Protein AF-0000000076146111 (afdb_homodimer)

Solvent-accessible surface area (backbone atoms only — not comparable to full-atom values): 56612 Å² total; per-residue (Å²): 137,96,80,66,67,63,48,53,55,41,50,52,48,52,53,53,52,48,50,55,54,55,61,50,47,56,51,28,67,42,71,70,45,60,37,36,22,42,64,53,37,33,32,47,50,23,48,33,45,61,25,55,66,45,42,52,55,40,50,53,41,46,48,63,27,45,54,63,32,34,35,62,34,67,69,63,96,57,82,45,43,37,63,56,46,53,45,47,41,50,74,71,61,54,76,58,91,28,38,29,29,39,27,59,76,60,97,71,36,64,31,57,55,54,28,47,76,60,70,44,42,25,37,32,38,45,40,76,78,32,72,88,83,41,59,56,90,77,60,36,65,66,50,53,46,50,52,52,50,52,50,54,53,46,41,38,73,65,49,29,76,80,44,47,33,32,43,25,35,56,41,39,80,74,18,48,86,79,44,38,54,55,58,53,49,43,52,53,54,56,56,66,44,56,78,89,65,51,57,52,26,41,33,37,32,41,78,65,22,77,73,51,39,67,59,51,14,50,54,32,32,51,53,38,50,52,32,49,75,56,73,41,87,50,48,33,28,43,30,34,19,22,44,70,47,40,19,49,46,26,49,51,35,20,44,66,27,54,26,44,29,38,41,28,15,47,30,46,49,15,44,71,49,8,31,35,18,44,37,49,52,51,51,53,36,41,74,66,56,17,59,55,52,63,76,64,30,36,64,61,40,31,45,58,34,21,34,50,44,33,26,66,54,71,72,39,73,53,56,47,58,36,50,71,49,9,71,44,52,40,45,31,57,92,54,88,73,81,59,95,76,45,63,23,68,66,54,72,47,82,55,52,55,46,35,27,81,72,40,47,33,66,48,50,33,50,35,47,33,73,75,67,43,87,54,90,78,67,34,61,69,47,22,44,37,31,49,51,48,54,39,48,32,20,61,70,61,46,73,55,51,45,61,49,74,49,34,34,45,51,43,40,19,55,38,66,50,70,62,40,63,68,53,38,51,58,46,60,68,53,80,76,80,52,52,58,60,47,51,33,51,51,54,50,47,52,55,48,51,59,41,19,66,70,38,93,66,58,88,72,58,41,28,46,57,68,44,44,34,70,69,69,38,46,91,81,40,93,43,82,90,36,71,67,40,50,24,41,53,54,56,48,20,51,82,70,76,72,37,38,39,52,54,46,54,42,48,36,49,51,37,32,46,67,72,42,69,79,56,76,47,48,68,58,39,51,48,43,16,39,68,70,36,47,56,58,42,19,68,77,54,73,81,79,131,136,91,75,59,66,60,50,52,54,40,50,50,48,52,51,53,52,49,51,54,53,55,59,50,45,58,51,26,69,42,71,68,44,60,36,36,22,43,64,52,37,34,32,47,50,23,48,34,46,61,26,55,66,44,42,52,55,38,51,54,41,45,47,63,29,46,55,62,31,34,35,61,35,67,68,63,97,56,83,45,42,37,63,55,46,52,45,48,40,50,75,73,61,54,74,57,89,28,38,28,30,40,25,59,76,59,96,73,36,62,31,57,56,53,28,45,76,59,70,47,41,24,35,33,37,46,41,76,79,34,71,87,83,40,60,56,89,77,61,37,67,64,50,52,46,49,51,54,49,52,50,53,53,46,41,38,73,65,48,30,74,80,43,48,35,32,43,27,34,57,40,40,80,73,18,47,85,79,44,38,54,57,56,53,48,44,52,53,56,56,54,67,43,56,80,90,64,51,57,52,25,41,34,37,32,42,77,66,21,77,70,51,39,68,58,51,12,50,54,32,31,51,53,40,51,53,32,50,75,55,72,42,87,50,48,34,28,40,30,33,18,21,42,70,49,42,20,49,45,28,49,52,34,20,44,67,27,54,28,43,28,38,40,27,15,47,30,46,48,16,45,73,47,7,32,34,18,41,40,51,52,51,51,54,36,42,75,66,56,18,58,56,53,62,73,64,30,36,63,62,40,30,47,58,33,21,32,50,44,33,25,66,53,71,72,40,73,52,56,48,59,35,52,72,48,10,71,44,53,40,44,32,56,91,53,89,72,82,61,93,75,46,63,25,66,66,53,71,47,84,54,49,54,44,37,25,80,71,39,48,32,68,49,49,34,51,36,48,34,74,74,69,44,87,55,90,78,66,34,61,70,48,21,44,37,30,49,52,47,55,37,49,30,21,62,69,62,46,73,54,50,44,60,50,73,49,34,34,46,51,43,41,20,54,36,67,50,69,61,40,62,68,54,38,51,58,45,60,66,52,80,77,82,52,51,58,60,46,50,32,51,51,53,52,47,51,56,49,50,60,42,19,68,70,39,92,65,57,88,70,60,40,28,48,56,69,43,44,34,70,71,70,38,46,93,80,40,92,44,83,88,36,69,66,40,49,26,42,53,54,56,48,20,53,81,69,75,73,37,39,39,52,54,43,54,42,47,36,48,52,37,31,46,68,73,42,70,80,56,76,46,47,69,58,40,50,50,42,15,39,69,70,35,47,56,59,41,20,69,78,55,73,80,79,133

Nearest PDB structures (foldseek):
  4ov4-assembly1_A-2  TM=7.532E-01  e=5.315E-13  Leptospira biflexa serovar Patoc strain 'Patoc 1 (Paris)'
  4ov9-assembly1_A-2  TM=7.463E-01  e=5.583E-13  Leptospira biflexa serovar Patoc strain 'Patoc 1 (Paris)'
  3mi3-assembly1_A  TM=7.166E-01  e=2.008E-12  Schizosaccharomyces pombe
  3ivu-assembly1_B  TM=7.438E-01  e=1.071E-11  Schizosaccharomyces pombe
  3ivu-assembly1_A  TM=7.278E-01  e=2.032E-11  Schizosaccharomyces pombe

Radius of gyration: 32.53 Å; Cα contacts (8 Å, |Δi|>4): 2016; chains: 2; bounding box: 96×87×66 Å

Organism: Mytilus galloprovincialis (NCBI:txid29158)

Sequence (1090 aa):
MGNRPANRFVNSYEKDAEEVRDRYQVLRDLEVFILDNSIRESTVGQLKGHTLESKWEIYNEVKKCGFKNIIVASFSHMTRVDDIFITELVEKGEDRNGLFAFSEVTDIPVGLRKLKDVGLWNVILEVDLGDTTYNFLEFSVEKMAQLIKKWLVWIHENLHKQAKVFVNFRDLPEVMPFNSERIFYIIDYLARLPSHLKLFGLLFEEPKGTSLPDEFGLMTKYIRKKMNANNWNGHLLIHVHEKFGFSDYTALEALLNGANGVWASVCLEGAAMGNASSCVTLLNLIRLGNKNLLKRYTCTYLRKAAINITKITTGEDPHSKQPVYGERALDLVLGLNKEEFDLSEFFGEKAPVRISSVASPEMIRTRLVQIFGEDEKFTLELAYKMKEVMLDDLKKSRKEEYMSTVGLAMLFDRAGGAITVTMRDAISKEEVVRPHAQNMIAEIRRRWDDWDLKDEVQGDDMLEYDSFYNGFMAPYFSCYRCSETKKALQAIDMDTDGQVDWDEFLVYIKWAIHEYPDVQNADELLDIAFRKGLIPAMQDELLKNMGNRPANRFVNSYEKDAEEVRDRYQVLRDLEVFILDNSIRESTVGQLKGHTLESKWEIYNEVKKCGFKNIIVASFSHMTRVDDIFITELVEKGEDRNGLFAFSEVTDIPVGLRKLKDVGLWNVILEVDLGDTTYNFLEFSVEKMAQLIKKWLVWIHENLHKQAKVFVNFRDLPEVMPFNSERIFYIIDYLARLPSHLKLFGLLFEEPKGTSLPDEFGLMTKYIRKKMNANNWNGHLLIHVHEKFGFSDYTALEALLNGANGVWASVCLEGAAMGNASSCVTLLNLIRLGNKNLLKRYTCTYLRKAAINITKITTGEDPHSKQPVYGERALDLVLGLNKEEFDLSEFFGEKAPVRISSVASPEMIRTRLVQIFGEDEKFTLELAYKMKEVMLDDLKKSRKEEYMSTVGLAMLFDRAGGAITVTMRDAISKEEVVRPHAQNMIAEIRRRWDDWDLKDEVQGDDMLEYDSFYNGFMAPYFSCYRCSETKKALQAIDMDTDGQVDWDEFLVYIKWAIHEYPDVQNADELLDIAFRKGLIPAMQDELLKN

Structure (mmCIF, N/CA/C/O backbone):
data_AF-0000000076146111-model_v1
#
loop_
_entity.id
_entity.type
_entity.pdbx_description
1 polymer 'EF-hand domain-containing protein'
#
loop_
_atom_site.group_PDB
_atom_site.id
_atom_site.type_symbol
_atom_site.label_atom_id
_atom_site.label_alt_id
_atom_site.label_comp_id
_atom_site.label_asym_id
_atom_site.label_entity_id
_atom_site.label_seq_id
_atom_site.pdbx_PDB_ins_code
_atom_site.Cartn_x
_atom_site.Cartn_y
_atom_site.Cartn_z
_atom_site.occupancy
_atom_site.B_iso_or_equiv
_atom_site.auth_seq_id
_atom_site.auth_comp_id
_atom_site.auth_asym_id
_atom_site.auth_atom_id
_atom_site.pdbx_PDB_model_num
ATOM 1 N N . MET A 1 1 ? 45.688 -32.188 -11.836 1 23.39 1 MET A N 1
ATOM 2 C CA . MET A 1 1 ? 45.125 -31.609 -10.617 1 23.39 1 MET A CA 1
ATOM 3 C C . MET A 1 1 ? 44.844 -30.109 -10.789 1 23.39 1 MET A C 1
ATOM 5 O O . MET A 1 1 ? 45.625 -29.281 -10.32 1 23.39 1 MET A O 1
ATOM 9 N N . GLY A 1 2 ? 44.625 -29.438 -11.789 1 29.12 2 GLY A N 1
ATOM 10 C CA . GLY A 1 2 ? 44.438 -28.203 -12.523 1 29.12 2 GLY A CA 1
ATOM 11 C C . GLY A 1 2 ? 43.344 -27.328 -11.969 1 29.12 2 GLY A C 1
ATOM 12 O O . GLY A 1 2 ? 42.188 -27.375 -12.453 1 29.12 2 GLY A O 1
ATOM 13 N N . ASN A 1 3 ? 43.156 -26.953 -10.633 1 31.59 3 ASN A N 1
ATOM 14 C CA . ASN A 1 3 ? 42.406 -26.75 -9.406 1 31.59 3 ASN A CA 1
ATOM 15 C C . ASN A 1 3 ? 41.75 -25.375 -9.375 1 31.59 3 ASN A C 1
ATOM 17 O O . ASN A 1 3 ? 40.531 -25.25 -9.133 1 31.59 3 ASN A O 1
ATOM 21 N N . ARG A 1 4 ? 42.344 -23.969 -8.773 1 39.28 4 ARG A N 1
ATOM 22 C CA . ARG A 1 4 ? 42.188 -22.953 -7.738 1 39.28 4 ARG A CA 1
ATOM 23 C C . ARG A 1 4 ? 41.531 -21.688 -8.297 1 39.28 4 ARG A C 1
ATOM 25 O O . ARG A 1 4 ? 41.719 -20.594 -7.75 1 39.28 4 ARG A O 1
ATOM 32 N N . PRO A 1 5 ? 41.406 -21.5 -9.406 1 46.47 5 PRO A N 1
ATOM 33 C CA . PRO A 1 5 ? 40.875 -20.234 -9.93 1 46.47 5 PRO A CA 1
ATOM 34 C C . PRO A 1 5 ? 39.562 -19.828 -9.25 1 46.47 5 PRO A C 1
ATOM 36 O O . PRO A 1 5 ? 39.25 -18.641 -9.172 1 46.47 5 PRO A O 1
ATOM 39 N N . ALA A 1 6 ? 38.688 -20.891 -9.117 1 55.16 6 ALA A N 1
ATOM 40 C CA . ALA A 1 6 ? 37.5 -20.703 -8.328 1 55.16 6 ALA A CA 1
ATOM 41 C C . ALA A 1 6 ? 37.812 -20.078 -6.973 1 55.16 6 ALA A C 1
ATOM 43 O O . ALA A 1 6 ? 37.031 -19.266 -6.453 1 55.16 6 ALA A O 1
ATOM 44 N N . ASN A 1 7 ? 39.094 -20.172 -6.656 1 75.38 7 ASN A N 1
ATOM 45 C CA . ASN A 1 7 ? 39.469 -19.75 -5.309 1 75.38 7 ASN A CA 1
ATOM 46 C C . ASN A 1 7 ? 39.625 -18.234 -5.219 1 75.38 7 ASN A C 1
ATOM 48 O O . ASN A 1 7 ? 39.25 -17.625 -4.223 1 75.38 7 ASN A O 1
ATOM 52 N N . ARG A 1 8 ? 40 -17.688 -6.488 1 86.56 8 ARG A N 1
ATOM 53 C CA . ARG A 1 8 ? 40.219 -16.234 -6.438 1 86.56 8 ARG A CA 1
ATOM 54 C C . ARG A 1 8 ? 38.875 -15.484 -6.363 1 86.56 8 ARG A C 1
ATOM 56 O O . ARG A 1 8 ? 38.75 -14.516 -5.613 1 86.56 8 ARG A O 1
ATOM 63 N N . PHE A 1 9 ? 37.938 -15.984 -7.16 1 92.69 9 PHE A N 1
ATOM 64 C CA . PHE A 1 9 ? 36.625 -15.344 -7.141 1 92.69 9 PHE A CA 1
ATOM 65 C C . PHE A 1 9 ? 35.969 -15.492 -5.773 1 92.69 9 PHE A C 1
ATOM 67 O O . PHE A 1 9 ? 35.375 -14.547 -5.258 1 92.69 9 PHE A O 1
ATOM 74 N N . VAL A 1 10 ? 36.125 -16.656 -5.293 1 95.81 10 VAL A N 1
ATOM 75 C CA . VAL A 1 10 ? 35.531 -16.938 -3.986 1 95.81 10 VAL A CA 1
ATOM 76 C C . VAL A 1 10 ? 36.156 -16.016 -2.934 1 95.81 10 VAL A C 1
ATOM 78 O O . VAL A 1 10 ? 35.438 -15.391 -2.152 1 95.81 10 VAL A O 1
ATOM 81 N N . ASN A 1 11 ? 37.438 -15.922 -2.963 1 95.81 11 ASN A N 1
ATOM 82 C CA . ASN A 1 11 ? 38.156 -15.078 -1.995 1 95.81 11 ASN A CA 1
ATOM 83 C C . ASN A 1 11 ? 37.781 -13.609 -2.17 1 95.81 11 ASN A C 1
ATOM 85 O O . ASN A 1 11 ? 37.625 -12.891 -1.187 1 95.81 11 ASN A O 1
ATOM 89 N N . SER A 1 12 ? 37.781 -13.211 -3.414 1 96.62 12 SER A N 1
ATOM 90 C CA . SER A 1 12 ? 37.438 -11.82 -3.689 1 96.62 12 SER A CA 1
ATOM 91 C C . SER A 1 12 ? 36 -11.508 -3.244 1 96.62 12 SER A C 1
ATOM 93 O O . SER A 1 12 ? 35.75 -10.445 -2.678 1 96.62 12 SER A O 1
ATOM 95 N N . TYR A 1 13 ? 35.094 -12.414 -3.523 1 97.12 13 TYR A N 1
ATOM 96 C CA . TYR A 1 13 ? 33.688 -12.227 -3.104 1 97.12 13 TYR A CA 1
ATOM 97 C C . TYR A 1 13 ? 33.594 -12.133 -1.586 1 97.12 13 TYR A C 1
ATOM 99 O O . TYR A 1 13 ? 32.906 -11.25 -1.059 1 97.12 13 TYR A O 1
ATOM 107 N N . GLU A 1 14 ? 34.25 -13.023 -0.917 1 96.75 14 GLU A N 1
ATOM 108 C CA . GLU A 1 14 ? 34.188 -13.055 0.542 1 96.75 14 GLU A CA 1
ATOM 109 C C . GLU A 1 14 ? 34.75 -11.758 1.139 1 96.75 14 GLU A C 1
ATOM 111 O O . GLU A 1 14 ? 34.188 -11.234 2.107 1 96.75 14 GLU A O 1
ATOM 116 N N . LYS A 1 15 ? 35.781 -11.289 0.551 1 97.12 15 LYS A N 1
ATOM 117 C CA . LYS A 1 15 ? 36.375 -10.039 1.02 1 97.12 15 LYS A CA 1
ATOM 118 C C . LYS A 1 15 ? 35.406 -8.867 0.847 1 97.12 15 L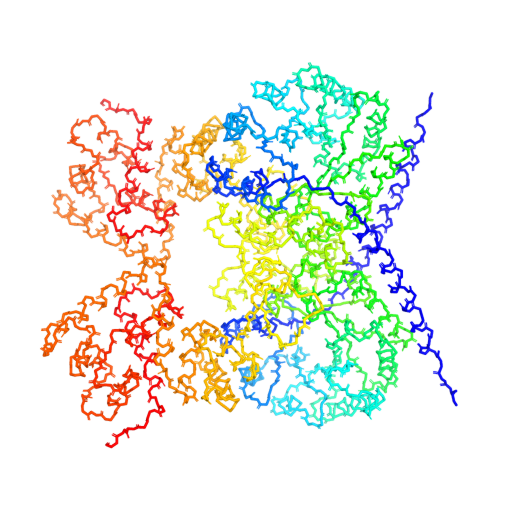YS A C 1
ATOM 120 O O . LYS A 1 15 ? 35.219 -8.086 1.774 1 97.12 15 LYS A O 1
ATOM 125 N N . ASP A 1 16 ? 34.812 -8.742 -0.322 1 97.25 16 ASP A N 1
ATOM 126 C CA . ASP A 1 16 ? 33.875 -7.648 -0.592 1 97.25 16 ASP A CA 1
ATOM 127 C C . ASP A 1 16 ? 32.625 -7.785 0.25 1 97.25 16 ASP A C 1
ATOM 129 O O . ASP A 1 16 ? 32.031 -6.785 0.668 1 97.25 16 ASP A O 1
ATOM 133 N N . ALA A 1 17 ? 32.156 -9.039 0.432 1 96.62 17 ALA A N 1
ATOM 134 C CA . ALA A 1 17 ? 31 -9.281 1.287 1 96.62 17 ALA A CA 1
ATOM 135 C C . ALA A 1 17 ? 31.266 -8.828 2.719 1 96.62 17 ALA A C 1
ATOM 137 O O . ALA A 1 17 ? 30.375 -8.297 3.387 1 96.62 17 ALA A O 1
ATOM 138 N N . GLU A 1 18 ? 32.5 -9.078 3.193 1 96.25 18 GLU A N 1
ATOM 139 C CA . GLU A 1 18 ? 32.875 -8.617 4.52 1 96.25 18 GLU A CA 1
ATOM 140 C C . GLU A 1 18 ? 32.875 -7.094 4.598 1 96.25 18 GLU A C 1
ATOM 142 O O . GLU A 1 18 ? 32.469 -6.523 5.613 1 96.25 18 GLU A O 1
ATOM 147 N N . GLU A 1 19 ? 33.312 -6.496 3.568 1 96.19 19 GLU A N 1
ATOM 148 C CA . GLU A 1 19 ? 33.312 -5.035 3.529 1 96.19 19 GLU A CA 1
ATOM 149 C C . GLU A 1 19 ? 31.891 -4.488 3.611 1 96.19 19 GLU A C 1
ATOM 151 O O . GLU A 1 19 ? 31.641 -3.479 4.273 1 96.19 19 GLU A O 1
ATOM 156 N N . VAL A 1 20 ? 30.984 -5.129 2.898 1 94.75 20 VAL A N 1
ATOM 157 C CA . VAL A 1 20 ? 29.578 -4.738 2.957 1 94.75 20 VAL A CA 1
ATOM 158 C C . VAL A 1 20 ? 29.047 -4.906 4.379 1 94.75 20 VAL A C 1
ATOM 160 O O . VAL A 1 20 ? 28.375 -4.023 4.906 1 94.75 20 VAL A O 1
ATOM 163 N N . ARG A 1 21 ? 29.391 -6.027 4.977 1 93.56 21 ARG A N 1
ATOM 164 C CA . ARG A 1 21 ? 28.953 -6.273 6.352 1 93.56 21 ARG A CA 1
ATOM 165 C C . ARG A 1 21 ? 29.516 -5.219 7.297 1 93.56 21 ARG A C 1
ATOM 167 O O . ARG A 1 21 ? 28.828 -4.762 8.211 1 93.56 21 ARG A O 1
ATOM 174 N N . ASP A 1 22 ? 30.766 -4.859 7.055 1 95.31 22 ASP A N 1
ATOM 175 C CA . ASP A 1 22 ? 31.422 -3.857 7.887 1 95.31 22 ASP A CA 1
ATOM 176 C C . ASP A 1 22 ? 30.734 -2.5 7.754 1 95.31 22 ASP A C 1
ATOM 178 O O . ASP A 1 22 ? 30.625 -1.75 8.727 1 95.31 22 ASP A O 1
ATOM 182 N N . ARG A 1 23 ? 30.312 -2.219 6.586 1 94.56 23 ARG A N 1
ATOM 183 C CA . ARG A 1 23 ? 29.609 -0.966 6.348 1 94.56 23 ARG A CA 1
ATOM 184 C C . ARG A 1 23 ? 28.359 -0.865 7.23 1 94.56 23 ARG A C 1
ATOM 186 O O . ARG A 1 23 ? 28.078 0.197 7.781 1 94.56 23 ARG A O 1
ATOM 193 N N . TYR A 1 24 ? 27.672 -1.96 7.492 1 95.88 24 TYR A N 1
ATOM 194 C CA . TYR A 1 24 ? 26.406 -1.943 8.211 1 95.88 24 TYR A CA 1
ATOM 195 C C . TYR A 1 24 ? 26.641 -2.039 9.711 1 95.88 24 TYR A C 1
ATOM 197 O O . TYR A 1 24 ? 25.688 -1.915 10.5 1 95.88 24 TYR A O 1
ATOM 205 N N . GLN A 1 25 ? 27.891 -2.227 10.117 1 96 25 GLN A N 1
ATOM 206 C CA . GLN A 1 25 ? 28.219 -2.219 11.539 1 96 25 GLN A CA 1
ATOM 207 C C . GLN A 1 25 ? 27.828 -0.892 12.188 1 96 25 GLN A C 1
ATOM 209 O O . GLN A 1 25 ? 27.438 -0.856 13.352 1 96 25 GLN A O 1
ATOM 214 N N . VAL A 1 26 ? 27.922 0.12 11.383 1 95.81 26 VAL A N 1
ATOM 215 C CA . VAL A 1 26 ? 27.562 1.449 11.867 1 95.81 26 VAL A CA 1
ATOM 216 C C . VAL A 1 26 ? 26.125 1.446 12.359 1 95.81 26 VAL A C 1
ATOM 218 O O . VAL A 1 26 ? 25.812 2.031 13.398 1 95.81 26 VAL A O 1
ATOM 221 N N . LEU A 1 27 ? 25.234 0.791 11.68 1 97.25 27 LEU A N 1
ATOM 222 C CA . LEU A 1 27 ? 23.828 0.756 12.031 1 97.25 27 LEU A CA 1
ATOM 223 C C . LEU A 1 27 ? 23.578 -0.124 13.25 1 97.25 27 LEU A C 1
ATOM 225 O O . LEU A 1 27 ? 22.672 0.136 14.047 1 97.25 27 LEU A O 1
ATOM 229 N N . ARG A 1 28 ? 24.391 -1.14 13.453 1 95.75 28 ARG A N 1
ATOM 230 C CA . ARG A 1 28 ? 24.266 -2.049 14.594 1 95.75 28 ARG A CA 1
ATOM 231 C C . ARG A 1 28 ? 24.594 -1.339 15.898 1 95.75 28 ARG A C 1
ATOM 233 O O . ARG A 1 28 ? 23.969 -1.6 16.922 1 95.75 28 ARG A O 1
ATOM 240 N N . ASP A 1 29 ? 25.516 -0.414 15.812 1 95.75 29 ASP A N 1
ATOM 241 C CA . ASP A 1 29 ? 26.016 0.23 17.031 1 95.75 29 ASP A CA 1
ATOM 242 C C . ASP A 1 29 ? 25.328 1.578 17.25 1 95.75 29 ASP A C 1
ATOM 244 O O . ASP A 1 29 ? 25.516 2.209 18.297 1 95.75 29 ASP A O 1
ATOM 248 N N . LEU A 1 30 ? 24.578 1.985 16.328 1 97.12 30 LEU A N 1
ATOM 249 C CA . LEU A 1 30 ? 24 3.326 16.344 1 97.12 30 LEU A CA 1
ATOM 250 C C . LEU A 1 30 ? 23.031 3.498 17.5 1 97.12 30 LEU A C 1
ATOM 252 O O . LEU A 1 30 ? 22.172 2.639 17.734 1 97.12 30 LEU A O 1
ATOM 256 N N . GLU A 1 31 ? 23.203 4.531 18.281 1 97.19 31 GLU A N 1
ATOM 257 C CA . GLU A 1 31 ? 22.203 4.98 19.234 1 97.19 31 GLU A CA 1
ATOM 258 C C . GLU A 1 31 ? 21.203 5.93 18.578 1 97.19 31 GLU A C 1
ATOM 260 O O . GLU A 1 31 ? 21.438 7.141 18.516 1 97.19 31 GLU A O 1
ATOM 265 N N . VAL A 1 32 ? 20.156 5.391 18.203 1 97.69 32 VAL A N 1
ATOM 266 C CA . VAL A 1 32 ? 19.219 6.109 17.359 1 97.69 32 VAL A CA 1
ATOM 267 C C . VAL A 1 32 ? 18.344 7.035 18.203 1 97.69 32 VAL A C 1
ATOM 269 O O . VAL A 1 32 ? 17.734 6.602 19.172 1 97.69 32 VAL A O 1
ATOM 272 N N . PHE A 1 33 ? 18.312 8.297 17.875 1 98.44 33 PHE A N 1
ATOM 273 C CA . PHE A 1 33 ? 17.406 9.273 18.469 1 98.44 33 PHE A CA 1
ATOM 274 C C . PHE A 1 33 ? 16.109 9.359 17.672 1 98.44 33 PHE A C 1
ATOM 276 O O . PHE A 1 33 ? 16.125 9.633 16.469 1 98.44 33 PHE A O 1
ATOM 283 N N . ILE A 1 34 ? 14.992 9.156 18.359 1 98.62 34 ILE A N 1
ATOM 284 C CA . ILE A 1 34 ? 13.703 9.219 17.672 1 98.62 34 ILE A CA 1
ATOM 285 C C . ILE A 1 34 ? 12.961 10.484 18.109 1 98.62 34 ILE A C 1
ATOM 287 O O . ILE A 1 34 ? 12.648 10.656 19.281 1 98.62 34 ILE A O 1
ATOM 291 N N . LEU A 1 35 ? 12.773 11.359 17.203 1 98.81 35 LEU A N 1
ATOM 292 C CA . LEU A 1 35 ? 11.836 12.469 17.328 1 98.81 35 LEU A CA 1
ATOM 293 C C . LEU A 1 35 ? 10.523 12.156 16.609 1 98.81 35 LEU A C 1
ATOM 295 O O . LEU A 1 35 ? 10.43 12.297 15.391 1 98.81 35 LEU A O 1
ATOM 299 N N . ASP A 1 36 ? 9.531 11.711 17.391 1 98.88 36 ASP A N 1
ATOM 300 C CA . ASP A 1 36 ? 8.312 11.203 16.766 1 98.88 36 ASP A CA 1
ATOM 301 C C . ASP A 1 36 ? 7.504 12.344 16.156 1 98.88 36 ASP A C 1
ATOM 303 O O . ASP A 1 36 ? 7.328 13.398 16.766 1 98.88 36 ASP A O 1
ATOM 307 N N . ASN A 1 37 ? 7.094 12.102 14.961 1 98.62 37 ASN A N 1
ATOM 308 C CA . ASN A 1 37 ? 6.332 13.094 14.203 1 98.62 37 ASN A CA 1
ATOM 309 C C . ASN A 1 37 ? 4.961 12.562 13.805 1 98.62 37 ASN A C 1
ATOM 311 O O . ASN A 1 37 ? 4.398 12.984 12.789 1 98.62 37 ASN A O 1
ATOM 315 N N . SER A 1 38 ? 4.336 11.594 14.547 1 98.62 38 SER A N 1
ATOM 316 C CA . SER A 1 38 ? 3.088 10.922 14.203 1 98.62 38 SER A CA 1
ATOM 317 C C . SER A 1 38 ? 1.906 11.891 14.281 1 98.62 38 SER A C 1
ATOM 319 O O . SER A 1 38 ? 1 11.836 13.445 1 98.62 38 SER A O 1
ATOM 321 N N . ILE A 1 39 ? 1.916 12.758 15.227 1 97.5 39 ILE A N 1
ATOM 322 C CA . ILE A 1 39 ? 0.789 13.648 15.484 1 97.5 39 ILE A CA 1
ATOM 323 C C . ILE A 1 39 ? 0.657 14.664 14.352 1 97.5 39 ILE A C 1
ATOM 325 O O . ILE A 1 39 ? -0.454 15.055 13.992 1 97.5 39 ILE A O 1
ATOM 329 N N . ARG A 1 40 ? 1.73 15.031 13.789 1 95.25 40 ARG A N 1
ATOM 330 C CA . ARG A 1 40 ? 1.753 16.078 12.766 1 95.25 40 ARG A CA 1
ATOM 331 C C . ARG A 1 40 ? 1.865 15.477 11.367 1 95.25 40 ARG A C 1
ATOM 333 O O . ARG A 1 40 ? 1.087 15.82 10.477 1 95.25 40 ARG A O 1
ATOM 340 N N . GLU A 1 41 ? 2.738 14.578 11.156 1 95.56 41 GLU A N 1
ATOM 341 C CA . GLU A 1 41 ? 3.078 14.062 9.828 1 95.56 41 GLU A CA 1
ATOM 342 C C . GLU A 1 41 ? 1.944 13.219 9.258 1 95.56 41 GLU A C 1
ATOM 344 O O . GLU A 1 41 ? 1.627 13.312 8.07 1 95.56 41 GLU A O 1
ATOM 349 N N . SER A 1 42 ? 1.284 12.398 10.023 1 96.94 42 SER A N 1
ATOM 350 C CA . SER A 1 42 ? 0.353 11.398 9.516 1 96.94 42 SER A CA 1
ATOM 351 C C . SER A 1 42 ? -0.903 12.047 8.945 1 96.94 42 SER A C 1
ATOM 353 O O . SER A 1 42 ? -1.637 11.43 8.18 1 96.94 42 SER A O 1
ATOM 355 N N . THR A 1 43 ? -1.168 13.344 9.273 1 95.81 43 THR A N 1
ATOM 356 C CA . THR A 1 43 ? -2.404 13.977 8.836 1 95.81 43 THR A CA 1
ATOM 357 C C . THR A 1 43 ? -2.16 14.836 7.598 1 95.81 43 THR A C 1
ATOM 359 O O . THR A 1 43 ? -3.107 15.234 6.918 1 95.81 43 THR A O 1
ATOM 362 N N . VAL A 1 44 ? -0.88 15.102 7.23 1 94.25 44 VAL A N 1
ATOM 363 C CA . VAL A 1 44 ? -0.54 16.141 6.266 1 94.25 44 VAL A CA 1
ATOM 364 C C . VAL A 1 44 ? -1.18 15.82 4.918 1 94.25 44 VAL A C 1
ATOM 366 O O . VAL A 1 44 ? -1.748 16.703 4.27 1 94.25 44 VAL A O 1
ATOM 369 N N . GLY A 1 45 ? -1.159 14.602 4.535 1 93 45 GLY A N 1
ATOM 370 C CA . GLY A 1 45 ? -1.671 14.234 3.223 1 93 45 GLY A CA 1
ATOM 371 C C . GLY A 1 45 ? -3.059 13.625 3.271 1 93 45 GLY A C 1
ATOM 372 O O . GLY A 1 45 ? -3.57 13.148 2.256 1 93 45 GLY A O 1
ATOM 373 N N . GLN A 1 46 ? -3.703 13.672 4.395 1 95.25 46 GLN A N 1
ATOM 374 C CA . GLN A 1 46 ? -4.977 12.977 4.555 1 95.25 46 GLN A CA 1
ATOM 375 C C . GLN A 1 46 ? -6.141 13.844 4.086 1 95.25 46 GLN A C 1
ATOM 377 O O . GLN A 1 46 ? -6.137 15.062 4.285 1 95.25 46 GLN A O 1
ATOM 382 N N . LEU A 1 47 ? -7.102 13.18 3.51 1 95 47 LEU A N 1
ATOM 383 C CA . LEU A 1 47 ? -8.32 13.883 3.121 1 95 47 LEU A CA 1
ATOM 384 C C . LEU A 1 47 ? -9.141 14.266 4.348 1 95 47 LEU A C 1
ATOM 386 O O . LEU A 1 47 ? -9.695 15.367 4.41 1 95 47 LEU A O 1
ATOM 390 N N . LYS A 1 48 ? -9.227 13.352 5.266 1 96.19 48 LYS A N 1
ATOM 391 C CA . LYS A 1 48 ? -9.836 13.633 6.566 1 96.19 48 LYS A CA 1
ATOM 392 C C . LYS A 1 48 ? -8.766 13.922 7.617 1 96.19 48 LYS A C 1
ATOM 394 O O . LYS A 1 48 ? -7.977 13.039 7.965 1 96.19 48 LYS A O 1
ATOM 399 N N . GLY A 1 49 ? -8.766 15.102 8.148 1 96.12 49 GLY A N 1
ATOM 400 C CA . GLY A 1 49 ? -7.719 15.516 9.07 1 96.12 49 GLY A CA 1
ATOM 401 C C . GLY A 1 49 ? -7.887 14.945 10.469 1 96.12 49 GLY A C 1
ATOM 402 O O . GLY A 1 49 ? -8.852 14.211 10.734 1 96.12 49 GLY A O 1
ATOM 403 N N . HIS A 1 50 ? -6.938 15.219 11.312 1 97.31 50 HIS A N 1
ATOM 404 C CA . HIS A 1 50 ? -6.988 14.797 12.711 1 97.31 50 HIS A CA 1
ATOM 405 C C . HIS A 1 50 ? -7.898 15.711 13.523 1 97.31 50 HIS A C 1
ATOM 407 O O . HIS A 1 50 ? -7.844 16.938 13.383 1 97.31 50 HIS A O 1
ATOM 413 N N . THR A 1 51 ? -8.734 15.125 14.32 1 97.56 51 THR A N 1
ATOM 414 C CA . THR A 1 51 ? -9.453 15.844 15.359 1 97.56 51 THR A CA 1
ATOM 415 C C . THR A 1 51 ? -8.648 15.867 16.656 1 97.56 51 THR A C 1
ATOM 417 O O . THR A 1 51 ? -7.555 15.297 16.719 1 97.56 51 THR A O 1
ATOM 420 N N . LEU A 1 52 ? -9.211 16.625 17.625 1 97.62 52 LEU A N 1
ATOM 421 C CA . LEU A 1 52 ? -8.562 16.641 18.938 1 97.62 52 LEU A CA 1
ATOM 422 C C . LEU A 1 52 ? -8.477 15.234 19.516 1 97.62 52 LEU A C 1
ATOM 424 O O . LEU A 1 52 ? -7.445 14.852 20.078 1 97.62 52 LEU A O 1
ATOM 428 N N . GLU A 1 53 ? -9.539 14.484 19.344 1 97.75 53 GLU A N 1
ATOM 429 C CA . GLU A 1 53 ? -9.562 13.102 19.797 1 97.75 53 GLU A CA 1
ATOM 430 C C . GLU A 1 53 ? -8.492 12.266 19.094 1 97.75 53 GLU A C 1
ATOM 432 O O . GLU A 1 53 ? -7.773 11.5 19.75 1 97.75 53 GLU A O 1
ATOM 437 N N . SER A 1 54 ? -8.375 12.375 17.781 1 97.81 54 SER A N 1
ATOM 438 C CA . SER A 1 54 ? -7.34 11.68 17.031 1 97.81 54 SER A CA 1
ATOM 439 C C . SER A 1 54 ? -5.953 11.977 17.578 1 97.81 54 SER A C 1
ATOM 441 O O . SER A 1 54 ? -5.125 11.07 17.719 1 97.81 54 SER A O 1
ATOM 443 N N . LYS A 1 55 ? -5.688 13.234 17.875 1 98.19 55 LYS A N 1
ATOM 444 C CA . LYS A 1 55 ? -4.367 13.648 18.328 1 98.19 55 LYS A CA 1
ATOM 445 C C . LYS A 1 55 ? -4.027 13.008 19.672 1 98.19 55 LYS A C 1
ATOM 447 O O . LYS A 1 55 ? -2.91 12.531 19.875 1 98.19 55 LYS A O 1
ATOM 452 N N . TRP A 1 56 ? -5.012 12.984 20.578 1 98.56 56 TRP A N 1
ATOM 453 C CA . TRP A 1 56 ? -4.785 12.352 21.875 1 98.56 56 TRP A CA 1
ATOM 454 C C . TRP A 1 56 ? -4.562 10.852 21.719 1 98.56 56 TRP A C 1
ATOM 456 O O . TRP A 1 56 ? -3.693 10.273 22.375 1 98.56 56 TRP A O 1
ATOM 466 N N . GLU A 1 57 ? -5.387 10.18 20.859 1 98.69 57 GLU A N 1
ATOM 467 C CA . GLU A 1 57 ? -5.227 8.75 20.641 1 98.69 57 GLU A CA 1
ATOM 468 C C . GLU A 1 57 ? -3.842 8.438 20.078 1 98.69 57 GLU A C 1
ATOM 470 O O . GLU A 1 57 ? -3.189 7.484 20.516 1 98.69 57 GLU A O 1
ATOM 475 N N . ILE A 1 58 ? -3.391 9.211 19.141 1 98.81 58 ILE A N 1
ATOM 476 C CA . ILE A 1 58 ? -2.08 9.016 18.531 1 98.81 58 ILE A CA 1
ATOM 477 C C . ILE A 1 58 ? -0.987 9.266 19.578 1 98.81 58 ILE A C 1
ATOM 479 O O . ILE A 1 58 ? -0.033 8.484 19.672 1 98.81 58 ILE A O 1
ATOM 483 N N . TYR A 1 59 ? -1.125 10.359 20.406 1 98.75 59 TYR A N 1
ATOM 484 C CA . TYR A 1 59 ? -0.174 10.688 21.453 1 98.75 59 TYR A CA 1
ATOM 485 C C . TYR A 1 59 ? 0.008 9.508 22.406 1 98.75 59 TYR A C 1
ATOM 487 O O . TYR A 1 59 ? 1.136 9.164 22.766 1 98.75 59 TYR A O 1
ATOM 495 N N . ASN A 1 60 ? -1.086 8.938 22.719 1 98.75 60 ASN A N 1
ATOM 496 C CA . ASN A 1 60 ? -1.051 7.809 23.641 1 98.75 60 ASN A CA 1
ATOM 497 C C . ASN A 1 60 ? -0.379 6.59 23.031 1 98.75 60 ASN A C 1
ATOM 499 O O . ASN A 1 60 ? 0.364 5.871 23.703 1 98.75 60 ASN A O 1
ATOM 503 N N . GLU A 1 61 ? -0.641 6.297 21.766 1 98.81 61 GLU A N 1
ATOM 504 C CA . GLU A 1 61 ? 0.02 5.199 21.078 1 98.81 61 GLU A CA 1
ATOM 505 C C . GLU A 1 61 ? 1.529 5.414 21 1 98.81 61 GLU A C 1
ATOM 507 O O . GLU A 1 61 ? 2.305 4.477 21.203 1 98.81 61 GLU A O 1
ATOM 512 N N . VAL A 1 62 ? 1.935 6.637 20.703 1 98.75 62 VAL A N 1
ATOM 513 C CA . VAL A 1 62 ? 3.344 6.988 20.578 1 98.75 62 VAL A CA 1
ATOM 514 C C . VAL A 1 62 ? 4.047 6.785 21.922 1 98.75 62 VAL A C 1
ATOM 516 O O . VAL A 1 62 ? 5.148 6.234 21.969 1 98.75 62 VAL A O 1
ATOM 519 N N . LYS A 1 63 ? 3.445 7.18 23 1 98.38 63 LYS A N 1
ATOM 520 C CA . LYS A 1 63 ? 4.012 7.016 24.328 1 98.38 63 LYS A CA 1
ATOM 521 C C . LYS A 1 63 ? 4.219 5.539 24.656 1 98.38 63 LYS A C 1
ATOM 523 O O . LYS A 1 63 ? 5.207 5.176 25.312 1 98.38 63 LYS A O 1
ATOM 528 N N . LYS A 1 64 ? 3.305 4.711 24.172 1 98.56 64 LYS A N 1
ATOM 529 C CA . LYS A 1 64 ? 3.408 3.279 24.438 1 98.56 64 LYS A CA 1
ATOM 530 C C . LYS A 1 64 ? 4.613 2.672 23.719 1 98.56 64 LYS A C 1
ATOM 532 O O . LYS A 1 64 ? 5.094 1.603 24.109 1 98.56 64 LYS A O 1
ATOM 537 N N . CYS A 1 65 ? 5.129 3.312 22.719 1 98.56 65 CYS A N 1
ATOM 538 C CA . CYS A 1 65 ? 6.332 2.869 22.016 1 98.56 65 CYS A CA 1
ATOM 539 C C . CYS A 1 65 ? 7.586 3.234 22.797 1 98.56 65 CYS A C 1
ATOM 541 O O . CYS A 1 65 ? 8.688 2.805 22.453 1 98.56 65 CYS A O 1
ATOM 543 N N . GLY A 1 66 ? 7.426 4.023 23.797 1 98.25 66 GLY A N 1
ATOM 544 C CA . GLY A 1 66 ? 8.562 4.48 24.578 1 98.25 66 GLY A CA 1
ATOM 545 C C . GLY A 1 66 ? 9.211 5.73 24.016 1 98.25 66 GLY A C 1
ATOM 546 O O . GLY A 1 66 ? 10.328 6.09 24.406 1 98.25 66 GLY A O 1
ATOM 547 N N . PHE A 1 67 ? 8.602 6.379 23.078 1 98.25 67 PHE A N 1
ATOM 548 C CA . PHE A 1 67 ? 9.148 7.609 22.516 1 98.25 67 PHE A CA 1
ATOM 549 C C . PHE A 1 67 ? 8.945 8.773 23.484 1 98.25 67 PHE A C 1
ATOM 551 O O . PHE A 1 67 ? 7.832 9 23.969 1 98.25 67 PHE A O 1
ATOM 558 N N . LYS A 1 68 ? 10.016 9.508 23.734 1 97.44 68 LYS A N 1
ATOM 559 C CA . LYS A 1 68 ? 9.969 10.578 24.719 1 97.44 68 LYS A CA 1
ATOM 560 C C . LYS A 1 68 ? 9.992 11.945 24.047 1 97.44 68 LYS A C 1
ATOM 562 O O . LYS A 1 68 ? 9.617 12.953 24.656 1 97.44 68 LYS A O 1
ATOM 567 N N . ASN A 1 69 ? 10.555 12.031 22.953 1 98.62 69 ASN A N 1
ATOM 568 C CA . ASN A 1 69 ? 10.609 13.266 22.172 1 98.62 69 ASN A CA 1
ATOM 569 C C . ASN A 1 69 ? 9.578 13.266 21.047 1 98.62 69 ASN A C 1
ATOM 571 O O . ASN A 1 69 ? 9.656 12.445 20.125 1 98.62 69 ASN A O 1
ATOM 575 N N . ILE A 1 70 ? 8.594 14.18 21.125 1 98.81 70 ILE A N 1
ATOM 576 C CA . ILE A 1 70 ? 7.43 14.117 20.25 1 98.81 70 ILE A CA 1
ATOM 577 C C . ILE A 1 70 ? 7.133 15.5 19.672 1 98.81 70 ILE A C 1
ATOM 579 O O . ILE A 1 70 ? 7.09 16.484 20.422 1 98.81 70 ILE A O 1
ATOM 583 N N . ILE A 1 71 ? 7.008 15.578 18.406 1 98.75 71 ILE A N 1
ATOM 584 C CA . ILE A 1 71 ? 6.504 16.797 17.781 1 98.75 71 ILE A CA 1
ATOM 585 C C . ILE A 1 71 ? 4.992 16.875 17.953 1 98.75 71 ILE A C 1
ATOM 587 O O . ILE A 1 71 ? 4.258 16 17.484 1 98.75 71 ILE A O 1
ATOM 591 N N . VAL A 1 72 ? 4.504 17.938 18.547 1 98.19 72 VAL A N 1
ATOM 592 C CA . VAL A 1 72 ? 3.105 17.953 18.969 1 98.19 72 VAL A CA 1
ATOM 593 C C . VAL A 1 72 ? 2.35 19.047 18.234 1 98.19 72 VAL A C 1
ATOM 595 O O . VAL A 1 72 ? 1.117 19.109 18.281 1 98.19 72 VAL A O 1
ATOM 598 N N . ALA A 1 73 ? 3.154 19.906 17.484 1 95.94 73 ALA A N 1
ATOM 599 C CA . ALA A 1 73 ? 2.396 20.984 16.844 1 95.94 73 ALA A CA 1
ATOM 600 C C . ALA A 1 73 ? 3.182 21.594 15.68 1 95.94 73 ALA A C 1
ATOM 602 O O . ALA A 1 73 ? 4.414 21.562 15.672 1 95.94 73 ALA A O 1
ATOM 603 N N . SER A 1 74 ? 2.477 21.984 14.719 1 92.88 74 SER A N 1
ATOM 604 C CA . SER A 1 74 ? 2.855 22.953 13.688 1 92.88 74 SER A CA 1
ATOM 605 C C . SER A 1 74 ? 1.82 24.062 13.57 1 92.88 74 SER A C 1
ATOM 607 O O . SER A 1 74 ? 0.625 23.828 13.758 1 92.88 74 SER A O 1
ATOM 609 N N . PHE A 1 75 ? 2.289 25.25 13.312 1 89.88 75 PHE A N 1
ATOM 610 C CA . PHE A 1 75 ? 1.392 26.391 13.5 1 89.88 75 PHE A CA 1
ATOM 611 C C . PHE A 1 75 ? 1.146 27.109 12.18 1 89.88 75 PHE A C 1
ATOM 613 O O . PHE A 1 75 ? 1.865 26.891 11.203 1 89.88 75 PHE A O 1
ATOM 620 N N . SER A 1 76 ? 0.031 27.766 12.141 1 84.5 76 SER A N 1
ATOM 621 C CA . SER A 1 76 ? -0.353 28.719 11.109 1 84.5 76 SER A CA 1
ATOM 622 C C . SER A 1 76 ? -0.975 29.969 11.711 1 84.5 76 SER A C 1
ATOM 624 O O . SER A 1 76 ? -1.153 30.062 12.922 1 84.5 76 SER A O 1
ATOM 626 N N . HIS A 1 77 ? -1.154 30.938 10.859 1 86.12 77 HIS A N 1
ATOM 627 C CA . HIS A 1 77 ? -1.858 32.125 11.32 1 86.12 77 HIS A CA 1
ATOM 628 C C . HIS A 1 77 ? -3.297 31.797 11.703 1 86.12 77 HIS A C 1
ATOM 630 O O . HIS A 1 77 ? -3.9 32.5 12.523 1 86.12 77 HIS A O 1
ATOM 636 N N . MET A 1 78 ? -3.764 30.766 11.133 1 88.44 78 MET A N 1
ATOM 637 C CA . MET A 1 78 ? -5.105 30.297 11.484 1 88.44 78 MET A CA 1
ATOM 638 C C . MET A 1 78 ? -5.055 29.328 12.656 1 88.44 78 MET A C 1
ATOM 640 O O . MET A 1 78 ? -4.078 28.594 12.82 1 88.44 78 MET A O 1
ATOM 644 N N . THR A 1 79 ? -6.098 29.422 13.484 1 90.94 79 THR A N 1
ATOM 645 C CA . THR A 1 79 ? -6.176 28.5 14.602 1 90.94 79 THR A CA 1
ATOM 646 C C . THR A 1 79 ? -6.402 27.062 14.094 1 90.94 79 THR A C 1
ATOM 648 O O . THR A 1 79 ? -7.32 26.812 13.312 1 90.94 79 THR A O 1
ATOM 651 N N . ARG A 1 80 ? -5.543 26.172 14.523 1 93.25 80 ARG A N 1
ATOM 652 C CA . ARG A 1 80 ? -5.629 24.75 14.18 1 93.25 80 ARG A CA 1
ATOM 653 C C . ARG A 1 80 ? -5.902 23.906 15.422 1 93.25 80 ARG A C 1
ATOM 655 O O . ARG A 1 80 ? -5.867 24.406 16.547 1 93.25 80 ARG A O 1
ATOM 662 N N . VAL A 1 81 ? -6.23 22.641 15.188 1 95.75 81 VAL A N 1
ATOM 663 C CA . VAL A 1 81 ? -6.441 21.688 16.281 1 95.75 81 VAL A CA 1
ATOM 664 C C . VAL A 1 81 ? -5.188 21.609 17.141 1 95.75 81 VAL A C 1
ATOM 666 O O . VAL A 1 81 ? -5.273 21.422 18.359 1 95.75 81 VAL A O 1
ATOM 669 N N . ASP A 1 82 ? -4.035 21.844 16.562 1 95.62 82 ASP A N 1
ATOM 670 C CA . ASP A 1 82 ? -2.762 21.797 17.266 1 95.62 82 ASP A CA 1
ATOM 671 C C . ASP A 1 82 ? -2.729 22.828 18.406 1 95.62 82 ASP A C 1
ATOM 673 O O . ASP A 1 82 ? -2.15 22.562 19.453 1 95.62 82 ASP A O 1
ATOM 677 N N . ASP A 1 83 ? -3.312 24.016 18.188 1 96.06 83 ASP A N 1
ATOM 678 C CA . ASP A 1 83 ? -3.357 25.062 19.188 1 96.06 83 ASP A CA 1
ATOM 679 C C . ASP A 1 83 ? -4.098 24.594 20.438 1 96.06 83 ASP A C 1
ATOM 681 O O . ASP A 1 83 ? -3.654 24.859 21.562 1 96.06 83 ASP A O 1
ATOM 685 N N . ILE A 1 84 ? -5.16 23.891 20.203 1 96.75 84 ILE A N 1
ATOM 686 C CA . ILE A 1 84 ? -5.973 23.391 21.312 1 96.75 84 ILE A CA 1
ATOM 687 C C . ILE A 1 84 ? -5.266 22.203 21.984 1 96.75 84 ILE A C 1
ATOM 689 O O . ILE A 1 84 ? -5.219 22.125 23.203 1 96.75 84 ILE A O 1
ATOM 693 N N . PHE A 1 85 ? -4.73 21.375 21.25 1 97.88 85 PHE A N 1
ATOM 694 C CA . PHE A 1 85 ? -4.09 20.141 21.734 1 97.88 85 PHE A CA 1
ATOM 695 C C . PHE A 1 85 ? -2.936 20.469 22.672 1 97.88 85 PHE A C 1
ATOM 697 O O . PHE A 1 85 ? -2.822 19.875 23.75 1 97.88 85 PHE A O 1
ATOM 704 N N . ILE A 1 86 ? -2.035 21.422 22.25 1 97.81 86 ILE A N 1
ATOM 705 C CA . ILE A 1 86 ? -0.867 21.719 23.078 1 97.81 86 ILE A CA 1
ATOM 706 C C . ILE A 1 86 ? -1.309 22.391 24.375 1 97.81 86 ILE A C 1
ATOM 708 O O . ILE A 1 86 ? -0.677 22.203 25.422 1 97.81 86 ILE A O 1
ATOM 712 N N . THR A 1 87 ? -2.395 23.188 24.359 1 97.75 87 THR A N 1
ATOM 713 C CA . THR A 1 87 ? -2.955 23.75 25.578 1 97.75 87 THR A CA 1
ATOM 714 C C . THR A 1 87 ? -3.406 22.641 26.516 1 97.75 87 THR A C 1
ATOM 716 O O . THR A 1 87 ? -3.1 22.672 27.719 1 97.75 87 THR A O 1
ATOM 719 N N . GLU A 1 88 ? -4.062 21.656 25.922 1 97.94 88 GLU A N 1
ATOM 720 C CA . GLU A 1 88 ? -4.543 20.531 26.734 1 97.94 88 GLU A CA 1
ATOM 721 C C . GLU A 1 88 ? -3.385 19.719 27.281 1 97.94 88 GLU A C 1
ATOM 723 O O . GLU A 1 88 ? -3.449 19.203 28.406 1 97.94 88 GLU A O 1
ATOM 728 N N . LEU A 1 89 ? -2.371 19.516 26.484 1 98.19 89 LEU A N 1
ATOM 729 C CA . LEU A 1 89 ? -1.2 18.766 26.938 1 98.19 89 LEU A CA 1
ATOM 730 C C . LEU A 1 89 ? -0.622 19.391 28.203 1 98.19 89 LEU A C 1
ATOM 732 O O . LEU A 1 89 ? -0.314 18.672 29.172 1 98.19 89 LEU A O 1
ATOM 736 N N . VAL A 1 90 ? -0.481 20.719 28.234 1 97.88 90 VAL A N 1
ATOM 737 C CA . VAL A 1 90 ? 0.099 21.438 29.359 1 97.88 90 VAL A CA 1
ATOM 738 C C . VAL A 1 90 ? -0.845 21.375 30.547 1 97.88 90 VAL A C 1
ATOM 740 O O . VAL A 1 90 ? -0.41 21.141 31.688 1 97.88 90 VAL A O 1
ATOM 743 N N . GLU A 1 91 ? -2.09 21.562 30.312 1 97.81 91 GLU A N 1
ATOM 744 C CA . GLU A 1 91 ? -3.09 21.531 31.375 1 97.81 91 GLU A CA 1
ATOM 745 C C . GLU A 1 91 ? -3.141 20.156 32.031 1 97.81 91 GLU A C 1
ATOM 747 O O . GLU A 1 91 ? -3.365 20.062 33.25 1 97.81 91 GLU A O 1
ATOM 752 N N . LYS A 1 92 ? -2.891 19.141 31.281 1 97.38 92 LYS A N 1
ATOM 753 C CA . LYS A 1 92 ? -2.953 17.766 31.797 1 97.38 92 LYS A CA 1
ATOM 754 C C . LYS A 1 92 ? -1.643 17.391 32.469 1 97.38 92 LYS A C 1
ATOM 756 O O . LYS A 1 92 ? -1.536 16.297 33.062 1 97.38 92 LYS A O 1
ATOM 761 N N . GLY A 1 93 ? -0.643 18.234 32.344 1 97.12 93 GLY A N 1
ATOM 762 C CA . GLY A 1 93 ? 0.602 18.031 33.062 1 97.12 93 GLY A CA 1
ATOM 763 C C . GLY A 1 93 ? 1.565 17.094 32.344 1 97.12 93 GLY A C 1
ATOM 764 O O . GLY A 1 93 ? 2.381 16.422 33 1 97.12 93 GLY A O 1
ATOM 765 N N . GLU A 1 94 ? 1.428 16.969 31.047 1 97.25 94 GLU A N 1
ATOM 766 C CA . GLU A 1 94 ? 2.375 16.156 30.297 1 97.25 94 GLU A CA 1
ATOM 767 C C . GLU A 1 94 ? 3.795 16.703 30.422 1 97.25 94 GLU A C 1
ATOM 769 O O . GLU A 1 94 ? 3.984 17.891 30.625 1 97.25 94 GLU A O 1
ATOM 774 N N . ASP A 1 95 ? 4.824 15.82 30.391 1 96.81 95 ASP A N 1
ATOM 775 C CA . ASP A 1 95 ? 6.223 16.234 30.5 1 96.81 95 ASP A CA 1
ATOM 776 C C . ASP A 1 95 ? 6.621 17.125 29.328 1 96.81 95 ASP A C 1
ATOM 778 O O . ASP A 1 95 ? 6.805 16.641 28.203 1 96.81 95 ASP A O 1
ATOM 782 N N . ARG A 1 96 ? 6.828 18.312 29.562 1 96.75 96 ARG A N 1
ATOM 783 C CA . ARG A 1 96 ? 7.059 19.344 28.547 1 96.75 96 ARG A CA 1
ATOM 784 C C . ARG A 1 96 ? 8.477 19.25 27.984 1 96.75 96 ARG A C 1
ATOM 786 O O . ARG A 1 96 ? 8.766 19.797 26.922 1 96.75 96 ARG A O 1
ATOM 793 N N . ASN A 1 97 ? 9.359 18.5 28.656 1 97 97 ASN A N 1
ATOM 794 C CA . ASN A 1 97 ? 10.766 18.422 28.266 1 97 97 ASN A CA 1
ATOM 795 C C . ASN A 1 97 ? 10.945 17.672 26.953 1 97 97 ASN A C 1
ATOM 797 O O . ASN A 1 97 ? 11.984 17.781 26.312 1 97 97 ASN A O 1
ATOM 801 N N . GLY A 1 98 ? 9.977 16.906 26.531 1 97.5 98 GLY A N 1
ATOM 802 C CA . GLY A 1 98 ? 10.102 16.109 25.328 1 97.5 98 GLY A CA 1
ATOM 803 C C . GLY A 1 98 ? 9.18 16.562 24.219 1 97.5 98 GLY A C 1
ATOM 804 O O . GLY A 1 98 ? 9.094 15.914 23.172 1 97.5 98 GLY A O 1
ATOM 805 N N . LEU A 1 99 ? 8.445 17.672 24.422 1 98.5 99 LEU A N 1
ATOM 806 C CA . LEU A 1 99 ? 7.453 18.125 23.453 1 98.5 99 LEU A CA 1
ATOM 807 C C . LEU A 1 99 ? 8.023 19.219 22.578 1 98.5 99 LEU A C 1
ATOM 809 O O . LEU A 1 99 ? 8.562 20.219 23.078 1 98.5 99 LEU A O 1
ATOM 813 N N . PHE A 1 100 ? 7.98 19 21.281 1 98.62 100 PHE A N 1
ATOM 814 C CA . PHE A 1 100 ? 8.547 19.922 20.297 1 98.62 100 PHE A CA 1
ATOM 815 C C . PHE A 1 100 ? 7.461 20.5 19.406 1 98.62 100 PHE A C 1
ATOM 817 O O . PHE A 1 100 ? 6.41 19.891 19.203 1 98.62 100 PHE A O 1
ATOM 824 N N . ALA A 1 101 ? 7.668 21.672 18.859 1 98 101 ALA A N 1
ATOM 825 C CA . ALA A 1 101 ? 6.777 22.266 17.875 1 98 101 ALA A CA 1
ATOM 826 C C . ALA A 1 101 ? 7.574 23.016 16.797 1 98 101 ALA A C 1
ATOM 828 O O . ALA A 1 101 ? 8.688 23.484 17.062 1 98 101 ALA A O 1
ATOM 829 N N . PHE A 1 102 ? 7.016 23.109 15.648 1 96.75 102 PHE A N 1
ATOM 830 C CA . PHE A 1 102 ? 7.645 23.812 14.547 1 96.75 102 PHE A CA 1
ATOM 831 C C . PHE A 1 102 ? 7.387 25.312 14.648 1 96.75 102 PHE A C 1
ATOM 833 O O . PHE A 1 102 ? 6.344 25.734 15.156 1 96.75 102 PHE A O 1
ATOM 840 N N . SER A 1 103 ? 8.281 26.062 14.188 1 94.69 103 SER A N 1
ATOM 841 C CA . SER A 1 103 ? 8.094 27.5 13.984 1 94.69 103 SER A CA 1
ATOM 842 C C . SER A 1 103 ? 8.867 28 12.766 1 94.69 103 SER A C 1
ATOM 844 O O . SER A 1 103 ? 9.953 27.5 12.469 1 94.69 103 SER A O 1
ATOM 846 N N . GLU A 1 104 ? 8.336 28.938 12.086 1 88.56 104 GLU A N 1
ATOM 847 C CA . GLU A 1 104 ? 9.016 29.562 10.945 1 88.56 104 GLU A CA 1
ATOM 848 C C . GLU A 1 104 ? 10.086 30.547 11.414 1 88.56 104 GLU A C 1
ATOM 850 O O . GLU A 1 104 ? 10.117 30.922 12.586 1 88.56 104 GLU A O 1
ATOM 855 N N . VAL A 1 105 ? 10.938 30.797 10.492 1 87.38 105 VAL A N 1
ATOM 856 C CA . VAL A 1 105 ? 11.93 31.844 10.719 1 87.38 105 VAL A CA 1
ATOM 857 C C . VAL A 1 105 ? 11.578 33.062 9.883 1 87.38 105 VAL A C 1
ATOM 859 O O . VAL A 1 105 ? 11.961 33.156 8.711 1 87.38 105 VAL A O 1
ATOM 862 N N . THR A 1 106 ? 10.719 33.844 10.438 1 83.12 106 THR A N 1
ATOM 863 C CA . THR A 1 106 ? 10.289 35.094 9.82 1 83.12 106 THR A CA 1
ATOM 864 C C . THR A 1 106 ? 10.43 36.25 10.805 1 83.12 106 THR A C 1
ATOM 866 O O . THR A 1 106 ? 11.008 36.094 11.875 1 83.12 106 THR A O 1
ATOM 869 N N . ASP A 1 107 ? 9.969 37.406 10.422 1 79.81 107 ASP A N 1
ATOM 870 C CA . ASP A 1 107 ? 10.102 38.594 11.273 1 79.81 107 ASP A CA 1
ATOM 871 C C . ASP A 1 107 ? 9.25 38.438 12.539 1 79.81 107 ASP A C 1
ATOM 873 O O . ASP A 1 107 ? 9.648 38.906 13.609 1 79.81 107 ASP A O 1
ATOM 877 N N . ILE A 1 108 ? 8.18 37.812 12.445 1 78.19 108 ILE A N 1
ATOM 878 C CA . ILE A 1 108 ? 7.312 37.594 13.602 1 78.19 108 ILE A CA 1
ATOM 879 C C . ILE A 1 108 ? 6.844 36.125 13.617 1 78.19 108 ILE A C 1
ATOM 881 O O . ILE A 1 108 ? 5.773 35.812 13.094 1 78.19 108 ILE A O 1
ATOM 885 N N . PRO A 1 109 ? 7.621 35.344 14.172 1 88.81 109 PRO A N 1
ATOM 886 C CA . PRO A 1 109 ? 7.211 33.938 14.125 1 88.81 109 PRO A CA 1
ATOM 887 C C . PRO A 1 109 ? 6.012 33.625 15.016 1 88.81 109 PRO A C 1
ATOM 889 O O . PRO A 1 109 ? 6.129 33.656 16.25 1 88.81 109 PRO A O 1
ATOM 892 N N . VAL A 1 110 ? 4.883 33.375 14.445 1 90.25 110 VAL A N 1
ATOM 893 C CA . VAL A 1 110 ? 3.631 33.094 15.148 1 90.25 110 VAL A CA 1
ATOM 894 C C . VAL A 1 110 ? 3.789 31.891 16.047 1 90.25 110 VAL A C 1
ATOM 896 O O . VAL A 1 110 ? 3.236 31.844 17.156 1 90.25 110 VAL A O 1
ATOM 899 N N . GLY A 1 111 ? 4.539 30.938 15.625 1 93.56 111 GLY A N 1
ATOM 900 C CA . GLY A 1 111 ? 4.758 29.734 16.406 1 93.56 111 GLY A CA 1
ATOM 901 C C . GLY A 1 111 ? 5.41 30 17.75 1 93.56 111 GLY A C 1
ATOM 902 O O . GLY A 1 111 ? 4.988 29.438 18.766 1 93.56 111 GLY A O 1
ATOM 903 N N . LEU A 1 112 ? 6.367 30.891 17.781 1 96.06 112 LEU A N 1
ATOM 904 C CA . LEU A 1 112 ? 7.078 31.219 19 1 96.06 112 LEU A CA 1
ATOM 905 C C . LEU A 1 112 ? 6.156 31.906 20 1 96.06 112 LEU A C 1
ATOM 907 O O . LEU A 1 112 ? 6.227 31.641 21.203 1 96.06 112 LEU A O 1
ATOM 911 N N . ARG A 1 113 ? 5.312 32.75 19.516 1 94.5 113 ARG A N 1
ATOM 912 C CA . ARG A 1 113 ? 4.367 33.438 20.391 1 94.5 113 ARG A CA 1
ATOM 913 C C . ARG A 1 113 ? 3.375 32.469 21.016 1 94.5 113 ARG A C 1
ATOM 915 O O . ARG A 1 113 ? 3.084 32.531 22.203 1 94.5 113 ARG A O 1
ATOM 922 N N . LYS A 1 114 ? 2.908 31.562 20.188 1 95.5 114 LYS A N 1
ATOM 923 C CA . LYS A 1 114 ? 1.951 30.562 20.656 1 95.5 114 LYS A CA 1
ATOM 924 C C . LYS A 1 114 ? 2.582 29.656 21.703 1 95.5 114 LYS A C 1
ATOM 926 O O . LYS A 1 114 ? 1.938 29.281 22.688 1 95.5 114 LYS A O 1
ATOM 931 N N . LEU A 1 115 ? 3.812 29.281 21.453 1 97 115 LEU A N 1
ATOM 932 C CA . LEU A 1 115 ? 4.527 28.453 22.406 1 97 115 LEU A CA 1
ATOM 933 C C . LEU A 1 115 ? 4.691 29.172 23.75 1 97 115 LEU A C 1
ATOM 935 O O . LEU A 1 115 ? 4.543 28.562 24.812 1 97 115 LEU A O 1
ATOM 939 N N . LYS A 1 116 ? 5.008 30.5 23.688 1 96.88 116 LYS A N 1
ATOM 940 C CA . LYS A 1 116 ? 5.156 31.297 24.891 1 96.88 116 LYS A CA 1
ATOM 941 C C . LYS A 1 116 ? 3.852 31.344 25.688 1 96.88 116 LYS A C 1
ATOM 943 O O . LYS A 1 116 ? 3.854 31.172 26.906 1 96.88 116 LYS A O 1
ATOM 948 N N . ASP A 1 117 ? 2.785 31.5 25.031 1 96.12 117 ASP A N 1
ATOM 949 C CA . ASP A 1 117 ? 1.474 31.609 25.672 1 96.12 117 ASP A CA 1
ATOM 950 C C . ASP A 1 117 ? 1.104 30.328 26.406 1 96.12 117 ASP A C 1
ATOM 952 O O . ASP A 1 117 ? 0.469 30.375 27.469 1 96.12 117 ASP A O 1
ATOM 956 N N . VAL A 1 118 ? 1.468 29.203 25.859 1 96.62 118 VAL A N 1
ATOM 957 C CA . VAL A 1 118 ? 1.022 27.922 26.406 1 96.62 118 VAL A CA 1
ATOM 958 C C . VAL A 1 118 ? 2.08 27.375 27.359 1 96.62 118 VAL A C 1
ATOM 960 O O . VAL A 1 118 ? 1.785 26.516 28.203 1 96.62 118 VAL A O 1
ATOM 963 N N . GLY A 1 119 ? 3.34 27.844 27.281 1 97.06 119 GLY A N 1
ATOM 964 C CA . GLY A 1 119 ? 4.41 27.391 28.156 1 97.06 119 GLY A CA 1
ATOM 965 C C . GLY A 1 119 ? 5.148 26.172 27.625 1 97.06 119 GLY A C 1
ATOM 966 O O . GLY A 1 119 ? 5.539 25.297 28.391 1 97.06 119 GLY A O 1
ATOM 967 N N . LEU A 1 120 ? 5.273 25.984 26.344 1 97.62 120 LEU A N 1
ATOM 968 C CA . LEU A 1 120 ? 6.152 25 25.703 1 97.62 120 LEU A CA 1
ATOM 969 C C . LEU A 1 120 ? 7.418 25.672 25.172 1 97.62 120 LEU A C 1
ATOM 971 O O . LEU A 1 120 ? 7.41 26.859 24.859 1 97.62 120 LEU A O 1
ATOM 975 N N . TRP A 1 121 ? 8.531 24.828 25.125 1 97.75 121 TRP A N 1
ATOM 976 C CA . TRP A 1 121 ? 9.734 25.625 24.922 1 97.75 121 TRP A CA 1
ATOM 977 C C . TRP A 1 121 ? 10.672 24.953 23.922 1 97.75 121 TRP A C 1
ATOM 979 O O . TRP A 1 121 ? 11.641 25.562 23.453 1 97.75 121 TRP A O 1
ATOM 989 N N . ASN A 1 122 ? 10.539 23.641 23.578 1 98.5 122 ASN A N 1
ATOM 990 C CA . ASN A 1 122 ? 11.383 23.031 22.562 1 98.5 122 ASN A CA 1
ATOM 991 C C . ASN A 1 122 ? 10.898 23.375 21.156 1 98.5 122 ASN A C 1
ATOM 993 O O . ASN A 1 122 ? 9.703 23.266 20.859 1 98.5 122 ASN A O 1
ATOM 997 N N . VAL A 1 123 ? 11.836 23.812 20.266 1 98.25 123 VAL A N 1
ATOM 998 C CA . VAL A 1 123 ? 11.422 24.406 19 1 98.25 123 VAL A CA 1
ATOM 999 C C . VAL A 1 123 ? 12.219 23.781 17.844 1 98.25 123 VAL A C 1
ATOM 1001 O O . VAL A 1 123 ? 13.414 23.5 18 1 98.25 123 VAL A O 1
ATOM 1004 N N . ILE A 1 124 ? 11.555 23.531 16.766 1 98.31 124 ILE A N 1
ATOM 1005 C CA . ILE A 1 124 ? 12.18 23.234 15.484 1 98.31 124 ILE A CA 1
ATOM 1006 C C . ILE A 1 124 ? 12.031 24.438 14.555 1 98.31 124 ILE A C 1
ATOM 1008 O O . ILE A 1 124 ? 10.938 24.719 14.062 1 98.31 124 ILE A O 1
ATOM 1012 N N . LEU A 1 125 ? 13.102 25.141 14.328 1 97.31 125 LEU A N 1
ATOM 1013 C CA . LEU A 1 125 ? 13.094 26.281 13.422 1 97.31 125 LEU A CA 1
ATOM 1014 C C . LEU A 1 125 ? 13.211 25.828 11.969 1 97.31 125 LEU A C 1
ATOM 1016 O O . LEU A 1 125 ? 14.188 25.172 11.594 1 97.31 125 LEU A O 1
ATOM 1020 N N . GLU A 1 126 ? 12.227 26.156 11.18 1 95.5 126 GLU A N 1
ATOM 1021 C CA . GLU A 1 126 ? 12.18 25.766 9.766 1 95.5 126 GLU A CA 1
ATOM 1022 C C . GLU A 1 126 ? 12.898 26.812 8.898 1 95.5 126 GLU A C 1
ATOM 1024 O O . GLU A 1 126 ? 12.492 27.969 8.859 1 95.5 126 GLU A O 1
ATOM 1029 N N . VAL A 1 127 ? 13.867 26.328 8.188 1 94.62 127 VAL A N 1
ATOM 1030 C CA . VAL A 1 127 ? 14.703 27.234 7.41 1 94.62 127 VAL A CA 1
ATOM 1031 C C . VAL A 1 127 ? 14.711 26.797 5.949 1 94.62 127 VAL A C 1
ATOM 1033 O O . VAL A 1 127 ? 14.898 25.625 5.645 1 94.62 127 VAL A O 1
ATOM 1036 N N . ASP A 1 128 ? 14.438 27.734 5.043 1 93 128 ASP A N 1
ATOM 1037 C CA . ASP A 1 128 ? 14.539 27.531 3.602 1 93 128 ASP A CA 1
ATOM 1038 C C . ASP A 1 128 ? 15.766 28.25 3.033 1 93 128 ASP A C 1
ATOM 1040 O O . ASP A 1 128 ? 15.992 29.422 3.338 1 93 128 ASP A O 1
ATOM 1044 N N . LEU A 1 129 ? 16.5 27.547 2.256 1 93.56 129 LEU A N 1
ATOM 1045 C CA . LEU A 1 129 ? 17.719 28.141 1.724 1 93.56 129 LEU A CA 1
ATOM 1046 C C . LEU A 1 129 ? 17.719 28.125 0.198 1 93.56 129 LEU A C 1
ATOM 1048 O O . LEU A 1 129 ? 18.734 28.406 -0.434 1 93.56 129 LEU A O 1
ATOM 1052 N N . GLY A 1 130 ? 16.578 27.688 -0.347 1 89.38 130 GLY A N 1
ATOM 1053 C CA . GLY A 1 130 ? 16.406 27.703 -1.792 1 89.38 130 GLY A CA 1
ATOM 1054 C C . GLY A 1 130 ? 16 29.047 -2.34 1 89.38 130 GLY A C 1
ATOM 1055 O O . GLY A 1 130 ? 15.508 29.906 -1.599 1 89.38 130 GLY A O 1
ATOM 1056 N N . ASP A 1 131 ? 16.062 29.234 -3.648 1 83.5 131 ASP A N 1
ATOM 1057 C CA . ASP A 1 131 ? 15.805 30.516 -4.305 1 83.5 131 ASP A CA 1
ATOM 1058 C C . ASP A 1 131 ? 14.312 30.719 -4.531 1 83.5 131 ASP A C 1
ATOM 1060 O O . ASP A 1 131 ? 13.883 31.844 -4.836 1 83.5 131 ASP A O 1
ATOM 1064 N N . THR A 1 132 ? 13.547 29.703 -4.301 1 77.25 132 THR A N 1
ATOM 1065 C CA . THR A 1 132 ? 12.109 29.812 -4.512 1 77.25 132 THR A CA 1
ATOM 1066 C C . THR A 1 132 ? 11.453 30.562 -3.354 1 77.25 132 THR A C 1
ATOM 1068 O O . THR A 1 132 ? 10.414 31.203 -3.529 1 77.25 132 THR A O 1
ATOM 1071 N N . THR A 1 133 ? 12.016 30.516 -2.213 1 77.12 133 THR A N 1
ATOM 1072 C CA . THR A 1 133 ? 11.43 31.125 -1.023 1 77.12 133 THR A CA 1
ATOM 1073 C C . THR A 1 133 ? 12.055 32.5 -0.751 1 77.12 133 THR A C 1
ATOM 1075 O O . THR A 1 133 ? 11.359 33.438 -0.388 1 77.12 133 THR A O 1
ATOM 1078 N N . TYR A 1 134 ? 13.391 32.531 -0.868 1 79.94 134 TYR A N 1
ATOM 1079 C CA . TYR A 1 134 ? 14.125 33.781 -0.613 1 79.94 134 TYR A CA 1
ATOM 1080 C C . TYR A 1 134 ? 14.992 34.156 -1.808 1 79.94 134 TYR A C 1
ATOM 1082 O O . TYR A 1 134 ? 15.578 33.281 -2.453 1 79.94 134 TYR A O 1
ATOM 1090 N N . ASN A 1 135 ? 14.992 35.406 -2.059 1 84.88 135 ASN A N 1
ATOM 1091 C CA . ASN A 1 135 ? 15.984 35.906 -2.998 1 84.88 135 ASN A CA 1
ATOM 1092 C C . ASN A 1 135 ? 17.328 36.156 -2.318 1 84.88 135 ASN A C 1
ATOM 1094 O O . ASN A 1 135 ? 17.562 37.219 -1.77 1 84.88 135 ASN A O 1
ATOM 1098 N N . PHE A 1 136 ? 18.172 35.219 -2.385 1 83.69 136 PHE A N 1
ATOM 1099 C CA . PHE A 1 136 ? 19.422 35.25 -1.624 1 83.69 136 PHE A CA 1
ATOM 1100 C C . PHE A 1 136 ? 20.422 36.188 -2.256 1 83.69 136 PHE A C 1
ATOM 1102 O O . PHE A 1 136 ? 21.5 36.438 -1.703 1 83.69 136 PHE A O 1
ATOM 1109 N N . LEU A 1 137 ? 20.047 36.812 -3.414 1 79.38 137 LEU A N 1
ATOM 1110 C CA . LEU A 1 137 ? 20.844 37.906 -3.945 1 79.38 137 LEU A CA 1
ATOM 1111 C C . LEU A 1 137 ? 20.609 39.188 -3.143 1 79.38 137 LEU A C 1
ATOM 1113 O O . LEU A 1 137 ? 21.5 40.031 -3.037 1 79.38 137 LEU A O 1
ATOM 1117 N N . GLU A 1 138 ? 19.469 39.344 -2.582 1 81.38 138 GLU A N 1
ATOM 1118 C CA . GLU A 1 138 ? 19.109 40.5 -1.772 1 81.38 138 GLU A CA 1
ATOM 1119 C C . GLU A 1 138 ? 19.188 40.188 -0.282 1 81.38 138 GLU A C 1
ATOM 1121 O O . GLU A 1 138 ? 19.656 41 0.509 1 81.38 138 GLU A O 1
ATOM 1126 N N . PHE A 1 139 ? 18.75 39.219 0.295 1 79.44 139 PHE A N 1
ATOM 1127 C CA . PHE A 1 139 ? 18.672 38.781 1.685 1 79.44 139 PHE A CA 1
ATOM 1128 C C . PHE A 1 139 ? 19.984 38.156 2.146 1 79.44 139 PHE A C 1
ATOM 1130 O O . PHE A 1 139 ? 20.5 38.531 3.207 1 79.44 139 PHE A O 1
ATOM 1137 N N . SER A 1 140 ? 20.922 37.5 1.544 1 88.56 140 SER A N 1
ATOM 1138 C CA . SER A 1 140 ? 22.203 36.812 1.709 1 88.56 140 SER A CA 1
ATOM 1139 C C . SER A 1 140 ? 22.094 35.719 2.758 1 88.56 140 SER A C 1
ATOM 1141 O O . SER A 1 140 ? 21.234 35.781 3.639 1 88.56 140 SER A O 1
ATOM 1143 N N . VAL A 1 141 ? 22.906 34.781 2.789 1 93.38 141 VAL A N 1
ATOM 1144 C CA . VAL A 1 141 ? 22.969 33.656 3.707 1 93.38 141 VAL A CA 1
ATOM 1145 C C . VAL A 1 141 ? 23.375 34.156 5.098 1 93.38 141 VAL A C 1
ATOM 1147 O O . VAL A 1 141 ? 22.922 33.594 6.105 1 93.38 141 VAL A O 1
ATOM 1150 N N . GLU A 1 142 ? 24.141 35.188 5.195 1 93.81 142 GLU A N 1
ATOM 1151 C CA . GLU A 1 142 ? 24.547 35.781 6.465 1 93.81 142 GLU A CA 1
ATOM 1152 C C . GLU A 1 142 ? 23.344 36.344 7.227 1 93.81 142 GLU A C 1
ATOM 1154 O O . GLU A 1 142 ? 23.25 36.188 8.445 1 93.81 142 GLU A O 1
ATOM 1159 N N . LYS A 1 143 ? 22.516 37 6.488 1 93.31 143 LYS A N 1
ATOM 1160 C CA . LYS A 1 143 ? 21.312 37.531 7.109 1 93.31 143 LYS A CA 1
ATOM 1161 C C . LYS A 1 143 ? 20.422 36.406 7.66 1 93.31 143 LYS A C 1
ATOM 1163 O O . LYS A 1 143 ? 19.812 36.562 8.719 1 93.31 143 LYS A O 1
ATOM 1168 N N . MET A 1 144 ? 20.312 35.344 6.891 1 94.56 144 MET A N 1
ATOM 1169 C CA . MET A 1 144 ? 19.562 34.188 7.379 1 94.56 144 MET A CA 1
ATOM 1170 C C . MET A 1 144 ? 20.188 33.656 8.664 1 94.56 144 MET A C 1
ATOM 1172 O O . MET A 1 144 ? 19.469 33.344 9.617 1 94.56 144 MET A O 1
ATOM 1176 N N . ALA A 1 145 ? 21.5 33.531 8.727 1 95.38 145 ALA A N 1
ATOM 1177 C CA . ALA A 1 145 ? 22.188 33.031 9.922 1 95.38 145 ALA A CA 1
ATOM 1178 C C . ALA A 1 145 ? 21.922 33.938 11.117 1 95.38 145 ALA A C 1
ATOM 1180 O O . ALA A 1 145 ? 21.703 33.469 12.234 1 95.38 145 ALA A O 1
ATOM 1181 N N . GLN A 1 146 ? 21.922 35.219 10.867 1 94.75 146 GLN A N 1
ATOM 1182 C CA . GLN A 1 146 ? 21.656 36.188 11.922 1 94.75 146 GLN A CA 1
ATOM 1183 C C . GLN A 1 146 ? 20.219 36.094 12.43 1 94.75 146 GLN A C 1
ATOM 1185 O O . GLN A 1 146 ? 19.969 36.25 13.625 1 94.75 146 GLN A O 1
ATOM 1190 N N . LEU A 1 147 ? 19.375 35.875 11.492 1 94.56 147 LEU A N 1
ATOM 1191 C CA . LEU A 1 147 ? 17.969 35.75 11.859 1 94.56 147 LEU A CA 1
ATOM 1192 C C . LEU A 1 147 ? 17.766 34.5 12.734 1 94.56 147 LEU A C 1
ATOM 1194 O O . LEU A 1 147 ? 17.016 34.531 13.711 1 94.56 147 LEU A O 1
ATOM 1198 N N . ILE A 1 148 ? 18.391 33.344 12.383 1 96.44 148 ILE A N 1
ATOM 1199 C CA . ILE A 1 148 ? 18.328 32.156 13.195 1 96.44 148 ILE A CA 1
ATOM 1200 C C . ILE A 1 148 ? 18.844 32.438 14.594 1 96.44 148 ILE A C 1
ATOM 1202 O O . ILE A 1 148 ? 18.219 32.062 15.594 1 96.44 148 ILE A O 1
ATOM 1206 N N . LYS A 1 149 ? 19.969 33.125 14.688 1 96.62 149 LYS A N 1
ATOM 1207 C CA . LYS A 1 149 ? 20.562 33.469 15.977 1 96.62 149 LYS A CA 1
ATOM 1208 C C . LYS A 1 149 ? 19.609 34.344 16.797 1 96.62 149 LYS A C 1
ATOM 1210 O O . LYS A 1 149 ? 19.438 34.125 18 1 96.62 149 LYS A O 1
ATOM 1215 N N . LYS A 1 150 ? 19.047 35.312 16.125 1 96.44 150 LYS A N 1
ATOM 1216 C CA . LYS A 1 150 ? 18.078 36.219 16.797 1 96.44 150 LYS A CA 1
ATOM 1217 C C . LYS A 1 150 ? 16.984 35.406 17.484 1 96.44 150 LYS A C 1
ATOM 1219 O O . LYS A 1 150 ? 16.672 35.656 18.656 1 96.44 150 LYS A O 1
ATOM 1224 N N . TRP A 1 151 ? 16.453 34.469 16.828 1 96.62 151 TRP A N 1
ATOM 1225 C CA . TRP A 1 151 ? 15.344 33.688 17.375 1 96.62 151 TRP A CA 1
ATOM 1226 C C . TRP A 1 151 ? 15.828 32.688 18.406 1 96.62 151 TRP A C 1
ATOM 1228 O O . TRP A 1 151 ? 15.125 32.375 19.375 1 96.62 151 TRP A O 1
ATOM 1238 N N . LEU A 1 152 ? 17.047 32.156 18.266 1 96.75 152 LEU A N 1
ATOM 1239 C CA . LEU A 1 152 ? 17.641 31.312 19.297 1 96.75 152 LEU A CA 1
ATOM 1240 C C . LEU A 1 152 ? 17.75 32.062 20.625 1 96.75 152 LEU A C 1
ATOM 1242 O O . LEU A 1 152 ? 17.406 31.547 21.688 1 96.75 152 LEU A O 1
ATOM 1246 N N . VAL A 1 153 ? 18.203 33.281 20.516 1 96.94 153 VAL A N 1
ATOM 1247 C CA . VAL A 1 153 ? 18.328 34.125 21.703 1 96.94 153 VAL A CA 1
ATOM 1248 C C . VAL A 1 153 ? 16.938 34.375 22.297 1 96.94 153 VAL A C 1
ATOM 1250 O O . VAL A 1 153 ? 16.75 34.25 23.5 1 96.94 153 VAL A O 1
ATOM 1253 N N . TRP A 1 154 ? 16.016 34.719 21.453 1 97.19 154 TRP A N 1
ATOM 1254 C CA . TRP A 1 154 ? 14.664 35 21.906 1 97.19 154 TRP A CA 1
ATOM 1255 C C . TRP A 1 154 ? 14.07 33.781 22.625 1 97.19 154 TRP A C 1
ATOM 1257 O O . TRP A 1 154 ? 13.414 33.906 23.656 1 97.19 154 TRP A O 1
ATOM 1267 N N . ILE A 1 155 ? 14.25 32.594 22.094 1 97.75 155 ILE A N 1
ATOM 1268 C CA . ILE A 1 155 ? 13.711 31.344 22.625 1 97.75 155 ILE A CA 1
ATOM 1269 C C . ILE A 1 155 ? 14.266 31.109 24.031 1 97.75 155 ILE A C 1
ATOM 1271 O O . ILE A 1 155 ? 13.508 30.844 24.969 1 97.75 155 ILE A O 1
ATOM 1275 N N . HIS A 1 156 ? 15.539 31.281 24.234 1 97.06 156 HIS A N 1
ATOM 1276 C CA . HIS A 1 156 ? 16.172 31.031 25.531 1 97.06 156 HIS A CA 1
ATOM 1277 C C . HIS A 1 156 ? 15.758 32.094 26.547 1 97.06 156 HIS A C 1
ATOM 1279 O O . HIS A 1 156 ? 15.641 31.797 27.734 1 97.06 156 HIS A O 1
ATOM 1285 N N . GLU A 1 157 ? 15.469 33.312 26.062 1 96.62 157 GLU A N 1
ATOM 1286 C CA . GLU A 1 157 ? 15.109 34.406 26.953 1 96.62 157 GLU A CA 1
ATOM 1287 C C . GLU A 1 157 ? 13.625 34.375 27.297 1 96.62 157 GLU A C 1
ATOM 1289 O O . GLU A 1 157 ? 13.242 34.75 28.422 1 96.62 157 GLU A O 1
ATOM 1294 N N . ASN A 1 158 ? 12.836 33.938 26.344 1 96.75 158 ASN A N 1
ATOM 1295 C CA . ASN A 1 158 ? 11.406 34.156 26.5 1 96.75 158 ASN A CA 1
ATOM 1296 C C . ASN A 1 158 ? 10.656 32.844 26.719 1 96.75 158 ASN A C 1
ATOM 1298 O O . ASN A 1 158 ? 9.539 32.844 27.234 1 96.75 158 ASN A O 1
ATOM 1302 N N . LEU A 1 159 ? 11.195 31.75 26.219 1 97.19 159 LEU A N 1
ATOM 1303 C CA . LEU A 1 159 ? 10.531 30.469 26.422 1 97.19 159 LEU A CA 1
ATOM 1304 C C . LEU A 1 159 ? 11.141 29.719 27.609 1 97.19 159 LEU A C 1
ATOM 1306 O O . LEU A 1 159 ? 10.477 29.5 28.609 1 97.19 159 LEU A O 1
ATOM 1310 N N . HIS A 1 160 ? 12.438 29.328 27.5 1 96.69 160 HIS A N 1
ATOM 1311 C CA . HIS A 1 160 ? 13.086 28.594 28.578 1 96.69 160 HIS A CA 1
ATOM 1312 C C . HIS A 1 160 ? 14.594 28.5 28.359 1 96.69 160 HIS A C 1
ATOM 1314 O O . HIS A 1 160 ? 15.047 28.281 27.234 1 96.69 160 HIS A O 1
ATOM 1320 N N . LYS A 1 161 ? 15.383 28.531 29.375 1 95 161 LYS A N 1
ATOM 1321 C CA . LYS A 1 161 ? 16.844 28.516 29.281 1 95 161 LYS A CA 1
ATOM 1322 C C . LYS A 1 161 ? 17.344 27.141 28.828 1 95 161 LYS A C 1
ATOM 1324 O O . LYS A 1 161 ? 18.406 27.047 28.203 1 95 161 LYS A O 1
ATOM 1329 N N . GLN A 1 162 ? 16.609 26.156 29.094 1 93.88 162 GLN A N 1
ATOM 1330 C CA . GLN A 1 162 ? 17.016 24.797 28.75 1 93.88 162 GLN A CA 1
ATOM 1331 C C . GLN A 1 162 ? 16.281 24.312 27.5 1 93.88 162 GLN A C 1
ATOM 1333 O O . GLN A 1 162 ? 16.25 23.109 27.219 1 93.88 162 GLN A O 1
ATOM 1338 N N . ALA A 1 163 ? 15.719 25.188 26.734 1 97.69 163 ALA A N 1
ATOM 1339 C CA . ALA A 1 163 ? 14.984 24.828 25.531 1 97.69 163 ALA A CA 1
ATOM 1340 C C . ALA A 1 163 ? 15.883 24.047 24.562 1 97.69 163 ALA A C 1
ATOM 1342 O O . ALA A 1 163 ? 17.047 24.422 24.359 1 97.69 163 ALA A O 1
ATOM 1343 N N . LYS A 1 164 ? 15.422 22.922 24.094 1 98 164 LYS A N 1
ATOM 1344 C CA . LYS A 1 164 ? 16.062 22.188 23 1 98 164 LYS A CA 1
ATOM 1345 C C . LYS A 1 164 ? 15.625 22.734 21.641 1 98 164 LYS A C 1
ATOM 1347 O O . LYS A 1 164 ? 14.438 22.703 21.312 1 98 164 LYS A O 1
ATOM 1352 N N . VAL A 1 165 ? 16.578 23.219 20.859 1 98.06 165 VAL A N 1
ATOM 1353 C CA . VAL A 1 165 ? 16.234 23.844 19.578 1 98.06 165 VAL A CA 1
ATOM 1354 C C . VAL A 1 165 ? 16.891 23.078 18.438 1 98.06 165 VAL A C 1
ATOM 1356 O O . VAL A 1 165 ? 18.078 22.797 18.484 1 98.06 165 VAL A O 1
ATOM 1359 N N . PHE A 1 166 ? 16.062 22.672 17.438 1 98.44 166 PHE A N 1
ATOM 1360 C CA . PHE A 1 166 ? 16.531 22.141 16.172 1 98.44 166 PHE A CA 1
ATOM 1361 C C . PHE A 1 166 ? 16.391 23.172 15.055 1 98.44 166 PHE A C 1
ATOM 1363 O O . PHE A 1 166 ? 15.508 24.031 15.102 1 98.44 166 PHE A O 1
ATOM 1370 N N . VAL A 1 167 ? 17.297 23.156 14.125 1 98.12 167 VAL A N 1
ATOM 1371 C CA . VAL A 1 167 ? 17.125 23.844 12.844 1 98.12 167 VAL A CA 1
ATOM 1372 C C . VAL A 1 167 ? 16.891 22.812 11.734 1 98.12 167 VAL A C 1
ATOM 1374 O O . VAL A 1 167 ? 17.641 21.859 11.594 1 98.12 167 VAL A O 1
ATOM 1377 N N . ASN A 1 168 ? 15.797 22.984 11.031 1 97.94 168 ASN A N 1
ATOM 1378 C CA . ASN A 1 168 ? 15.43 22.078 9.953 1 97.94 168 ASN A CA 1
ATOM 1379 C C . ASN A 1 168 ? 15.664 22.719 8.586 1 97.94 168 ASN A C 1
ATOM 1381 O O . ASN A 1 168 ? 15.062 23.734 8.258 1 97.94 168 ASN A O 1
ATOM 1385 N N . PHE A 1 169 ? 16.562 22.109 7.777 1 97.12 169 PHE A N 1
ATOM 1386 C CA . PHE A 1 169 ? 16.688 22.5 6.379 1 97.12 169 PHE A CA 1
ATOM 1387 C C . PHE A 1 169 ? 15.594 21.859 5.531 1 97.12 169 PHE A C 1
ATOM 1389 O O . PHE A 1 169 ? 15.766 20.766 5.016 1 97.12 169 PHE A O 1
ATOM 1396 N N . ARG A 1 170 ? 14.531 22.578 5.215 1 93.81 170 ARG A N 1
ATOM 1397 C CA . ARG A 1 170 ? 13.312 22.031 4.609 1 93.81 170 ARG A CA 1
ATOM 1398 C C . ARG A 1 170 ? 13.547 21.672 3.145 1 93.81 170 ARG A C 1
ATOM 1400 O O . ARG A 1 170 ? 12.93 20.734 2.623 1 93.81 170 ARG A O 1
ATOM 1407 N N . ASP A 1 171 ? 14.438 22.422 2.443 1 93.19 171 ASP A N 1
ATOM 1408 C CA . ASP A 1 171 ? 14.594 22.266 1.001 1 93.19 171 ASP A CA 1
ATOM 1409 C C . ASP A 1 171 ? 16.016 21.812 0.648 1 93.19 171 ASP A C 1
ATOM 1411 O O . ASP A 1 171 ? 16.547 22.188 -0.391 1 93.19 171 ASP A O 1
ATOM 1415 N N . LEU A 1 172 ? 16.594 21.031 1.512 1 95.75 172 LEU A N 1
ATOM 1416 C CA . LEU A 1 172 ? 18 20.656 1.395 1 95.75 172 LEU A CA 1
ATOM 1417 C C . LEU A 1 172 ? 18.281 20.016 0.035 1 95.75 172 LEU A C 1
ATOM 1419 O O . LEU A 1 172 ? 19.234 20.391 -0.646 1 95.75 172 LEU A O 1
ATOM 1423 N N . PRO A 1 173 ? 17.469 19.016 -0.447 1 93.88 173 PRO A N 1
ATOM 1424 C CA . PRO A 1 173 ? 17.797 18.375 -1.72 1 93.88 173 PRO A CA 1
ATOM 1425 C C . PRO A 1 173 ? 17.734 19.328 -2.904 1 93.88 173 PRO A C 1
ATOM 1427 O O . PRO A 1 173 ? 18.344 19.078 -3.943 1 93.88 173 PRO A O 1
ATOM 1430 N N . GLU A 1 174 ? 17.062 20.422 -2.736 1 91.06 174 GLU A N 1
ATOM 1431 C CA . GLU A 1 174 ? 16.969 21.406 -3.801 1 91.06 174 GLU A CA 1
ATOM 1432 C C . GLU A 1 174 ? 18.125 22.406 -3.736 1 91.06 174 GLU A C 1
ATOM 1434 O O . GLU A 1 174 ? 18.422 23.078 -4.727 1 91.06 174 GLU A O 1
ATOM 1439 N N . VAL A 1 175 ? 18.75 22.531 -2.623 1 94.56 175 VAL A N 1
ATOM 1440 C CA . VAL A 1 175 ? 19.75 23.578 -2.395 1 94.56 175 VAL A CA 1
ATOM 1441 C C . VAL A 1 175 ? 21.156 22.984 -2.484 1 94.56 175 VAL A C 1
ATOM 1443 O O . VAL A 1 175 ? 22.031 23.531 -3.16 1 94.56 175 VAL A O 1
ATOM 1446 N N . MET A 1 176 ? 21.359 21.844 -1.902 1 94.94 176 MET A N 1
ATOM 1447 C CA . MET A 1 176 ? 22.688 21.297 -1.682 1 94.94 176 MET A CA 1
ATOM 1448 C C . MET A 1 176 ? 23.391 21.031 -3.008 1 94.94 176 MET A C 1
ATOM 1450 O O . MET A 1 176 ? 24.594 21.297 -3.148 1 94.94 176 MET A O 1
ATOM 1454 N N . PRO A 1 177 ? 22.688 20.547 -4.043 1 92.62 177 PRO A N 1
ATOM 1455 C CA . PRO A 1 177 ? 23.375 20.266 -5.305 1 92.62 177 PRO A CA 1
ATOM 1456 C C . PRO A 1 177 ? 23.859 21.516 -6.02 1 92.62 177 PRO A C 1
ATOM 1458 O O . PRO A 1 177 ? 24.828 21.469 -6.785 1 92.62 177 PRO A O 1
ATOM 1461 N N . PHE A 1 178 ? 23.297 22.672 -5.727 1 91.56 178 PHE A N 1
ATOM 1462 C CA . PHE A 1 178 ? 23.578 23.859 -6.52 1 91.56 178 PHE A CA 1
ATOM 1463 C C . PHE A 1 178 ? 24.234 24.938 -5.66 1 91.56 178 PHE A C 1
ATOM 1465 O O . PHE A 1 178 ? 24.984 25.766 -6.16 1 91.56 178 PHE A O 1
ATOM 1472 N N . ASN A 1 179 ? 23.844 24.922 -4.371 1 93.62 179 ASN A N 1
ATOM 1473 C CA . ASN A 1 179 ? 24.297 25.984 -3.463 1 93.62 179 ASN A CA 1
ATOM 1474 C C . ASN A 1 179 ? 24.719 25.406 -2.113 1 93.62 179 ASN A C 1
ATOM 1476 O O . ASN A 1 179 ? 24.266 25.875 -1.066 1 93.62 179 ASN A O 1
ATOM 1480 N N . SER A 1 180 ? 25.625 24.375 -2.201 1 96.31 180 SER A N 1
ATOM 1481 C CA . SER A 1 180 ? 26.047 23.719 -0.97 1 96.31 180 SER A CA 1
ATOM 1482 C C . SER A 1 180 ? 26.766 24.703 -0.043 1 96.31 180 SER A C 1
ATOM 1484 O O . SER A 1 180 ? 26.766 24.516 1.176 1 96.31 180 SER A O 1
ATOM 1486 N N . GLU A 1 181 ? 27.359 25.75 -0.57 1 95.19 181 GLU A N 1
ATOM 1487 C CA . GLU A 1 181 ? 28.062 26.75 0.222 1 95.19 181 GLU A CA 1
ATOM 1488 C C . GLU A 1 181 ? 27.141 27.391 1.246 1 95.19 181 GLU A C 1
ATOM 1490 O O . GLU A 1 181 ? 27.578 27.75 2.342 1 95.19 181 GLU A O 1
ATOM 1495 N N . ARG A 1 182 ? 25.891 27.609 0.904 1 95.31 182 ARG A N 1
ATOM 1496 C CA . ARG A 1 182 ? 24.922 28.188 1.826 1 95.31 182 ARG A CA 1
ATOM 1497 C C . ARG A 1 182 ? 24.719 27.297 3.053 1 95.31 182 ARG A C 1
ATOM 1499 O O . ARG A 1 182 ? 24.688 27.797 4.184 1 95.31 182 ARG A O 1
ATOM 1506 N N . ILE A 1 183 ? 24.594 26.016 2.781 1 96.88 183 ILE A N 1
ATOM 1507 C CA . ILE A 1 183 ? 24.375 25.031 3.846 1 96.88 183 ILE A CA 1
ATOM 1508 C C . ILE A 1 183 ? 25.594 25.016 4.777 1 96.88 183 ILE A C 1
ATOM 1510 O O . ILE A 1 183 ? 25.453 25.094 6 1 96.88 183 ILE A O 1
ATOM 1514 N N . PHE A 1 184 ? 26.781 24.938 4.203 1 97.44 184 PHE A N 1
ATOM 1515 C CA . PHE A 1 184 ? 28 24.844 4.992 1 97.44 184 PHE A CA 1
ATOM 1516 C C . PHE A 1 184 ? 28.234 26.125 5.789 1 97.44 184 PHE A C 1
ATOM 1518 O O . PHE A 1 184 ? 28.703 26.078 6.93 1 97.44 184 PHE A O 1
ATOM 1525 N N . TYR A 1 185 ? 27.891 27.234 5.188 1 96.19 185 TYR A N 1
ATOM 1526 C CA . TYR A 1 185 ? 28.031 28.5 5.887 1 96.19 185 TYR A CA 1
ATOM 1527 C C . TYR A 1 185 ? 27.172 28.547 7.137 1 96.19 185 TYR A C 1
ATOM 1529 O O . TYR A 1 185 ? 27.625 28.953 8.211 1 96.19 185 TYR A O 1
ATOM 1537 N N . ILE A 1 186 ? 25.906 28.172 6.973 1 96.88 186 ILE A N 1
ATOM 1538 C CA . ILE A 1 186 ? 24.984 28.203 8.102 1 96.88 186 ILE A CA 1
ATOM 1539 C C . ILE A 1 186 ? 25.484 27.25 9.195 1 96.88 186 ILE A C 1
ATOM 1541 O O . ILE A 1 186 ? 25.438 27.594 10.383 1 96.88 186 ILE A O 1
ATOM 1545 N N . ILE A 1 187 ? 25.953 26.078 8.836 1 97.38 187 ILE A N 1
ATOM 1546 C CA . ILE A 1 187 ? 26.438 25.109 9.812 1 97.38 187 ILE A CA 1
ATOM 1547 C C . ILE A 1 187 ? 27.641 25.688 10.555 1 97.38 187 ILE A C 1
ATOM 1549 O O . ILE A 1 187 ? 27.734 25.594 11.773 1 97.38 187 ILE A O 1
ATOM 1553 N N . ASP A 1 188 ? 28.562 26.359 9.828 1 97.06 188 ASP A N 1
ATOM 1554 C CA . ASP A 1 188 ? 29.719 27 10.438 1 97.06 188 ASP A CA 1
ATOM 1555 C C . ASP A 1 188 ? 29.281 28.078 11.43 1 97.06 188 ASP A C 1
ATOM 1557 O O . ASP A 1 188 ? 29.812 28.172 12.531 1 97.06 188 ASP A O 1
ATOM 1561 N N . TYR A 1 189 ? 28.391 28.859 10.992 1 96.94 189 TYR A N 1
ATOM 1562 C CA . TYR A 1 189 ? 27.906 29.953 11.82 1 96.94 189 TYR A CA 1
ATOM 1563 C C . TYR A 1 189 ? 27.281 29.422 13.109 1 96.94 189 TYR A C 1
ATOM 1565 O O . TYR A 1 189 ? 27.609 29.906 14.203 1 96.94 189 TYR A O 1
ATOM 1573 N N . LEU A 1 190 ? 26.391 28.438 12.992 1 96.56 190 LEU A N 1
ATOM 1574 C CA . LEU A 1 190 ? 25.656 27.891 14.133 1 96.56 190 LEU A CA 1
ATOM 1575 C C . LEU A 1 190 ? 26.609 27.172 15.094 1 96.56 190 LEU A C 1
ATOM 1577 O O . LEU A 1 190 ? 26.406 27.203 16.312 1 96.56 190 LEU A O 1
ATOM 1581 N N . ALA A 1 191 ? 27.594 26.531 14.547 1 95.38 191 ALA A N 1
ATOM 1582 C CA . ALA A 1 191 ? 28.562 25.797 15.359 1 95.38 191 ALA A CA 1
ATOM 1583 C C . ALA A 1 191 ? 29.375 26.75 16.234 1 95.38 191 ALA A C 1
ATOM 1585 O O . ALA A 1 191 ? 29.859 26.375 17.297 1 95.38 191 ALA A O 1
ATOM 1586 N N . ARG A 1 192 ? 29.531 27.969 15.812 1 94.44 192 ARG A N 1
ATOM 1587 C CA . ARG A 1 192 ? 30.375 28.938 16.5 1 94.44 192 ARG A CA 1
ATOM 1588 C C . ARG A 1 192 ? 29.594 29.719 17.547 1 94.44 192 ARG A C 1
ATOM 1590 O O . ARG A 1 192 ? 30.156 30.5 18.312 1 94.44 192 ARG A O 1
ATOM 1597 N N . LEU A 1 193 ? 28.359 29.484 17.609 1 95.31 193 LEU A N 1
ATOM 1598 C CA . LEU A 1 193 ? 27.562 30.172 18.625 1 95.31 193 LEU A CA 1
ATOM 1599 C C . LEU A 1 193 ? 28.016 29.797 20.031 1 95.31 193 LEU A C 1
ATOM 1601 O O . LEU A 1 193 ? 28.578 28.734 20.234 1 95.31 193 LEU A O 1
ATOM 1605 N N . PRO A 1 194 ? 27.812 30.703 21 1 93.69 194 PRO A N 1
ATOM 1606 C CA . PRO A 1 194 ? 28.203 30.406 22.391 1 93.69 194 PRO A CA 1
ATOM 1607 C C . PRO A 1 194 ? 27.484 29.172 22.938 1 93.69 194 PRO A C 1
ATOM 1609 O O . PRO A 1 194 ? 26.422 28.797 22.438 1 93.69 194 PRO A O 1
ATOM 1612 N N . SER A 1 195 ? 28.031 28.609 23.984 1 91.06 195 SER A N 1
ATOM 1613 C CA . SER A 1 195 ? 27.578 27.344 24.547 1 91.06 195 SER A CA 1
ATOM 1614 C C . SER A 1 195 ? 26.125 27.406 24.969 1 91.06 195 SER A C 1
ATOM 1616 O O . SER A 1 195 ? 25.391 26.438 24.828 1 91.06 195 SER A O 1
ATOM 1618 N N . HIS A 1 196 ? 25.734 28.562 25.484 1 91 196 HIS A N 1
ATOM 1619 C CA . HIS A 1 196 ? 24.375 28.688 26 1 91 196 HIS A CA 1
ATOM 1620 C C . HIS A 1 196 ? 23.359 28.797 24.859 1 91 196 HIS A C 1
ATOM 1622 O O . HIS A 1 196 ? 22.156 28.656 25.078 1 91 196 HIS A O 1
ATOM 1628 N N . LEU A 1 197 ? 23.828 28.938 23.578 1 93.5 197 LEU A N 1
ATOM 1629 C CA . LEU A 1 197 ? 22.969 29.016 22.406 1 93.5 197 LEU A CA 1
ATOM 1630 C C . LEU A 1 197 ? 23.172 27.812 21.5 1 93.5 197 LEU A C 1
ATOM 1632 O O . LEU A 1 197 ? 22.719 27.812 20.344 1 93.5 197 LEU A O 1
ATOM 1636 N N . LYS A 1 198 ? 23.812 26.828 21.984 1 91.69 198 LYS A N 1
ATOM 1637 C CA . LYS A 1 198 ? 24.078 25.672 21.141 1 91.69 198 LYS A CA 1
ATOM 1638 C C . LYS A 1 198 ? 22.797 24.906 20.812 1 91.69 198 LYS A C 1
ATOM 1640 O O . LYS A 1 198 ? 21.938 24.734 21.672 1 91.69 198 LYS A O 1
ATOM 1645 N N . LEU A 1 199 ? 22.703 24.516 19.625 1 96.5 199 LEU A N 1
ATOM 1646 C CA . LEU A 1 199 ? 21.547 23.781 19.141 1 96.5 199 LEU A CA 1
ATOM 1647 C C . LEU A 1 199 ? 21.578 22.344 19.625 1 96.5 199 LEU A C 1
ATOM 1649 O O . LEU A 1 199 ? 22.641 21.766 19.828 1 96.5 199 LEU A O 1
ATOM 1653 N N . PHE A 1 200 ? 20.375 21.828 19.828 1 96.94 200 PHE A N 1
ATOM 1654 C CA . PHE A 1 200 ? 20.203 20.422 20.141 1 96.94 200 PHE A CA 1
ATOM 1655 C C . PHE A 1 200 ? 20.625 19.547 18.953 1 96.94 200 PHE A C 1
ATOM 1657 O O . PHE A 1 200 ? 21.109 18.438 19.125 1 96.94 200 PHE A O 1
ATOM 1664 N N . GLY A 1 201 ? 20.438 20.062 17.734 1 97.75 201 GLY A N 1
ATOM 1665 C CA . GLY A 1 201 ? 20.859 19.375 16.531 1 97.75 201 GLY A CA 1
ATOM 1666 C C . GLY A 1 201 ? 20.312 20 15.266 1 97.75 201 GLY A C 1
ATOM 1667 O O . GLY A 1 201 ? 19.812 21.125 15.289 1 97.75 201 GLY A O 1
ATOM 1668 N N . LEU A 1 202 ? 20.531 19.312 14.141 1 98.62 202 LEU A N 1
ATOM 1669 C CA . LEU A 1 202 ? 20.047 19.688 12.82 1 98.62 202 LEU A CA 1
ATOM 1670 C C . LEU A 1 202 ? 19.062 18.641 12.289 1 98.62 202 LEU A C 1
ATOM 1672 O O . LEU A 1 202 ? 19.219 17.438 12.578 1 98.62 202 LEU A O 1
ATOM 1676 N N . LEU A 1 203 ? 18.047 19.125 11.633 1 98.62 203 LEU A N 1
ATOM 1677 C CA . LEU A 1 203 ? 17.109 18.297 10.875 1 98.62 203 LEU A CA 1
ATOM 1678 C C . LEU A 1 203 ? 17.156 18.641 9.391 1 98.62 203 LEU A C 1
ATOM 1680 O O . LEU A 1 203 ? 17.484 19.781 9.031 1 98.62 203 LEU A O 1
ATOM 1684 N N . PHE A 1 204 ? 16.953 17.703 8.578 1 98 204 PHE A N 1
ATOM 1685 C CA . PHE A 1 204 ? 16.609 18 7.195 1 98 204 PHE A CA 1
ATOM 1686 C C . PHE A 1 204 ? 15.695 16.906 6.629 1 98 204 PHE A C 1
ATOM 1688 O O . PHE A 1 204 ? 15.492 15.867 7.254 1 98 204 PHE A O 1
ATOM 1695 N N . GLU A 1 205 ? 15.039 17.219 5.539 1 95.69 205 GLU A N 1
ATOM 1696 C CA . GLU A 1 205 ? 14.055 16.281 5.008 1 95.69 205 GLU A CA 1
ATOM 1697 C C . GLU A 1 205 ? 14.195 16.125 3.498 1 95.69 205 GLU A C 1
ATOM 1699 O O . GLU A 1 205 ? 14.789 16.984 2.834 1 95.69 205 GLU A O 1
ATOM 1704 N N . GLU A 1 206 ? 13.867 14.992 3.072 1 94.81 206 GLU A N 1
ATOM 1705 C CA . GLU A 1 206 ? 13.531 14.766 1.671 1 94.81 206 GLU A CA 1
ATOM 1706 C C . GLU A 1 206 ? 12.047 15.008 1.413 1 94.81 206 GLU A C 1
ATOM 1708 O O . GLU A 1 206 ? 11.219 14.117 1.642 1 94.81 206 GLU A O 1
ATOM 1713 N N . PRO A 1 207 ? 11.664 16.156 0.951 1 90.75 207 PRO A N 1
ATOM 1714 C CA . PRO A 1 207 ? 10.266 16.578 1.02 1 90.75 207 PRO A CA 1
ATOM 1715 C C . PRO A 1 207 ? 9.398 15.938 -0.071 1 90.75 207 PRO A C 1
ATOM 1717 O O . PRO A 1 207 ? 8.18 15.852 0.074 1 90.75 207 PRO A O 1
ATOM 1720 N N . LYS A 1 208 ? 10.008 15.422 -1.146 1 89.38 208 LYS A N 1
ATOM 1721 C CA . LYS A 1 208 ? 9.203 15.008 -2.291 1 89.38 208 LYS A CA 1
ATOM 1722 C C . LYS A 1 208 ? 9.359 13.516 -2.564 1 89.38 208 LYS A C 1
ATOM 1724 O O . LYS A 1 208 ? 8.578 12.938 -3.318 1 89.38 208 LYS A O 1
ATOM 1729 N N . GLY A 1 209 ? 10.32 12.859 -1.984 1 91.12 209 GLY A N 1
ATOM 1730 C CA . GLY A 1 209 ? 10.578 11.445 -2.225 1 91.12 209 GLY A CA 1
ATOM 1731 C C . GLY A 1 209 ? 11.234 11.18 -3.566 1 91.12 209 GLY A C 1
ATOM 1732 O O . GLY A 1 209 ? 11.148 10.07 -4.094 1 91.12 209 GLY A O 1
ATOM 1733 N N . THR A 1 210 ? 11.914 12.188 -4.16 1 91.94 210 THR A N 1
ATOM 1734 C CA . THR A 1 210 ? 12.422 12.062 -5.52 1 91.94 210 THR A CA 1
ATOM 1735 C C . THR A 1 210 ? 13.914 11.742 -5.508 1 91.94 210 THR A C 1
ATOM 1737 O O . THR A 1 210 ? 14.469 11.289 -6.516 1 91.94 210 THR A O 1
ATOM 1740 N N . SER A 1 211 ? 14.617 11.953 -4.332 1 93.38 211 SER A N 1
ATOM 1741 C CA . SER A 1 211 ? 16.062 11.758 -4.262 1 93.38 211 SER A CA 1
ATOM 1742 C C . SER A 1 211 ? 16.422 10.273 -4.336 1 93.38 211 SER A C 1
ATOM 1744 O O . SER A 1 211 ? 15.719 9.43 -3.779 1 93.38 211 SER A O 1
ATOM 1746 N N . LEU A 1 212 ? 17.484 10.047 -5.055 1 95.25 212 LEU A N 1
ATOM 1747 C CA . LEU A 1 212 ? 18.078 8.711 -4.957 1 95.25 212 LEU A CA 1
ATOM 1748 C C . LEU A 1 212 ? 18.719 8.5 -3.596 1 95.25 212 LEU A C 1
ATOM 1750 O O . LEU A 1 212 ? 19.281 9.438 -3.02 1 95.25 212 LEU A O 1
ATOM 1754 N N . PRO A 1 213 ? 18.703 7.27 -3.102 1 97 213 PRO A N 1
ATOM 1755 C CA . PRO A 1 213 ? 19.281 7.004 -1.784 1 97 213 PRO A CA 1
ATOM 1756 C C . PRO A 1 213 ? 20.734 7.445 -1.681 1 97 213 PRO A C 1
ATOM 1758 O O . PRO A 1 213 ? 21.125 8.047 -0.681 1 97 213 PRO A O 1
ATOM 1761 N N . ASP A 1 214 ? 21.531 7.27 -2.742 1 96.88 214 ASP A N 1
ATOM 1762 C CA . ASP A 1 214 ? 22.953 7.641 -2.725 1 96.88 214 ASP A CA 1
ATOM 1763 C C . ASP A 1 214 ? 23.109 9.156 -2.65 1 96.88 214 ASP A C 1
ATOM 1765 O O . ASP A 1 214 ? 24.016 9.656 -1.981 1 96.88 214 ASP A O 1
ATOM 1769 N N . GLU A 1 215 ? 22.25 9.859 -3.338 1 96.38 215 GLU A N 1
ATOM 1770 C CA . GLU A 1 215 ? 22.312 11.312 -3.334 1 96.38 215 GLU A CA 1
ATOM 1771 C C . GLU A 1 215 ? 21.984 11.875 -1.953 1 96.38 215 GLU A C 1
ATOM 1773 O O . GLU A 1 215 ? 22.719 12.727 -1.436 1 96.38 215 GLU A O 1
ATOM 1778 N N . PHE A 1 216 ? 20.953 11.422 -1.41 1 97.94 216 PHE A N 1
ATOM 1779 C CA . PHE A 1 216 ? 20.531 11.883 -0.094 1 97.94 216 PHE A CA 1
ATOM 1780 C C . PHE A 1 216 ? 21.531 11.469 0.976 1 97.94 216 PHE A C 1
ATOM 1782 O O . PHE A 1 216 ? 21.812 12.227 1.902 1 97.94 216 PHE A O 1
ATOM 1789 N N . GLY A 1 217 ? 22.062 10.203 0.861 1 98.19 217 GLY A N 1
ATOM 1790 C CA . GLY A 1 217 ? 23.125 9.758 1.743 1 98.19 217 GLY A CA 1
ATOM 1791 C C . GLY A 1 217 ? 24.359 10.633 1.683 1 98.19 217 GLY A C 1
ATOM 1792 O O . GLY A 1 217 ? 24.953 10.945 2.715 1 98.19 217 GLY A O 1
ATOM 1793 N N . LEU A 1 218 ? 24.719 11.031 0.499 1 98.31 218 LEU A N 1
ATOM 1794 C CA . LEU A 1 218 ? 25.891 11.883 0.319 1 98.31 218 LEU A CA 1
ATOM 1795 C C . LEU A 1 218 ? 25.672 13.242 0.984 1 98.31 218 LEU A C 1
ATOM 1797 O O . LEU A 1 218 ? 26.594 13.773 1.614 1 98.31 218 LEU A O 1
ATOM 1801 N N . MET A 1 219 ? 24.453 13.789 0.82 1 98.38 219 MET A N 1
ATOM 1802 C CA . MET A 1 219 ? 24.141 15.039 1.507 1 98.38 219 MET A CA 1
ATOM 1803 C C . MET A 1 219 ? 24.312 14.891 3.014 1 98.38 219 MET A C 1
ATOM 1805 O O . MET A 1 219 ? 24.922 15.75 3.658 1 98.38 219 MET A O 1
ATOM 1809 N N . THR A 1 220 ? 23.844 13.805 3.543 1 98.69 220 THR A N 1
ATOM 1810 C CA . THR A 1 220 ? 23.922 13.531 4.973 1 98.69 220 THR A CA 1
ATOM 1811 C C . THR A 1 220 ? 25.391 13.438 5.414 1 98.69 220 THR A C 1
ATOM 1813 O O . THR A 1 220 ? 25.766 14.008 6.438 1 98.69 220 THR A O 1
ATOM 1816 N N . LYS A 1 221 ? 26.156 12.742 4.617 1 98.5 221 LYS A N 1
ATOM 1817 C CA . LYS A 1 221 ? 27.578 12.547 4.91 1 98.5 221 LYS A CA 1
ATOM 1818 C C . LYS A 1 221 ? 28.297 13.875 5.047 1 98.5 221 LYS A C 1
ATOM 1820 O O . LYS A 1 221 ? 29.078 14.07 5.984 1 98.5 221 LYS A O 1
ATOM 1825 N N . TYR A 1 222 ? 28.047 14.773 4.227 1 98.38 222 TYR A N 1
ATOM 1826 C CA . TYR A 1 222 ? 28.797 16.031 4.195 1 98.38 222 TYR A CA 1
ATOM 1827 C C . TYR A 1 222 ? 28.312 16.984 5.273 1 98.38 222 TYR A C 1
ATOM 1829 O O . TYR A 1 222 ? 29.094 17.766 5.812 1 98.38 222 TYR A O 1
ATOM 1837 N N . ILE A 1 223 ? 27 16.953 5.594 1 98.38 223 ILE A N 1
ATOM 1838 C CA . ILE A 1 223 ? 26.516 17.734 6.723 1 98.38 223 ILE A CA 1
ATOM 1839 C C . ILE A 1 223 ? 27.172 17.25 8.008 1 98.38 223 ILE A C 1
ATOM 1841 O O . ILE A 1 223 ? 27.672 18.047 8.805 1 98.38 223 ILE A O 1
ATOM 1845 N N . ARG A 1 224 ? 27.234 15.953 8.195 1 98.25 224 ARG A N 1
ATOM 1846 C CA . ARG A 1 224 ? 27.891 15.391 9.375 1 98.25 224 ARG A CA 1
ATOM 1847 C C . ARG A 1 224 ? 29.375 15.75 9.398 1 98.25 224 ARG A C 1
ATOM 1849 O O . ARG A 1 224 ? 29.906 16.125 10.445 1 98.25 224 ARG A O 1
ATOM 1856 N N . LYS A 1 225 ? 30.047 15.594 8.211 1 97.75 225 LYS A N 1
ATOM 1857 C CA . LYS A 1 225 ? 31.453 15.969 8.117 1 97.75 225 LYS A CA 1
ATOM 1858 C C . LYS A 1 225 ? 31.672 17.422 8.531 1 97.75 225 LYS A C 1
ATOM 1860 O O . LYS A 1 225 ? 32.625 17.734 9.227 1 97.75 225 LYS A O 1
ATOM 1865 N N . LYS A 1 226 ? 30.797 18.297 8.086 1 97.44 226 LYS A N 1
ATOM 1866 C CA . LYS A 1 226 ? 30.906 19.719 8.414 1 97.44 226 LYS A CA 1
ATOM 1867 C C . LYS A 1 226 ? 30.672 19.953 9.906 1 97.44 226 LYS A C 1
ATOM 1869 O O . LYS A 1 226 ? 31.375 20.766 10.523 1 97.44 226 LYS A O 1
ATOM 1874 N N . MET A 1 227 ? 29.688 19.281 10.5 1 97.56 227 MET A N 1
ATOM 1875 C CA . MET A 1 227 ? 29.453 19.359 11.945 1 97.56 227 MET A CA 1
ATOM 1876 C C . MET A 1 227 ? 30.688 18.922 12.719 1 97.56 227 MET A C 1
ATOM 1878 O O . MET A 1 227 ? 31.141 19.609 13.625 1 97.56 227 MET A O 1
ATOM 1882 N N . ASN A 1 228 ? 31.219 17.797 12.273 1 97.06 228 ASN A N 1
ATOM 1883 C CA . ASN A 1 228 ? 32.375 17.25 12.945 1 97.06 228 ASN A CA 1
ATOM 1884 C C . ASN A 1 228 ? 33.594 18.188 12.82 1 97.06 228 ASN A C 1
ATOM 1886 O O . ASN A 1 228 ? 34.375 18.328 13.773 1 97.06 228 ASN A O 1
ATOM 1890 N N . ALA A 1 229 ? 33.781 18.734 11.641 1 96.56 229 ALA A N 1
ATOM 1891 C CA . ALA A 1 229 ? 34.875 19.672 11.422 1 96.56 229 ALA A CA 1
ATOM 1892 C C . ALA A 1 229 ? 34.781 20.844 12.383 1 96.56 229 ALA A C 1
ATOM 1894 O O . ALA A 1 229 ? 35.812 21.484 12.68 1 96.56 229 ALA A O 1
ATOM 1895 N N . ASN A 1 230 ? 33.625 21.125 12.875 1 96.19 230 ASN A N 1
ATOM 1896 C CA . ASN A 1 230 ? 33.406 22.219 13.82 1 96.19 230 ASN A CA 1
ATOM 1897 C C . ASN A 1 230 ? 33.281 21.703 15.25 1 96.19 230 ASN A C 1
ATOM 1899 O O . ASN A 1 230 ? 32.812 22.406 16.141 1 96.19 230 ASN A O 1
ATOM 1903 N N . ASN A 1 231 ? 33.562 20.422 15.516 1 95.44 231 ASN A N 1
ATOM 1904 C CA . ASN A 1 231 ? 33.5 19.766 16.812 1 95.44 231 ASN A CA 1
ATOM 1905 C C . ASN A 1 231 ? 32.062 19.844 17.391 1 95.44 231 ASN A C 1
ATOM 1907 O O . ASN A 1 231 ? 31.906 20.062 18.594 1 95.44 231 ASN A O 1
ATOM 1911 N N . TRP A 1 232 ? 31.172 19.828 16.5 1 95.12 232 TRP A N 1
ATOM 1912 C CA . TRP A 1 232 ? 29.766 19.844 16.875 1 95.12 232 TRP A CA 1
ATOM 1913 C C . TRP A 1 232 ? 29.203 18.422 16.906 1 95.12 232 TRP A C 1
ATOM 1915 O O . TRP A 1 232 ? 28.906 17.844 15.867 1 95.12 232 TRP A O 1
ATOM 1925 N N . ASN A 1 233 ? 28.969 17.859 18.094 1 91.12 233 ASN A N 1
ATOM 1926 C CA . ASN A 1 233 ? 28.453 16.5 18.25 1 91.12 233 ASN A CA 1
ATOM 1927 C C . ASN A 1 233 ? 26.938 16.5 18.406 1 91.12 233 ASN A C 1
ATOM 1929 O O . ASN A 1 233 ? 26.359 15.578 19 1 91.12 233 ASN A O 1
ATOM 1933 N N . GLY A 1 234 ? 26.266 17.438 17.891 1 94 234 GLY A N 1
ATOM 1934 C CA . GLY A 1 234 ? 24.812 17.531 17.984 1 94 234 GLY A CA 1
ATOM 1935 C C . GLY A 1 234 ? 24.094 16.469 17.156 1 94 234 GLY A C 1
ATOM 1936 O O . GLY A 1 234 ? 24.719 15.773 16.359 1 94 234 GLY A O 1
ATOM 1937 N N . HIS A 1 235 ? 22.812 16.297 17.344 1 98.12 235 HIS A N 1
ATOM 1938 C CA . HIS A 1 235 ? 22 15.336 16.609 1 98.12 235 HIS A CA 1
ATOM 1939 C C . HIS A 1 235 ? 21.844 15.75 15.141 1 98.12 235 HIS A C 1
ATOM 1941 O O . HIS A 1 235 ? 21.781 16.953 14.836 1 98.12 235 HIS A O 1
ATOM 1947 N N . LEU A 1 236 ? 21.875 14.844 14.266 1 98.81 236 LEU A N 1
ATOM 1948 C CA . LEU A 1 236 ? 21.484 14.977 12.867 1 98.81 236 LEU A CA 1
ATOM 1949 C C . LEU A 1 236 ? 20.359 14 12.516 1 98.81 236 LEU A C 1
ATOM 1951 O O . LEU A 1 236 ? 20.609 12.789 12.414 1 98.81 236 LEU A O 1
ATOM 1955 N N . LEU A 1 237 ? 19.125 14.562 12.375 1 98.81 237 LEU A N 1
ATOM 1956 C CA . LEU A 1 237 ? 17.938 13.727 12.156 1 98.81 237 LEU A CA 1
ATOM 1957 C C . LEU A 1 237 ? 17.375 13.93 10.75 1 98.81 237 LEU A C 1
ATOM 1959 O O . LEU A 1 237 ? 17.469 15.031 10.203 1 98.81 237 LEU A O 1
ATOM 1963 N N . ILE A 1 238 ? 16.828 12.859 10.195 1 98.75 238 ILE A N 1
ATOM 1964 C CA . ILE A 1 238 ? 16.359 12.93 8.82 1 98.75 238 ILE A CA 1
ATOM 1965 C C . ILE A 1 238 ? 14.875 12.562 8.773 1 98.75 238 ILE A C 1
ATOM 1967 O O . ILE A 1 238 ? 14.383 11.805 9.617 1 98.75 238 ILE A O 1
ATOM 1971 N N . HIS A 1 239 ? 14.117 13.094 7.855 1 98.38 239 HIS A N 1
ATOM 1972 C CA . HIS A 1 239 ? 12.742 12.797 7.461 1 98.38 239 HIS A CA 1
ATOM 1973 C C . HIS A 1 239 ? 12.633 12.57 5.957 1 98.38 239 HIS A C 1
ATOM 1975 O O . HIS A 1 239 ? 13.008 13.438 5.164 1 98.38 239 HIS A O 1
ATOM 1981 N N . VAL A 1 240 ? 12.141 11.359 5.602 1 97.94 240 VAL A N 1
ATOM 1982 C CA . VAL A 1 240 ? 12.172 10.992 4.188 1 97.94 240 VAL A CA 1
ATOM 1983 C C . VAL A 1 240 ? 10.758 10.664 3.709 1 97.94 240 VAL A C 1
ATOM 1985 O O . VAL A 1 240 ? 10.07 9.828 4.301 1 97.94 240 VAL A O 1
ATOM 1988 N N . HIS A 1 241 ? 10.328 11.297 2.623 1 96.62 241 HIS A N 1
ATOM 1989 C CA . HIS A 1 241 ? 9.016 11 2.045 1 96.62 241 HIS A CA 1
ATOM 1990 C C . HIS A 1 241 ? 9.125 9.953 0.943 1 96.62 241 HIS A C 1
ATOM 1992 O O . HIS A 1 241 ? 10.227 9.57 0.548 1 96.62 241 HIS A O 1
ATOM 1998 N N . GLU A 1 242 ? 7.926 9.445 0.525 1 95.75 242 GLU A N 1
ATOM 1999 C CA . GLU A 1 242 ? 7.832 8.391 -0.482 1 95.75 242 GLU A CA 1
ATOM 2000 C C . GLU A 1 242 ? 7.254 8.93 -1.789 1 95.75 242 GLU A C 1
ATOM 2002 O O . GLU A 1 242 ? 6.324 9.742 -1.777 1 95.75 242 GLU A O 1
ATOM 2007 N N . LYS A 1 243 ? 7.848 8.492 -2.887 1 94.19 243 LYS A N 1
ATOM 2008 C CA . LYS A 1 243 ? 7.246 8.797 -4.18 1 94.19 243 LYS A CA 1
ATOM 2009 C C . LYS A 1 243 ? 7.543 7.695 -5.195 1 94.19 243 LYS A C 1
ATOM 2011 O O . LYS A 1 243 ? 6.652 7.258 -5.926 1 94.19 243 LYS A O 1
ATOM 2016 N N . PHE A 1 244 ? 8.828 7.203 -5.191 1 95.75 244 PHE A N 1
ATOM 2017 C CA . PHE A 1 244 ? 9.258 6.332 -6.277 1 95.75 244 PHE A CA 1
ATOM 2018 C C . PHE A 1 244 ? 9.742 4.988 -5.738 1 95.75 244 PHE A C 1
ATOM 2020 O O . PHE A 1 244 ? 10.461 4.262 -6.422 1 95.75 244 PHE A O 1
ATOM 2027 N N . GLY A 1 245 ? 9.469 4.688 -4.465 1 95.62 245 GLY A N 1
ATOM 2028 C CA . GLY A 1 245 ? 9.695 3.355 -3.93 1 95.62 245 GLY A CA 1
ATOM 2029 C C . GLY A 1 245 ? 11.008 3.238 -3.166 1 95.62 245 GLY A C 1
ATOM 2030 O O . GLY A 1 245 ? 11.461 2.131 -2.879 1 95.62 245 GLY A O 1
ATOM 2031 N N . PHE A 1 246 ? 11.633 4.41 -2.742 1 96.25 246 PHE A N 1
ATOM 2032 C CA . PHE A 1 246 ? 12.977 4.332 -2.182 1 96.25 246 PHE A CA 1
ATOM 2033 C C . PHE A 1 246 ? 12.992 4.84 -0.744 1 96.25 246 PHE A C 1
ATOM 2035 O O . PHE A 1 246 ? 14.031 4.797 -0.079 1 96.25 246 PHE A O 1
ATOM 2042 N N . SER A 1 247 ? 11.875 5.266 -0.168 1 97.25 247 SER A N 1
ATOM 2043 C CA . SER A 1 247 ? 11.883 6.051 1.061 1 97.25 247 SER A CA 1
ATOM 2044 C C . SER A 1 247 ? 12.539 5.285 2.205 1 97.25 247 SER A C 1
ATOM 2046 O O . SER A 1 247 ? 13.383 5.828 2.922 1 97.25 247 SER A O 1
ATOM 2048 N N . ASP A 1 248 ? 12.211 3.984 2.338 1 97.69 248 ASP A N 1
ATOM 2049 C CA . ASP A 1 248 ? 12.719 3.209 3.465 1 97.69 248 ASP A CA 1
ATOM 2050 C C . ASP A 1 248 ? 14.234 3.031 3.369 1 97.69 248 ASP A C 1
ATOM 2052 O O . ASP A 1 248 ? 14.945 3.174 4.367 1 97.69 248 ASP A O 1
ATOM 2056 N N . TYR A 1 249 ? 14.727 2.762 2.191 1 97.75 249 TYR A N 1
ATOM 2057 C CA . TYR A 1 249 ? 16.172 2.578 2.049 1 97.75 249 TYR A CA 1
ATOM 2058 C C . TYR A 1 249 ? 16.891 3.916 2.104 1 97.75 249 TYR A C 1
ATOM 2060 O O . TYR A 1 249 ? 18.031 3.998 2.598 1 97.75 249 TYR A O 1
ATOM 2068 N N . THR A 1 250 ? 16.25 4.973 1.607 1 98.31 250 THR A N 1
ATOM 2069 C CA . THR A 1 250 ? 16.844 6.305 1.703 1 98.31 250 THR A CA 1
ATOM 2070 C C . THR A 1 250 ? 17.078 6.688 3.162 1 98.31 250 THR A C 1
ATOM 2072 O O . THR A 1 250 ? 18.125 7.262 3.494 1 98.31 250 THR A O 1
ATOM 2075 N N . ALA A 1 251 ? 16.125 6.363 3.994 1 98.38 251 ALA A N 1
ATOM 2076 C CA . ALA A 1 251 ? 16.312 6.613 5.422 1 98.38 251 ALA A CA 1
ATOM 2077 C C . ALA A 1 251 ? 17.5 5.824 5.973 1 98.38 251 ALA A C 1
ATOM 2079 O O . ALA A 1 251 ? 18.328 6.367 6.711 1 98.38 251 ALA A O 1
ATOM 2080 N N . LEU A 1 252 ? 17.609 4.57 5.59 1 98 252 LEU A N 1
ATOM 2081 C CA . LEU A 1 252 ? 18.703 3.734 6.043 1 98 252 LEU A CA 1
ATOM 2082 C C . LEU A 1 252 ? 20.047 4.273 5.543 1 98 252 LEU A C 1
ATOM 2084 O O . LEU A 1 252 ? 21.031 4.289 6.281 1 98 252 LEU A O 1
ATOM 2088 N N . GLU A 1 253 ? 20.062 4.699 4.273 1 97.88 253 GLU A N 1
ATOM 2089 C CA . GLU A 1 253 ? 21.281 5.246 3.666 1 97.88 253 GLU A CA 1
ATOM 2090 C C . GLU A 1 253 ? 21.75 6.5 4.398 1 97.88 253 GLU A C 1
ATOM 2092 O O . GLU A 1 253 ? 22.938 6.715 4.578 1 97.88 253 GLU A O 1
ATOM 2097 N N . ALA A 1 254 ? 20.781 7.316 4.805 1 98.62 254 ALA A N 1
ATOM 2098 C CA . ALA A 1 254 ? 21.141 8.516 5.562 1 98.62 254 ALA A CA 1
ATOM 2099 C C . ALA A 1 254 ? 21.734 8.156 6.922 1 98.62 254 ALA A C 1
ATOM 2101 O O . ALA A 1 254 ? 22.719 8.758 7.355 1 98.62 254 ALA A O 1
ATOM 2102 N N . LEU A 1 255 ? 21.156 7.16 7.574 1 98.69 255 LEU A N 1
ATOM 2103 C CA . LEU A 1 255 ? 21.672 6.707 8.859 1 98.69 255 LEU A CA 1
ATOM 2104 C C . LEU A 1 255 ? 23.078 6.109 8.711 1 98.69 255 LEU A C 1
ATOM 2106 O O . LEU A 1 255 ? 23.922 6.273 9.586 1 98.69 255 LEU A O 1
ATOM 2110 N N . LEU A 1 256 ? 23.344 5.441 7.586 1 98 256 LEU A N 1
ATOM 2111 C CA . LEU A 1 256 ? 24.656 4.875 7.281 1 98 256 LEU A CA 1
ATOM 2112 C C . LEU A 1 256 ? 25.703 5.973 7.102 1 98 256 L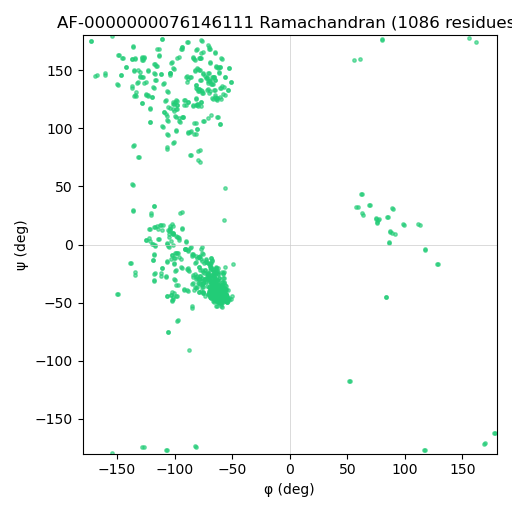EU A C 1
ATOM 2114 O O . LEU A 1 256 ? 26.891 5.742 7.309 1 98 256 LEU A O 1
ATOM 2118 N N . ASN A 1 257 ? 25.219 7.164 6.762 1 98.12 257 ASN A N 1
ATOM 2119 C CA . ASN A 1 257 ? 26.141 8.203 6.316 1 98.12 257 ASN A CA 1
ATOM 2120 C C . ASN A 1 257 ? 26.219 9.352 7.32 1 98.12 257 ASN A C 1
ATOM 2122 O O . ASN A 1 257 ? 26.609 10.461 6.965 1 98.12 257 ASN A O 1
ATOM 2126 N N . GLY A 1 258 ? 25.781 9.141 8.523 1 98.12 258 GLY A N 1
ATOM 2127 C CA . GLY A 1 258 ? 26.141 10.109 9.547 1 98.12 258 GLY A CA 1
ATOM 2128 C C . GLY A 1 258 ? 24.938 10.633 10.32 1 98.12 258 GLY A C 1
ATOM 2129 O O . GLY A 1 258 ? 25.109 11.227 11.391 1 98.12 258 GLY A O 1
ATOM 2130 N N . ALA A 1 259 ? 23.688 10.461 9.82 1 98.75 259 ALA A N 1
ATOM 2131 C CA . ALA A 1 259 ? 22.531 10.758 10.656 1 98.75 259 ALA A CA 1
ATOM 2132 C C . ALA A 1 259 ? 22.453 9.805 11.852 1 98.75 259 ALA A C 1
ATOM 2134 O O . ALA A 1 259 ? 22.797 8.625 11.734 1 98.75 259 ALA A O 1
ATOM 2135 N N . ASN A 1 260 ? 22.062 10.289 12.992 1 98.44 260 ASN A N 1
ATOM 2136 C CA . ASN A 1 260 ? 21.984 9.406 14.148 1 98.44 260 ASN A CA 1
ATOM 2137 C C . ASN A 1 260 ? 20.562 9.289 14.664 1 98.44 260 ASN A C 1
ATOM 2139 O O . ASN A 1 260 ? 20.344 8.922 15.82 1 98.44 260 ASN A O 1
ATOM 2143 N N . GLY A 1 261 ? 19.594 9.703 13.891 1 98.31 261 GLY A N 1
ATOM 2144 C CA . GLY A 1 261 ? 18.188 9.562 14.25 1 98.31 261 GLY A CA 1
ATOM 2145 C C . GLY A 1 261 ? 17.234 9.953 13.141 1 98.31 261 GLY A C 1
ATOM 2146 O O . GLY A 1 261 ? 17.672 10.297 12.039 1 98.31 261 GLY A O 1
ATOM 2147 N N . VAL A 1 262 ? 15.93 9.742 13.414 1 98.69 262 VAL A N 1
ATOM 2148 C CA . VAL A 1 262 ? 14.883 10.078 12.453 1 98.69 262 VAL A CA 1
ATOM 2149 C C . VAL A 1 262 ? 13.797 10.898 13.141 1 98.69 262 VAL A C 1
ATOM 2151 O O . VAL A 1 262 ? 13.578 10.766 14.352 1 98.69 262 VAL A O 1
ATOM 2154 N N . TRP A 1 263 ? 13.211 11.828 12.484 1 98.62 263 TRP A N 1
ATOM 2155 C CA . TRP A 1 263 ? 11.922 12.398 12.859 1 98.62 263 TRP A CA 1
ATOM 2156 C C . TRP A 1 263 ? 10.836 11.992 11.867 1 98.62 263 TRP A C 1
ATOM 2158 O O . TRP A 1 263 ? 10.805 12.484 10.742 1 98.62 263 TRP A O 1
ATOM 2168 N N . ALA A 1 264 ? 10.055 11.031 12.266 1 98.38 264 ALA A N 1
ATOM 2169 C CA . ALA A 1 264 ? 9.117 10.312 11.406 1 98.38 264 ALA A CA 1
ATOM 2170 C C . ALA A 1 264 ? 7.852 9.93 12.164 1 98.38 264 ALA A C 1
ATOM 2172 O O . ALA A 1 264 ? 7.816 10 13.391 1 98.38 264 ALA A O 1
ATOM 2173 N N . SER A 1 265 ? 6.801 9.656 11.375 1 98.44 265 SER A N 1
ATOM 2174 C CA . SER A 1 265 ? 5.621 9.008 11.945 1 98.44 265 SER A CA 1
ATOM 2175 C C . SER A 1 265 ? 5.848 7.512 12.125 1 98.44 265 SER A C 1
ATOM 2177 O O . SER A 1 265 ? 6.602 6.898 11.359 1 98.44 265 SER A O 1
ATOM 2179 N N . VAL A 1 266 ? 5.156 6.984 13.141 1 98.69 266 VAL A N 1
ATOM 2180 C CA . VAL A 1 266 ? 5.273 5.551 13.383 1 98.69 266 VAL A CA 1
ATOM 2181 C C . VAL A 1 266 ? 4.738 4.777 12.188 1 98.69 266 VAL A C 1
ATOM 2183 O O . VAL A 1 266 ? 5.246 3.701 11.859 1 98.69 266 VAL A O 1
ATOM 2186 N N . CYS A 1 267 ? 3.775 5.324 11.484 1 98.38 267 CYS A N 1
ATOM 2187 C CA . CYS A 1 267 ? 3.18 4.664 10.328 1 98.38 267 CYS A CA 1
ATOM 2188 C C . CYS A 1 267 ? 3.545 5.387 9.039 1 98.38 267 CYS A C 1
ATOM 2190 O O . CYS A 1 267 ? 4.234 6.406 9.07 1 98.38 267 CYS A O 1
ATOM 2192 N N . LE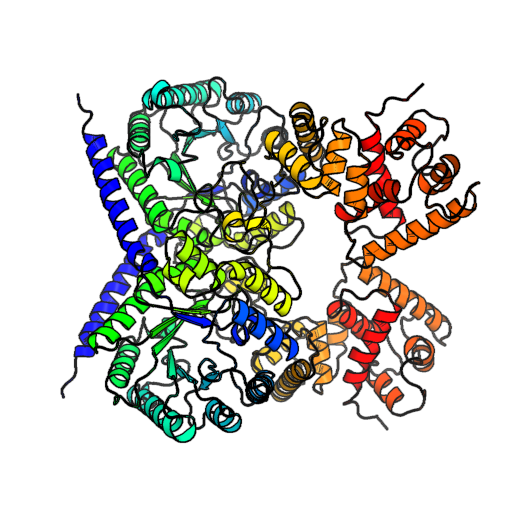U A 1 268 ? 3.131 4.863 7.934 1 97.5 268 LEU A N 1
ATOM 2193 C CA . LEU A 1 268 ? 3.48 5.328 6.594 1 97.5 268 LEU A CA 1
ATOM 2194 C C . LEU A 1 268 ? 2.795 6.656 6.281 1 97.5 268 LEU A C 1
ATOM 2196 O O . LEU A 1 268 ? 3.293 7.438 5.469 1 97.5 268 LEU A O 1
ATOM 2200 N N . GLU A 1 269 ? 1.669 6.965 6.914 1 97.19 269 GLU A N 1
ATOM 2201 C CA . GLU A 1 269 ? 0.827 8.094 6.527 1 97.19 269 GLU A CA 1
ATOM 2202 C C . GLU A 1 269 ? 1.588 9.406 6.625 1 97.19 269 GLU A C 1
ATOM 2204 O O . GLU A 1 269 ? 2.348 9.625 7.574 1 97.19 269 GLU A O 1
ATOM 2209 N N . GLY A 1 270 ? 1.468 10.211 5.652 1 94.44 270 GLY A N 1
ATOM 2210 C CA . GLY A 1 270 ? 2.168 11.484 5.605 1 94.44 270 GLY A CA 1
ATOM 2211 C C . GLY A 1 270 ? 1.916 12.258 4.324 1 94.44 270 GLY A C 1
ATOM 2212 O O . GLY A 1 270 ? 0.954 11.977 3.604 1 94.44 270 GLY A O 1
ATOM 2213 N N . ALA A 1 271 ? 2.791 13.203 4.098 1 87.12 271 ALA A N 1
ATOM 2214 C CA . ALA A 1 271 ? 2.703 14.016 2.887 1 87.12 271 ALA A CA 1
ATOM 2215 C C . ALA A 1 271 ? 3.066 13.195 1.65 1 87.12 271 ALA A C 1
ATOM 2217 O O . ALA A 1 271 ? 3.562 12.078 1.767 1 87.12 271 ALA A O 1
ATOM 2218 N N . ALA A 1 272 ? 2.855 13.688 0.427 1 79.12 272 ALA A N 1
ATOM 2219 C CA . ALA A 1 272 ? 3.111 12.969 -0.818 1 79.12 272 ALA A CA 1
ATOM 2220 C C . ALA A 1 272 ? 2.434 11.602 -0.811 1 79.12 272 ALA A C 1
ATOM 2222 O O . ALA A 1 272 ? 1.22 11.508 -0.622 1 79.12 272 ALA A O 1
ATOM 2223 N N . MET A 1 273 ? 3.229 10.492 -0.879 1 91.19 273 MET A N 1
ATOM 2224 C CA . MET A 1 273 ? 2.729 9.125 -0.819 1 91.19 273 MET A CA 1
ATOM 2225 C C . MET A 1 273 ? 3.006 8.508 0.546 1 91.19 273 MET A C 1
ATOM 2227 O O . MET A 1 273 ? 2.863 7.293 0.723 1 91.19 273 MET A O 1
ATOM 2231 N N . GLY A 1 274 ? 3.385 9.375 1.495 1 94.12 274 GLY A N 1
ATOM 2232 C CA . GLY A 1 274 ? 3.77 8.906 2.816 1 94.12 274 GLY A CA 1
ATOM 2233 C C . GLY A 1 274 ? 5.219 9.195 3.158 1 94.12 274 GLY A C 1
ATOM 2234 O O . GLY A 1 274 ? 5.871 9.992 2.479 1 94.12 274 GLY A O 1
ATOM 2235 N N . ASN A 1 275 ? 5.641 8.742 4.32 1 96.88 275 ASN A N 1
ATOM 2236 C CA . ASN A 1 275 ? 7.02 8.914 4.77 1 96.88 275 ASN A CA 1
ATOM 2237 C C . ASN A 1 275 ? 7.641 7.586 5.191 1 96.88 275 ASN A C 1
ATOM 2239 O O . ASN A 1 275 ? 6.934 6.586 5.344 1 96.88 275 ASN A O 1
ATOM 2243 N N . ALA A 1 276 ? 8.961 7.516 5.203 1 98 276 ALA A N 1
ATOM 2244 C CA . ALA A 1 276 ? 9.633 6.359 5.793 1 98 276 ALA A CA 1
ATOM 2245 C C . ALA A 1 276 ? 9.281 6.219 7.273 1 98 276 ALA A C 1
ATOM 2247 O O . ALA A 1 276 ? 9.828 6.934 8.117 1 98 276 ALA A O 1
ATOM 2248 N N . SER A 1 277 ? 8.414 5.273 7.59 1 97.94 277 SER A N 1
ATOM 2249 C CA . SER A 1 277 ? 7.891 5.117 8.945 1 97.94 277 SER A CA 1
ATOM 2250 C C . SER A 1 277 ? 8.992 4.715 9.922 1 97.94 277 SER A C 1
ATOM 2252 O O . SER A 1 277 ? 9.891 3.941 9.57 1 97.94 277 SER A O 1
ATOM 2254 N N . SER A 1 278 ? 8.891 5.246 11.156 1 98.69 278 SER A N 1
ATOM 2255 C CA . SER A 1 278 ? 9.867 4.832 12.164 1 98.69 278 SER A CA 1
ATOM 2256 C C . SER A 1 278 ? 9.711 3.352 12.508 1 98.69 278 SER A C 1
ATOM 2258 O O . SER A 1 278 ? 10.695 2.676 12.812 1 98.69 278 SER A O 1
ATOM 2260 N N . CYS A 1 279 ? 8.469 2.812 12.367 1 98.69 279 CYS A N 1
ATOM 2261 C CA . CYS A 1 279 ? 8.258 1.393 12.625 1 98.69 279 CYS A CA 1
ATOM 2262 C C . CYS A 1 279 ? 9.109 0.537 11.695 1 98.69 279 CYS A C 1
ATOM 2264 O O . CYS A 1 279 ? 9.836 -0.349 12.156 1 98.69 279 CYS A O 1
ATOM 2266 N N . VAL A 1 280 ? 9.086 0.791 10.43 1 98.5 280 VAL A N 1
ATOM 2267 C CA . VAL A 1 280 ? 9.82 0.008 9.445 1 98.5 280 VAL A CA 1
ATOM 2268 C C . VAL A 1 280 ? 11.32 0.246 9.602 1 98.5 280 VAL A C 1
ATOM 2270 O O . VAL A 1 280 ? 12.109 -0.699 9.578 1 98.5 280 VAL A O 1
ATOM 2273 N N . THR A 1 281 ? 11.711 1.501 9.797 1 98.69 281 THR A N 1
ATOM 2274 C CA . THR A 1 281 ? 13.125 1.844 9.953 1 98.69 281 THR A CA 1
ATOM 2275 C C . THR A 1 281 ? 13.719 1.133 11.164 1 98.69 281 THR A C 1
ATOM 2277 O O . THR A 1 281 ? 14.766 0.496 11.062 1 98.69 281 THR A O 1
ATOM 2280 N N . LEU A 1 282 ? 13.062 1.203 12.336 1 98.56 282 LEU A N 1
ATOM 2281 C CA . LEU A 1 282 ? 13.578 0.614 13.57 1 98.56 282 LEU A CA 1
ATOM 2282 C C . LEU A 1 282 ? 13.625 -0.906 13.469 1 98.56 282 LEU A C 1
ATOM 2284 O O . LEU A 1 282 ? 14.57 -1.536 13.938 1 98.56 282 LEU A O 1
ATOM 2288 N N . LEU A 1 283 ? 12.602 -1.507 12.836 1 98.06 283 LEU A N 1
ATOM 2289 C CA . LEU A 1 283 ? 12.609 -2.957 12.688 1 98.06 283 LEU A CA 1
ATOM 2290 C C . LEU A 1 283 ? 13.766 -3.408 11.805 1 98.06 283 LEU A C 1
ATOM 2292 O O . LEU A 1 283 ? 14.359 -4.465 12.039 1 98.06 283 LEU A O 1
ATOM 2296 N N . ASN A 1 284 ? 14.047 -2.645 10.75 1 97.88 284 ASN A N 1
ATOM 2297 C CA . ASN A 1 284 ? 15.195 -2.969 9.914 1 97.88 284 ASN A CA 1
ATOM 2298 C C . ASN A 1 284 ? 16.5 -2.867 10.703 1 97.88 284 ASN A C 1
ATOM 2300 O O . ASN A 1 284 ? 17.406 -3.691 10.523 1 97.88 284 ASN A O 1
ATOM 2304 N N . LEU A 1 285 ? 16.625 -1.875 11.586 1 98.31 285 LEU A N 1
ATOM 2305 C CA . LEU A 1 285 ? 17.812 -1.752 12.422 1 98.31 285 LEU A CA 1
ATOM 2306 C C . LEU A 1 285 ? 17.906 -2.916 13.398 1 98.31 285 LEU A C 1
ATOM 2308 O O . LEU A 1 285 ? 19 -3.451 13.625 1 98.31 285 LEU A O 1
ATOM 2312 N N . ILE A 1 286 ? 16.797 -3.291 13.953 1 97.75 286 ILE A N 1
ATOM 2313 C CA . ILE A 1 286 ? 16.75 -4.391 14.906 1 97.75 286 ILE A CA 1
ATOM 2314 C C . ILE A 1 286 ? 17.141 -5.691 14.219 1 97.75 286 ILE A C 1
ATOM 2316 O O . ILE A 1 286 ? 17.969 -6.449 14.742 1 97.75 286 ILE A O 1
ATOM 2320 N N . ARG A 1 287 ? 16.625 -5.984 13.016 1 94.88 287 ARG A N 1
ATOM 2321 C CA . ARG A 1 287 ? 16.953 -7.227 12.328 1 94.88 287 ARG A CA 1
ATOM 2322 C C . ARG A 1 287 ? 18.422 -7.254 11.914 1 94.88 287 ARG A C 1
ATOM 2324 O O . ARG A 1 287 ? 19 -8.328 11.742 1 94.88 287 ARG A O 1
ATOM 2331 N N . LEU A 1 288 ? 19.016 -6.016 11.805 1 94.94 288 LEU A N 1
ATOM 2332 C CA . LEU A 1 288 ? 20.438 -5.926 11.492 1 94.94 288 LEU A CA 1
ATOM 2333 C C . LEU A 1 288 ? 21.281 -6.141 12.742 1 94.94 288 LEU A C 1
ATOM 2335 O O . LEU A 1 288 ? 22.516 -6.227 12.656 1 94.94 288 LEU A O 1
ATOM 2339 N N . GLY A 1 289 ? 20.688 -6.148 13.953 1 95.31 289 GLY A N 1
ATOM 2340 C CA . GLY A 1 289 ? 21.406 -6.496 15.172 1 95.31 289 GLY A CA 1
ATOM 2341 C C . GLY A 1 289 ? 21.562 -5.324 16.109 1 95.31 289 GLY A C 1
ATOM 2342 O O . GLY A 1 289 ? 22.438 -5.352 17 1 95.31 289 GLY A O 1
ATOM 2343 N N . ASN A 1 290 ? 20.781 -4.23 15.938 1 97.69 290 ASN A N 1
ATOM 2344 C CA . ASN A 1 290 ? 20.891 -3.092 16.844 1 97.69 290 ASN A CA 1
ATOM 2345 C C . ASN A 1 290 ? 20.25 -3.387 18.188 1 97.69 290 ASN A C 1
ATOM 2347 O O . ASN A 1 290 ? 19.031 -3.229 18.359 1 97.69 290 ASN A O 1
ATOM 2351 N N . LYS A 1 291 ? 20.953 -3.602 19.203 1 96.12 291 LYS A N 1
ATOM 2352 C CA . LYS A 1 291 ? 20.453 -3.965 20.531 1 96.12 291 LYS A CA 1
ATOM 2353 C C . LYS A 1 291 ? 20.141 -2.723 21.359 1 96.12 291 LYS A C 1
ATOM 2355 O O . LYS A 1 291 ? 19.391 -2.799 22.328 1 96.12 291 LYS A O 1
ATOM 2360 N N . ASN A 1 292 ? 20.766 -1.621 20.984 1 97.12 292 ASN A N 1
ATOM 2361 C CA . ASN A 1 292 ? 20.531 -0.378 21.703 1 97.12 292 ASN A CA 1
ATOM 2362 C C . ASN A 1 292 ? 19.062 0.046 21.625 1 97.12 292 ASN A C 1
ATOM 2364 O O . ASN A 1 292 ? 18.516 0.594 22.594 1 97.12 292 ASN A O 1
ATOM 2368 N N . LEU A 1 293 ? 18.453 -0.207 20.516 1 96.81 293 LEU A N 1
ATOM 2369 C CA . LEU A 1 293 ? 17.047 0.145 20.312 1 96.81 293 LEU A CA 1
ATOM 2370 C C . LEU A 1 293 ? 16.156 -0.627 21.266 1 96.81 293 LEU A C 1
ATOM 2372 O O . LEU A 1 293 ? 15.18 -0.076 21.797 1 96.81 293 LEU A O 1
ATOM 2376 N N . LEU A 1 294 ? 16.484 -1.883 21.5 1 95 294 LEU A N 1
ATOM 2377 C CA . LEU A 1 294 ? 15.68 -2.764 22.344 1 95 294 LEU A CA 1
ATOM 2378 C C . LEU A 1 294 ? 15.742 -2.322 23.812 1 95 294 LEU A C 1
ATOM 2380 O O . LEU A 1 294 ? 14.789 -2.527 24.562 1 95 294 LEU A O 1
ATOM 2384 N N . LYS A 1 295 ? 16.797 -1.669 24.172 1 94.06 295 LYS A N 1
ATOM 2385 C CA . LYS A 1 295 ? 16.984 -1.177 25.531 1 94.06 295 LYS A CA 1
ATOM 2386 C C . LYS A 1 295 ? 16.281 0.164 25.719 1 94.06 295 LYS A C 1
ATOM 2388 O O . LYS A 1 295 ? 15.789 0.458 26.812 1 94.06 295 LYS A O 1
ATOM 2393 N N . ARG A 1 296 ? 16.188 0.814 24.688 1 95.31 296 ARG A N 1
ATOM 2394 C CA . ARG A 1 296 ? 15.789 2.213 24.812 1 95.31 296 ARG A CA 1
ATOM 2395 C C . ARG A 1 296 ? 14.297 2.385 24.562 1 95.31 296 ARG A C 1
ATOM 2397 O O . ARG A 1 296 ? 13.656 3.264 25.141 1 95.31 296 ARG A O 1
ATOM 2404 N N . TYR A 1 297 ? 13.703 1.616 23.672 1 97.44 297 TYR A N 1
ATOM 2405 C CA . TYR A 1 297 ? 12.32 1.778 23.266 1 97.44 297 TYR A CA 1
ATOM 2406 C C . TYR A 1 297 ? 11.547 0.471 23.406 1 97.44 297 TYR A C 1
ATOM 2408 O O . TYR A 1 297 ? 12.148 -0.593 23.578 1 97.44 297 TYR A O 1
ATOM 2416 N N . THR A 1 298 ? 10.211 0.601 23.438 1 98 298 THR A N 1
ATOM 2417 C CA . THR A 1 298 ? 9.344 -0.576 23.453 1 98 298 THR A CA 1
ATOM 2418 C C . THR A 1 298 ? 9.07 -1.047 22.016 1 98 298 THR A C 1
ATOM 2420 O O . THR A 1 298 ? 7.961 -0.887 21.516 1 98 298 THR A O 1
ATOM 2423 N N . CYS A 1 299 ? 10.062 -1.702 21.484 1 97.62 299 CYS A N 1
ATOM 2424 C CA . CYS A 1 299 ? 10.07 -2.006 20.047 1 97.62 299 CYS A CA 1
ATOM 2425 C C . CYS A 1 299 ? 9.023 -3.059 19.719 1 97.62 299 CYS A C 1
ATOM 2427 O O . CYS A 1 299 ? 8.539 -3.115 18.578 1 97.62 299 CYS A O 1
ATOM 2429 N N . THR A 1 300 ? 8.578 -3.93 20.641 1 97.69 300 THR A N 1
ATOM 2430 C CA . THR A 1 300 ? 7.582 -4.973 20.406 1 97.69 300 THR A CA 1
ATOM 2431 C C . THR A 1 300 ? 6.191 -4.367 20.25 1 97.69 300 THR A C 1
ATOM 2433 O O . THR A 1 300 ? 5.258 -5.047 19.812 1 97.69 300 THR A O 1
ATOM 2436 N N . TYR A 1 301 ? 6.039 -3.068 20.609 1 98.38 301 TYR A N 1
ATOM 2437 C CA . TYR A 1 301 ? 4.738 -2.418 20.484 1 98.38 301 TYR A CA 1
ATOM 2438 C C . TYR A 1 301 ? 4.645 -1.615 19.188 1 98.38 301 TYR A C 1
ATOM 2440 O O . TYR A 1 301 ? 3.568 -1.142 18.828 1 98.38 301 TYR A O 1
ATOM 2448 N N . LEU A 1 302 ? 5.719 -1.472 18.453 1 98.62 302 LEU A N 1
ATOM 2449 C CA . LEU A 1 302 ? 5.785 -0.619 17.266 1 98.62 302 LEU A CA 1
ATOM 2450 C C . LEU A 1 302 ? 4.746 -1.036 16.234 1 98.62 302 LEU A C 1
ATOM 2452 O O . LEU A 1 302 ? 4.055 -0.188 15.664 1 98.62 302 LEU A O 1
ATOM 2456 N N . ARG A 1 303 ? 4.645 -2.316 15.992 1 98.44 303 ARG A N 1
ATOM 2457 C CA . ARG A 1 303 ? 3.701 -2.812 14.992 1 98.44 303 ARG A CA 1
ATOM 2458 C C . ARG A 1 303 ? 2.268 -2.441 15.359 1 98.44 303 ARG A C 1
ATOM 2460 O O . ARG A 1 303 ? 1.53 -1.901 14.531 1 98.44 303 ARG A O 1
ATOM 2467 N N . LYS A 1 304 ? 1.869 -2.705 16.594 1 98.5 304 LYS A N 1
ATOM 2468 C CA . LYS A 1 304 ? 0.525 -2.377 17.062 1 98.5 304 LYS A CA 1
ATOM 2469 C C . LYS A 1 304 ? 0.267 -0.875 16.984 1 98.5 304 LYS A C 1
ATOM 2471 O O . LYS A 1 304 ? -0.81 -0.446 16.562 1 98.5 304 LYS A O 1
ATOM 2476 N N . ALA A 1 305 ? 1.255 -0.109 17.406 1 98.88 305 ALA A N 1
ATOM 2477 C CA . ALA A 1 305 ? 1.118 1.344 17.344 1 98.88 305 ALA A CA 1
ATOM 2478 C C . ALA A 1 305 ? 0.898 1.805 15.898 1 98.88 305 ALA A C 1
ATOM 2480 O O . ALA A 1 305 ? 0.035 2.645 15.641 1 98.88 305 ALA A O 1
ATOM 2481 N N . ALA A 1 306 ? 1.735 1.26 14.969 1 98.88 306 ALA A N 1
ATOM 2482 C CA . ALA A 1 306 ? 1.617 1.636 13.562 1 98.88 306 ALA A CA 1
ATOM 2483 C C . ALA A 1 306 ? 0.236 1.288 13.016 1 98.88 306 ALA A C 1
ATOM 2485 O O . ALA A 1 306 ? -0.366 2.078 12.281 1 98.88 306 ALA A O 1
ATOM 2486 N N . ILE A 1 307 ? -0.304 0.13 13.336 1 98.75 307 ILE A N 1
ATOM 2487 C CA . ILE A 1 307 ? -1.635 -0.298 12.914 1 98.75 307 ILE A CA 1
ATOM 2488 C C . ILE A 1 307 ? -2.686 0.653 13.484 1 98.75 307 ILE A C 1
ATOM 2490 O O . ILE A 1 307 ? -3.531 1.165 12.75 1 98.75 307 ILE A O 1
ATOM 2494 N N . ASN A 1 308 ? -2.604 0.92 14.789 1 98.81 308 ASN A N 1
ATOM 2495 C CA . ASN A 1 308 ? -3.584 1.773 15.453 1 98.81 308 ASN A CA 1
ATOM 2496 C C . ASN A 1 308 ? -3.562 3.193 14.891 1 98.81 308 ASN A C 1
ATOM 2498 O O . ASN A 1 308 ? -4.613 3.775 14.617 1 98.81 308 ASN A O 1
ATOM 2502 N N . ILE A 1 309 ? -2.412 3.76 14.703 1 98.81 309 ILE A N 1
ATOM 2503 C CA . ILE A 1 309 ? -2.297 5.129 14.219 1 98.81 309 ILE A CA 1
ATOM 2504 C C . ILE A 1 309 ? -2.814 5.215 12.781 1 98.81 309 ILE A C 1
ATOM 2506 O O . ILE A 1 309 ? -3.453 6.199 12.406 1 98.81 309 ILE A O 1
ATOM 2510 N N . THR A 1 310 ? -2.496 4.18 11.977 1 98.56 310 THR A N 1
ATOM 2511 C CA . THR A 1 310 ? -3.07 4.141 10.633 1 98.56 310 THR A CA 1
ATOM 2512 C C . THR A 1 310 ? -4.594 4.168 10.695 1 98.56 310 THR A C 1
ATOM 2514 O O . THR A 1 310 ? -5.238 4.938 9.984 1 98.56 310 THR A O 1
ATOM 2517 N N . LYS A 1 311 ? -5.199 3.367 11.578 1 98.19 311 LYS A N 1
ATOM 2518 C CA . LYS A 1 311 ? -6.652 3.287 11.719 1 98.19 311 LYS A CA 1
ATOM 2519 C C . LYS A 1 311 ? -7.234 4.621 12.18 1 98.19 311 LYS A C 1
ATOM 2521 O O . LYS A 1 311 ? -8.266 5.066 11.664 1 98.19 311 LYS A O 1
ATOM 2526 N N . ILE A 1 312 ? -6.59 5.203 13.141 1 98.12 312 ILE A N 1
ATOM 2527 C CA . ILE A 1 312 ? -7.039 6.492 13.664 1 98.12 312 ILE A CA 1
ATOM 2528 C C . ILE A 1 312 ? -7.023 7.531 12.539 1 98.12 312 ILE A C 1
ATOM 2530 O O . ILE A 1 312 ? -7.941 8.352 12.438 1 98.12 312 ILE A O 1
ATOM 2534 N N . THR A 1 313 ? -6.02 7.508 11.711 1 97.44 313 THR A N 1
ATOM 2535 C CA . THR A 1 313 ? -5.754 8.516 10.695 1 97.44 313 THR A CA 1
ATOM 2536 C C . THR A 1 313 ? -6.656 8.312 9.484 1 97.44 313 THR A C 1
ATOM 2538 O O . THR A 1 313 ? -7.227 9.266 8.953 1 97.44 313 THR A O 1
ATOM 2541 N N . THR A 1 314 ? -6.859 7.062 9.078 1 95.75 314 THR A N 1
ATOM 2542 C CA . THR A 1 314 ? -7.488 6.812 7.789 1 95.75 314 THR A CA 1
ATOM 2543 C C . THR A 1 314 ? -8.883 6.211 7.973 1 95.75 314 THR A C 1
ATOM 2545 O O . THR A 1 314 ? -9.688 6.203 7.039 1 95.75 314 THR A O 1
ATOM 2548 N N . GLY A 1 315 ? -9.109 5.664 9.109 1 95 315 GLY A N 1
ATOM 2549 C CA . GLY A 1 315 ? -10.344 4.93 9.344 1 95 315 GLY A CA 1
ATOM 2550 C C . GLY A 1 315 ? -10.273 3.48 8.906 1 95 315 GLY A C 1
ATOM 2551 O O . GLY A 1 315 ? -11.242 2.73 9.055 1 95 315 GLY A O 1
ATOM 2552 N N . GLU A 1 316 ? -9.109 3.082 8.422 1 94.81 316 GLU A N 1
ATOM 2553 C CA . GLU A 1 316 ? -8.945 1.728 7.898 1 94.81 316 GLU A CA 1
ATOM 2554 C C . GLU A 1 316 ? -7.652 1.097 8.414 1 94.81 316 GLU A C 1
ATOM 2556 O O . GLU A 1 316 ? -6.738 1.802 8.852 1 94.81 316 GLU A O 1
ATOM 2561 N N . ASP A 1 317 ? -7.582 -0.235 8.359 1 96.5 317 ASP A N 1
ATOM 2562 C CA . ASP A 1 317 ? -6.328 -0.937 8.633 1 96.5 317 ASP A CA 1
ATOM 2563 C C . ASP A 1 317 ? -5.262 -0.586 7.598 1 96.5 317 ASP A C 1
ATOM 2565 O O . ASP A 1 317 ? -5.586 -0.169 6.484 1 96.5 317 ASP A O 1
ATOM 2569 N N . PRO A 1 318 ? -3.971 -0.688 7.996 1 97.5 318 PRO A N 1
ATOM 2570 C CA . PRO A 1 318 ? -2.943 -0.547 6.961 1 97.5 318 PRO A CA 1
ATOM 2571 C C . PRO A 1 318 ? -3.164 -1.486 5.777 1 97.5 318 PRO A C 1
ATOM 2573 O O . PRO A 1 318 ? -3.826 -2.518 5.918 1 97.5 318 PRO A O 1
ATOM 2576 N N . HIS A 1 319 ? -2.688 -1.039 4.609 1 95.88 319 HIS A N 1
ATOM 2577 C CA . HIS A 1 319 ? -2.721 -1.958 3.477 1 95.88 319 HIS A CA 1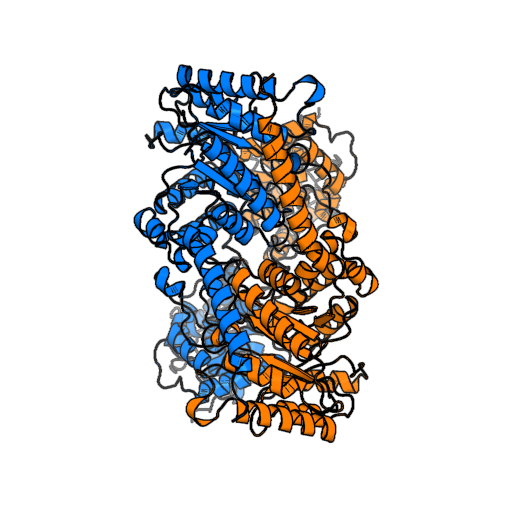
ATOM 2578 C C . HIS A 1 319 ? -2.094 -3.301 3.838 1 95.88 319 HIS A C 1
ATOM 2580 O O . HIS A 1 319 ? -1.085 -3.35 4.547 1 95.88 319 HIS A O 1
ATOM 2586 N N . SER A 1 320 ? -2.703 -4.328 3.361 1 95.38 320 SER A N 1
ATOM 2587 C CA . SER A 1 320 ? -2.289 -5.676 3.75 1 95.38 320 SER A CA 1
ATOM 2588 C C . SER A 1 320 ? -0.823 -5.922 3.41 1 95.38 320 SER A C 1
ATOM 2590 O O . SER A 1 320 ? -0.146 -6.699 4.086 1 95.38 320 SER A O 1
ATOM 2592 N N . LYS A 1 321 ? -0.271 -5.215 2.445 1 95.62 321 LYS A N 1
ATOM 2593 C CA . LYS A 1 321 ? 1.09 -5.469 1.982 1 95.62 321 LYS A CA 1
ATOM 2594 C C . LYS A 1 321 ? 2.059 -4.414 2.508 1 95.62 321 LYS A C 1
ATOM 2596 O O . LYS A 1 321 ? 3.16 -4.258 1.979 1 95.62 321 LYS A O 1
ATOM 2601 N N . GLN A 1 322 ? 1.643 -3.641 3.486 1 96.94 322 GLN A N 1
ATOM 2602 C CA . GLN A 1 322 ? 2.545 -2.715 4.164 1 96.94 322 GLN A CA 1
ATOM 2603 C C . GLN A 1 322 ? 3.666 -3.463 4.879 1 96.94 322 GLN A C 1
ATOM 2605 O O . GLN A 1 322 ? 3.406 -4.367 5.676 1 96.94 322 GLN A O 1
ATOM 2610 N N . PRO A 1 323 ? 4.949 -3.15 4.598 1 97 323 PRO A N 1
ATOM 2611 C CA . PRO A 1 323 ? 6.055 -3.816 5.289 1 97 323 PRO A CA 1
ATOM 2612 C C . PRO A 1 323 ? 5.93 -3.742 6.809 1 97 323 PRO A C 1
ATOM 2614 O O . PRO A 1 323 ? 5.59 -2.688 7.355 1 97 323 PRO A O 1
ATOM 2617 N N . VAL A 1 324 ? 6.109 -4.848 7.496 1 97.62 324 VAL A N 1
ATOM 2618 C CA . VAL A 1 324 ? 6.27 -5.004 8.938 1 97.62 324 VAL A CA 1
ATOM 2619 C C . VAL A 1 324 ? 4.898 -5.051 9.609 1 97.62 324 VAL A C 1
ATOM 2621 O O . VAL A 1 324 ? 4.621 -5.945 10.406 1 97.62 324 VAL A O 1
ATOM 2624 N N . TYR A 1 325 ? 3.99 -4.129 9.211 1 97.94 325 TYR A N 1
ATOM 2625 C CA . TYR A 1 325 ? 2.805 -4.059 10.055 1 97.94 325 TYR A CA 1
ATOM 2626 C C . TYR A 1 325 ? 1.536 -4.254 9.227 1 97.94 325 TYR A C 1
ATOM 2628 O O . TYR A 1 325 ? 0.425 -4.113 9.742 1 97.94 325 TYR A O 1
ATOM 2636 N N . GLY A 1 326 ? 1.635 -4.535 7.895 1 96.62 326 GLY A N 1
ATOM 2637 C CA . GLY A 1 326 ? 0.498 -5.07 7.16 1 96.62 326 GLY A CA 1
ATOM 2638 C C . GLY A 1 326 ? 0.143 -6.492 7.562 1 96.62 326 GLY A C 1
ATOM 2639 O O . GLY A 1 326 ? 1.002 -7.242 8.031 1 96.62 326 GLY A O 1
ATOM 2640 N N . GLU A 1 327 ? -1.045 -6.793 7.312 1 94.44 327 GLU A N 1
ATOM 2641 C CA . GLU A 1 327 ? -1.507 -8.117 7.727 1 94.44 327 GLU A CA 1
ATOM 2642 C C . GLU A 1 327 ? -0.673 -9.219 7.078 1 94.44 327 GLU A C 1
ATOM 2644 O O . GLU A 1 327 ? -0.339 -10.211 7.727 1 94.44 327 GLU A O 1
ATOM 2649 N N . ARG A 1 328 ? -0.248 -9.078 5.875 1 93.75 328 ARG A N 1
ATOM 2650 C CA . ARG A 1 328 ? 0.455 -10.102 5.105 1 93.75 328 ARG A CA 1
ATOM 2651 C C . ARG A 1 328 ? 1.922 -10.18 5.516 1 93.75 328 ARG A C 1
ATOM 2653 O O . ARG A 1 328 ? 2.625 -11.125 5.145 1 93.75 328 ARG A O 1
ATOM 2660 N N . ALA A 1 329 ? 2.338 -9.234 6.273 1 94.62 329 ALA A N 1
ATOM 2661 C CA . ALA A 1 329 ? 3.754 -9.195 6.629 1 94.62 329 ALA A CA 1
ATOM 2662 C C . ALA A 1 329 ? 4.148 -10.406 7.465 1 94.62 329 ALA A C 1
ATOM 2664 O O . ALA A 1 329 ? 5.32 -10.789 7.508 1 94.62 329 ALA A O 1
ATOM 2665 N N . LEU A 1 330 ? 3.191 -11.07 8.094 1 92.94 330 LEU A N 1
ATOM 2666 C CA . LEU A 1 330 ? 3.473 -12.18 9 1 92.94 330 LEU A CA 1
ATOM 2667 C C . LEU A 1 330 ? 3.191 -13.516 8.328 1 92.94 330 LEU A C 1
ATOM 2669 O O . LEU A 1 330 ? 3.568 -14.57 8.844 1 92.94 330 LEU A O 1
ATOM 2673 N N . ASP A 1 331 ? 2.57 -13.492 7.113 1 92.19 331 ASP A N 1
ATOM 2674 C CA . ASP A 1 331 ? 2.062 -14.703 6.48 1 92.19 331 ASP A CA 1
ATOM 2675 C C . ASP A 1 331 ? 3.205 -15.625 6.062 1 92.19 331 ASP A C 1
ATOM 2677 O O . ASP A 1 331 ? 4.25 -15.156 5.605 1 92.19 331 ASP A O 1
ATOM 2681 N N . LEU A 1 332 ? 2.959 -16.906 6.184 1 90.38 332 LEU A N 1
ATOM 2682 C CA . LEU A 1 332 ? 3.799 -17.906 5.551 1 90.38 332 LEU A CA 1
ATOM 2683 C C . LEU A 1 332 ? 3.25 -18.297 4.18 1 90.38 332 LEU A C 1
ATOM 2685 O O . LEU A 1 332 ? 2.213 -18.953 4.082 1 90.38 332 LEU A O 1
ATOM 2689 N N . VAL A 1 333 ? 3.885 -17.938 3.096 1 84.94 333 VAL A N 1
ATOM 2690 C CA . VAL A 1 333 ? 3.309 -18.062 1.761 1 84.94 333 VAL A CA 1
ATOM 2691 C C . VAL A 1 333 ? 3.975 -19.219 1.017 1 84.94 333 VAL A C 1
ATOM 2693 O O . VAL A 1 333 ? 3.326 -19.922 0.235 1 84.94 333 VAL A O 1
ATOM 2696 N N . LEU A 1 334 ? 5.336 -19.484 0.988 1 78.38 334 LEU A N 1
ATOM 2697 C CA . LEU A 1 334 ? 6.031 -20.453 0.155 1 78.38 334 LEU A CA 1
ATOM 2698 C C . LEU A 1 334 ? 6.562 -21.609 0.998 1 78.38 334 LEU A C 1
ATOM 2700 O O . LEU A 1 334 ? 7.395 -22.391 0.532 1 78.38 334 LEU A O 1
ATOM 2704 N N . GLY A 1 335 ? 6.117 -21.797 2.16 1 76.56 335 GLY A N 1
ATOM 2705 C CA . GLY A 1 335 ? 6.602 -22.906 2.971 1 76.56 335 GLY A CA 1
ATOM 2706 C C . GLY A 1 335 ? 6.434 -22.672 4.461 1 76.56 335 GLY A C 1
ATOM 2707 O O . GLY A 1 335 ? 5.984 -21.594 4.879 1 76.56 335 GLY A O 1
ATOM 2708 N N . LEU A 1 336 ? 6.836 -23.719 5.09 1 73.44 336 LEU A N 1
ATOM 2709 C CA . LEU A 1 336 ? 6.602 -23.688 6.527 1 73.44 336 LEU A CA 1
ATOM 2710 C C . LEU A 1 336 ? 7.898 -23.422 7.289 1 73.44 336 LEU A C 1
ATOM 2712 O O . LEU A 1 336 ? 7.898 -23.344 8.516 1 73.44 336 LEU A O 1
ATOM 2716 N N . ASN A 1 337 ? 8.969 -23.125 6.449 1 75.62 337 ASN A N 1
ATOM 2717 C CA . ASN A 1 337 ? 10.258 -22.906 7.098 1 75.62 337 ASN A CA 1
ATOM 2718 C C . ASN A 1 337 ? 10.328 -21.531 7.746 1 75.62 337 ASN A C 1
ATOM 2720 O O . ASN A 1 337 ? 9.805 -20.547 7.203 1 75.62 337 ASN A O 1
ATOM 2724 N N . LYS A 1 338 ? 10.977 -21.625 8.906 1 72 338 LYS A N 1
ATOM 2725 C CA . LYS A 1 338 ? 11.148 -20.375 9.648 1 72 338 LYS A CA 1
ATOM 2726 C C . LYS A 1 338 ? 12.203 -19.484 8.992 1 72 338 LYS A C 1
ATOM 2728 O O . LYS A 1 338 ? 13.227 -19.984 8.516 1 72 338 LYS A O 1
ATOM 2733 N N . GLU A 1 339 ? 12 -18.188 9.039 1 77.88 339 GLU A N 1
ATOM 2734 C CA . GLU A 1 339 ? 12.961 -17.203 8.547 1 77.88 339 GLU A CA 1
ATOM 2735 C C . GLU A 1 339 ? 14.023 -16.891 9.602 1 77.88 339 GLU A C 1
ATOM 2737 O O . GLU A 1 339 ? 13.852 -17.203 10.773 1 77.88 339 GLU A O 1
ATOM 2742 N N . GLU A 1 340 ? 15.109 -16.328 9.133 1 78.25 340 GLU A N 1
ATOM 2743 C CA . GLU A 1 340 ? 16.172 -15.922 10.047 1 78.25 340 GLU A CA 1
ATOM 2744 C C . GLU A 1 340 ? 15.672 -14.914 11.07 1 78.25 340 GLU A C 1
ATOM 2746 O O . GLU A 1 340 ? 15.906 -15.07 12.273 1 78.25 340 GLU A O 1
ATOM 2751 N N . PHE A 1 341 ? 15.078 -13.875 10.648 1 88.69 341 PHE A N 1
ATOM 2752 C CA . PHE A 1 341 ? 14.367 -12.945 11.523 1 88.69 341 PHE A CA 1
ATOM 2753 C C . PHE A 1 341 ? 12.859 -13.094 11.352 1 88.69 341 PHE A C 1
ATOM 2755 O O . PHE A 1 341 ? 12.305 -12.688 10.32 1 88.69 341 PHE A O 1
ATOM 2762 N N . ASP A 1 342 ? 12.281 -13.586 12.336 1 90.31 342 ASP A N 1
ATOM 2763 C CA . ASP A 1 342 ? 10.859 -13.891 12.289 1 90.31 342 ASP A CA 1
ATOM 2764 C C . ASP A 1 342 ? 10.039 -12.781 12.953 1 90.31 342 ASP A C 1
ATOM 2766 O O . ASP A 1 342 ? 10.039 -12.656 14.18 1 90.31 342 ASP A O 1
ATOM 2770 N N . LEU A 1 343 ? 9.312 -12.039 12.156 1 92.94 343 LEU A N 1
ATOM 2771 C CA . LEU A 1 343 ? 8.508 -10.914 12.633 1 92.94 343 LEU A CA 1
ATOM 2772 C C . LEU A 1 343 ? 7.465 -11.391 13.641 1 92.94 343 LEU A C 1
ATOM 2774 O O . LEU A 1 343 ? 7.227 -10.719 14.656 1 92.94 343 LEU A O 1
ATOM 2778 N N . SER A 1 344 ? 6.801 -12.484 13.32 1 93.5 344 SER A N 1
ATOM 2779 C CA . SER A 1 344 ? 5.754 -12.984 14.203 1 93.5 344 SER A CA 1
ATOM 2780 C C . SER A 1 344 ? 6.309 -13.32 15.586 1 93.5 344 SER A C 1
ATOM 2782 O O . SER A 1 344 ? 5.68 -13.016 16.594 1 93.5 344 SER A O 1
ATOM 2784 N N . GLU A 1 345 ? 7.441 -13.961 15.633 1 94.25 345 GLU A N 1
ATOM 2785 C CA . GLU A 1 345 ? 8.086 -14.273 16.906 1 94.25 345 GLU A CA 1
ATOM 2786 C C . GLU A 1 345 ? 8.484 -13 17.641 1 94.25 345 GLU A C 1
ATOM 2788 O O . GLU A 1 345 ? 8.281 -12.891 18.859 1 94.25 345 GLU A O 1
ATOM 2793 N N . PHE A 1 346 ? 9.055 -12.07 16.969 1 96.31 346 PHE A N 1
ATOM 2794 C CA . PHE A 1 346 ? 9.5 -10.82 17.578 1 96.31 346 PHE A CA 1
ATOM 2795 C C . PHE A 1 346 ? 8.336 -10.086 18.234 1 96.31 346 PHE A C 1
ATOM 2797 O O . PHE A 1 346 ? 8.469 -9.562 19.344 1 96.31 346 PHE A O 1
ATOM 2804 N N . PHE A 1 347 ? 7.176 -10.055 17.547 1 96.94 347 PHE A N 1
ATOM 2805 C CA . PHE A 1 347 ? 6.035 -9.289 18.031 1 96.94 347 PHE A CA 1
ATOM 2806 C C . PHE A 1 347 ? 5.145 -10.156 18.906 1 96.94 347 PHE A C 1
ATOM 2808 O O . PHE A 1 347 ? 4.168 -9.664 19.484 1 96.94 347 PHE A O 1
ATOM 2815 N N . GLY A 1 348 ? 5.445 -11.398 19.047 1 95.69 348 GLY A N 1
ATOM 2816 C CA . GLY A 1 348 ? 4.625 -12.297 19.844 1 95.69 348 GLY A CA 1
ATOM 2817 C C . GLY A 1 348 ? 3.277 -12.594 19.219 1 95.69 348 GLY A C 1
ATOM 2818 O O . GLY A 1 348 ? 2.268 -12.695 19.922 1 95.69 348 GLY A O 1
ATOM 2819 N N . GLU A 1 349 ? 3.252 -12.641 17.891 1 93.75 349 GLU A N 1
ATOM 2820 C CA . GLU A 1 349 ? 2.039 -12.938 17.141 1 93.75 349 GLU A CA 1
ATOM 2821 C C . GLU A 1 349 ? 2.158 -14.266 16.406 1 93.75 349 GLU A C 1
ATOM 2823 O O . GLU A 1 349 ? 3.254 -14.812 16.281 1 93.75 349 GLU A O 1
ATOM 2828 N N . LYS A 1 350 ? 1.043 -14.797 15.992 1 90.38 350 LYS A N 1
ATOM 2829 C CA . LYS A 1 350 ? 1.06 -16.016 15.195 1 90.38 350 LYS A CA 1
ATOM 2830 C C . LYS A 1 350 ? 1.169 -15.703 13.711 1 90.38 350 LYS A C 1
ATOM 2832 O O . LYS A 1 350 ? 0.626 -14.695 13.242 1 90.38 350 LYS A O 1
ATOM 2837 N N . ALA A 1 351 ? 1.924 -16.547 13.039 1 91.12 351 ALA A N 1
ATOM 2838 C CA . ALA A 1 351 ? 2.064 -16.406 11.586 1 91.12 351 ALA A CA 1
ATOM 2839 C C . ALA A 1 351 ? 1.082 -17.328 10.859 1 91.12 351 ALA A C 1
ATOM 2841 O O . ALA A 1 351 ? 1.238 -18.547 10.859 1 91.12 351 ALA A O 1
ATOM 2842 N N . PRO A 1 352 ? 0.085 -16.766 10.25 1 92.69 352 PRO A N 1
ATOM 2843 C CA . PRO A 1 352 ? -0.845 -17.641 9.531 1 92.69 352 PRO A CA 1
ATOM 2844 C C . PRO A 1 352 ? -0.244 -18.219 8.25 1 92.69 352 PRO A C 1
ATOM 2846 O O . PRO A 1 352 ? 0.526 -17.531 7.566 1 92.69 352 PRO A O 1
ATOM 2849 N N . VAL A 1 353 ? -0.611 -19.453 7.977 1 94.94 353 VAL A N 1
ATOM 2850 C CA . VAL A 1 353 ? -0.237 -20.062 6.703 1 94.94 353 VAL A CA 1
ATOM 2851 C C . VAL A 1 353 ? -1.196 -19.594 5.609 1 94.94 353 VAL A C 1
ATOM 2853 O O . VAL A 1 353 ? -2.406 -19.812 5.703 1 94.94 353 VAL A O 1
ATOM 2856 N N . ARG A 1 354 ? -0.666 -18.984 4.613 1 94.62 354 ARG A N 1
ATOM 2857 C CA . ARG A 1 354 ? -1.493 -18.453 3.531 1 94.62 354 ARG A CA 1
ATOM 2858 C C . ARG A 1 354 ? -1.863 -19.562 2.545 1 94.62 354 ARG A C 1
ATOM 2860 O O . ARG A 1 354 ? -1 -20.328 2.107 1 94.62 354 ARG A O 1
ATOM 2867 N N . ILE A 1 355 ? -3.131 -19.562 2.191 1 96.56 355 ILE A N 1
ATOM 2868 C CA . ILE A 1 355 ? -3.607 -20.578 1.25 1 96.56 355 ILE A CA 1
ATOM 2869 C C . ILE A 1 355 ? -3.855 -19.938 -0.112 1 96.56 355 ILE A C 1
ATOM 2871 O O . ILE A 1 355 ? -4.922 -19.359 -0.348 1 96.56 355 ILE A O 1
ATOM 2875 N N . SER A 1 356 ? -2.883 -20.016 -0.963 1 94 356 SER A N 1
ATOM 2876 C CA . SER A 1 356 ? -2.975 -19.625 -2.365 1 94 356 SER A CA 1
ATOM 2877 C C . SER A 1 356 ? -2.988 -20.844 -3.281 1 94 356 SER A C 1
ATOM 2879 O O . SER A 1 356 ? -3.023 -21.984 -2.807 1 94 356 SER A O 1
ATOM 2881 N N . SER A 1 357 ? -3.004 -20.641 -4.578 1 90.44 357 SER A N 1
ATOM 2882 C CA . SER A 1 357 ? -3.059 -21.734 -5.543 1 90.44 357 SER A CA 1
ATOM 2883 C C . SER A 1 357 ? -1.764 -22.531 -5.539 1 90.44 357 SER A C 1
ATOM 2885 O O . SER A 1 357 ? -1.711 -23.641 -6.09 1 90.44 357 SER A O 1
ATOM 2887 N N . VAL A 1 358 ? -0.717 -22 -4.863 1 90.75 358 VAL A N 1
ATOM 2888 C CA . VAL A 1 358 ? 0.549 -22.719 -4.859 1 90.75 358 VAL A CA 1
ATOM 2889 C C . VAL A 1 358 ? 0.778 -23.359 -3.486 1 90.75 358 VAL A C 1
ATOM 2891 O O . VAL A 1 358 ? 1.82 -23.969 -3.244 1 90.75 358 VAL A O 1
ATOM 2894 N N . ALA A 1 359 ? -0.16 -23.172 -2.561 1 94 359 ALA A N 1
ATOM 2895 C CA . ALA A 1 359 ? -0.029 -23.797 -1.241 1 94 359 ALA A CA 1
ATOM 2896 C C . ALA A 1 359 ? 0.115 -25.312 -1.353 1 94 359 ALA A C 1
ATOM 2898 O O . ALA A 1 359 ? -0.58 -25.953 -2.146 1 94 359 ALA A O 1
ATOM 2899 N N . SER A 1 360 ? 1.025 -25.906 -0.612 1 94.31 360 SER A N 1
ATOM 2900 C CA . SER A 1 360 ? 1.184 -27.344 -0.572 1 94.31 360 SER A CA 1
ATOM 2901 C C . SER A 1 360 ? 0.115 -28 0.302 1 94.31 360 SER A C 1
ATOM 2903 O O . SER A 1 360 ? -0.53 -27.328 1.107 1 94.31 360 SER A O 1
ATOM 2905 N N . PRO A 1 361 ? -0.073 -29.328 0.066 1 96.5 361 PRO A N 1
ATOM 2906 C CA . PRO A 1 361 ? -1 -30.031 0.958 1 96.5 361 PRO A CA 1
ATOM 2907 C C . PRO A 1 361 ? -0.626 -29.875 2.432 1 96.5 361 PRO A C 1
ATOM 2909 O O . PRO A 1 361 ? -1.508 -29.75 3.287 1 96.5 361 PRO A O 1
ATOM 2912 N N . GLU A 1 362 ? 0.654 -29.844 2.738 1 96.69 362 GLU A N 1
ATOM 2913 C CA . GLU A 1 362 ? 1.102 -29.656 4.113 1 96.69 362 GLU A CA 1
ATOM 2914 C C . GLU A 1 362 ? 0.66 -28.297 4.656 1 96.69 362 GLU A C 1
ATOM 2916 O O . GLU A 1 362 ? 0.254 -28.188 5.816 1 96.69 362 GLU A O 1
ATOM 2921 N N . MET A 1 363 ? 0.76 -27.297 3.871 1 96.81 363 MET A N 1
ATOM 2922 C CA . MET A 1 363 ? 0.33 -25.953 4.258 1 96.81 363 MET A CA 1
ATOM 2923 C C . MET A 1 363 ? -1.174 -25.922 4.508 1 96.81 363 MET A C 1
ATOM 2925 O O . MET A 1 363 ? -1.632 -25.312 5.477 1 96.81 363 MET A O 1
ATOM 2929 N N . ILE A 1 364 ? -1.922 -26.547 3.609 1 98.06 364 ILE A N 1
ATOM 2930 C CA . ILE A 1 364 ? -3.373 -26.594 3.742 1 98.06 364 ILE A CA 1
ATOM 2931 C C . ILE A 1 364 ? -3.75 -27.281 5.055 1 98.06 364 ILE A C 1
ATOM 2933 O O . ILE A 1 364 ? -4.578 -26.766 5.812 1 98.06 364 ILE A O 1
ATOM 2937 N N . ARG A 1 365 ? -3.125 -28.406 5.32 1 98.12 365 ARG A N 1
ATOM 2938 C CA . ARG A 1 365 ? -3.391 -29.141 6.559 1 98.12 365 ARG A CA 1
ATOM 2939 C C . ARG A 1 365 ? -3.051 -28.281 7.777 1 98.12 365 ARG A C 1
ATOM 2941 O O . ARG A 1 365 ? -3.812 -28.234 8.742 1 98.12 365 ARG A O 1
ATOM 2948 N N . THR A 1 366 ? -1.884 -27.656 7.719 1 97.06 366 THR A N 1
ATOM 2949 C CA . THR A 1 366 ? -1.454 -26.812 8.828 1 97.06 366 THR A CA 1
ATOM 2950 C C . THR A 1 366 ? -2.469 -25.703 9.094 1 97.06 366 THR A C 1
ATOM 2952 O O . THR A 1 366 ? -2.768 -25.391 10.242 1 97.06 366 THR A O 1
ATOM 2955 N N . ARG A 1 367 ? -2.988 -25.094 8.062 1 97.31 367 ARG A N 1
ATOM 2956 C CA . ARG A 1 367 ? -3.979 -24.047 8.211 1 97.31 367 ARG A CA 1
ATOM 2957 C C . ARG A 1 367 ? -5.266 -24.578 8.828 1 97.31 367 ARG A C 1
ATOM 2959 O O . ARG A 1 367 ? -5.891 -23.906 9.656 1 97.31 367 ARG A O 1
ATOM 2966 N N . LEU A 1 368 ? -5.699 -25.75 8.414 1 98.06 368 LEU A N 1
ATOM 2967 C CA . LEU A 1 368 ? -6.855 -26.391 9.023 1 98.06 368 LEU A CA 1
ATOM 2968 C C . LEU A 1 368 ? -6.68 -26.5 10.539 1 98.06 368 LEU A C 1
ATOM 2970 O O . LEU A 1 368 ? -7.578 -26.141 11.297 1 98.06 368 LEU A O 1
ATOM 2974 N N . VAL A 1 369 ? -5.539 -26.938 10.898 1 97.44 369 VAL A N 1
ATOM 2975 C CA . VAL A 1 369 ? -5.246 -27.156 12.312 1 97.44 369 VAL A CA 1
ATOM 2976 C C . VAL A 1 369 ? -5.188 -25.812 13.039 1 97.44 369 VAL A C 1
ATOM 2978 O O . VAL A 1 369 ? -5.664 -25.703 14.172 1 97.44 369 VAL A O 1
ATOM 2981 N N . GLN A 1 370 ? -4.586 -24.797 12.383 1 95.81 370 GLN A N 1
ATOM 2982 C CA . GLN A 1 370 ? -4.469 -23.469 12.977 1 95.81 370 GLN A CA 1
ATOM 2983 C C . GLN A 1 370 ? -5.844 -22.891 13.312 1 95.81 370 GLN A C 1
ATOM 2985 O O . GLN A 1 370 ? -6.008 -22.219 14.328 1 95.81 370 GLN A O 1
ATOM 2990 N N . ILE A 1 371 ? -6.809 -23.156 12.445 1 96.62 371 ILE A N 1
ATOM 2991 C CA . ILE A 1 371 ? -8.109 -22.5 12.578 1 96.62 371 ILE A CA 1
ATOM 2992 C C . ILE A 1 371 ? -9.039 -23.375 13.422 1 96.62 371 ILE A C 1
ATOM 2994 O O . ILE A 1 371 ? -9.773 -22.859 14.266 1 96.62 371 ILE A O 1
ATOM 2998 N N . PHE A 1 372 ? -9 -24.703 13.273 1 97.12 372 PHE A N 1
ATOM 2999 C CA . PHE A 1 372 ? -10.055 -25.547 13.82 1 97.12 372 PHE A CA 1
ATOM 3000 C C . PHE A 1 372 ? -9.508 -26.484 14.875 1 97.12 372 PHE A C 1
ATOM 3002 O O . PHE A 1 372 ? -10.258 -27.25 15.484 1 97.12 372 PHE A O 1
ATOM 3009 N N . GLY A 1 373 ? -8.25 -26.469 15.156 1 96.12 373 GLY A N 1
ATOM 3010 C CA . GLY A 1 373 ? -7.625 -27.422 16.062 1 96.12 373 GLY A CA 1
ATOM 3011 C C . GLY A 1 373 ? -7.332 -28.766 15.406 1 96.12 373 GLY A C 1
ATOM 3012 O O . GLY A 1 373 ? -7.68 -28.984 14.25 1 96.12 373 GLY A O 1
ATOM 3013 N N . GLU A 1 374 ? -6.719 -29.656 16.109 1 95.94 374 GLU A N 1
ATOM 3014 C CA . GLU A 1 374 ? -6.367 -30.984 15.594 1 95.94 374 GLU A CA 1
ATOM 3015 C C . GLU A 1 374 ? -7.613 -31.828 15.336 1 95.94 374 GLU A C 1
ATOM 3017 O O . GLU A 1 374 ? -8.578 -31.766 16.109 1 95.94 374 GLU A O 1
ATOM 3022 N N . ASP A 1 375 ? -7.613 -32.5 14.289 1 95.5 375 ASP A N 1
ATOM 3023 C CA . ASP A 1 375 ? -8.688 -33.406 13.898 1 95.5 375 ASP A CA 1
ATOM 3024 C C . ASP A 1 375 ? -8.141 -34.594 13.062 1 95.5 375 ASP A C 1
ATOM 3026 O O . ASP A 1 375 ? -7.27 -34.375 12.219 1 95.5 375 ASP A O 1
ATOM 3030 N N . GLU A 1 376 ? -8.617 -35.781 13.328 1 95.69 376 GLU A N 1
ATOM 3031 C CA . GLU A 1 376 ? -8.148 -37 12.648 1 95.69 376 GLU A CA 1
ATOM 3032 C C . GLU A 1 376 ? -8.445 -36.938 11.148 1 95.69 376 GLU A C 1
ATOM 3034 O O . GLU A 1 376 ? -7.754 -37.562 10.344 1 95.69 376 GLU A O 1
ATOM 3039 N N . LYS A 1 377 ? -9.375 -36.188 10.805 1 95.19 377 LYS A N 1
ATOM 3040 C CA . LYS A 1 377 ? -9.781 -36.094 9.406 1 95.19 377 LYS A CA 1
ATOM 3041 C C . LYS A 1 377 ? -8.867 -35.156 8.617 1 95.19 377 LYS A C 1
ATOM 3043 O O . LYS A 1 377 ? -8.891 -35.156 7.383 1 95.19 377 LYS A O 1
ATOM 3048 N N . PHE A 1 378 ? -8.102 -34.375 9.305 1 97.69 378 PHE A N 1
ATOM 3049 C CA . PHE A 1 378 ? -7.184 -33.469 8.633 1 97.69 378 PHE A CA 1
ATOM 3050 C C . PHE A 1 378 ? -5.93 -34.188 8.18 1 97.69 378 PHE A C 1
ATOM 3052 O O . PHE A 1 378 ? -4.832 -33.938 8.68 1 97.69 378 PHE A O 1
ATOM 3059 N N . THR A 1 379 ? -6.086 -35 7.137 1 97.88 379 THR A N 1
ATOM 3060 C CA . THR A 1 379 ? -4.992 -35.844 6.625 1 97.88 379 THR A CA 1
ATOM 3061 C C . THR A 1 379 ? -4.336 -35.156 5.422 1 97.88 379 THR A C 1
ATOM 3063 O O . THR A 1 379 ? -4.922 -34.281 4.801 1 97.88 379 THR A O 1
ATOM 3066 N N . LEU A 1 380 ? -3.15 -35.562 5.125 1 97.75 380 LEU A N 1
ATOM 3067 C CA . LEU A 1 380 ? -2.459 -35.062 3.941 1 97.75 380 LEU A CA 1
ATOM 3068 C C . LEU A 1 380 ? -3.186 -35.5 2.67 1 97.75 380 LEU A C 1
ATOM 3070 O O . LEU A 1 380 ? -3.188 -34.75 1.679 1 97.75 380 LEU A O 1
ATOM 3074 N N . GLU A 1 381 ? -3.75 -36.656 2.711 1 97.75 381 GLU A N 1
ATOM 3075 C CA . GLU A 1 381 ? -4.516 -37.125 1.566 1 97.75 381 GLU A CA 1
ATOM 3076 C C . GLU A 1 381 ? -5.684 -36.219 1.249 1 97.75 381 GLU A C 1
ATOM 3078 O O . GLU A 1 381 ? -5.902 -35.844 0.089 1 97.75 381 GLU A O 1
ATOM 3083 N N . LEU A 1 382 ? -6.406 -35.844 2.27 1 97.69 382 LEU A N 1
ATOM 3084 C CA . LEU A 1 382 ? -7.527 -34.938 2.061 1 97.69 382 LEU A CA 1
ATOM 3085 C C . LEU A 1 382 ? -7.039 -33.562 1.645 1 97.69 382 LEU A C 1
ATOM 3087 O O . LEU A 1 382 ? -7.676 -32.906 0.831 1 97.69 382 LEU A O 1
ATOM 3091 N N . ALA A 1 383 ? -5.938 -33.125 2.258 1 98 383 ALA A N 1
ATOM 3092 C CA . ALA A 1 383 ? -5.352 -31.859 1.869 1 98 383 ALA A CA 1
ATOM 3093 C C . ALA A 1 383 ? -4.973 -31.859 0.39 1 98 383 ALA A C 1
ATOM 3095 O O . ALA A 1 383 ? -5.102 -30.828 -0.287 1 98 383 ALA A O 1
ATOM 3096 N N . TYR A 1 384 ? -4.488 -32.969 -0.072 1 97.62 384 TYR A N 1
ATOM 3097 C CA . TYR A 1 384 ? -4.18 -33.094 -1.49 1 97.62 384 TYR A CA 1
ATOM 3098 C C . TYR A 1 384 ? -5.438 -32.938 -2.34 1 97.62 384 TYR A C 1
ATOM 3100 O O . TYR A 1 384 ? -5.418 -32.281 -3.369 1 97.62 384 TYR A O 1
ATOM 3108 N N . LYS A 1 385 ? -6.508 -33.562 -1.909 1 97.5 385 LYS A N 1
ATOM 3109 C CA . LYS A 1 385 ? -7.781 -33.438 -2.615 1 97.5 385 LYS A CA 1
ATOM 3110 C C . LYS A 1 385 ? -8.281 -32 -2.594 1 97.5 385 LYS A C 1
ATOM 3112 O O . LYS A 1 385 ? -8.867 -31.516 -3.57 1 97.5 385 LYS A O 1
ATOM 3117 N N . MET A 1 386 ? -8.109 -31.375 -1.433 1 97.88 386 MET A N 1
ATOM 3118 C CA . MET A 1 386 ? -8.469 -29.969 -1.33 1 97.88 386 MET A CA 1
ATOM 3119 C C . MET A 1 386 ? -7.727 -29.141 -2.371 1 97.88 386 MET A C 1
ATOM 3121 O O . MET A 1 386 ? -8.32 -28.281 -3.021 1 97.88 386 MET A O 1
ATOM 3125 N N . LYS A 1 387 ? -6.465 -29.391 -2.568 1 97.38 387 LYS A N 1
ATOM 3126 C CA . LYS A 1 387 ? -5.668 -28.703 -3.582 1 97.38 387 LYS A CA 1
ATOM 3127 C C . LYS A 1 387 ? -6.223 -28.953 -4.98 1 97.38 387 LYS A C 1
ATOM 3129 O O . LYS A 1 387 ? -6.305 -28.047 -5.797 1 97.38 387 LYS A O 1
ATOM 3134 N N . GLU A 1 388 ? -6.594 -30.141 -5.254 1 96.81 388 GLU A N 1
ATOM 3135 C CA . GLU A 1 388 ? -7.168 -30.5 -6.551 1 96.81 388 GLU A CA 1
ATOM 3136 C C . GLU A 1 388 ? -8.445 -29.703 -6.82 1 96.81 388 GLU A C 1
ATOM 3138 O O . GLU A 1 388 ? -8.656 -29.219 -7.934 1 96.81 388 GLU A O 1
ATOM 3143 N N . VAL A 1 389 ? -9.242 -29.594 -5.777 1 96.88 389 VAL A N 1
ATOM 3144 C CA . VAL A 1 389 ? -10.5 -28.859 -5.922 1 96.88 389 VAL A CA 1
ATOM 3145 C C . VAL A 1 389 ? -10.219 -27.391 -6.203 1 96.88 389 VAL A C 1
ATOM 3147 O O . VAL A 1 389 ? -10.859 -26.781 -7.059 1 96.88 389 VAL A O 1
ATOM 3150 N N . MET A 1 390 ? -9.273 -26.828 -5.488 1 96.69 390 MET A N 1
ATOM 3151 C CA . MET A 1 390 ? -8.891 -25.438 -5.695 1 96.69 390 MET A CA 1
ATOM 3152 C C . MET A 1 390 ? -8.477 -25.188 -7.145 1 96.69 390 MET A C 1
ATOM 3154 O O . MET A 1 390 ? -8.891 -24.203 -7.754 1 96.69 390 MET A O 1
ATOM 3158 N N . LEU A 1 391 ? -7.656 -26.047 -7.68 1 96.38 391 LEU A N 1
ATOM 3159 C CA . LEU A 1 391 ? -7.156 -25.906 -9.039 1 96.38 391 LEU A CA 1
ATOM 3160 C C . LEU A 1 391 ? -8.281 -26.109 -10.055 1 96.38 391 LEU A C 1
ATOM 3162 O O . LEU A 1 391 ? -8.328 -25.422 -11.078 1 96.38 391 LEU A O 1
ATOM 3166 N N . ASP A 1 392 ? -9.148 -27.047 -9.75 1 96.44 392 ASP A N 1
ATOM 3167 C CA . ASP A 1 392 ? -10.289 -27.297 -10.625 1 96.44 392 ASP A CA 1
ATOM 3168 C C . ASP A 1 392 ? -11.219 -26.078 -10.68 1 96.44 392 ASP A C 1
ATOM 3170 O O . ASP A 1 392 ? -11.773 -25.766 -11.734 1 96.44 392 ASP A O 1
ATOM 3174 N N . ASP A 1 393 ? -11.422 -25.484 -9.516 1 96.75 393 ASP A N 1
ATOM 3175 C CA . ASP A 1 393 ? -12.234 -24.266 -9.461 1 96.75 393 ASP A CA 1
ATOM 3176 C C . ASP A 1 393 ? -11.703 -23.203 -10.422 1 96.75 393 ASP A C 1
ATOM 3178 O O . ASP A 1 393 ? -12.469 -22.609 -11.188 1 96.75 393 ASP A O 1
ATOM 3182 N N . LEU A 1 394 ? -10.43 -22.969 -10.414 1 96.31 394 LEU A N 1
ATOM 3183 C CA . LEU A 1 394 ? -9.82 -21.953 -11.266 1 96.31 394 LEU A CA 1
ATOM 3184 C C . LEU A 1 394 ? -9.977 -22.312 -12.742 1 96.31 394 LEU A C 1
ATOM 3186 O O . LEU A 1 394 ? -10.242 -21.438 -13.57 1 96.31 394 LEU A O 1
ATOM 3190 N N . LYS A 1 395 ? -9.836 -23.578 -13.055 1 95.38 395 LYS A N 1
ATOM 3191 C CA . LYS A 1 395 ? -10.008 -24.031 -14.43 1 95.38 395 LYS A CA 1
ATOM 3192 C C . LYS A 1 395 ? -11.438 -23.828 -14.906 1 95.38 395 LYS A C 1
ATOM 3194 O O . LYS A 1 395 ? -11.68 -23.578 -16.094 1 95.38 395 LYS A O 1
ATOM 3199 N N . LYS A 1 396 ? -12.367 -23.875 -13.961 1 95.56 396 LYS A N 1
ATOM 3200 C CA . LYS A 1 396 ? -13.781 -23.719 -14.281 1 95.56 396 LYS A CA 1
ATOM 3201 C C . LYS A 1 396 ? -14.242 -22.281 -14.062 1 95.56 396 LYS A C 1
ATOM 3203 O O . LYS A 1 396 ? -15.445 -22.016 -13.984 1 95.56 396 LYS A O 1
ATOM 3208 N N . SER A 1 397 ? -13.352 -21.391 -13.773 1 95.31 397 SER A N 1
ATOM 3209 C CA . SER A 1 397 ? -13.57 -19.953 -13.672 1 95.31 397 SER A CA 1
ATOM 3210 C C . SER A 1 397 ? -14.281 -19.594 -12.367 1 95.31 397 SER A C 1
ATOM 3212 O O . SER A 1 397 ? -15.016 -18.594 -12.305 1 95.31 397 SER A O 1
ATOM 3214 N N . ARG A 1 398 ? -14.227 -20.5 -11.414 1 95.25 398 ARG A N 1
ATOM 3215 C CA . ARG A 1 398 ? -14.648 -20.188 -10.055 1 95.25 398 ARG A CA 1
ATOM 3216 C C . ARG A 1 398 ? -13.531 -19.5 -9.281 1 95.25 398 ARG A C 1
ATOM 3218 O O . ARG A 1 398 ? -12.555 -20.141 -8.875 1 95.25 398 ARG A O 1
ATOM 3225 N N . LYS A 1 399 ? -13.664 -18.203 -9.102 1 94.5 399 LYS A N 1
ATOM 3226 C CA . LYS A 1 399 ? -12.633 -17.391 -8.469 1 94.5 399 LYS A CA 1
ATOM 3227 C C . LYS A 1 399 ? -12.977 -17.094 -7.012 1 94.5 399 LYS A C 1
ATOM 3229 O O . LYS A 1 399 ? -13.5 -16.016 -6.699 1 94.5 399 LYS A O 1
ATOM 3234 N N . GLU A 1 400 ? -12.602 -17.938 -6.055 1 96.62 400 GLU A N 1
ATOM 3235 C CA . GLU A 1 400 ? -12.906 -17.859 -4.629 1 96.62 400 GLU A CA 1
ATOM 3236 C C . GLU A 1 400 ? -11.641 -17.969 -3.789 1 96.62 400 GLU A C 1
ATOM 3238 O O . GLU A 1 400 ? -10.562 -18.25 -4.316 1 96.62 400 GLU A O 1
ATOM 3243 N N . GLU A 1 401 ? -11.703 -17.531 -2.545 1 97.25 401 GLU A N 1
ATOM 3244 C CA . GLU A 1 401 ? -10.562 -17.656 -1.642 1 97.25 401 GLU A CA 1
ATOM 3245 C C . GLU A 1 401 ? -10.766 -18.812 -0.659 1 97.25 401 GLU A C 1
ATOM 3247 O O . GLU A 1 401 ? -11.906 -19.172 -0.343 1 97.25 401 GLU A O 1
ATOM 3252 N N . TYR A 1 402 ? -9.68 -19.359 -0.093 1 97.69 402 TYR A N 1
ATOM 3253 C CA . TYR A 1 402 ? -9.719 -20.562 0.744 1 97.69 402 TYR A CA 1
ATOM 3254 C C . TYR A 1 402 ? -8.844 -20.391 1.978 1 97.69 402 TYR A C 1
ATOM 3256 O O . TYR A 1 402 ? -8.266 -21.359 2.471 1 97.69 402 TYR A O 1
ATOM 3264 N N . MET A 1 403 ? -8.703 -19.203 2.398 1 95.81 403 MET A N 1
ATOM 3265 C CA . MET A 1 403 ? -7.867 -18.828 3.533 1 95.81 403 MET A CA 1
ATOM 3266 C C . MET A 1 403 ? -8.711 -18.609 4.785 1 95.81 403 MET A C 1
ATOM 3268 O O . MET A 1 403 ? -8.305 -18.984 5.887 1 95.81 403 MET A O 1
ATOM 3272 N N . SER A 1 404 ? -9.828 -17.969 4.633 1 96.62 404 SER A N 1
ATOM 3273 C CA . SER A 1 404 ? -10.711 -17.625 5.742 1 96.62 404 SER A CA 1
ATOM 3274 C C . SER A 1 404 ? -11.289 -18.891 6.391 1 96.62 404 SER A C 1
ATOM 3276 O O . SER A 1 404 ? -11.211 -19.969 5.82 1 96.62 404 SER A O 1
ATOM 3278 N N . THR A 1 405 ? -11.836 -18.656 7.574 1 97.75 405 THR A N 1
ATOM 3279 C CA . THR A 1 405 ? -12.469 -19.75 8.297 1 97.75 405 THR A CA 1
ATOM 3280 C C . THR A 1 405 ? -13.547 -20.406 7.438 1 97.75 405 THR A C 1
ATOM 3282 O O . THR A 1 405 ? -13.555 -21.625 7.266 1 97.75 405 THR A O 1
ATOM 3285 N N . VAL A 1 406 ? -14.375 -19.625 6.883 1 97.56 406 VAL A N 1
ATOM 3286 C CA . VAL A 1 406 ? -15.516 -20.141 6.137 1 97.56 406 VAL A CA 1
ATOM 3287 C C . VAL A 1 406 ? -15.047 -20.688 4.785 1 97.56 406 VAL A C 1
ATOM 3289 O O . VAL A 1 406 ? -15.531 -21.719 4.32 1 97.56 406 VAL A O 1
ATOM 3292 N N . GLY A 1 407 ? -14.125 -20.016 4.117 1 97.75 407 GLY A N 1
ATOM 3293 C CA . GLY A 1 407 ? -13.594 -20.484 2.85 1 97.75 407 GLY A CA 1
ATOM 3294 C C . GLY A 1 407 ? -12.891 -21.828 2.961 1 97.75 407 GLY A C 1
ATOM 3295 O O . GLY A 1 407 ? -13.078 -22.703 2.119 1 97.75 407 GLY A O 1
ATOM 3296 N N . LEU A 1 408 ? -12.109 -21.984 3.994 1 98.25 408 LEU A N 1
ATOM 3297 C CA . LEU A 1 408 ? -11.367 -23.219 4.211 1 98.25 408 LEU A CA 1
ATOM 3298 C C . LEU A 1 408 ? -12.305 -24.359 4.57 1 98.25 408 LEU A C 1
ATOM 3300 O O . LEU A 1 408 ? -12.109 -25.484 4.117 1 98.25 408 LEU A O 1
ATOM 3304 N N . ALA A 1 409 ? -13.312 -24.094 5.402 1 98 409 ALA A N 1
ATOM 3305 C CA . ALA A 1 409 ? -14.289 -25.109 5.789 1 98 409 ALA A CA 1
ATOM 3306 C C . ALA A 1 409 ? -15.047 -25.625 4.574 1 98 409 ALA A C 1
ATOM 3308 O O . ALA A 1 409 ? -15.234 -26.844 4.426 1 98 409 ALA A O 1
ATOM 3309 N N . MET A 1 410 ? -15.453 -24.766 3.74 1 97.44 410 MET A N 1
ATOM 3310 C CA . MET A 1 410 ? -16.219 -25.156 2.553 1 97.44 410 MET A CA 1
ATOM 3311 C C . MET A 1 410 ? -15.344 -25.953 1.594 1 97.44 410 MET A C 1
ATOM 3313 O O . MET A 1 410 ? -15.82 -26.906 0.961 1 97.44 410 MET A O 1
ATOM 3317 N N . LEU A 1 411 ? -14.086 -25.5 1.423 1 97.69 411 LEU A N 1
ATOM 3318 C CA . LEU A 1 411 ? -13.156 -26.25 0.593 1 97.69 411 LEU A CA 1
ATOM 3319 C C . LEU A 1 411 ? -12.969 -27.672 1.134 1 97.69 411 LEU A C 1
ATOM 3321 O O . LEU A 1 411 ? -12.938 -28.625 0.366 1 97.69 411 LEU A O 1
ATOM 3325 N N . PHE A 1 412 ? -12.852 -27.781 2.463 1 97.81 412 PHE A N 1
ATOM 3326 C CA . PHE A 1 412 ? -12.703 -29.062 3.131 1 97.81 412 PHE A CA 1
ATOM 3327 C C . PHE A 1 412 ? -13.891 -29.969 2.832 1 97.81 412 PHE A C 1
ATOM 3329 O O . PHE A 1 412 ? -13.711 -31.156 2.498 1 97.81 412 PHE A O 1
ATOM 3336 N N . ASP A 1 413 ? -15 -29.422 2.939 1 96.81 413 ASP A N 1
ATOM 3337 C CA . ASP A 1 413 ? -16.234 -30.172 2.686 1 96.81 413 ASP A CA 1
ATOM 3338 C C . ASP A 1 413 ? -16.297 -30.641 1.235 1 96.81 413 ASP A C 1
ATOM 3340 O O . ASP A 1 413 ? -16.562 -31.812 0.973 1 96.81 413 ASP A O 1
ATOM 3344 N N . ARG A 1 414 ? -16.031 -29.812 0.302 1 96.25 414 ARG A N 1
ATOM 3345 C CA . ARG A 1 414 ? -16.156 -30.109 -1.123 1 96.25 414 ARG A CA 1
ATOM 3346 C C . ARG A 1 414 ? -15.094 -31.109 -1.562 1 96.25 414 ARG A C 1
ATOM 3348 O O . ARG A 1 414 ? -15.211 -31.719 -2.629 1 96.25 414 ARG A O 1
ATOM 3355 N N . ALA A 1 415 ? -14.047 -31.234 -0.788 1 96.75 415 ALA A N 1
ATOM 3356 C CA . ALA A 1 415 ? -12.945 -32.125 -1.147 1 96.75 415 ALA A CA 1
ATOM 3357 C C . ALA A 1 415 ? -13.164 -33.531 -0.582 1 96.75 415 ALA A C 1
ATOM 3359 O O . ALA A 1 415 ? -12.297 -34.406 -0.712 1 96.75 415 ALA A O 1
ATOM 3360 N N . GLY A 1 416 ? -14.25 -33.719 0.048 1 94.75 416 GLY A N 1
ATOM 3361 C CA . GLY A 1 416 ? -14.57 -35.062 0.56 1 94.75 416 GLY A CA 1
ATOM 3362 C C . GLY A 1 416 ? -14.672 -35.094 2.072 1 94.75 416 GLY A C 1
ATOM 3363 O O . GLY A 1 416 ? -15.023 -36.125 2.645 1 94.75 416 GLY A O 1
ATOM 3364 N N . GLY A 1 417 ? -14.383 -33.969 2.721 1 94.56 417 GLY A N 1
ATOM 3365 C CA . GLY A 1 417 ? -14.633 -33.844 4.148 1 94.56 417 GLY A CA 1
ATOM 3366 C C . GLY A 1 417 ? -16.078 -33.5 4.48 1 94.56 417 GLY A C 1
ATOM 3367 O O . GLY A 1 417 ? -16.953 -33.625 3.629 1 94.56 417 GLY A O 1
ATOM 3368 N N . ALA A 1 418 ? -16.328 -33.25 5.762 1 92.88 418 ALA A N 1
ATOM 3369 C CA . ALA A 1 418 ? -17.625 -32.812 6.238 1 92.88 418 ALA A CA 1
ATOM 3370 C C . ALA A 1 418 ? -17.484 -31.688 7.27 1 92.88 418 ALA A C 1
ATOM 3372 O O . ALA A 1 418 ? -16.594 -31.734 8.125 1 92.88 418 ALA A O 1
ATOM 3373 N N . ILE A 1 419 ? -18.328 -30.703 7.047 1 94.44 419 ILE A N 1
ATOM 3374 C CA . ILE A 1 419 ? -18.281 -29.609 8.023 1 94.44 419 ILE A CA 1
ATOM 3375 C C . ILE A 1 419 ? -18.672 -30.141 9.398 1 94.44 419 ILE A C 1
ATOM 3377 O O . ILE A 1 419 ? -19.75 -30.719 9.562 1 94.44 419 ILE A O 1
ATOM 3381 N N . THR A 1 420 ? -17.844 -29.922 10.383 1 92.44 420 THR A N 1
ATOM 3382 C CA . THR A 1 420 ? -18.078 -30.391 11.742 1 92.44 420 THR A CA 1
ATOM 3383 C C . THR A 1 420 ? -18.781 -29.312 12.578 1 92.44 420 THR A C 1
ATOM 3385 O O . THR A 1 420 ? -18.891 -28.172 12.156 1 92.44 420 THR A O 1
ATOM 3388 N N . VAL A 1 421 ? -19.203 -29.766 13.75 1 93.75 421 VAL A N 1
ATOM 3389 C CA . VAL A 1 421 ? -19.812 -28.844 14.695 1 93.75 421 VAL A CA 1
ATOM 3390 C C . VAL A 1 421 ? -18.781 -27.781 15.109 1 93.75 421 VAL A C 1
ATOM 3392 O O . VAL A 1 421 ? -19.141 -26.609 15.273 1 93.75 421 VAL A O 1
ATOM 3395 N N . THR A 1 422 ? -17.594 -28.188 15.211 1 94.5 422 THR A N 1
ATOM 3396 C CA . THR A 1 422 ? -16.516 -27.266 15.562 1 94.5 422 THR A CA 1
ATOM 3397 C C . THR A 1 422 ? -16.344 -26.203 14.484 1 94.5 422 THR A C 1
ATOM 3399 O O . THR A 1 422 ? -16.188 -25.016 14.797 1 94.5 422 THR A O 1
ATOM 3402 N N . MET A 1 423 ? -16.359 -26.609 13.242 1 96.56 423 MET A N 1
ATOM 3403 C CA . MET A 1 423 ? -16.234 -25.672 12.125 1 96.56 423 MET A CA 1
ATOM 3404 C C . MET A 1 423 ? -17.438 -24.734 12.086 1 96.56 423 MET A C 1
ATOM 3406 O O . MET A 1 423 ? -17.266 -23.516 11.922 1 96.56 423 MET A O 1
ATOM 3410 N N . ARG A 1 424 ? -18.578 -25.344 12.227 1 96.69 424 ARG A N 1
ATOM 3411 C CA . ARG A 1 424 ? -19.812 -24.562 12.266 1 96.69 424 ARG A CA 1
ATOM 3412 C C . ARG A 1 424 ? -19.734 -23.484 13.336 1 96.69 424 ARG A C 1
ATOM 3414 O O . ARG A 1 424 ? -20.031 -22.312 13.062 1 96.69 424 ARG A O 1
ATOM 3421 N N . ASP A 1 425 ? -19.344 -23.859 14.531 1 96.62 425 ASP A N 1
ATOM 3422 C CA . ASP A 1 425 ? -19.297 -22.938 15.656 1 96.62 425 ASP A CA 1
ATOM 3423 C C . ASP A 1 425 ? -18.281 -21.812 15.422 1 96.62 425 ASP A C 1
ATOM 3425 O O . ASP A 1 425 ? -18.531 -20.656 15.773 1 96.62 425 ASP A O 1
ATOM 3429 N N . ALA A 1 426 ? -17.156 -22.156 14.875 1 96.62 426 ALA A N 1
ATOM 3430 C CA . ALA A 1 426 ? -16.125 -21.156 14.547 1 96.62 426 ALA A CA 1
ATOM 3431 C C . ALA A 1 426 ? -16.656 -20.125 13.562 1 96.62 426 ALA A C 1
ATOM 3433 O O . ALA A 1 426 ? -16.391 -18.938 13.688 1 96.62 426 ALA A O 1
ATOM 3434 N N . ILE A 1 427 ? -17.359 -20.516 12.555 1 97.12 427 ILE A N 1
ATOM 3435 C CA . ILE A 1 427 ? -17.922 -19.641 11.516 1 97.12 427 ILE A CA 1
ATOM 3436 C C . ILE A 1 427 ? -19.016 -18.781 12.109 1 97.12 427 ILE A C 1
ATOM 3438 O O . ILE A 1 427 ? -19.078 -17.578 11.836 1 97.12 427 ILE A O 1
ATOM 3442 N N . SER A 1 428 ? -19.844 -19.438 12.914 1 95 428 SER A N 1
ATOM 3443 C CA . SER A 1 428 ? -20.969 -18.719 13.516 1 95 428 SER A CA 1
ATOM 3444 C C . SER A 1 428 ? -20.484 -17.594 14.422 1 95 428 SER A C 1
ATOM 3446 O O . SER A 1 428 ? -21.125 -16.547 14.516 1 95 428 SER A O 1
ATOM 3448 N N . LYS A 1 429 ? -19.438 -17.781 15.055 1 94.25 429 LYS A N 1
ATOM 3449 C CA . LYS A 1 429 ? -18.922 -16.828 16.031 1 94.25 429 LYS A CA 1
ATOM 3450 C C . LYS A 1 429 ? -18.297 -15.617 15.344 1 94.25 429 LYS A C 1
ATOM 3452 O O . LYS A 1 429 ? -18.172 -14.555 15.945 1 94.25 429 LYS A O 1
ATOM 3457 N N . GLU A 1 430 ? -17.875 -15.766 14.125 1 94.44 430 GLU A N 1
ATOM 3458 C CA . GLU A 1 430 ? -17.281 -14.641 13.398 1 94.44 430 GLU A CA 1
ATOM 3459 C C . GLU A 1 430 ? -18.312 -13.547 13.141 1 94.44 430 GLU A C 1
ATOM 3461 O O . GLU A 1 430 ? -19.422 -13.828 12.656 1 94.44 430 GLU A O 1
ATOM 3466 N N . GLU A 1 431 ? -17.906 -12.398 13.422 1 92.31 431 GLU A N 1
ATOM 3467 C CA . GLU A 1 431 ? -18.828 -11.273 13.305 1 92.31 431 GLU A CA 1
ATOM 3468 C C . GLU A 1 431 ? -18.938 -10.797 11.859 1 92.31 431 GLU A C 1
ATOM 3470 O O . GLU A 1 431 ? -17.938 -10.742 11.148 1 92.31 431 GLU A O 1
ATOM 3475 N N . VAL A 1 432 ? -20.156 -10.516 11.469 1 92.12 432 VAL A N 1
ATOM 3476 C CA . VAL A 1 432 ? -20.406 -9.836 10.203 1 92.12 432 VAL A CA 1
ATOM 3477 C C . VAL A 1 432 ? -20.469 -8.328 10.43 1 92.12 432 VAL A C 1
ATOM 3479 O O . VAL A 1 432 ? -21.344 -7.832 11.133 1 92.12 432 VAL A O 1
ATOM 3482 N N . VAL A 1 433 ? -19.578 -7.59 9.766 1 88.06 433 VAL A N 1
ATOM 3483 C CA . VAL A 1 433 ? -19.391 -6.199 10.156 1 88.06 433 VAL A CA 1
ATOM 3484 C C . VAL A 1 433 ? -20.141 -5.285 9.195 1 88.06 433 VAL A C 1
ATOM 3486 O O . VAL A 1 433 ? -20.672 -4.25 9.609 1 88.06 433 VAL A O 1
ATOM 3489 N N . ARG A 1 434 ? -20.375 -5.527 7.938 1 91.5 434 ARG A N 1
ATOM 3490 C CA . ARG A 1 434 ? -20.969 -4.641 6.945 1 91.5 434 ARG A CA 1
ATOM 3491 C C . ARG A 1 434 ? -22.484 -4.566 7.121 1 91.5 434 ARG A C 1
ATOM 3493 O O . ARG A 1 434 ? -23.172 -5.59 7.105 1 91.5 434 ARG A O 1
ATOM 3500 N N . PRO A 1 435 ? -23 -3.355 7.102 1 92.62 435 PRO A N 1
ATOM 3501 C CA . PRO A 1 435 ? -24.438 -3.195 7.324 1 92.62 435 PRO A CA 1
ATOM 3502 C C . PRO A 1 435 ? -25.281 -3.91 6.27 1 92.62 435 PRO A C 1
ATOM 3504 O O . PRO A 1 435 ? -26.312 -4.504 6.598 1 92.62 435 PRO A O 1
ATOM 3507 N N . HIS A 1 436 ? -24.828 -3.836 5.07 1 94.25 436 HIS A N 1
ATOM 3508 C CA . HIS A 1 436 ? -25.562 -4.492 4 1 94.25 436 HIS A CA 1
ATOM 3509 C C . HIS A 1 436 ? -25.719 -5.988 4.266 1 94.25 436 HIS A C 1
ATOM 3511 O O . HIS A 1 436 ? -26.797 -6.547 4.113 1 94.25 436 HIS A O 1
ATOM 3517 N N . ALA A 1 437 ? -24.641 -6.613 4.664 1 95.94 437 ALA A N 1
ATOM 3518 C CA . ALA A 1 437 ? -24.625 -8.039 4.98 1 95.94 437 ALA A CA 1
ATOM 3519 C C . ALA A 1 437 ? -25.516 -8.336 6.188 1 95.94 437 ALA A C 1
ATOM 3521 O O . ALA A 1 437 ? -26.266 -9.312 6.191 1 95.94 437 ALA A O 1
ATOM 3522 N N . GLN A 1 438 ? -25.422 -7.504 7.195 1 95.81 438 GLN A N 1
ATOM 3523 C CA . GLN A 1 438 ? -26.234 -7.664 8.391 1 95.81 438 GLN A CA 1
ATOM 3524 C C . GLN A 1 438 ? -27.719 -7.605 8.055 1 95.81 438 GLN A C 1
ATOM 3526 O O . GLN A 1 438 ? -28.5 -8.422 8.547 1 95.81 438 GLN A O 1
ATOM 3531 N N . ASN A 1 439 ? -28.031 -6.664 7.254 1 94.94 439 ASN A N 1
ATOM 3532 C CA . ASN A 1 439 ? -29.422 -6.477 6.875 1 94.94 439 ASN A CA 1
ATOM 3533 C C . ASN A 1 439 ? -29.969 -7.672 6.094 1 94.94 439 ASN A C 1
ATOM 3535 O O . ASN A 1 439 ? -31.109 -8.078 6.285 1 94.94 439 ASN A O 1
ATOM 3539 N N . MET A 1 440 ? -29.172 -8.203 5.172 1 96.94 440 MET A N 1
ATOM 3540 C CA . MET A 1 440 ? -29.609 -9.352 4.395 1 96.94 440 MET A CA 1
ATOM 3541 C C . MET A 1 440 ? -29.797 -10.578 5.289 1 96.94 440 MET A C 1
ATOM 3543 O O . MET A 1 440 ? -30.766 -11.328 5.137 1 96.94 440 MET A O 1
ATOM 3547 N N . ILE A 1 441 ? -28.891 -10.766 6.246 1 97.69 441 ILE A N 1
ATOM 3548 C CA . ILE A 1 441 ? -28.984 -11.883 7.176 1 97.69 441 ILE A CA 1
ATOM 3549 C C . ILE A 1 441 ? -30.25 -11.719 8.031 1 97.69 441 ILE A C 1
ATOM 3551 O O . ILE A 1 441 ? -30.969 -12.695 8.281 1 97.69 441 ILE A O 1
ATOM 3555 N N . ALA A 1 442 ? -30.484 -10.531 8.469 1 97.12 442 ALA A N 1
ATOM 3556 C CA . ALA A 1 442 ? -31.672 -10.266 9.281 1 97.12 442 ALA A CA 1
ATOM 3557 C C . ALA A 1 442 ? -32.938 -10.578 8.516 1 97.12 442 ALA A C 1
ATOM 3559 O O . ALA A 1 442 ? -33.906 -11.102 9.086 1 97.12 442 ALA A O 1
ATOM 3560 N N . GLU A 1 443 ? -32.969 -10.195 7.273 1 97.38 443 GLU A N 1
ATOM 3561 C CA . GLU A 1 443 ? -34.125 -10.508 6.441 1 97.38 443 GLU A CA 1
ATOM 3562 C C . GLU A 1 443 ? -34.344 -12.016 6.312 1 97.38 443 GLU A C 1
ATOM 3564 O O . GLU A 1 443 ? -35.469 -12.508 6.426 1 97.38 443 GLU A O 1
ATOM 3569 N N . ILE A 1 444 ? -33.281 -12.727 6.055 1 98.38 444 ILE A N 1
ATOM 3570 C CA . ILE A 1 444 ? -33.344 -14.18 5.934 1 98.38 444 ILE A CA 1
ATOM 3571 C C . ILE A 1 444 ? -33.781 -14.789 7.27 1 98.38 444 ILE A C 1
ATOM 3573 O O . ILE A 1 444 ? -34.562 -15.75 7.305 1 98.38 444 ILE A O 1
ATOM 3577 N N . ARG A 1 445 ? -33.281 -14.25 8.359 1 98.19 445 ARG A N 1
ATOM 3578 C CA . ARG A 1 445 ? -33.688 -14.719 9.688 1 98.19 445 ARG A CA 1
ATOM 3579 C C . ARG A 1 445 ? -35.156 -14.547 9.922 1 98.19 445 ARG A C 1
ATOM 3581 O O . ARG A 1 445 ? -35.812 -15.406 10.523 1 98.19 445 ARG A O 1
ATOM 3588 N N . ARG A 1 446 ? -35.719 -13.422 9.484 1 97.69 446 ARG A N 1
ATOM 3589 C CA . ARG A 1 446 ? -37.156 -13.211 9.625 1 97.69 446 ARG A CA 1
ATOM 3590 C C . ARG A 1 446 ? -37.938 -14.281 8.875 1 97.69 446 ARG A C 1
ATOM 3592 O O . ARG A 1 446 ? -38.938 -14.797 9.383 1 97.69 446 ARG A O 1
ATOM 3599 N N . ARG A 1 447 ? -37.5 -14.586 7.699 1 97.81 447 ARG A N 1
ATOM 3600 C CA . ARG A 1 447 ? -38.125 -15.664 6.945 1 97.81 447 ARG A CA 1
ATOM 3601 C C . ARG A 1 447 ? -38.031 -16.984 7.695 1 97.81 447 ARG A C 1
ATOM 3603 O O . ARG A 1 447 ? -39 -17.75 7.742 1 97.81 447 ARG A O 1
ATOM 3610 N N . TRP A 1 448 ? -36.844 -17.219 8.203 1 98.19 448 TRP A N 1
ATOM 3611 C CA . TRP A 1 448 ? -36.594 -18.422 9.016 1 98.19 448 TRP A CA 1
ATOM 3612 C C . TRP A 1 448 ? -37.562 -18.5 10.188 1 98.19 448 TRP A C 1
ATOM 3614 O O . TRP A 1 448 ? -38.156 -19.547 10.445 1 98.19 448 TRP A O 1
ATOM 3624 N N . ASP A 1 449 ? -37.719 -17.422 10.867 1 97.81 449 ASP A N 1
ATOM 3625 C CA . ASP A 1 449 ? -38.562 -17.375 12.047 1 97.81 449 ASP A CA 1
ATOM 3626 C C . ASP A 1 449 ? -40.031 -17.625 11.664 1 97.81 449 ASP A C 1
ATOM 3628 O O . ASP A 1 449 ? -40.781 -18.25 12.43 1 97.81 449 ASP A O 1
ATOM 3632 N N . ASP A 1 450 ? -40.438 -17.156 10.539 1 97.44 450 ASP A N 1
ATOM 3633 C CA . ASP A 1 450 ? -41.781 -17.406 10.055 1 97.44 450 ASP A CA 1
ATOM 3634 C C . ASP A 1 450 ? -42.031 -18.906 9.898 1 97.44 450 ASP A C 1
ATOM 3636 O O . ASP A 1 450 ? -43.125 -19.391 10.219 1 97.44 450 ASP A O 1
ATOM 3640 N N . TRP A 1 451 ? -41.094 -19.578 9.414 1 97.12 451 TRP A N 1
ATOM 3641 C CA . TRP A 1 451 ? -41.25 -21.016 9.203 1 97.12 451 TRP A CA 1
ATOM 3642 C C . TRP A 1 451 ? -41.094 -21.781 10.516 1 97.12 451 TRP A C 1
ATOM 3644 O O . TRP A 1 451 ? -41.688 -22.828 10.703 1 97.12 451 TRP A O 1
ATOM 3654 N N . ASP A 1 452 ? -40.219 -21.25 11.352 1 96.62 452 ASP A N 1
ATOM 3655 C CA . ASP A 1 452 ? -40.062 -21.844 12.68 1 96.62 452 ASP A CA 1
ATOM 3656 C C . ASP A 1 452 ? -41.406 -21.859 13.422 1 96.62 452 ASP A C 1
ATOM 3658 O O . ASP A 1 452 ? -41.688 -22.812 14.156 1 96.62 452 ASP A O 1
ATOM 3662 N N . LEU A 1 453 ? -42.219 -20.891 13.188 1 95.44 453 LEU A N 1
ATOM 3663 C CA . LEU A 1 453 ? -43.531 -20.781 13.828 1 95.44 453 LEU A CA 1
ATOM 3664 C C . LEU A 1 453 ? -44.469 -21.875 13.344 1 95.44 453 LEU A C 1
ATOM 3666 O O . LEU A 1 453 ? -45.5 -22.156 13.984 1 95.44 453 LEU A O 1
ATOM 3670 N N . LYS A 1 454 ? -44.156 -22.516 12.289 1 94.44 454 LYS A N 1
ATOM 3671 C CA . LYS A 1 454 ? -45 -23.562 11.703 1 94.44 454 LYS A CA 1
ATOM 3672 C C . LYS A 1 454 ? -44.531 -24.938 12.18 1 94.44 454 LYS A C 1
ATOM 3674 O O . LYS A 1 454 ? -45.25 -25.922 11.977 1 94.44 454 LYS A O 1
ATOM 3679 N N . ASP A 1 455 ? -43.438 -25 12.789 1 94.81 455 ASP A N 1
ATOM 3680 C CA . ASP A 1 455 ? -42.875 -26.266 13.273 1 94.81 455 ASP A CA 1
ATOM 3681 C C . ASP A 1 455 ? -43.594 -26.719 14.547 1 94.81 455 ASP A C 1
ATOM 3683 O O . ASP A 1 455 ? -44.312 -25.938 15.18 1 94.81 455 ASP A O 1
ATOM 3687 N N . GLU A 1 456 ? -43.375 -27.969 14.859 1 92.81 456 GLU A N 1
ATOM 3688 C CA . GLU A 1 456 ? -43.938 -28.531 16.078 1 92.81 456 GLU A CA 1
ATOM 3689 C C . GLU A 1 456 ? -43.375 -27.844 17.312 1 92.81 456 GLU A C 1
ATOM 3691 O O . GLU A 1 456 ? -44.125 -27.469 18.234 1 92.81 456 GLU A O 1
ATOM 3696 N N . VAL A 1 457 ? -42.062 -27.797 17.391 1 94.31 457 VAL A N 1
ATOM 3697 C CA . VAL A 1 457 ? -41.375 -27.031 18.422 1 94.31 457 VAL A CA 1
ATOM 3698 C C . VAL A 1 457 ? -40.938 -25.688 17.875 1 94.31 457 VAL A C 1
ATOM 3700 O O . VAL A 1 457 ? -40.125 -25.625 16.938 1 94.31 457 VAL A O 1
ATOM 3703 N N . GLN A 1 458 ? -41.438 -24.625 18.5 1 93.75 458 GLN A N 1
ATOM 3704 C CA . GLN A 1 458 ? -41.188 -23.281 18 1 93.75 458 GLN A CA 1
ATOM 3705 C C . GLN A 1 458 ? -40.156 -22.562 18.828 1 93.75 458 GLN A C 1
ATOM 3707 O O . GLN A 1 458 ? -40 -22.844 20.031 1 93.75 458 GLN A O 1
ATOM 3712 N N . GLY A 1 459 ? -39.344 -21.672 18.234 1 92.88 459 GLY A N 1
ATOM 3713 C CA . GLY A 1 459 ? -38.438 -20.766 18.906 1 92.88 459 GLY A CA 1
ATOM 3714 C C . GLY A 1 459 ? -37.156 -21.453 19.406 1 92.88 459 GLY A C 1
ATOM 3715 O O . GLY A 1 459 ? -36.531 -21 20.359 1 92.88 459 GLY A O 1
ATOM 3716 N N . ASP A 1 460 ? -36.812 -22.625 18.812 1 92.94 460 ASP A N 1
ATOM 3717 C CA . ASP A 1 460 ? -35.656 -23.359 19.297 1 92.94 460 ASP A CA 1
ATOM 3718 C C . ASP A 1 460 ? -34.469 -23.219 18.344 1 92.94 460 ASP A C 1
ATOM 3720 O O . ASP A 1 460 ? -33.531 -24.016 18.391 1 92.94 460 ASP A O 1
ATOM 3724 N N . ASP A 1 461 ? -34.531 -22.312 17.375 1 94.94 461 ASP A N 1
ATOM 3725 C CA . ASP A 1 461 ? -33.531 -22 16.391 1 94.94 461 ASP A CA 1
ATOM 3726 C C . ASP A 1 461 ? -33.25 -23.203 15.484 1 94.94 461 ASP A C 1
ATOM 3728 O O . ASP A 1 461 ? -32.156 -23.359 14.977 1 94.94 461 ASP A O 1
ATOM 3732 N N . MET A 1 462 ? -34.219 -24.031 15.336 1 97.06 462 MET A N 1
ATOM 3733 C CA . MET A 1 462 ? -34.125 -25.172 14.43 1 97.06 462 MET A CA 1
ATOM 3734 C C . MET A 1 462 ? -35.375 -25.25 13.547 1 97.06 462 MET A C 1
ATOM 3736 O O . MET A 1 462 ? -36.469 -24.812 13.945 1 97.06 462 MET A O 1
ATOM 3740 N N . LEU A 1 463 ? -35.156 -25.766 12.375 1 97.81 463 LEU A N 1
ATOM 3741 C CA . LEU A 1 463 ? -36.281 -26.078 11.484 1 97.81 463 LEU A CA 1
ATOM 3742 C C . LEU A 1 463 ? -36.312 -27.562 11.188 1 97.81 463 LEU A C 1
ATOM 3744 O O . LEU A 1 463 ? -35.281 -28.188 10.922 1 97.81 463 LEU A O 1
ATOM 3748 N N . GLU A 1 464 ? -37.562 -28.094 11.273 1 96.69 464 GLU A N 1
ATOM 3749 C CA . GLU A 1 464 ? -37.781 -29.438 10.742 1 96.69 464 GLU A CA 1
ATOM 3750 C C . GLU A 1 464 ? -37.469 -29.5 9.25 1 96.69 464 GLU A C 1
ATOM 3752 O O . GLU A 1 464 ? -37.562 -28.484 8.547 1 96.69 464 GLU A O 1
ATOM 3757 N N . TYR A 1 465 ? -37.094 -30.672 8.766 1 96.25 465 TYR A N 1
ATOM 3758 C CA . TYR A 1 465 ? -36.688 -30.828 7.371 1 96.25 465 TYR A CA 1
ATOM 3759 C C . TYR A 1 465 ? -37.781 -30.328 6.438 1 96.25 465 TYR A C 1
ATOM 3761 O O . TYR A 1 465 ? -37.5 -29.672 5.426 1 96.25 465 TYR A O 1
ATOM 3769 N N . ASP A 1 466 ? -39 -30.594 6.777 1 94.88 466 ASP A N 1
ATOM 3770 C CA . ASP A 1 466 ? -40.125 -30.172 5.949 1 94.88 466 ASP A CA 1
ATOM 3771 C C . ASP A 1 466 ? -40.219 -28.656 5.871 1 94.88 466 ASP A C 1
ATOM 3773 O O . ASP A 1 466 ? -40.406 -28.094 4.793 1 94.88 466 ASP A O 1
ATOM 3777 N N . SER A 1 467 ? -40.062 -28.031 6.965 1 96.56 467 SER A N 1
ATOM 3778 C CA . SER A 1 467 ? -40.125 -26.578 7.023 1 96.56 467 SER A CA 1
ATOM 3779 C C . SER A 1 467 ? -38.938 -25.938 6.293 1 96.56 467 SER A C 1
ATOM 3781 O O . SER A 1 467 ? -39.125 -24.938 5.586 1 96.56 467 SER A O 1
ATOM 3783 N N . PHE A 1 468 ? -37.781 -26.484 6.52 1 97.75 468 PHE A N 1
ATOM 3784 C CA . PHE A 1 468 ? -36.594 -25.938 5.855 1 97.75 468 PHE A CA 1
ATOM 3785 C C . PHE A 1 468 ? -36.719 -26.109 4.344 1 97.75 468 PHE A C 1
ATOM 3787 O O . PHE A 1 468 ? -36.344 -25.203 3.588 1 97.75 468 PHE A O 1
ATOM 3794 N N . TYR A 1 469 ? -37.188 -27.25 3.908 1 96.88 469 TYR A N 1
ATOM 3795 C CA . TYR A 1 469 ? -37.375 -27.5 2.482 1 96.88 469 TYR A CA 1
ATOM 3796 C C . TYR A 1 469 ? -38.344 -26.484 1.878 1 96.88 469 TYR A C 1
ATOM 3798 O O . TYR A 1 469 ? -38.031 -25.828 0.884 1 96.88 469 TYR A O 1
ATOM 3806 N N . ASN A 1 470 ? -39.5 -26.312 2.463 1 95.81 470 ASN A N 1
ATOM 3807 C CA . ASN A 1 470 ? -40.531 -25.422 1.932 1 95.81 470 ASN A CA 1
ATOM 3808 C C . ASN A 1 470 ? -40.125 -23.953 2.008 1 95.81 470 ASN A C 1
ATOM 3810 O O . ASN A 1 470 ? -40.469 -23.156 1.138 1 95.81 470 ASN A O 1
ATOM 3814 N N . GLY A 1 471 ? -39.438 -23.703 2.961 1 96.62 471 GLY A N 1
ATOM 3815 C CA . GLY A 1 471 ? -39.062 -22.328 3.184 1 96.62 471 GLY A CA 1
ATOM 3816 C C . GLY A 1 471 ? -37.875 -21.891 2.34 1 96.62 471 GLY A C 1
ATOM 3817 O O . GLY A 1 471 ? -37.781 -20.734 1.919 1 96.62 471 GLY A O 1
ATOM 3818 N N . PHE A 1 472 ? -36.875 -22.797 2.127 1 97.69 472 PHE A N 1
ATOM 3819 C CA . PHE A 1 472 ? -35.625 -22.297 1.584 1 97.69 472 PHE A CA 1
ATOM 3820 C C . PHE A 1 472 ? -35.125 -23.188 0.453 1 97.69 472 PHE A C 1
ATOM 3822 O O . PHE A 1 472 ? -34.406 -22.734 -0.441 1 97.69 472 PHE A O 1
ATOM 3829 N N . MET A 1 473 ? -35.469 -24.469 0.398 1 97.06 473 MET A N 1
ATOM 3830 C CA . MET A 1 473 ? -34.844 -25.391 -0.532 1 97.06 473 MET A CA 1
ATOM 3831 C C . MET A 1 473 ? -35.688 -25.609 -1.775 1 97.06 473 MET A C 1
ATOM 3833 O O . MET A 1 473 ? -35.188 -25.969 -2.836 1 97.06 473 MET A O 1
ATOM 3837 N N . ALA A 1 474 ? -36.969 -25.359 -1.689 1 95.56 474 ALA A N 1
ATOM 3838 C CA . ALA A 1 474 ? -37.969 -25.719 -2.721 1 95.56 474 ALA A CA 1
ATOM 3839 C C . ALA A 1 474 ? -37.594 -25.094 -4.062 1 95.56 474 ALA A C 1
ATOM 3841 O O . ALA A 1 474 ? -37.75 -25.719 -5.113 1 95.56 474 ALA A O 1
ATOM 3842 N N . PRO A 1 475 ? -37.062 -23.875 -4.125 1 95.31 475 PRO A N 1
ATOM 3843 C CA . PRO A 1 475 ? -36.719 -23.266 -5.41 1 95.31 475 PRO A CA 1
ATOM 3844 C C . PRO A 1 475 ? -35.562 -23.984 -6.098 1 95.31 475 PRO A C 1
ATOM 3846 O O . PRO A 1 475 ? -35.344 -23.828 -7.301 1 95.31 475 PRO A O 1
ATOM 3849 N N . TYR A 1 476 ? -34.812 -24.828 -5.426 1 95.81 476 TYR A N 1
ATOM 3850 C CA . TYR A 1 476 ? -33.562 -25.375 -5.945 1 95.81 476 TYR A CA 1
ATOM 3851 C C . TYR A 1 476 ? -33.656 -26.891 -6.102 1 95.81 476 TYR A C 1
ATOM 3853 O O . TYR A 1 476 ? -32.844 -27.484 -6.828 1 95.81 476 TYR A O 1
ATOM 3861 N N . PHE A 1 477 ? -34.531 -27.422 -5.324 1 93.75 477 PHE A N 1
ATOM 3862 C CA . PHE A 1 477 ? -34.781 -28.859 -5.367 1 93.75 477 PHE A CA 1
ATOM 3863 C C . PHE A 1 477 ? -36.219 -29.172 -5.695 1 93.75 477 PHE A C 1
ATOM 3865 O O . PHE A 1 477 ? -37.125 -28.906 -4.887 1 93.75 477 PHE A O 1
ATOM 3872 N N . SER A 1 478 ? -36.531 -29.781 -6.742 1 88.31 478 SER A N 1
ATOM 3873 C CA . SER A 1 478 ? -37.875 -29.906 -7.301 1 88.31 478 SER A CA 1
ATOM 3874 C C . SER A 1 478 ? -38.719 -30.922 -6.527 1 88.31 478 SER A C 1
ATOM 3876 O O . SER A 1 478 ? -39.938 -30.922 -6.605 1 88.31 478 SER A O 1
ATOM 3878 N N . CYS A 1 479 ? -38.031 -31.859 -5.801 1 87.62 479 CYS A N 1
ATOM 3879 C CA . CYS A 1 479 ? -38.781 -32.906 -5.117 1 87.62 479 CYS A CA 1
ATOM 3880 C C . CYS A 1 479 ? -38.281 -33.062 -3.684 1 87.62 479 CYS A C 1
ATOM 3882 O O . CYS A 1 479 ? -37.094 -33.281 -3.447 1 87.62 479 CYS A O 1
ATOM 3884 N N . TYR A 1 480 ? -39.156 -33.094 -2.75 1 87.12 480 TYR A N 1
ATOM 3885 C CA . TYR A 1 480 ? -38.844 -33.219 -1.327 1 87.12 480 TYR A CA 1
ATOM 3886 C C . TYR A 1 480 ? -38.312 -34.594 -0.989 1 87.12 480 TYR A C 1
ATOM 3888 O O . TYR A 1 480 ? -37.406 -34.719 -0.168 1 87.12 480 TYR A O 1
ATOM 3896 N N . ARG A 1 481 ? -38.781 -35.625 -1.592 1 85.06 481 ARG A N 1
ATOM 3897 C CA . ARG A 1 481 ? -38.469 -36.969 -1.181 1 85.06 481 ARG A CA 1
ATOM 3898 C C . ARG A 1 481 ? -37.406 -37.594 -2.08 1 85.06 481 ARG A C 1
ATOM 3900 O O . ARG A 1 481 ? -37.031 -38.75 -1.917 1 85.06 481 ARG A O 1
ATOM 3907 N N . CYS A 1 482 ? -36.875 -36.75 -2.885 1 88.88 482 CYS A N 1
ATOM 3908 C CA . CYS A 1 482 ? -35.875 -37.25 -3.826 1 88.88 482 CYS A CA 1
ATOM 3909 C C . CYS A 1 482 ? -34.5 -37.344 -3.182 1 88.88 482 CYS A C 1
ATOM 3911 O O . CYS A 1 482 ? -34.25 -36.719 -2.156 1 88.88 482 CYS A O 1
ATOM 3913 N N . SER A 1 483 ? -33.688 -38.156 -3.801 1 90.38 483 SER A N 1
ATOM 3914 C CA . SER A 1 483 ? -32.344 -38.438 -3.293 1 90.38 483 SER A CA 1
ATOM 3915 C C . SER A 1 483 ? -31.5 -37.188 -3.148 1 90.38 483 SER A C 1
ATOM 3917 O O . SER A 1 483 ? -30.766 -37.031 -2.178 1 90.38 483 SER A O 1
ATOM 3919 N N . GLU A 1 484 ? -31.562 -36.281 -4.031 1 92.44 484 GLU A N 1
ATOM 3920 C CA . GLU A 1 484 ? -30.781 -35.062 -4 1 92.44 484 GLU A CA 1
ATOM 3921 C C . GLU A 1 484 ? -31.156 -34.188 -2.791 1 92.44 484 GLU A C 1
ATOM 3923 O O . GLU A 1 484 ? -30.281 -33.625 -2.131 1 92.44 484 GLU A O 1
ATOM 3928 N N . THR A 1 485 ? -32.406 -34.094 -2.596 1 94.69 485 THR A N 1
ATOM 3929 C CA . THR A 1 485 ? -32.875 -33.312 -1.442 1 94.69 485 THR A CA 1
ATOM 3930 C C . THR A 1 485 ? -32.375 -33.938 -0.143 1 94.69 485 THR A C 1
ATOM 3932 O O . THR A 1 485 ? -31.938 -33.25 0.769 1 94.69 485 THR A O 1
ATOM 3935 N N . LYS A 1 486 ? -32.469 -35.25 -0.068 1 93.75 486 LYS A N 1
ATOM 3936 C CA . LYS A 1 486 ? -32 -35.969 1.125 1 93.75 486 LYS A CA 1
ATOM 3937 C C . LYS A 1 486 ? -30.5 -35.719 1.356 1 93.75 486 LYS A C 1
ATOM 3939 O O . LYS A 1 486 ? -30.078 -35.5 2.492 1 93.75 486 LYS A O 1
ATOM 3944 N N . LYS A 1 487 ? -29.766 -35.75 0.304 1 94.5 487 LYS A N 1
ATOM 3945 C CA . LYS A 1 487 ? -28.328 -35.5 0.391 1 94.5 487 LYS A CA 1
ATOM 3946 C C . LYS A 1 487 ? -28.062 -34.094 0.898 1 94.5 487 LYS A C 1
ATOM 3948 O O . LYS A 1 487 ? -27.172 -33.875 1.722 1 94.5 487 LYS A O 1
ATOM 3953 N N . ALA A 1 488 ? -28.812 -33.156 0.352 1 95.81 488 ALA A N 1
ATOM 3954 C CA . ALA A 1 488 ? -28.641 -31.75 0.745 1 95.81 488 ALA A CA 1
ATOM 3955 C C . ALA A 1 488 ? -28.969 -31.562 2.223 1 95.81 488 ALA A C 1
ATOM 3957 O O . ALA A 1 488 ? -28.25 -30.859 2.934 1 95.81 488 ALA A O 1
ATOM 3958 N N . LEU A 1 489 ? -30.047 -32.156 2.689 1 95.62 489 LEU A N 1
ATOM 3959 C CA . LEU A 1 489 ? -30.453 -32.062 4.09 1 95.62 489 LEU A CA 1
ATOM 3960 C C . LEU A 1 489 ? -29.422 -32.719 5 1 95.62 489 LEU A C 1
ATOM 3962 O O . LEU A 1 489 ? -29.141 -32.219 6.09 1 95.62 489 LEU A O 1
ATOM 3966 N N . GLN A 1 490 ? -28.922 -33.844 4.527 1 93.31 490 GLN A N 1
ATOM 3967 C CA . GLN A 1 490 ? -27.875 -34.531 5.285 1 93.31 490 GLN A CA 1
ATOM 3968 C C . GLN A 1 490 ? -26.625 -33.656 5.387 1 93.31 490 GLN A C 1
ATOM 3970 O O . GLN A 1 490 ? -25.969 -33.594 6.434 1 93.31 490 GLN A O 1
ATOM 3975 N N . ALA A 1 491 ? -26.266 -33 4.285 1 93.81 491 ALA A N 1
ATOM 3976 C CA . ALA A 1 491 ? -25.078 -32.156 4.23 1 93.81 491 ALA A CA 1
ATOM 3977 C C . ALA A 1 491 ? -25.203 -30.953 5.168 1 93.81 491 ALA A C 1
ATOM 3979 O O . ALA A 1 491 ? -24.234 -30.578 5.824 1 93.81 491 ALA A O 1
ATOM 3980 N N . ILE A 1 492 ? -26.375 -30.328 5.195 1 95.88 492 ILE A N 1
ATOM 3981 C CA . ILE A 1 492 ? -26.531 -29.109 5.969 1 95.88 492 ILE A CA 1
ATOM 3982 C C . ILE A 1 492 ? -26.75 -29.453 7.441 1 95.88 492 ILE A C 1
ATOM 3984 O O . ILE A 1 492 ? -26.406 -28.672 8.328 1 95.88 492 ILE A O 1
ATOM 3988 N N . ASP A 1 493 ? -27.312 -30.641 7.754 1 95.38 493 ASP A N 1
ATOM 3989 C CA . ASP A 1 493 ? -27.547 -31.125 9.109 1 95.38 493 ASP A CA 1
ATOM 3990 C C . ASP A 1 493 ? -26.266 -31.688 9.719 1 95.38 493 ASP A C 1
ATOM 3992 O O . ASP A 1 493 ? -26.125 -32.906 9.883 1 95.38 493 ASP A O 1
ATOM 3996 N N . MET A 1 494 ? -25.406 -30.844 10.203 1 93.56 494 MET A N 1
ATOM 3997 C CA . MET A 1 494 ? -24.031 -31.141 10.562 1 93.56 494 MET A CA 1
ATOM 3998 C C . MET A 1 494 ? -23.953 -31.953 11.844 1 93.56 494 MET A C 1
ATOM 4000 O O . MET A 1 494 ? -22.984 -32.688 12.07 1 93.56 494 MET A O 1
ATOM 4004 N N . ASP A 1 495 ? -25.016 -31.906 12.711 1 93.12 495 ASP A N 1
ATOM 4005 C CA . ASP A 1 495 ? -25 -32.688 13.945 1 93.12 495 ASP A CA 1
ATOM 4006 C C . ASP A 1 495 ? -25.906 -33.906 13.836 1 93.12 495 ASP A C 1
ATOM 4008 O O . ASP A 1 495 ? -26.031 -34.688 14.797 1 93.12 495 ASP A O 1
ATOM 4012 N N . THR A 1 496 ? -26.609 -34.125 12.75 1 92.75 496 THR A N 1
ATOM 4013 C CA . THR A 1 496 ? -27.391 -35.281 12.383 1 92.75 496 THR A CA 1
ATOM 4014 C C . THR A 1 496 ? -28.547 -35.5 13.352 1 92.75 496 THR A C 1
ATOM 4016 O O . THR A 1 496 ? -28.812 -36.625 13.797 1 92.75 496 THR A O 1
ATOM 4019 N N . ASP A 1 497 ? -29.188 -34.469 13.695 1 93.75 497 ASP A N 1
ATOM 4020 C CA . ASP A 1 497 ? -30.297 -34.594 14.641 1 93.75 497 ASP A CA 1
ATOM 4021 C C . ASP A 1 497 ? -31.641 -34.562 13.922 1 93.75 497 ASP A C 1
ATOM 4023 O O . ASP A 1 497 ? -32.688 -34.562 14.57 1 93.75 497 ASP A O 1
ATOM 4027 N N . GLY A 1 498 ? -31.625 -34.438 12.672 1 94.25 498 GLY A N 1
ATOM 4028 C CA . GLY A 1 498 ? -32.844 -34.531 11.867 1 94.25 498 GLY A CA 1
ATOM 4029 C C . GLY A 1 498 ? -33.5 -33.188 11.664 1 94.25 498 GLY A C 1
ATOM 4030 O O . GLY A 1 498 ? -34.656 -33.125 11.188 1 94.25 498 GLY A O 1
ATOM 4031 N N . GLN A 1 499 ? -32.844 -32.188 12.039 1 96.88 499 GLN A N 1
ATOM 4032 C CA . GLN A 1 499 ? -33.312 -30.797 11.867 1 96.88 499 GLN A CA 1
ATOM 4033 C C . GLN A 1 499 ? -32.156 -29.906 11.383 1 96.88 499 GLN A C 1
ATOM 4035 O O . GLN A 1 499 ? -30.984 -30.297 11.461 1 96.88 499 GLN A O 1
ATOM 4040 N N . VAL A 1 500 ? -32.531 -28.797 10.805 1 97.44 500 VAL A N 1
ATOM 4041 C CA . VAL A 1 500 ? -31.516 -27.828 10.414 1 97.44 500 VAL A CA 1
ATOM 4042 C C . VAL A 1 500 ? -31.453 -26.688 11.445 1 97.44 500 VAL A C 1
ATOM 4044 O O . VAL A 1 500 ? -32.438 -26.016 11.695 1 97.44 500 VAL A O 1
ATOM 4047 N N . ASP A 1 501 ? -30.281 -26.531 12.016 1 96.94 501 ASP A N 1
ATOM 4048 C CA . ASP A 1 501 ? -30.062 -25.406 12.93 1 96.94 501 ASP A CA 1
ATOM 4049 C C . ASP A 1 501 ? -29.781 -24.125 12.172 1 96.94 501 ASP A C 1
ATOM 4051 O O . ASP A 1 501 ? -29.203 -24.141 11.078 1 96.94 501 ASP A O 1
ATOM 4055 N N . TRP A 1 502 ? -30.172 -23.031 12.859 1 97.69 502 TRP A N 1
ATOM 4056 C CA . TRP A 1 502 ? -29.875 -21.734 12.25 1 97.69 502 TRP A CA 1
ATOM 4057 C C . TRP A 1 502 ? -28.375 -21.594 11.977 1 97.69 502 TRP A C 1
ATOM 4059 O O . TRP A 1 502 ? -27.984 -21.109 10.922 1 97.69 502 TRP A O 1
ATOM 4069 N N . ASP A 1 503 ? -27.547 -22.031 12.945 1 97.44 503 ASP A N 1
ATOM 4070 C CA . ASP A 1 503 ? -26.094 -21.906 12.82 1 97.44 503 ASP A CA 1
ATOM 4071 C C . ASP A 1 503 ? -25.578 -22.766 11.664 1 97.44 503 ASP A C 1
ATOM 4073 O O . ASP A 1 503 ? -24.578 -22.406 11.031 1 97.44 503 ASP A O 1
ATOM 4077 N N . GLU A 1 504 ? -26.25 -23.859 11.398 1 97.75 504 GLU A N 1
ATOM 4078 C CA . GLU A 1 504 ? -25.875 -24.703 10.266 1 97.75 504 GLU A CA 1
ATOM 4079 C C . GLU A 1 504 ? -26.172 -24 8.945 1 97.75 504 GLU A C 1
ATOM 4081 O O . GLU A 1 504 ? -25.328 -23.984 8.039 1 97.75 504 GLU A O 1
ATOM 4086 N N . PHE A 1 505 ? -27.359 -23.406 8.875 1 97.94 505 PHE A N 1
ATOM 4087 C CA . PHE A 1 505 ? -27.75 -22.656 7.688 1 97.94 505 PHE A CA 1
ATOM 4088 C C . PHE A 1 505 ? -26.844 -21.422 7.516 1 97.94 505 PHE A C 1
ATOM 4090 O O . PHE A 1 505 ? -26.469 -21.094 6.395 1 97.94 505 PHE A O 1
ATOM 4097 N N . LEU A 1 506 ? -26.5 -20.828 8.617 1 97.81 506 LEU A N 1
ATOM 4098 C CA . LEU A 1 506 ? -25.688 -19.609 8.648 1 97.81 506 LEU A CA 1
ATOM 4099 C C . LEU A 1 506 ? -24.312 -19.844 8.039 1 97.81 506 LEU A C 1
ATOM 4101 O O . LEU A 1 506 ? -23.719 -18.938 7.469 1 97.81 506 LEU A O 1
ATOM 4105 N N . VAL A 1 507 ? -23.781 -21.047 8.102 1 97.81 507 VAL A N 1
ATOM 4106 C CA . VAL A 1 507 ? -22.484 -21.391 7.5 1 97.81 507 VAL A CA 1
ATOM 4107 C C . VAL A 1 507 ? -22.5 -21.047 6.012 1 97.81 507 VAL A C 1
ATOM 4109 O O . VAL A 1 507 ? -21.594 -20.375 5.512 1 97.81 507 VAL A O 1
ATOM 4112 N N . TYR A 1 508 ? -23.547 -21.438 5.355 1 98.06 508 TYR A N 1
ATOM 4113 C CA . TYR A 1 508 ? -23.625 -21.234 3.914 1 98.06 508 TYR A CA 1
ATOM 4114 C C . TYR A 1 508 ? -23.938 -19.781 3.586 1 98.06 508 TYR A C 1
ATOM 4116 O O . TYR A 1 508 ? -23.438 -19.25 2.594 1 98.06 508 TYR A O 1
ATOM 4124 N N . ILE A 1 509 ? -24.734 -19.172 4.41 1 98.25 509 ILE A N 1
ATOM 4125 C CA . ILE A 1 509 ? -25.078 -17.766 4.207 1 98.25 509 ILE A CA 1
ATOM 4126 C C . ILE A 1 509 ? -23.844 -16.891 4.387 1 98.25 509 ILE A C 1
ATOM 4128 O O . ILE A 1 509 ? -23.547 -16.031 3.557 1 98.25 509 ILE A O 1
ATOM 4132 N N . LYS A 1 510 ? -23.094 -17.125 5.434 1 98.06 510 LYS A N 1
ATOM 4133 C CA . LYS A 1 510 ? -21.891 -16.344 5.711 1 98.06 510 LYS A CA 1
ATOM 4134 C C . LYS A 1 510 ? -20.812 -16.609 4.66 1 98.06 510 LYS A C 1
ATOM 4136 O O . LYS A 1 510 ? -20.047 -15.703 4.309 1 98.06 510 LYS A O 1
ATOM 4141 N N . TRP A 1 511 ? -20.734 -17.812 4.215 1 97.94 511 TRP A N 1
ATOM 4142 C CA . TRP A 1 511 ? -19.812 -18.109 3.123 1 97.94 511 TRP A CA 1
ATOM 4143 C C . TRP A 1 511 ? -20.141 -17.281 1.887 1 97.94 511 TRP A C 1
ATOM 4145 O O . TRP A 1 511 ? -19.266 -16.672 1.288 1 97.94 511 TRP A O 1
ATOM 4155 N N . ALA A 1 512 ? -21.422 -17.281 1.501 1 98.19 512 ALA A N 1
ATOM 4156 C CA . ALA A 1 512 ? -21.859 -16.547 0.318 1 98.19 512 ALA A CA 1
ATOM 4157 C C . ALA A 1 512 ? -21.562 -15.055 0.448 1 98.19 512 ALA A C 1
ATOM 4159 O O . ALA A 1 512 ? -21.125 -14.414 -0.508 1 98.19 512 ALA A O 1
ATOM 4160 N N . ILE A 1 513 ? -21.812 -14.562 1.646 1 96.88 513 ILE A N 1
ATOM 4161 C CA . ILE A 1 513 ? -21.547 -13.148 1.915 1 96.88 513 ILE A CA 1
ATOM 4162 C C . ILE A 1 513 ? -20.047 -12.867 1.779 1 96.88 513 ILE A C 1
ATOM 4164 O O . ILE A 1 513 ? -19.656 -11.836 1.236 1 96.88 513 ILE A O 1
ATOM 4168 N N . HIS A 1 514 ? -19.281 -13.742 2.277 1 96.75 514 HIS A N 1
ATOM 4169 C CA . HIS A 1 514 ? -17.828 -13.562 2.297 1 96.75 514 HIS A CA 1
ATOM 4170 C C . HIS A 1 514 ? -17.25 -13.633 0.891 1 96.75 514 HIS A C 1
ATOM 4172 O O . HIS A 1 514 ? -16.438 -12.789 0.503 1 96.75 514 HIS A O 1
ATOM 4178 N N . GLU A 1 515 ? -17.625 -14.586 0.093 1 96.81 515 GLU A N 1
ATOM 4179 C CA . GLU A 1 515 ? -17.062 -14.828 -1.234 1 96.81 515 GLU A CA 1
ATOM 4180 C C . GLU A 1 515 ? -17.625 -13.844 -2.256 1 96.81 515 GLU A C 1
ATOM 4182 O O . GLU A 1 515 ? -16.953 -13.5 -3.227 1 96.81 515 GLU A O 1
ATOM 4187 N N . TYR A 1 516 ? -18.859 -13.383 -2.041 1 95.38 516 TYR A N 1
ATOM 4188 C CA . TYR A 1 516 ? -19.562 -12.508 -2.98 1 95.38 516 TYR A CA 1
ATOM 4189 C C . TYR A 1 516 ? -20.156 -11.305 -2.266 1 95.38 516 TYR A C 1
ATOM 4191 O O . TYR A 1 516 ? -21.391 -11.172 -2.189 1 95.38 516 TYR A O 1
ATOM 4199 N N . PRO A 1 517 ? -19.344 -10.406 -1.93 1 91.62 517 PRO A N 1
ATOM 4200 C CA . PRO A 1 517 ? -19.797 -9.305 -1.071 1 91.62 517 PRO A CA 1
ATOM 4201 C C . PRO A 1 517 ? -20.703 -8.312 -1.805 1 91.62 517 PRO A C 1
ATOM 4203 O O . PRO A 1 517 ? -21.391 -7.516 -1.169 1 91.62 517 PRO A O 1
ATOM 4206 N N . ASP A 1 518 ? -20.781 -8.305 -3.156 1 90.62 518 ASP A N 1
ATOM 4207 C CA . ASP A 1 518 ? -21.547 -7.32 -3.918 1 90.62 518 ASP A CA 1
ATOM 4208 C C . ASP A 1 518 ? -22.938 -7.832 -4.223 1 90.62 518 ASP A C 1
ATOM 4210 O O . ASP A 1 518 ? -23.641 -7.277 -5.074 1 90.62 518 ASP A O 1
ATOM 4214 N N . VAL A 1 519 ? -23.312 -8.883 -3.537 1 95.5 519 VAL A N 1
ATOM 4215 C CA . VAL A 1 519 ? -24.656 -9.422 -3.705 1 95.5 519 VAL A CA 1
ATOM 4216 C C . VAL A 1 519 ? -25.688 -8.328 -3.42 1 95.5 519 VAL A C 1
ATOM 4218 O O . VAL A 1 519 ? -25.516 -7.527 -2.5 1 95.5 519 VAL A O 1
ATOM 4221 N N . GLN A 1 520 ? -26.781 -8.305 -4.117 1 94.19 520 GLN A N 1
ATOM 4222 C CA . GLN A 1 520 ? -27.688 -7.156 -4.137 1 94.19 520 GLN A CA 1
ATOM 4223 C C . GLN A 1 520 ? -28.719 -7.246 -3.021 1 94.19 520 GLN A C 1
ATOM 4225 O O . GLN A 1 520 ? -29.141 -6.227 -2.469 1 94.19 520 GLN A O 1
ATOM 4230 N N . ASN A 1 521 ? -29.203 -8.438 -2.814 1 95.75 521 ASN A N 1
ATOM 4231 C CA . ASN A 1 521 ? -30.297 -8.609 -1.854 1 95.75 521 ASN A CA 1
ATOM 4232 C C . ASN A 1 521 ? -30.312 -10.023 -1.276 1 95.75 521 ASN A C 1
ATOM 4234 O O . ASN A 1 521 ? -29.484 -10.867 -1.651 1 95.75 521 ASN A O 1
ATOM 4238 N N . ALA A 1 522 ? -31.25 -10.297 -0.412 1 97.44 522 ALA A N 1
ATOM 4239 C CA . ALA A 1 522 ? -31.328 -11.562 0.321 1 97.44 522 ALA A CA 1
ATOM 4240 C C . ALA A 1 522 ? -31.625 -12.727 -0.621 1 97.44 522 ALA A C 1
ATOM 4242 O O . ALA A 1 522 ? -31.109 -13.828 -0.432 1 97.44 522 ALA A O 1
ATOM 4243 N N . ASP A 1 523 ? -32.5 -12.523 -1.639 1 97.94 523 ASP A N 1
ATOM 4244 C CA . ASP A 1 523 ? -32.844 -13.586 -2.574 1 97.94 523 ASP A CA 1
ATOM 4245 C C . ASP A 1 523 ? -31.609 -14.039 -3.369 1 97.94 523 ASP A C 1
ATOM 4247 O O . ASP A 1 523 ? -31.375 -15.242 -3.545 1 97.94 523 ASP A O 1
ATOM 4251 N N . GLU A 1 524 ? -30.906 -13.07 -3.842 1 97.81 524 GLU A N 1
ATOM 4252 C CA . GLU A 1 524 ? -29.672 -13.398 -4.562 1 97.81 524 GLU A CA 1
ATOM 4253 C C . GLU A 1 524 ? -28.672 -14.102 -3.648 1 97.81 524 GLU A C 1
ATOM 4255 O O . GLU A 1 524 ? -27.969 -15.016 -4.078 1 97.81 524 GLU A O 1
ATOM 4260 N N . LEU A 1 525 ? -28.547 -13.633 -2.432 1 98.12 525 LEU A N 1
ATOM 4261 C CA . LEU A 1 525 ? -27.656 -14.242 -1.446 1 98.12 525 LEU A CA 1
ATOM 4262 C C . LEU A 1 525 ? -28.016 -15.711 -1.226 1 98.12 525 LEU A C 1
ATOM 4264 O O . LEU A 1 525 ? -27.141 -16.578 -1.186 1 98.12 525 LEU A O 1
ATOM 4268 N N . LEU A 1 526 ? -29.312 -16.016 -1.071 1 98.5 526 LEU A N 1
ATOM 4269 C CA . LEU A 1 526 ? -29.781 -17.391 -0.908 1 98.5 526 LEU A CA 1
ATOM 4270 C C . LEU A 1 526 ? -29.469 -18.234 -2.145 1 98.5 526 LEU A C 1
ATOM 4272 O O . LEU A 1 526 ? -29.047 -19.391 -2.029 1 98.5 526 LEU A O 1
ATOM 4276 N N . ASP A 1 527 ? -29.688 -17.609 -3.291 1 98.38 527 ASP A N 1
ATOM 4277 C CA . ASP A 1 527 ? -29.375 -18.312 -4.539 1 98.38 527 ASP A CA 1
ATOM 4278 C C . ASP A 1 527 ? -27.922 -18.75 -4.574 1 98.38 527 ASP A C 1
ATOM 4280 O O . ASP A 1 527 ? -27.609 -19.891 -4.938 1 98.38 527 ASP A O 1
ATOM 4284 N N . ILE A 1 528 ? -27 -17.875 -4.188 1 98.19 528 ILE A N 1
ATOM 4285 C CA . ILE A 1 528 ? -25.578 -18.172 -4.164 1 98.19 528 ILE A CA 1
ATOM 4286 C C . ILE A 1 528 ? -25.297 -19.25 -3.113 1 98.19 528 ILE A C 1
ATOM 4288 O O . ILE A 1 528 ? -24.547 -20.203 -3.375 1 98.19 528 ILE A O 1
ATOM 4292 N N . ALA A 1 529 ? -25.844 -19.125 -1.928 1 98.31 529 ALA A N 1
ATOM 4293 C CA . ALA A 1 529 ? -25.625 -20.062 -0.831 1 98.31 529 ALA A CA 1
ATOM 4294 C C . ALA A 1 529 ? -26 -21.484 -1.242 1 98.31 529 ALA A C 1
ATOM 4296 O O . ALA A 1 529 ? -25.312 -22.453 -0.876 1 98.31 529 ALA A O 1
ATOM 4297 N N . PHE A 1 530 ? -27.078 -21.609 -2.002 1 97.94 530 PHE A N 1
ATOM 4298 C CA . PHE A 1 530 ? -27.531 -22.938 -2.402 1 97.94 530 PHE A CA 1
ATOM 4299 C C . PHE A 1 530 ? -26.781 -23.406 -3.646 1 97.94 530 PHE A C 1
ATOM 4301 O O . PHE A 1 530 ? -26.156 -24.469 -3.633 1 97.94 530 PHE A O 1
ATOM 4308 N N . ARG A 1 531 ? -26.766 -22.656 -4.727 1 97.38 531 ARG A N 1
ATOM 4309 C CA . ARG A 1 531 ? -26.266 -23.078 -6.027 1 97.38 531 ARG A CA 1
ATOM 4310 C C . ARG A 1 531 ? -24.734 -23.234 -6.008 1 97.38 531 ARG A C 1
ATOM 4312 O O . ARG A 1 531 ? -24.188 -24.125 -6.664 1 97.38 531 ARG A O 1
ATOM 4319 N N . LYS A 1 532 ? -24.062 -22.359 -5.27 1 96.88 532 LYS A N 1
ATOM 4320 C CA . LYS A 1 532 ? -22.609 -22.391 -5.27 1 96.88 532 LYS A CA 1
ATOM 4321 C C . LYS A 1 532 ? -22.062 -22.969 -3.963 1 96.88 532 LYS A C 1
ATOM 4323 O O . LYS A 1 532 ? -20.891 -23.312 -3.873 1 96.88 532 LYS A O 1
ATOM 4328 N N . GLY A 1 533 ? -22.891 -23.062 -2.996 1 96.88 533 GLY A N 1
ATOM 4329 C CA . GLY A 1 533 ? -22.453 -23.531 -1.693 1 96.88 533 GLY A CA 1
ATOM 4330 C C . GLY A 1 533 ? -22.906 -24.953 -1.384 1 96.88 533 GLY A C 1
ATOM 4331 O O . GLY A 1 533 ? -22.172 -25.906 -1.587 1 96.88 533 GLY A O 1
ATOM 4332 N N . LEU A 1 534 ? -24.188 -25.109 -1.06 1 96.69 534 LEU A N 1
ATOM 4333 C CA . LEU A 1 534 ? -24.719 -26.375 -0.553 1 96.69 534 LEU A CA 1
ATOM 4334 C C . LEU A 1 534 ? -24.734 -27.438 -1.643 1 96.69 534 LEU A C 1
ATOM 4336 O O . LEU A 1 534 ? -24.359 -28.594 -1.396 1 96.69 534 LEU A O 1
ATOM 4340 N N . ILE A 1 535 ? -25.156 -27.125 -2.818 1 95.56 535 ILE A N 1
ATOM 4341 C CA . ILE A 1 535 ? -25.328 -28.109 -3.885 1 95.56 535 ILE A CA 1
ATOM 4342 C C . ILE A 1 535 ? -23.984 -28.734 -4.238 1 95.56 535 ILE A C 1
ATOM 4344 O O . ILE A 1 535 ? -23.844 -29.953 -4.301 1 95.56 535 ILE A O 1
ATOM 4348 N N . PRO A 1 536 ? -22.922 -27.922 -4.406 1 93.94 536 PRO A N 1
ATOM 4349 C CA . PRO A 1 536 ? -21.609 -28.547 -4.625 1 93.94 536 PRO A CA 1
ATOM 4350 C C . PRO A 1 536 ? -21.109 -29.328 -3.412 1 93.94 536 PRO A C 1
ATOM 4352 O O . PRO A 1 536 ? -20.422 -30.344 -3.566 1 93.94 536 PRO A O 1
ATOM 4355 N N . ALA A 1 537 ? -21.438 -28.891 -2.211 1 92.19 537 ALA A N 1
ATOM 4356 C CA . ALA A 1 537 ? -20.953 -29.5 -0.971 1 92.19 537 ALA A CA 1
ATOM 4357 C C . ALA A 1 537 ? -21.578 -30.859 -0.74 1 92.19 537 ALA A C 1
ATOM 4359 O O . ALA A 1 537 ? -20.969 -31.734 -0.128 1 92.19 537 ALA A O 1
ATOM 4360 N N . MET A 1 538 ? -22.781 -31.094 -1.245 1 91.75 538 MET A N 1
ATOM 4361 C CA . MET A 1 538 ? -23.531 -32.312 -0.927 1 91.75 538 MET A CA 1
ATOM 4362 C C . MET A 1 538 ? -23.141 -33.469 -1.849 1 91.75 538 MET A C 1
ATOM 4364 O O . MET A 1 538 ? -23.609 -34.594 -1.664 1 91.75 538 MET A O 1
ATOM 4368 N N . GLN A 1 539 ? -22.266 -33.219 -2.787 1 89.75 539 GLN A N 1
ATOM 4369 C CA . GLN A 1 539 ? -22.047 -34.188 -3.867 1 89.75 539 GLN A CA 1
ATOM 4370 C C . GLN A 1 539 ? -21.391 -35.469 -3.342 1 89.75 539 GLN A C 1
ATOM 4372 O O . GLN A 1 539 ? -21.578 -36.531 -3.898 1 89.75 539 GLN A O 1
ATOM 4377 N N . ASP A 1 540 ? -20.656 -35.375 -2.318 1 86.69 540 ASP A N 1
ATOM 4378 C CA . ASP A 1 540 ? -19.953 -36.562 -1.816 1 86.69 540 ASP A CA 1
ATOM 4379 C C . ASP A 1 540 ? -20.734 -37.219 -0.694 1 86.69 540 ASP A C 1
ATOM 4381 O O . ASP A 1 540 ? -20.266 -38.219 -0.107 1 86.69 540 ASP A O 1
ATOM 4385 N N . GLU A 1 541 ? -21.922 -36.719 -0.426 1 88.88 541 GLU A N 1
ATOM 4386 C CA . GLU A 1 541 ? -22.75 -37.312 0.613 1 88.88 541 GLU A CA 1
ATOM 4387 C C . GLU A 1 541 ? -23.266 -38.688 0.185 1 88.88 541 GLU A C 1
ATOM 4389 O O . GLU A 1 541 ? -23.75 -38.844 -0.939 1 88.88 541 GLU A O 1
ATOM 4394 N N . LEU A 1 542 ? -23.094 -39.625 1.054 1 86.31 542 LEU A N 1
ATOM 4395 C CA . LEU A 1 542 ? -23.719 -40.938 0.871 1 86.31 542 LEU A CA 1
ATOM 4396 C C . LEU A 1 542 ? -24.984 -41.062 1.714 1 86.31 542 LEU A C 1
ATOM 4398 O O . LEU A 1 542 ? -24.969 -40.781 2.916 1 86.31 542 LEU A O 1
ATOM 4402 N N . LEU A 1 543 ? -26.062 -41.344 1.005 1 85.19 543 LEU A N 1
ATOM 4403 C CA . LEU A 1 543 ? -27.328 -41.438 1.715 1 85.19 543 LEU A CA 1
ATOM 4404 C C . LEU A 1 543 ? -27.281 -42.531 2.779 1 85.19 543 LEU A C 1
ATOM 4406 O O . LEU A 1 543 ? -26.844 -43.625 2.512 1 85.19 543 LEU A O 1
ATOM 4410 N N . LYS A 1 544 ? -27.578 -42.188 3.934 1 73.94 544 LYS A N 1
ATOM 4411 C CA . LYS A 1 544 ? -27.688 -43.125 5.047 1 73.94 544 LYS A CA 1
ATOM 4412 C C . LYS A 1 544 ? -29 -43.906 5 1 73.94 544 LYS A C 1
ATOM 4414 O O . LYS A 1 544 ? -30.031 -43.344 4.633 1 73.94 544 LYS A O 1
ATOM 4419 N N . ASN A 1 545 ? -28.922 -45.312 4.883 1 58.16 545 ASN A N 1
ATOM 4420 C CA . ASN A 1 545 ? -30.094 -46.188 4.922 1 58.16 545 ASN A CA 1
ATOM 4421 C C . ASN A 1 545 ? -30.891 -46.031 6.215 1 58.16 545 ASN A C 1
ATOM 4423 O O . ASN A 1 545 ? -30.312 -45.812 7.277 1 58.16 545 ASN A O 1
ATOM 4427 N N . MET B 1 1 ? 40.312 37.719 5.594 1 24.92 1 MET B N 1
ATOM 4428 C CA . MET B 1 1 ? 39.875 37.156 4.316 1 24.92 1 MET B CA 1
ATOM 4429 C C . MET B 1 1 ? 39.812 35.625 4.383 1 24.92 1 MET B C 1
ATOM 4431 O O . MET B 1 1 ? 40.188 34.938 3.434 1 24.92 1 MET B O 1
ATOM 4435 N N . GLY B 1 2 ? 39.75 34.906 5.391 1 30.25 2 GLY B N 1
ATOM 4436 C CA . GLY B 1 2 ? 39.719 33.594 6.016 1 30.25 2 GLY B CA 1
ATOM 4437 C C . GLY B 1 2 ? 38.594 32.719 5.516 1 30.25 2 GLY B C 1
ATOM 4438 O O . GLY B 1 2 ? 38.125 31.828 6.238 1 30.25 2 GLY B O 1
ATOM 4439 N N . ASN B 1 3 ? 37.938 32.938 4.273 1 35.47 3 ASN B N 1
ATOM 4440 C CA . ASN B 1 3 ? 36.812 32.656 3.357 1 35.47 3 ASN B CA 1
ATOM 4441 C C . ASN B 1 3 ? 36.969 31.281 2.711 1 35.47 3 ASN B C 1
ATOM 4443 O O . ASN B 1 3 ? 36.25 30.984 1.748 1 35.47 3 ASN B O 1
ATOM 4447 N N . ARG B 1 4 ? 38.094 30.578 2.688 1 40.03 4 ARG B N 1
ATOM 4448 C CA . ARG B 1 4 ? 38.625 29.547 1.817 1 40.03 4 ARG B CA 1
ATOM 4449 C C . ARG B 1 4 ? 38.094 28.172 2.199 1 40.03 4 ARG B C 1
ATOM 4451 O O . ARG B 1 4 ? 38.375 27.172 1.538 1 40.03 4 ARG B O 1
ATOM 4458 N N . PRO B 1 5 ? 37.969 27.906 3.461 1 47.44 5 PRO B N 1
ATOM 4459 C CA . PRO B 1 5 ? 37.625 26.547 3.92 1 47.44 5 PRO B CA 1
ATOM 4460 C C . PRO B 1 5 ? 36.312 26.047 3.359 1 47.44 5 PRO B C 1
ATOM 4462 O O . PRO B 1 5 ? 36.156 24.828 3.172 1 47.44 5 PRO B O 1
ATOM 4465 N N . ALA B 1 6 ? 35.312 27.016 3.252 1 55.78 6 ALA B N 1
ATOM 4466 C CA . ALA B 1 6 ? 34.031 26.703 2.623 1 55.78 6 ALA B CA 1
ATOM 4467 C C . ALA B 1 6 ? 34.25 26.188 1.201 1 55.78 6 ALA B C 1
ATOM 4469 O O . ALA B 1 6 ? 33.531 25.266 0.762 1 55.78 6 ALA B O 1
ATOM 4470 N N . ASN B 1 7 ? 35.406 26.5 0.707 1 76.81 7 ASN B N 1
ATOM 4471 C CA . ASN B 1 7 ? 35.625 26.156 -0.697 1 76.81 7 ASN B CA 1
ATOM 4472 C C . ASN B 1 7 ? 36.031 24.703 -0.87 1 76.81 7 ASN B C 1
ATOM 4474 O O . ASN B 1 7 ? 35.625 24.047 -1.813 1 76.81 7 ASN B O 1
ATOM 4478 N N . ARG B 1 8 ? 36.656 24.203 0.296 1 87.56 8 ARG B N 1
ATOM 4479 C CA . ARG B 1 8 ? 37.125 22.828 0.186 1 87.56 8 ARG B CA 1
ATOM 4480 C C . ARG B 1 8 ? 35.969 21.844 0.308 1 87.56 8 ARG B C 1
ATOM 4482 O O . ARG B 1 8 ? 35.906 20.859 -0.424 1 87.56 8 ARG B O 1
ATOM 4489 N N . PHE B 1 9 ? 35.062 22.172 1.241 1 92.88 9 PHE B N 1
ATOM 4490 C CA . PHE B 1 9 ? 33.906 21.312 1.414 1 92.88 9 PHE B CA 1
ATOM 4491 C C . PHE B 1 9 ? 33.031 21.328 0.168 1 92.88 9 PHE B C 1
ATOM 4493 O O . PHE B 1 9 ? 32.562 20.281 -0.263 1 92.88 9 PHE B O 1
ATOM 4500 N N . VAL B 1 10 ? 32.906 22.5 -0.316 1 96 10 VAL B N 1
ATOM 4501 C CA . VAL B 1 10 ? 32.062 22.641 -1.511 1 96 10 VAL B CA 1
ATOM 4502 C C . VAL B 1 10 ? 32.688 21.844 -2.658 1 96 10 VAL B C 1
ATOM 4504 O O . VAL B 1 10 ? 31.969 21.078 -3.328 1 96 10 VAL B O 1
ATOM 4507 N N . ASN B 1 11 ? 33.969 21.984 -2.84 1 96 11 ASN B N 1
ATOM 4508 C CA . ASN B 1 11 ? 34.656 21.281 -3.914 1 96 11 ASN B CA 1
ATOM 4509 C C . ASN B 1 11 ? 34.594 19.766 -3.709 1 96 11 ASN B C 1
ATOM 4511 O O . ASN B 1 11 ? 34.406 19 -4.664 1 96 11 ASN B O 1
ATOM 4515 N N . SER B 1 12 ? 34.844 19.391 -2.482 1 96.69 12 SER B N 1
ATOM 4516 C CA . SER B 1 12 ? 34.781 17.953 -2.176 1 96.69 12 SER B CA 1
ATOM 4517 C C . SER B 1 12 ? 33.406 17.391 -2.398 1 96.69 12 SER B C 1
ATOM 4519 O O . SER B 1 12 ? 33.25 16.281 -2.938 1 96.69 12 SER B O 1
ATOM 4521 N N . TYR B 1 13 ? 32.375 18.109 -1.96 1 97.12 13 TYR B N 1
ATOM 4522 C CA . TYR B 1 13 ? 31 17.656 -2.164 1 97.12 13 TYR B CA 1
ATOM 4523 C C . TYR B 1 13 ? 30.688 17.516 -3.648 1 97.12 13 TYR B C 1
ATOM 4525 O O . TYR B 1 13 ? 30.109 16.516 -4.078 1 97.12 13 TYR B O 1
ATOM 4533 N N . GLU B 1 14 ? 31.047 18.516 -4.402 1 96.81 14 GLU B N 1
ATOM 4534 C CA . GLU B 1 14 ? 30.766 18.516 -5.836 1 96.81 14 GLU B CA 1
ATOM 4535 C C . GLU B 1 14 ? 31.438 17.328 -6.527 1 96.81 14 GLU B C 1
ATOM 4537 O O . GLU B 1 14 ? 30.844 16.703 -7.406 1 96.81 14 GLU B O 1
ATOM 4542 N N . LYS B 1 15 ? 32.656 17.062 -6.117 1 97.12 15 LYS B N 1
ATOM 4543 C CA . LYS B 1 15 ? 33.375 15.945 -6.688 1 97.12 15 LYS B CA 1
ATOM 4544 C C . LYS B 1 15 ? 32.688 14.625 -6.383 1 97.12 15 LYS B C 1
ATOM 4546 O O . LYS B 1 15 ? 32.469 13.797 -7.277 1 97.12 15 LYS B O 1
ATOM 4551 N N . ASP B 1 16 ? 32.312 14.406 -5.141 1 97.25 16 ASP B N 1
ATOM 4552 C CA . ASP B 1 16 ? 31.641 13.164 -4.742 1 97.25 16 ASP B CA 1
ATOM 4553 C C . ASP B 1 16 ? 30.266 13.055 -5.371 1 97.25 16 ASP B C 1
ATOM 4555 O O . ASP B 1 16 ? 29.812 11.953 -5.703 1 97.25 16 ASP B O 1
ATOM 4559 N N . ALA B 1 17 ? 29.562 14.195 -5.465 1 96.56 17 ALA B N 1
ATOM 4560 C CA . ALA B 1 17 ? 28.25 14.211 -6.121 1 96.56 17 ALA B CA 1
ATOM 4561 C C . ALA B 1 17 ? 28.375 13.797 -7.582 1 96.56 17 ALA B C 1
ATOM 4563 O O . ALA B 1 17 ? 27.5 13.102 -8.109 1 96.56 17 ALA B O 1
ATOM 4564 N N . GLU B 1 18 ? 29.422 14.258 -8.242 1 96.19 18 GLU B N 1
ATOM 4565 C CA . GLU B 1 18 ? 29.688 13.859 -9.625 1 96.19 18 GLU B CA 1
ATOM 4566 C C . GLU B 1 18 ? 29.938 12.352 -9.719 1 96.19 18 GLU B C 1
ATOM 4568 O O . GLU B 1 18 ? 29.5 11.703 -10.664 1 96.19 18 GLU B O 1
ATOM 4573 N N . GLU B 1 19 ? 30.641 11.867 -8.781 1 96.06 19 GLU B N 1
ATOM 4574 C CA . GLU B 1 19 ? 30.906 10.43 -8.758 1 96.06 19 GLU B CA 1
ATOM 4575 C C . GLU B 1 19 ? 29.609 9.633 -8.617 1 96.06 19 GLU B C 1
ATOM 4577 O O . GLU B 1 19 ? 29.453 8.586 -9.25 1 96.06 19 GLU B O 1
ATOM 4582 N N . VAL B 1 20 ? 28.734 10.102 -7.766 1 94.56 20 VAL B N 1
ATOM 4583 C CA . VAL B 1 20 ? 27.438 9.453 -7.598 1 94.56 20 VAL B CA 1
ATOM 4584 C C . VAL B 1 20 ? 26.656 9.508 -8.914 1 94.56 20 VAL B C 1
ATOM 4586 O O . VAL B 1 20 ? 26.078 8.508 -9.336 1 94.56 20 VAL B O 1
ATOM 4589 N N . ARG B 1 21 ? 26.688 10.656 -9.547 1 93.25 21 ARG B N 1
ATOM 4590 C CA . ARG B 1 21 ? 26 10.797 -10.828 1 93.25 21 ARG B CA 1
ATOM 4591 C C . ARG B 1 21 ? 26.594 9.852 -11.867 1 93.25 21 ARG B C 1
ATOM 4593 O O . ARG B 1 21 ? 25.844 9.258 -12.656 1 93.25 21 ARG B O 1
ATOM 4600 N N . ASP B 1 22 ? 27.891 9.727 -11.836 1 95.12 22 ASP B N 1
ATOM 4601 C CA . ASP B 1 22 ? 28.578 8.852 -12.781 1 95.12 22 ASP B CA 1
ATOM 4602 C C . ASP B 1 22 ? 28.188 7.387 -12.555 1 95.12 22 ASP B C 1
ATOM 4604 O O . ASP B 1 22 ? 28.078 6.617 -13.516 1 95.12 22 ASP B O 1
ATOM 4608 N N . ARG B 1 23 ? 28.016 7.066 -11.344 1 94.31 23 ARG B N 1
ATOM 4609 C CA . ARG B 1 23 ? 27.594 5.707 -11.016 1 94.31 23 ARG B CA 1
ATOM 4610 C C . ARG B 1 23 ? 26.266 5.363 -11.688 1 94.31 23 ARG B C 1
ATOM 4612 O O . ARG B 1 23 ? 26.094 4.254 -12.195 1 94.31 23 ARG B O 1
ATOM 4619 N N . TYR B 1 24 ? 25.359 6.309 -11.828 1 95.62 24 TYR B N 1
ATOM 4620 C CA . TYR B 1 24 ? 24.031 6.047 -12.336 1 95.62 24 TYR B CA 1
ATOM 4621 C C . TYR B 1 24 ? 23.984 6.156 -13.859 1 95.62 24 TYR B C 1
ATOM 4623 O O . TYR B 1 24 ? 22.969 5.852 -14.484 1 95.62 24 TYR B O 1
ATOM 4631 N N . GLN B 1 25 ? 25.125 6.566 -14.453 1 95.88 25 GLN B N 1
ATOM 4632 C CA . GLN B 1 25 ? 25.219 6.602 -15.906 1 95.88 25 GLN B CA 1
ATOM 4633 C C . GLN B 1 25 ? 24.969 5.223 -16.516 1 95.88 25 GLN B C 1
ATOM 4635 O O . GLN B 1 25 ? 24.406 5.105 -17.594 1 95.88 25 GLN B O 1
ATOM 4640 N N . VAL B 1 26 ? 25.375 4.254 -15.766 1 95.75 26 VAL B N 1
ATOM 4641 C CA . VAL B 1 26 ? 25.188 2.877 -16.219 1 95.75 26 VAL B CA 1
ATOM 4642 C C . VAL B 1 26 ? 23.703 2.611 -16.469 1 95.75 26 VAL B C 1
ATOM 4644 O O . VAL B 1 26 ? 23.344 1.966 -17.453 1 95.75 26 VAL B O 1
ATOM 4647 N N . LEU B 1 27 ? 22.844 3.104 -15.633 1 97.12 27 LEU B N 1
ATOM 4648 C CA . LEU B 1 27 ? 21.406 2.879 -15.758 1 97.12 27 LEU B CA 1
ATOM 4649 C C . LEU B 1 27 ? 20.828 3.684 -16.906 1 97.12 27 LEU B C 1
ATOM 4651 O O . LEU B 1 27 ? 19.859 3.254 -17.547 1 97.12 27 LEU B O 1
ATOM 4655 N N . ARG B 1 28 ? 21.391 4.82 -17.219 1 95.62 28 ARG B N 1
ATOM 4656 C CA . ARG B 1 28 ? 20.938 5.68 -18.312 1 95.62 28 ARG B CA 1
ATOM 4657 C C . ARG B 1 28 ? 21.172 5.02 -19.672 1 95.62 28 ARG B C 1
ATOM 4659 O O . ARG B 1 28 ? 20.359 5.152 -20.578 1 95.62 28 ARG B O 1
ATOM 4666 N N . ASP B 1 29 ? 22.234 4.273 -19.734 1 95.69 29 ASP B N 1
ATOM 4667 C CA . ASP B 1 29 ? 22.656 3.715 -21.016 1 95.69 29 ASP B CA 1
ATOM 4668 C C . ASP B 1 29 ? 22.203 2.262 -21.156 1 95.69 29 ASP B C 1
ATOM 4670 O O . ASP B 1 29 ? 22.328 1.662 -22.219 1 95.69 29 ASP B O 1
ATOM 4674 N N . LEU B 1 30 ? 21.688 1.736 -20.141 1 97.06 30 LEU B N 1
ATOM 4675 C CA . LEU B 1 30 ? 21.359 0.314 -20.078 1 97.06 30 LEU B CA 1
ATOM 4676 C C . LEU B 1 30 ? 20.266 -0.047 -21.078 1 97.06 30 LEU B C 1
ATOM 4678 O O . LEU B 1 30 ? 19.25 0.638 -21.156 1 97.06 30 LEU B O 1
ATOM 4682 N N . GLU B 1 31 ? 20.516 -1.036 -21.891 1 97.19 31 GLU B N 1
ATOM 4683 C CA . GLU B 1 31 ? 19.469 -1.678 -22.672 1 97.19 31 GLU B CA 1
ATOM 4684 C C . GLU B 1 31 ? 18.781 -2.783 -21.875 1 97.19 31 GLU B C 1
ATOM 4686 O O . GLU B 1 31 ? 19.234 -3.928 -21.875 1 97.19 31 GLU B O 1
ATOM 4691 N N . VAL B 1 32 ? 17.734 -2.439 -21.359 1 97.69 32 VAL B N 1
ATOM 4692 C CA . VAL B 1 32 ? 17.078 -3.303 -20.375 1 97.69 32 VAL B CA 1
ATOM 4693 C C . VAL B 1 32 ? 16.281 -4.383 -21.094 1 97.69 32 VAL B C 1
ATOM 4695 O O . VAL B 1 32 ? 15.453 -4.082 -21.953 1 97.69 32 VAL B O 1
ATOM 4698 N N . PHE B 1 33 ? 16.516 -5.621 -20.781 1 98.38 33 PHE B N 1
ATOM 4699 C CA . PHE B 1 33 ? 15.719 -6.75 -21.25 1 98.38 33 PHE B CA 1
ATOM 4700 C C . PHE B 1 33 ? 14.602 -7.062 -20.25 1 98.38 33 PHE B C 1
ATOM 4702 O O . PHE B 1 33 ? 14.867 -7.305 -19.078 1 98.38 33 PHE B O 1
ATOM 4709 N N . ILE B 1 34 ? 13.383 -7.07 -20.734 1 98.62 34 ILE B N 1
ATOM 4710 C CA . ILE B 1 34 ? 12.25 -7.355 -19.859 1 98.62 34 ILE B CA 1
ATOM 4711 C C . ILE B 1 34 ? 11.68 -8.734 -20.188 1 98.62 34 ILE B C 1
ATOM 4713 O O . ILE B 1 34 ? 11.227 -8.977 -21.312 1 98.62 34 ILE B O 1
ATOM 4717 N N . LEU B 1 35 ? 11.797 -9.617 -19.281 1 98.81 35 LEU B N 1
ATOM 4718 C CA . LEU B 1 35 ? 11.062 -10.883 -19.266 1 98.81 35 LEU B CA 1
ATOM 4719 C C . LEU B 1 35 ? 9.852 -10.805 -18.359 1 98.81 35 LEU B C 1
ATOM 4721 O O . LEU B 1 35 ? 9.977 -10.938 -17.141 1 98.81 35 LEU B O 1
ATOM 4725 N N . ASP B 1 36 ? 8.672 -10.555 -18.969 1 98.88 36 ASP B N 1
ATOM 4726 C CA . ASP B 1 36 ? 7.5 -10.273 -18.141 1 98.88 36 ASP B CA 1
ATOM 4727 C C . ASP B 1 36 ? 7.02 -11.531 -17.422 1 98.88 36 ASP B C 1
ATOM 4729 O O . ASP B 1 36 ? 6.941 -12.609 -18.016 1 98.88 36 ASP B O 1
ATOM 4733 N N . ASN B 1 37 ? 6.762 -11.352 -16.188 1 98.62 37 ASN B N 1
ATOM 4734 C CA . ASN B 1 37 ? 6.32 -12.453 -15.336 1 98.62 37 ASN B CA 1
ATOM 4735 C C . ASN B 1 37 ? 4.953 -12.18 -14.727 1 98.62 37 ASN B C 1
ATOM 4737 O O . ASN B 1 37 ? 4.637 -12.688 -13.648 1 98.62 37 ASN B O 1
ATOM 4741 N N . SER B 1 38 ? 4.062 -11.344 -15.336 1 98.62 38 SER B N 1
ATOM 4742 C CA . SER B 1 38 ? 2.783 -10.914 -14.781 1 98.62 38 SER B CA 1
ATOM 4743 C C . SER B 1 38 ? 1.799 -12.07 -14.688 1 98.62 38 SER B C 1
ATOM 4745 O O . SER B 1 38 ? 1.044 -12.18 -13.719 1 98.62 38 SER B O 1
ATOM 4747 N N . ILE B 1 39 ? 1.812 -12.938 -15.641 1 97.5 39 ILE B N 1
ATOM 4748 C CA . ILE B 1 39 ? 0.837 -14.023 -15.734 1 97.5 39 ILE B CA 1
ATOM 4749 C C . ILE B 1 39 ? 1.063 -15.023 -14.609 1 97.5 39 ILE B C 1
ATOM 4751 O O . ILE B 1 39 ? 0.109 -15.594 -14.078 1 97.5 39 ILE B O 1
ATOM 4755 N N . ARG B 1 40 ? 2.264 -15.18 -14.227 1 95.06 40 ARG B N 1
ATOM 4756 C CA . ARG B 1 40 ? 2.631 -16.188 -13.234 1 95.06 40 ARG B CA 1
ATOM 4757 C C . ARG B 1 40 ? 2.848 -15.547 -11.859 1 95.06 40 ARG B C 1
ATOM 4759 O O . ARG B 1 40 ? 2.275 -15.992 -10.867 1 95.06 40 ARG B O 1
ATOM 4766 N N . GLU B 1 41 ? 3.588 -14.516 -11.766 1 95.5 41 GLU B N 1
ATOM 4767 C CA . GLU B 1 41 ? 4.035 -13.93 -10.508 1 95.5 41 GLU B CA 1
ATOM 4768 C C . GLU B 1 41 ? 2.871 -13.289 -9.75 1 95.5 41 GLU B C 1
ATOM 4770 O O . GLU B 1 41 ? 2.768 -13.422 -8.531 1 95.5 41 GLU B O 1
ATOM 4775 N N . SER B 1 42 ? 1.953 -12.617 -10.398 1 96.94 42 SER B N 1
ATOM 4776 C CA . SER B 1 42 ? 0.948 -11.789 -9.734 1 96.94 42 SER B CA 1
ATOM 4777 C C . SER B 1 42 ? -0.065 -12.648 -8.984 1 96.94 42 SER B C 1
ATOM 4779 O O . SER B 1 42 ? -0.773 -12.156 -8.102 1 96.94 42 SER B O 1
ATOM 4781 N N . THR B 1 43 ? -0.14 -13.977 -9.281 1 95.81 43 THR B N 1
ATOM 4782 C CA . THR B 1 43 ? -1.159 -14.812 -8.664 1 95.81 43 THR B CA 1
ATOM 4783 C C . THR B 1 43 ? -0.572 -15.609 -7.5 1 95.81 43 THR B C 1
ATOM 4785 O O . THR B 1 43 ? -1.312 -16.172 -6.688 1 95.81 43 THR B O 1
ATOM 4788 N N . VAL B 1 44 ? 0.781 -15.641 -7.355 1 94.12 44 VAL B N 1
ATOM 4789 C CA . VAL B 1 44 ? 1.45 -16.594 -6.477 1 94.12 44 VAL B CA 1
ATOM 4790 C C . VAL B 1 44 ? 0.981 -16.391 -5.039 1 94.12 44 VAL B C 1
ATOM 4792 O O . VAL B 1 44 ? 0.684 -17.359 -4.336 1 94.12 44 VAL B O 1
ATOM 4795 N N . GLY B 1 45 ? 0.844 -15.188 -4.633 1 93 45 GLY B N 1
ATOM 4796 C CA . GLY B 1 45 ? 0.482 -14.914 -3.252 1 93 45 GLY B CA 1
ATOM 4797 C C . GLY B 1 45 ? -0.979 -14.547 -3.078 1 93 45 GLY B C 1
ATOM 4798 O O . GLY B 1 45 ? -1.4 -14.156 -1.989 1 93 45 GLY B O 1
ATOM 4799 N N . GLN B 1 46 ? -1.772 -14.703 -4.078 1 95.19 46 GLN B N 1
ATOM 4800 C CA . GLN B 1 46 ? -3.154 -14.242 -4.027 1 95.19 46 GLN B CA 1
ATOM 4801 C C . GLN B 1 46 ? -4.066 -15.297 -3.402 1 95.19 46 GLN B C 1
ATOM 4803 O O . GLN B 1 46 ? -3.881 -16.5 -3.625 1 95.19 46 GLN B O 1
ATOM 4808 N N . LEU B 1 47 ? -5.031 -14.805 -2.678 1 94.88 47 LEU B N 1
ATOM 4809 C CA . LEU B 1 47 ? -6.027 -15.703 -2.113 1 94.88 47 LEU B CA 1
ATOM 4810 C C . LEU B 1 47 ? -6.945 -16.25 -3.203 1 94.88 47 LEU B C 1
ATOM 4812 O O . LEU B 1 47 ? -7.301 -17.438 -3.189 1 94.88 47 LEU B O 1
ATOM 4816 N N . LYS B 1 48 ? -7.336 -15.375 -4.074 1 96.12 48 LYS B N 1
ATOM 4817 C CA . LYS B 1 48 ? -8.086 -15.773 -5.266 1 96.12 48 LYS B CA 1
ATOM 4818 C C . LYS B 1 48 ? -7.164 -15.891 -6.477 1 96.12 48 LYS B C 1
ATOM 4820 O O . LYS B 1 48 ? -6.602 -14.898 -6.934 1 96.12 48 LYS B O 1
ATOM 4825 N N . GLY B 1 49 ? -7.027 -17.078 -7.023 1 96.06 49 GLY B N 1
ATOM 4826 C CA . GLY B 1 49 ? -6.09 -17.312 -8.102 1 96.06 49 GLY B CA 1
ATOM 4827 C C . GLY B 1 49 ? -6.574 -16.797 -9.445 1 96.06 49 GLY B C 1
ATOM 4828 O O . GLY B 1 49 ? -7.672 -16.25 -9.539 1 96.06 49 GLY B O 1
ATOM 4829 N N . HIS B 1 50 ? -5.734 -16.891 -10.438 1 97.38 50 HIS B N 1
ATOM 4830 C CA . HIS B 1 50 ? -6.082 -16.5 -11.797 1 97.38 50 HIS B CA 1
ATOM 4831 C C . HIS B 1 50 ? -6.914 -17.578 -12.484 1 97.38 50 HIS B C 1
ATOM 4833 O O . HIS B 1 50 ? -6.605 -18.766 -12.391 1 97.38 50 HIS B O 1
ATOM 4839 N N . THR B 1 51 ? -7.957 -17.156 -13.117 1 97.5 51 THR B N 1
ATOM 4840 C CA . THR B 1 51 ? -8.688 -18.016 -14.047 1 97.5 51 THR B CA 1
ATOM 4841 C C . THR B 1 51 ? -8.102 -17.906 -15.453 1 97.5 51 THR B C 1
ATOM 4843 O O . THR B 1 51 ? -7.156 -17.156 -15.68 1 97.5 51 THR B O 1
ATOM 4846 N N . LEU B 1 52 ? -8.664 -18.781 -16.328 1 97.62 52 LEU B N 1
ATOM 4847 C CA . LEU B 1 52 ? -8.242 -18.703 -17.719 1 97.62 52 LEU B CA 1
ATOM 4848 C C . LEU B 1 52 ? -8.5 -17.297 -18.281 1 97.62 52 LEU B C 1
ATOM 4850 O O . LEU B 1 52 ? -7.656 -16.75 -19 1 97.62 52 LEU B O 1
ATOM 4854 N N . GLU B 1 53 ? -9.633 -16.75 -17.938 1 97.69 53 GLU B N 1
ATOM 4855 C CA . GLU B 1 53 ? -9.977 -15.398 -18.375 1 97.69 53 GLU B CA 1
ATOM 4856 C C . GLU B 1 53 ? -8.977 -14.375 -17.828 1 97.69 53 GLU B C 1
ATOM 4858 O O . GLU B 1 53 ? -8.523 -13.5 -18.562 1 97.69 53 GLU B O 1
ATOM 4863 N N . SER B 1 54 ? -8.648 -14.453 -16.562 1 97.81 54 SER B N 1
ATOM 4864 C CA . SER B 1 54 ? -7.656 -13.57 -15.953 1 97.81 54 SER B CA 1
ATOM 4865 C C . SER B 1 54 ? -6.336 -13.617 -16.719 1 97.81 54 SER B C 1
ATOM 4867 O O . SER B 1 54 ? -5.719 -12.578 -16.969 1 97.81 54 SER B O 1
ATOM 4869 N N . LYS B 1 55 ? -5.895 -14.805 -17.062 1 98.19 55 LYS B N 1
ATOM 4870 C CA . LYS B 1 55 ? -4.605 -14.977 -17.734 1 98.19 55 LYS B CA 1
ATOM 4871 C C . LYS B 1 55 ? -4.605 -14.305 -19.109 1 98.19 55 LYS B C 1
ATOM 4873 O O . LYS B 1 55 ? -3.635 -13.648 -19.484 1 98.19 55 LYS B O 1
ATOM 4878 N N . TRP B 1 56 ? -5.707 -14.477 -19.844 1 98.56 56 TRP B N 1
ATOM 4879 C CA . TRP B 1 56 ? -5.805 -13.836 -21.141 1 98.56 56 TRP B CA 1
ATOM 4880 C C . TRP B 1 56 ? -5.832 -12.32 -21 1 98.56 56 TRP B C 1
ATOM 4882 O O . TRP B 1 56 ? -5.191 -11.602 -21.781 1 98.56 56 TRP B O 1
ATOM 4892 N N . GLU B 1 57 ? -6.617 -11.789 -20.031 1 98.69 57 GLU B N 1
ATOM 4893 C CA . GLU B 1 57 ? -6.68 -10.352 -19.812 1 98.69 57 GLU B CA 1
ATOM 4894 C C . GLU B 1 57 ? -5.305 -9.781 -19.469 1 98.69 57 GLU B C 1
ATOM 4896 O O . GLU B 1 57 ? -4.914 -8.734 -19.984 1 98.69 57 GLU B O 1
ATOM 4901 N N . ILE B 1 58 ? -4.586 -10.453 -18.625 1 98.81 58 ILE B N 1
ATOM 4902 C CA . ILE B 1 58 ? -3.254 -10.016 -18.219 1 98.81 58 ILE B CA 1
ATOM 4903 C C . ILE B 1 58 ? -2.309 -10.078 -19.422 1 98.81 58 ILE B C 1
ATOM 4905 O O . ILE B 1 58 ? -1.539 -9.141 -19.656 1 98.81 58 ILE B O 1
ATOM 4909 N N . TYR B 1 59 ? -2.373 -11.188 -20.234 1 98.75 59 TYR B N 1
ATOM 4910 C CA . TYR B 1 59 ? -1.555 -11.359 -21.438 1 98.75 59 TYR B CA 1
ATOM 4911 C C . TYR B 1 59 ? -1.737 -10.18 -22.391 1 98.75 59 TYR B C 1
ATOM 4913 O O . TYR B 1 59 ? -0.761 -9.641 -22.906 1 98.75 59 TYR B O 1
ATOM 4921 N N . ASN B 1 60 ? -2.951 -9.82 -22.516 1 98.75 60 ASN B N 1
ATOM 4922 C CA . ASN B 1 60 ? -3.266 -8.719 -23.422 1 98.75 60 ASN B CA 1
ATOM 4923 C C . ASN B 1 60 ? -2.734 -7.387 -22.891 1 98.75 60 ASN B C 1
ATOM 4925 O O . ASN B 1 60 ? -2.248 -6.559 -23.656 1 98.75 60 ASN B O 1
ATOM 4929 N N . GLU B 1 61 ? -2.85 -7.133 -21.594 1 98.81 61 GLU B N 1
ATOM 4930 C CA . GLU B 1 61 ? -2.297 -5.922 -21 1 98.81 61 GLU B CA 1
ATOM 4931 C C . GLU B 1 61 ? -0.781 -5.863 -21.172 1 98.81 61 GLU B C 1
ATOM 4933 O O . GLU B 1 61 ? -0.227 -4.801 -21.469 1 98.81 61 GLU B O 1
ATOM 4938 N N . VAL B 1 62 ? -0.131 -6.984 -20.969 1 98.75 62 VAL B N 1
ATOM 4939 C CA . VAL B 1 62 ? 1.321 -7.078 -21.062 1 98.75 62 VAL B CA 1
ATOM 4940 C C . VAL B 1 62 ? 1.759 -6.77 -22.5 1 98.75 62 VAL B C 1
ATOM 4942 O O . VAL B 1 62 ? 2.723 -6.031 -22.719 1 98.75 62 VAL B O 1
ATOM 4945 N N . LYS B 1 63 ? 1.075 -7.273 -23.469 1 98.38 63 LYS B N 1
ATOM 4946 C CA . LYS B 1 63 ? 1.383 -7.031 -24.875 1 98.38 63 LYS B CA 1
ATOM 4947 C C . LYS B 1 63 ? 1.269 -5.547 -25.203 1 98.38 63 LYS B C 1
ATOM 4949 O O . LYS B 1 63 ? 2.061 -5.02 -26 1 98.38 63 LYS B O 1
ATOM 4954 N N . LYS B 1 64 ? 0.31 -4.895 -24.578 1 98.56 64 LYS B N 1
ATOM 4955 C CA . LYS B 1 64 ? 0.108 -3.473 -24.828 1 98.56 64 LYS B CA 1
ATOM 4956 C C . LYS B 1 64 ? 1.28 -2.648 -24.312 1 98.56 64 LYS B C 1
ATOM 4958 O O . LYS B 1 64 ? 1.493 -1.516 -24.75 1 98.56 64 LYS B O 1
ATOM 4963 N N . CYS B 1 65 ? 2.053 -3.172 -23.391 1 98.56 65 CYS B N 1
ATOM 4964 C CA . CYS B 1 65 ? 3.248 -2.508 -22.891 1 98.56 65 CYS B CA 1
ATOM 4965 C C . CYS B 1 65 ? 4.41 -2.652 -23.859 1 98.56 65 CYS B C 1
ATOM 4967 O O . CYS B 1 65 ? 5.457 -2.027 -23.688 1 98.56 65 CYS B O 1
ATOM 4969 N N . GLY B 1 66 ? 4.242 -3.467 -24.844 1 98.25 66 GLY B N 1
ATOM 4970 C CA . GLY B 1 66 ? 5.309 -3.717 -25.797 1 98.25 66 GLY B CA 1
ATOM 4971 C C . GLY B 1 66 ? 6.25 -4.82 -25.359 1 98.25 66 GLY B C 1
ATOM 4972 O O . GLY B 1 66 ? 7.336 -4.98 -25.938 1 98.25 66 GLY B O 1
ATOM 4973 N N . PHE B 1 67 ? 5.922 -5.566 -24.359 1 98.31 67 PHE B N 1
ATOM 4974 C CA . PHE B 1 67 ? 6.762 -6.672 -23.906 1 98.31 67 PHE B CA 1
ATOM 4975 C C . PHE B 1 67 ? 6.621 -7.867 -24.844 1 98.31 67 PHE B C 1
ATOM 4977 O O . PHE B 1 67 ? 5.508 -8.297 -25.156 1 98.31 67 PHE B O 1
ATOM 4984 N N . LYS B 1 68 ? 7.754 -8.391 -25.266 1 97.5 68 LYS B N 1
ATOM 4985 C CA . LYS B 1 68 ? 7.75 -9.469 -26.25 1 97.5 68 LYS B CA 1
ATOM 4986 C C . LYS B 1 68 ? 8.125 -10.797 -25.625 1 97.5 68 LYS B C 1
ATOM 4988 O O . LYS B 1 68 ? 7.844 -11.859 -26.172 1 97.5 68 LYS B O 1
ATOM 4993 N N . ASN B 1 69 ? 8.852 -10.766 -24.609 1 98.62 69 ASN B N 1
ATOM 4994 C CA . ASN B 1 69 ? 9.258 -11.961 -23.875 1 98.62 69 ASN B CA 1
ATOM 4995 C C . ASN B 1 69 ? 8.43 -12.133 -22.609 1 98.62 69 ASN B C 1
ATOM 4997 O O . ASN B 1 69 ? 8.492 -11.297 -21.703 1 98.62 69 ASN B O 1
ATOM 5001 N N . ILE B 1 70 ? 7.641 -13.219 -22.516 1 98.81 70 ILE B N 1
ATOM 5002 C CA . ILE B 1 70 ? 6.633 -13.359 -21.484 1 98.81 70 ILE B CA 1
ATOM 5003 C C . ILE B 1 70 ? 6.688 -14.766 -20.891 1 98.81 70 ILE B C 1
ATOM 5005 O O . ILE B 1 70 ? 6.707 -15.75 -21.625 1 98.81 70 ILE B O 1
ATOM 5009 N N . ILE B 1 71 ? 6.77 -14.836 -19.625 1 98.75 71 ILE B N 1
ATOM 5010 C CA . ILE B 1 71 ? 6.602 -16.109 -18.938 1 98.75 71 ILE B CA 1
ATOM 5011 C C . ILE B 1 71 ? 5.117 -16.469 -18.875 1 98.75 71 ILE B C 1
ATOM 5013 O O . ILE B 1 71 ? 4.316 -15.742 -18.297 1 98.75 71 ILE B O 1
ATOM 5017 N N . VAL B 1 72 ? 4.75 -17.625 -19.406 1 98.19 72 VAL B N 1
ATOM 5018 C CA . VAL B 1 72 ? 3.328 -17.891 -19.609 1 98.19 72 VAL B CA 1
ATOM 5019 C C . VAL B 1 72 ? 2.908 -19.094 -18.781 1 98.19 72 VAL B C 1
ATOM 5021 O O . VAL B 1 72 ? 1.715 -19.375 -18.625 1 98.19 72 VAL B O 1
ATOM 5024 N N . ALA B 1 73 ? 3.963 -19.781 -18.172 1 95.94 73 ALA B N 1
ATOM 5025 C CA . ALA B 1 73 ? 3.52 -20.969 -17.438 1 95.94 73 ALA B CA 1
ATOM 5026 C C . ALA B 1 73 ? 4.57 -21.406 -16.422 1 95.94 73 ALA B C 1
ATOM 5028 O O . ALA B 1 73 ? 5.766 -21.156 -16.609 1 95.94 73 ALA B O 1
ATOM 5029 N N . SER B 1 74 ? 4.117 -21.922 -15.375 1 92.94 74 SER B N 1
ATOM 5030 C CA . SER B 1 74 ? 4.82 -22.781 -14.43 1 92.94 74 SER B CA 1
ATOM 5031 C C . SER B 1 74 ? 4.031 -24.062 -14.156 1 92.94 74 SER B C 1
ATOM 5033 O O . SER B 1 74 ? 2.799 -24.047 -14.156 1 92.94 74 SER B O 1
ATOM 5035 N N . PHE B 1 75 ? 4.738 -25.141 -13.977 1 89.94 75 PHE B N 1
ATOM 5036 C CA . PHE B 1 75 ? 4.043 -26.422 -14.039 1 89.94 75 PHE B CA 1
ATOM 5037 C C . PHE B 1 75 ? 4.137 -27.156 -12.703 1 89.94 75 PHE B C 1
ATOM 5039 O O . PHE B 1 75 ? 4.953 -26.797 -11.852 1 89.94 75 PHE B O 1
ATOM 5046 N N . SER B 1 76 ? 3.174 -28 -12.508 1 84.31 76 SER B N 1
ATOM 5047 C CA . SER B 1 76 ? 3.137 -28.984 -11.438 1 84.31 76 SER B CA 1
ATOM 5048 C C . SER B 1 76 ? 2.664 -30.344 -11.961 1 84.31 76 SER B C 1
ATOM 5050 O O . SER B 1 76 ? 2.318 -30.469 -13.133 1 84.31 76 SER B O 1
ATOM 5052 N N . HIS B 1 77 ? 2.787 -31.312 -11.102 1 86 77 HIS B N 1
ATOM 5053 C CA . HIS B 1 77 ? 2.25 -32.625 -11.469 1 86 77 HIS B CA 1
ATOM 5054 C C . HIS B 1 77 ? 0.733 -32.562 -11.633 1 86 77 HIS B C 1
ATOM 5056 O O . HIS B 1 77 ? 0.15 -33.375 -12.344 1 86 77 HIS B O 1
ATOM 5062 N N . MET B 1 78 ? 0.179 -31.609 -10.992 1 88.38 78 MET B N 1
ATOM 5063 C CA . MET B 1 78 ? -1.262 -31.406 -11.125 1 88.38 78 MET B CA 1
ATOM 5064 C C . MET B 1 78 ? -1.573 -30.469 -12.273 1 88.38 78 MET B C 1
ATOM 5066 O O . MET B 1 78 ? -0.784 -29.562 -12.578 1 88.38 78 MET B O 1
ATOM 5070 N N . THR B 1 79 ? -2.697 -30.766 -12.945 1 90.69 79 THR B N 1
ATOM 5071 C CA . THR B 1 79 ? -3.119 -29.875 -14.016 1 90.69 79 THR B CA 1
ATOM 5072 C C . THR B 1 79 ? -3.518 -28.516 -13.461 1 90.69 79 THR B C 1
ATOM 5074 O O . THR B 1 79 ? -4.344 -28.422 -12.547 1 90.69 79 THR B O 1
ATOM 5077 N N . ARG B 1 80 ? -2.908 -27.469 -13.984 1 93.12 80 ARG B N 1
ATOM 5078 C CA . ARG B 1 80 ? -3.191 -26.094 -13.609 1 93.12 80 ARG B CA 1
ATOM 5079 C C . ARG B 1 80 ? -3.807 -25.328 -14.773 1 93.12 80 ARG B C 1
ATOM 5081 O O . ARG B 1 80 ? -3.846 -25.828 -15.898 1 93.12 80 ARG B O 1
ATOM 5088 N N . VAL B 1 81 ? -4.328 -24.141 -14.477 1 95.56 81 VAL B N 1
ATOM 5089 C CA . VAL B 1 81 ? -4.867 -23.25 -15.5 1 95.56 81 VAL B CA 1
ATOM 5090 C C . VAL B 1 81 ? -3.793 -22.953 -16.547 1 95.56 81 VAL B C 1
ATOM 5092 O O . VAL B 1 81 ? -4.094 -22.781 -17.734 1 95.56 81 VAL B O 1
ATOM 5095 N N . ASP B 1 82 ? -2.539 -22.984 -16.156 1 95.44 82 ASP B N 1
ATOM 5096 C CA . ASP B 1 82 ? -1.42 -22.703 -17.047 1 95.44 82 ASP B CA 1
ATOM 5097 C C . ASP B 1 82 ? -1.374 -23.719 -18.188 1 95.44 82 ASP B C 1
ATOM 5099 O O . ASP B 1 82 ? -1.021 -23.375 -19.312 1 95.44 82 ASP B O 1
ATOM 5103 N N . ASP B 1 83 ? -1.69 -24.984 -17.906 1 96 83 ASP B N 1
ATOM 5104 C CA . ASP B 1 83 ? -1.699 -26.047 -18.906 1 96 83 ASP B CA 1
ATOM 5105 C C . ASP B 1 83 ? -2.695 -25.734 -20.031 1 96 83 ASP B C 1
ATOM 5107 O O . ASP B 1 83 ? -2.393 -25.922 -21.203 1 96 83 ASP B O 1
ATOM 5111 N N . ILE B 1 84 ? -3.814 -25.234 -19.625 1 96.62 84 ILE B N 1
ATOM 5112 C CA . ILE B 1 84 ? -4.871 -24.891 -20.562 1 96.62 84 ILE B CA 1
ATOM 5113 C C . ILE B 1 84 ? -4.496 -23.625 -21.328 1 96.62 84 ILE B C 1
ATOM 5115 O O . ILE B 1 84 ? -4.664 -23.547 -22.547 1 96.62 84 ILE B O 1
ATOM 5119 N N . PHE B 1 85 ? -4.023 -22.688 -20.688 1 97.81 85 PHE B N 1
ATOM 5120 C CA . PHE B 1 85 ? -3.697 -21.375 -21.234 1 97.81 85 PHE B CA 1
ATOM 5121 C C . PHE B 1 85 ? -2.666 -21.5 -22.344 1 97.81 85 PHE B C 1
ATOM 5123 O O . PHE B 1 85 ? -2.832 -20.906 -23.422 1 97.81 85 PHE B O 1
ATOM 5130 N N . ILE B 1 86 ? -1.556 -22.266 -22.078 1 97.81 86 ILE B N 1
ATOM 5131 C CA . ILE B 1 86 ? -0.493 -22.359 -23.078 1 97.81 86 ILE B CA 1
ATOM 5132 C C . ILE B 1 86 ? -1.004 -23.109 -24.312 1 97.81 86 ILE B C 1
ATOM 5134 O O . ILE B 1 86 ? -0.588 -22.828 -25.438 1 97.81 86 ILE B O 1
ATOM 5138 N N . THR B 1 87 ? -1.905 -24.109 -24.125 1 97.69 87 THR B N 1
ATOM 5139 C CA . THR B 1 87 ? -2.539 -24.781 -25.266 1 97.69 87 THR B CA 1
ATOM 5140 C C . THR B 1 87 ? -3.326 -23.781 -26.109 1 97.69 87 THR B C 1
ATOM 5142 O O . THR B 1 87 ? -3.209 -23.781 -27.328 1 97.69 87 THR B O 1
ATOM 5145 N N . GLU B 1 88 ? -4.039 -22.922 -25.406 1 97.88 88 GLU B N 1
ATOM 5146 C CA . GLU B 1 88 ? -4.836 -21.938 -26.109 1 97.88 88 GLU B CA 1
ATOM 5147 C C . GLU B 1 88 ? -3.947 -20.906 -26.812 1 97.88 88 GLU B C 1
ATOM 5149 O O . GLU B 1 88 ? -4.277 -20.453 -27.906 1 97.88 88 GLU B O 1
ATOM 5154 N N . LEU B 1 89 ? -2.883 -20.516 -26.188 1 98.12 89 LEU B N 1
ATOM 5155 C CA . LEU B 1 89 ? -1.953 -19.578 -26.812 1 98.12 89 LEU B CA 1
ATOM 5156 C C . LEU B 1 89 ? -1.476 -20.109 -28.156 1 98.12 89 LEU B C 1
ATOM 5158 O O . LEU B 1 89 ? -1.457 -19.359 -29.141 1 98.12 89 LEU B O 1
ATOM 5162 N N . VAL B 1 90 ? -1.109 -21.375 -28.219 1 97.81 90 VAL B N 1
ATOM 5163 C CA . VAL B 1 90 ? -0.589 -22 -29.438 1 97.81 90 VAL B CA 1
ATOM 5164 C C . VAL B 1 90 ? -1.704 -22.125 -30.469 1 97.81 90 VAL B C 1
ATOM 5166 O O . VAL B 1 90 ? -1.501 -21.828 -31.656 1 97.81 90 VAL B O 1
ATOM 5169 N N . GLU B 1 91 ? -2.838 -22.531 -30.031 1 97.81 91 GLU B N 1
ATOM 5170 C CA . GLU B 1 91 ? -3.98 -22.703 -30.938 1 97.81 91 GLU B CA 1
ATOM 5171 C C . GLU B 1 91 ? -4.383 -21.359 -31.562 1 97.81 91 GLU B C 1
ATOM 5173 O O . GLU B 1 91 ? -4.805 -21.328 -32.719 1 97.81 91 GLU B O 1
ATOM 5178 N N . LYS B 1 92 ? -4.203 -20.312 -30.844 1 97.38 92 LYS B N 1
ATOM 5179 C CA . LYS B 1 92 ? -4.594 -18.984 -31.328 1 97.38 92 LYS B CA 1
ATOM 5180 C C . LYS B 1 92 ? -3.498 -18.375 -32.188 1 97.38 92 LYS B C 1
ATOM 5182 O O . LYS B 1 92 ? -3.682 -17.297 -32.781 1 97.38 92 LYS B O 1
ATOM 5187 N N . GLY B 1 93 ? -2.346 -19.031 -32.219 1 97.12 93 GLY B N 1
ATOM 5188 C CA . GLY B 1 93 ? -1.289 -18.625 -33.125 1 97.12 93 GLY B CA 1
ATOM 5189 C C . GLY B 1 93 ? -0.408 -17.516 -32.562 1 97.12 93 GLY B C 1
ATOM 5190 O O . GLY B 1 93 ? 0.166 -16.734 -33.312 1 97.12 93 GLY B O 1
ATOM 5191 N N . GLU B 1 94 ? -0.367 -17.391 -31.25 1 97.19 94 GLU B N 1
ATOM 5192 C CA . GLU B 1 94 ? 0.524 -16.406 -30.641 1 97.19 94 GLU B CA 1
ATOM 5193 C C . GLU B 1 94 ? 1.981 -16.703 -30.984 1 97.19 94 GLU B C 1
ATOM 5195 O O . GLU B 1 94 ? 2.35 -17.844 -31.25 1 97.19 94 GLU B O 1
ATOM 5200 N N . ASP B 1 95 ? 2.83 -15.641 -31.109 1 96.75 95 ASP B N 1
ATOM 5201 C CA . ASP B 1 95 ? 4.242 -15.797 -31.438 1 96.75 95 ASP B CA 1
ATOM 5202 C C . ASP B 1 95 ? 4.977 -16.594 -30.359 1 96.75 95 ASP B C 1
ATOM 5204 O O . ASP B 1 95 ? 5.246 -16.062 -29.281 1 96.75 95 ASP B O 1
ATOM 5208 N N . ARG B 1 96 ? 5.359 -17.734 -30.641 1 96.75 96 ARG B N 1
ATOM 5209 C CA . ARG B 1 96 ? 5.93 -18.672 -29.688 1 96.75 96 ARG B CA 1
ATOM 5210 C C . ARG B 1 96 ? 7.375 -18.328 -29.359 1 96.75 96 ARG B C 1
ATOM 5212 O O . ARG B 1 96 ? 7.926 -18.797 -28.375 1 96.75 96 ARG B O 1
ATOM 5219 N N . ASN B 1 97 ? 7.98 -17.422 -30.156 1 96.94 97 ASN B N 1
ATOM 5220 C CA . ASN B 1 97 ? 9.391 -17.094 -30 1 96.94 97 ASN B CA 1
ATOM 5221 C C . ASN B 1 97 ? 9.633 -16.281 -28.719 1 96.94 97 ASN B C 1
ATOM 5223 O O . ASN B 1 97 ? 10.766 -16.203 -28.25 1 96.94 97 ASN B O 1
ATOM 5227 N N . GLY B 1 98 ? 8.617 -15.719 -28.125 1 97.5 98 GLY B N 1
ATOM 5228 C CA . GLY B 1 98 ? 8.781 -14.898 -26.938 1 97.5 98 GLY B CA 1
ATOM 5229 C C . GLY B 1 98 ? 8.148 -15.5 -25.703 1 97.5 98 GLY B C 1
ATOM 5230 O O . GLY B 1 98 ? 8.102 -14.859 -24.656 1 97.5 98 GLY B O 1
ATOM 5231 N N . LEU B 1 99 ? 7.613 -16.719 -25.828 1 98.5 99 LEU B N 1
ATOM 5232 C CA . LEU B 1 99 ? 6.883 -17.344 -24.719 1 98.5 99 LEU B CA 1
ATOM 5233 C C . LEU B 1 99 ? 7.773 -18.297 -23.953 1 98.5 99 LEU B C 1
ATOM 5235 O O . LEU B 1 99 ? 8.398 -19.188 -24.531 1 98.5 99 LEU B O 1
ATOM 5239 N N . PHE B 1 100 ? 7.891 -18.062 -22.656 1 98.62 100 PHE B N 1
ATOM 5240 C CA . PHE B 1 100 ? 8.766 -18.859 -21.781 1 98.62 100 PHE B CA 1
ATOM 5241 C C . PHE B 1 100 ? 7.953 -19.609 -20.75 1 98.62 100 PHE B C 1
ATOM 5243 O O . PHE B 1 100 ? 6.855 -19.188 -20.375 1 98.62 100 PHE B O 1
ATOM 5250 N N . ALA B 1 101 ? 8.453 -20.719 -20.266 1 98 101 ALA B N 1
ATOM 5251 C CA . ALA B 1 101 ? 7.852 -21.453 -19.156 1 98 101 ALA B CA 1
ATOM 5252 C C . ALA B 1 101 ? 8.93 -22.031 -18.234 1 98 101 ALA B C 1
ATOM 5254 O O . ALA B 1 101 ? 10.055 -22.281 -18.672 1 98 101 ALA B O 1
ATOM 5255 N N . PHE B 1 102 ? 8.578 -22.203 -17.016 1 96.75 102 PHE B N 1
ATOM 5256 C CA . PHE B 1 102 ? 9.5 -22.781 -16.031 1 96.75 102 PHE B CA 1
ATOM 5257 C C . PHE B 1 102 ? 9.508 -24.297 -16.125 1 96.75 102 PHE B C 1
ATOM 5259 O O . PHE B 1 102 ? 8.492 -24.922 -16.469 1 96.75 102 PHE B O 1
ATOM 5266 N N . SER B 1 103 ? 10.586 -24.859 -15.805 1 94.75 103 SER B N 1
ATOM 5267 C CA . SER B 1 103 ? 10.703 -26.297 -15.609 1 94.75 103 SER B CA 1
ATOM 5268 C C . SER B 1 103 ? 11.727 -26.625 -14.523 1 94.75 103 SER B C 1
ATOM 5270 O O . SER B 1 103 ? 12.734 -25.938 -14.383 1 94.75 103 SER B O 1
ATOM 5272 N N . GLU B 1 104 ? 11.5 -27.641 -13.789 1 88.56 104 GLU B N 1
ATOM 5273 C CA . GLU B 1 104 ? 12.445 -28.125 -12.781 1 88.56 104 GLU B CA 1
ATOM 5274 C C . GLU B 1 104 ? 13.586 -28.906 -13.422 1 88.56 104 GLU B C 1
ATOM 5276 O O . GLU B 1 104 ? 13.516 -29.266 -14.602 1 88.56 104 GLU B O 1
ATOM 5281 N N . VAL B 1 105 ? 14.609 -28.984 -12.641 1 87.62 105 VAL B N 1
ATOM 5282 C CA . VAL B 1 105 ? 15.727 -29.828 -13.047 1 87.62 105 VAL B CA 1
ATOM 5283 C C . VAL B 1 105 ? 15.742 -31.094 -12.195 1 87.62 105 VAL B C 1
ATOM 5285 O O . VAL B 1 105 ? 16.312 -31.109 -11.094 1 87.62 105 VAL B O 1
ATOM 5288 N N . THR B 1 106 ? 14.938 -32 -12.602 1 83.38 106 THR B N 1
ATOM 5289 C CA . THR B 1 106 ? 14.844 -33.312 -11.953 1 83.38 106 THR B CA 1
ATOM 5290 C C . THR B 1 106 ? 15.016 -34.438 -12.969 1 83.38 106 THR B C 1
ATOM 5292 O O . THR B 1 106 ? 15.375 -34.188 -14.125 1 83.38 106 THR B O 1
ATOM 5295 N N . ASP B 1 107 ? 14.836 -35.656 -12.539 1 79.81 107 ASP B N 1
ATOM 5296 C CA . ASP B 1 107 ? 15.047 -36.781 -13.414 1 79.81 107 ASP B CA 1
ATOM 5297 C C . ASP B 1 107 ? 14.008 -36.844 -14.531 1 79.81 107 ASP B C 1
ATOM 5299 O O . ASP B 1 107 ? 14.32 -37.219 -15.664 1 79.81 107 ASP B O 1
ATOM 5303 N N . ILE B 1 108 ? 12.844 -36.406 -14.273 1 78.31 108 ILE B N 1
ATOM 5304 C CA . ILE B 1 108 ? 11.797 -36.375 -15.281 1 78.31 108 ILE B CA 1
ATOM 5305 C C . ILE B 1 108 ? 11.062 -35.031 -15.195 1 78.31 108 ILE B C 1
ATOM 5307 O O . ILE B 1 108 ? 10.031 -34.906 -14.531 1 78.31 108 ILE B O 1
ATOM 5311 N N . PRO B 1 109 ? 11.602 -34.094 -15.828 1 89.06 109 PRO B N 1
ATOM 5312 C CA . PRO B 1 109 ? 10.945 -32.781 -15.703 1 89.06 109 PRO B CA 1
ATOM 5313 C C . PRO B 1 109 ? 9.586 -32.75 -16.391 1 89.06 109 PRO B C 1
ATOM 5315 O O . PRO B 1 109 ? 9.516 -32.781 -17.625 1 89.06 109 PRO B O 1
ATOM 5318 N N . VAL B 1 110 ? 8.539 -32.656 -15.633 1 90.38 110 VAL B N 1
ATOM 5319 C CA . VAL B 1 110 ? 7.168 -32.625 -16.125 1 90.38 110 VAL B CA 1
ATOM 5320 C C . VAL B 1 110 ? 6.965 -31.406 -17.031 1 90.38 110 VAL B C 1
ATOM 5322 O O . VAL B 1 110 ? 6.246 -31.484 -18.031 1 90.38 110 VAL B O 1
ATOM 5325 N N . GLY B 1 111 ? 7.602 -30.344 -16.719 1 93.56 111 GLY B N 1
ATOM 5326 C CA . GLY B 1 111 ? 7.477 -29.125 -17.5 1 93.56 111 GLY B CA 1
ATOM 5327 C C . GLY B 1 111 ? 7.941 -29.297 -18.938 1 93.56 111 GLY B C 1
ATOM 5328 O O . GLY B 1 111 ? 7.266 -28.844 -19.859 1 93.56 111 GLY B O 1
ATOM 5329 N N . LEU B 1 112 ? 9.023 -30.016 -19.109 1 96.12 112 LEU B N 1
ATOM 5330 C CA . LEU B 1 112 ? 9.578 -30.219 -20.453 1 96.12 112 LEU B CA 1
ATOM 5331 C C . LEU B 1 112 ? 8.648 -31.078 -21.297 1 96.12 112 LEU B C 1
ATOM 5333 O O . LEU B 1 112 ? 8.477 -30.828 -22.484 1 96.12 112 LEU B O 1
ATOM 5337 N N . ARG B 1 113 ? 8.062 -32.062 -20.688 1 94.56 113 ARG B N 1
ATOM 5338 C CA . ARG B 1 113 ? 7.125 -32.938 -21.406 1 94.56 113 ARG B CA 1
ATOM 5339 C C . ARG B 1 113 ? 5.895 -32.156 -21.844 1 94.56 113 ARG B C 1
ATOM 5341 O O . ARG B 1 113 ? 5.438 -32.281 -22.984 1 94.56 113 ARG B O 1
ATOM 5348 N N . LYS B 1 114 ? 5.41 -31.328 -20.969 1 95.5 114 LYS B N 1
ATOM 5349 C CA . LYS B 1 114 ? 4.227 -30.531 -21.281 1 95.5 114 LYS B CA 1
ATOM 5350 C C . LYS B 1 114 ? 4.512 -29.531 -22.391 1 95.5 114 LYS B C 1
ATOM 5352 O O . LYS B 1 114 ? 3.664 -29.297 -23.266 1 95.5 114 LYS B O 1
ATOM 5357 N N . LEU B 1 115 ? 5.676 -28.938 -22.328 1 96.94 115 LEU B N 1
ATOM 5358 C CA . LEU B 1 115 ? 6.07 -28 -23.375 1 96.94 115 LEU B CA 1
ATOM 5359 C C . LEU B 1 115 ? 6.148 -28.703 -24.734 1 96.94 115 LEU B C 1
ATOM 5361 O O . LEU B 1 115 ? 5.73 -28.156 -25.75 1 96.94 115 LEU B O 1
ATOM 5365 N N . LYS B 1 116 ? 6.707 -29.953 -24.734 1 96.88 116 LYS B N 1
ATOM 5366 C CA . LYS B 1 116 ? 6.801 -30.734 -25.969 1 96.88 116 LYS B CA 1
ATOM 5367 C C . LYS B 1 116 ? 5.418 -31.016 -26.547 1 96.88 116 LYS B C 1
ATOM 5369 O O . LYS B 1 116 ? 5.199 -30.875 -27.75 1 96.88 116 LYS B O 1
ATOM 5374 N N . ASP B 1 117 ? 4.512 -31.359 -25.734 1 96.12 117 ASP B N 1
ATOM 5375 C CA . ASP B 1 117 ? 3.158 -31.703 -26.156 1 96.12 117 ASP B CA 1
ATOM 5376 C C . ASP B 1 117 ? 2.457 -30.531 -26.812 1 96.12 117 ASP B C 1
ATOM 5378 O O . ASP B 1 117 ? 1.684 -30.703 -27.766 1 96.12 117 ASP B O 1
ATOM 5382 N N . VAL B 1 118 ? 2.695 -29.359 -26.297 1 96.56 118 VAL B N 1
ATOM 5383 C CA . VAL B 1 118 ? 1.949 -28.188 -26.75 1 96.56 118 VAL B CA 1
ATOM 5384 C C . VAL B 1 118 ? 2.727 -27.469 -27.859 1 96.56 118 VAL B C 1
ATOM 5386 O O . VAL B 1 118 ? 2.152 -26.688 -28.625 1 96.56 118 VAL B O 1
ATOM 5389 N N . GLY B 1 119 ? 4.051 -27.688 -27.969 1 97 119 GLY B N 1
ATOM 5390 C CA . GLY B 1 119 ? 4.871 -27.062 -29 1 97 119 GLY B CA 1
ATOM 5391 C C . GLY B 1 119 ? 5.453 -25.734 -28.578 1 97 119 GLY B C 1
ATOM 5392 O O . GLY B 1 119 ? 5.551 -24.812 -29.375 1 97 119 GLY B O 1
ATOM 5393 N N . LEU B 1 120 ? 5.738 -25.5 -27.328 1 97.62 120 LEU B N 1
ATOM 5394 C CA . LEU B 1 120 ? 6.512 -24.375 -26.812 1 97.62 120 LEU B CA 1
ATOM 5395 C C . LEU B 1 120 ? 7.945 -24.797 -26.516 1 97.62 120 LEU B C 1
ATOM 5397 O O . LEU B 1 120 ? 8.203 -25.969 -26.219 1 97.62 120 LEU B O 1
ATOM 5401 N N . TRP B 1 121 ? 8.883 -23.766 -26.641 1 97.81 121 TRP B N 1
ATOM 5402 C CA . TRP B 1 121 ? 10.234 -24.328 -26.625 1 97.81 121 TRP B CA 1
ATOM 5403 C C . TRP B 1 121 ? 11.172 -23.469 -25.766 1 97.81 121 TRP B C 1
ATOM 5405 O O . TRP B 1 121 ? 12.289 -23.875 -25.469 1 97.81 121 TRP B O 1
ATOM 5415 N N . ASN B 1 122 ? 10.867 -22.203 -25.391 1 98.5 122 ASN B N 1
ATOM 5416 C CA . ASN B 1 122 ? 11.727 -21.438 -24.516 1 98.5 122 ASN B CA 1
ATOM 5417 C C . ASN B 1 122 ? 11.539 -21.844 -23.047 1 98.5 122 ASN B C 1
ATOM 5419 O O . ASN B 1 122 ? 10.414 -21.953 -22.578 1 98.5 122 ASN B O 1
ATOM 5423 N N . VAL B 1 123 ? 12.664 -22.078 -22.328 1 98.31 123 VAL B N 1
ATOM 5424 C CA . VAL B 1 123 ? 12.57 -22.719 -21.016 1 98.31 123 VAL B CA 1
ATOM 5425 C C . VAL B 1 123 ? 13.414 -21.953 -20 1 98.31 123 VAL B C 1
ATOM 5427 O O . VAL B 1 123 ? 14.5 -21.469 -20.328 1 98.31 123 VAL B O 1
ATOM 5430 N N . ILE B 1 124 ? 12.891 -21.797 -18.828 1 98.31 124 ILE B N 1
ATOM 5431 C CA . ILE B 1 124 ? 13.648 -21.391 -17.656 1 98.31 124 ILE B CA 1
ATOM 5432 C C . ILE B 1 124 ? 13.867 -22.578 -16.719 1 98.31 124 ILE B C 1
ATOM 5434 O O . ILE B 1 124 ? 12.93 -23.062 -16.078 1 98.31 124 ILE B O 1
ATOM 5438 N N . LEU B 1 125 ? 15.07 -23.078 -16.688 1 97.38 125 LEU B N 1
ATOM 5439 C CA . LEU B 1 125 ? 15.414 -24.188 -15.805 1 97.38 125 LEU B CA 1
ATOM 5440 C C . LEU B 1 125 ? 15.664 -23.688 -14.383 1 97.38 125 LEU B C 1
ATOM 5442 O O . LEU B 1 125 ? 16.547 -22.875 -14.156 1 97.38 125 LEU B O 1
ATOM 5446 N N . GLU B 1 126 ? 14.898 -24.188 -13.453 1 95.62 126 GLU B N 1
ATOM 5447 C CA . GLU B 1 126 ? 15.008 -23.797 -12.047 1 95.62 126 GLU B CA 1
ATOM 5448 C C . GLU B 1 126 ? 16.031 -24.672 -11.312 1 95.62 126 GLU B C 1
ATOM 5450 O O . GLU B 1 126 ? 15.852 -25.891 -11.219 1 95.62 126 GLU B O 1
ATOM 5455 N N . VAL B 1 127 ? 16.984 -24.016 -10.766 1 94.81 127 VAL B N 1
ATOM 5456 C CA . VAL B 1 127 ? 18.094 -24.75 -10.141 1 94.81 127 VAL B CA 1
ATOM 5457 C C . VAL B 1 127 ? 18.25 -24.297 -8.688 1 94.81 127 VAL B C 1
ATOM 5459 O O . VAL B 1 127 ? 18.266 -23.094 -8.406 1 94.81 127 VAL B O 1
ATOM 5462 N N . ASP B 1 128 ? 18.297 -25.234 -7.773 1 93.25 128 ASP B N 1
ATOM 5463 C CA . ASP B 1 128 ? 18.594 -25.016 -6.363 1 93.25 128 ASP B CA 1
ATOM 5464 C C . ASP B 1 128 ? 20 -25.484 -6.008 1 93.25 128 ASP B C 1
ATOM 5466 O O . ASP B 1 128 ? 20.391 -26.594 -6.367 1 93.25 128 ASP B O 1
ATOM 5470 N N . LEU B 1 129 ? 20.719 -24.641 -5.336 1 93.75 129 LEU B N 1
ATOM 5471 C CA . LEU B 1 129 ? 22.094 -24.984 -5.016 1 93.75 129 LEU B CA 1
ATOM 5472 C C . LEU B 1 129 ? 22.328 -24.969 -3.51 1 93.75 129 LEU B C 1
ATOM 5474 O O . LEU B 1 129 ? 23.469 -25.062 -3.051 1 93.75 129 LEU B O 1
ATOM 5478 N N . GLY B 1 130 ? 21.219 -24.719 -2.787 1 89.75 130 GLY B N 1
ATOM 5479 C CA . GLY B 1 130 ? 21.281 -24.75 -1.334 1 89.75 130 GLY B CA 1
ATOM 5480 C C . GLY B 1 130 ? 21.219 -26.141 -0.753 1 89.75 130 GLY B C 1
ATOM 5481 O O . GLY B 1 130 ? 20.781 -27.078 -1.425 1 89.75 130 GLY B O 1
ATOM 5482 N N . ASP B 1 131 ? 21.5 -26.281 0.535 1 84.56 131 ASP B N 1
ATOM 5483 C CA . ASP B 1 131 ? 21.594 -27.578 1.2 1 84.56 131 ASP B CA 1
ATOM 5484 C C . ASP B 1 131 ? 20.219 -28.062 1.647 1 84.56 131 ASP B C 1
ATOM 5486 O O . ASP B 1 131 ? 20.047 -29.25 1.989 1 84.56 131 ASP B O 1
ATOM 5490 N N . THR B 1 132 ? 19.25 -27.203 1.559 1 78 132 THR B N 1
ATOM 5491 C CA . THR B 1 132 ? 17.906 -27.578 1.99 1 78 132 THR B CA 1
ATOM 5492 C C . THR B 1 132 ? 17.219 -28.438 0.935 1 78 132 THR B C 1
ATOM 5494 O O . THR B 1 132 ? 16.375 -29.266 1.262 1 78 132 THR B O 1
ATOM 5497 N N . THR B 1 133 ? 17.578 -28.297 -0.283 1 78 133 THR B N 1
ATOM 5498 C CA . THR B 1 133 ? 16.938 -29.016 -1.376 1 78 133 THR B CA 1
ATOM 5499 C C . THR B 1 133 ? 17.734 -30.25 -1.766 1 78 133 THR B C 1
ATOM 5501 O O . THR B 1 133 ? 17.172 -31.312 -2.025 1 78 133 THR B O 1
ATOM 5504 N N . TYR B 1 134 ? 19.078 -30.062 -1.855 1 81.38 134 TYR B N 1
ATOM 5505 C CA . TYR B 1 134 ? 19.969 -31.141 -2.238 1 81.38 134 TYR B CA 1
ATOM 5506 C C . TYR B 1 134 ? 21.078 -31.328 -1.208 1 81.38 134 TYR B C 1
ATOM 5508 O O . TYR B 1 134 ? 21.594 -30.359 -0.667 1 81.38 134 TYR B O 1
ATOM 5516 N N . ASN B 1 135 ? 21.328 -32.562 -0.963 1 85.56 135 ASN B N 1
ATOM 5517 C CA . ASN B 1 135 ? 22.531 -32.875 -0.195 1 85.56 135 ASN B CA 1
ATOM 5518 C C . ASN B 1 135 ? 23.781 -32.875 -1.079 1 85.56 135 ASN B C 1
ATOM 5520 O O . ASN B 1 135 ? 24.125 -33.875 -1.672 1 85.56 135 ASN B O 1
ATOM 5524 N N . PHE B 1 136 ? 24.453 -31.812 -1.128 1 84.56 136 PHE B N 1
ATOM 5525 C CA . PHE B 1 136 ? 25.547 -31.625 -2.074 1 84.56 136 PHE B CA 1
ATOM 5526 C C . PHE B 1 136 ? 26.781 -32.375 -1.613 1 84.56 136 PHE B C 1
ATOM 5528 O O . PHE B 1 136 ? 27.797 -32.406 -2.328 1 84.56 136 PHE B O 1
ATOM 5535 N N . LEU B 1 137 ? 26.719 -33 -0.426 1 80.19 137 LEU B N 1
ATOM 5536 C CA . LEU B 1 137 ? 27.781 -33.938 -0.03 1 80.19 137 LEU B CA 1
ATOM 5537 C C . LEU B 1 137 ? 27.656 -35.25 -0.792 1 80.19 137 LEU B C 1
ATOM 5539 O O . LEU B 1 137 ? 28.656 -35.938 -1.046 1 80.19 137 LEU B O 1
ATOM 5543 N N . GLU B 1 138 ? 26.484 -35.625 -1.168 1 82.19 138 GLU B N 1
ATOM 5544 C CA . GLU B 1 138 ? 26.219 -36.844 -1.918 1 82.19 138 GLU B CA 1
ATOM 5545 C C . GLU B 1 138 ? 26 -36.562 -3.4 1 82.19 138 GLU B C 1
ATOM 5547 O O . GLU B 1 138 ? 26.5 -37.281 -4.262 1 82.19 138 GLU B O 1
ATOM 5552 N N . PHE B 1 139 ? 25.312 -35.688 -3.893 1 79.88 139 PHE B N 1
ATOM 5553 C CA . PHE B 1 139 ? 24.938 -35.312 -5.25 1 79.88 139 PHE B CA 1
ATOM 5554 C C . PHE B 1 139 ? 26.062 -34.5 -5.898 1 79.88 139 PHE B C 1
ATOM 5556 O O . PHE B 1 139 ? 26.5 -34.812 -7 1 79.88 139 PHE B O 1
ATOM 5563 N N . SER B 1 140 ? 26.906 -33.625 -5.492 1 88.81 140 SER B N 1
ATOM 5564 C CA . SER B 1 140 ? 27.984 -32.719 -5.844 1 88.81 140 SER B CA 1
ATOM 5565 C C . SER B 1 140 ? 27.516 -31.672 -6.848 1 88.81 140 SER B C 1
ATOM 5567 O O . SER B 1 140 ? 26.562 -31.891 -7.59 1 88.81 140 SER B O 1
ATOM 5569 N N . VAL B 1 141 ? 28.141 -30.641 -6.977 1 93.5 141 VAL B N 1
ATOM 5570 C CA . VAL B 1 141 ? 27.859 -29.516 -7.875 1 93.5 141 VAL B CA 1
ATOM 5571 C C . VAL B 1 141 ? 28.125 -29.938 -9.32 1 93.5 141 VAL B C 1
ATOM 5573 O O . VAL B 1 141 ? 27.438 -29.5 -10.242 1 93.5 141 VAL B O 1
ATOM 5576 N N . GLU B 1 142 ? 29.031 -30.844 -9.547 1 93.88 142 GLU B N 1
ATOM 5577 C CA . GLU B 1 142 ? 29.344 -31.359 -10.875 1 93.88 142 GLU B CA 1
ATOM 5578 C C . GLU B 1 142 ? 28.156 -32.125 -11.453 1 93.88 142 GLU B C 1
ATOM 5580 O O . GLU B 1 142 ? 27.844 -32 -12.633 1 93.88 142 GLU B O 1
ATOM 5585 N N . LYS B 1 143 ? 27.578 -32.906 -10.602 1 93.5 143 LYS B N 1
ATOM 5586 C CA . LYS B 1 143 ? 26.406 -33.688 -11.039 1 93.5 143 LYS B CA 1
ATOM 5587 C C . LYS B 1 143 ? 25.266 -32.75 -11.422 1 93.5 143 LYS B C 1
ATOM 5589 O O . LYS B 1 143 ? 24.531 -33 -12.375 1 93.5 143 LYS B O 1
ATOM 5594 N N . MET B 1 144 ? 25.094 -31.719 -10.625 1 94.69 144 MET B N 1
ATOM 5595 C CA . MET B 1 144 ? 24.078 -30.719 -10.961 1 94.69 144 MET B CA 1
ATOM 5596 C C . MET B 1 144 ? 24.375 -30.094 -12.32 1 94.69 144 MET B C 1
ATOM 5598 O O . MET B 1 144 ? 23.469 -29.922 -13.148 1 94.69 144 MET B O 1
ATOM 5602 N N . ALA B 1 145 ? 25.625 -29.719 -12.602 1 95.44 145 ALA B N 1
ATOM 5603 C CA . ALA B 1 145 ? 26.016 -29.141 -13.883 1 95.44 145 ALA B CA 1
ATOM 5604 C C . ALA B 1 145 ? 25.734 -30.094 -15.031 1 95.44 145 ALA B C 1
ATOM 5606 O O . ALA B 1 145 ? 25.25 -29.688 -16.094 1 95.44 145 ALA B O 1
ATOM 5607 N N . GLN B 1 146 ? 25.984 -31.359 -14.805 1 94.81 146 GLN B N 1
ATOM 5608 C CA . GLN B 1 146 ? 25.75 -32.375 -15.82 1 94.81 146 GLN B CA 1
ATOM 5609 C C . GLN B 1 146 ? 24.266 -32.531 -16.094 1 94.81 146 GLN B C 1
ATOM 5611 O O . GLN B 1 146 ? 23.844 -32.781 -17.234 1 94.81 146 GLN B O 1
ATOM 5616 N N . LEU B 1 147 ? 23.547 -32.469 -15.031 1 94.69 147 LEU B N 1
ATOM 5617 C CA . LEU B 1 147 ? 22.094 -32.594 -15.172 1 94.69 147 LEU B CA 1
ATOM 5618 C C . LEU B 1 147 ? 21.547 -31.422 -15.984 1 94.69 147 LEU B C 1
ATOM 5620 O O . LEU B 1 147 ? 20.672 -31.609 -16.828 1 94.69 147 LEU B O 1
ATOM 5624 N N . ILE B 1 148 ? 21.984 -30.172 -15.727 1 96.44 148 ILE B N 1
ATOM 5625 C CA . ILE B 1 148 ? 21.578 -29 -16.5 1 96.44 148 ILE B CA 1
ATOM 5626 C C . ILE B 1 148 ? 21.922 -29.203 -17.969 1 96.44 148 ILE B C 1
ATOM 5628 O O . ILE B 1 148 ? 21.078 -28.984 -18.844 1 96.44 148 ILE B O 1
ATOM 5632 N N . LYS B 1 149 ? 23.125 -29.688 -18.234 1 96.62 149 LYS B N 1
ATOM 5633 C CA . LYS B 1 149 ? 23.547 -29.938 -19.609 1 96.62 149 LYS B CA 1
ATOM 5634 C C . LYS B 1 149 ? 22.656 -30.969 -20.281 1 96.62 149 LYS B C 1
ATOM 5636 O O . LYS B 1 149 ? 22.266 -30.812 -21.438 1 96.62 149 LYS B O 1
ATOM 5641 N N . LYS B 1 150 ? 22.391 -32.062 -19.547 1 96.5 150 LYS B N 1
ATOM 5642 C CA . LYS B 1 150 ? 21.516 -33.094 -20.062 1 96.5 150 LYS B CA 1
ATOM 5643 C C . LYS B 1 150 ? 20.188 -32.5 -20.562 1 96.5 150 LYS B C 1
ATOM 5645 O O . LYS B 1 150 ? 19.75 -32.844 -21.672 1 96.5 150 LYS B O 1
ATOM 5650 N N . TRP B 1 151 ? 19.609 -31.672 -19.812 1 96.62 151 TRP B N 1
ATOM 5651 C CA . TRP B 1 151 ? 18.312 -31.109 -20.172 1 96.62 151 TRP B CA 1
ATOM 5652 C C . TRP B 1 151 ? 18.438 -30.062 -21.266 1 96.62 151 TRP B C 1
ATOM 5654 O O . TRP B 1 151 ? 17.547 -29.906 -22.094 1 96.62 151 TRP B O 1
ATOM 5664 N N . LEU B 1 152 ? 19.547 -29.312 -21.297 1 96.75 152 LEU B N 1
ATOM 5665 C CA . LEU B 1 152 ? 19.812 -28.406 -22.406 1 96.75 152 LEU B CA 1
ATOM 5666 C C . LEU B 1 152 ? 19.844 -29.156 -23.734 1 96.75 152 LEU B C 1
ATOM 5668 O O . LEU B 1 152 ? 19.25 -28.703 -24.719 1 96.75 152 LEU B O 1
ATOM 5672 N N . VAL B 1 153 ? 20.516 -30.266 -23.719 1 96.94 153 VAL B N 1
ATOM 5673 C CA . VAL B 1 153 ? 20.594 -31.094 -24.922 1 96.94 153 VAL B CA 1
ATOM 5674 C C . VAL B 1 153 ? 19.203 -31.594 -25.297 1 96.94 153 VAL B C 1
ATOM 5676 O O . VAL B 1 153 ? 18.797 -31.516 -26.453 1 96.94 153 VAL B O 1
ATOM 5679 N N . TRP B 1 154 ? 18.516 -32.062 -24.328 1 97.25 154 TRP B N 1
ATOM 5680 C CA . TRP B 1 154 ? 17.172 -32.594 -24.562 1 97.25 154 TRP B CA 1
ATOM 5681 C C . TRP B 1 154 ? 16.266 -31.516 -25.156 1 97.25 154 TRP B C 1
ATOM 5683 O O . TRP B 1 154 ? 15.492 -31.781 -26.078 1 97.25 154 TRP B O 1
ATOM 5693 N N . ILE B 1 155 ? 16.297 -30.297 -24.641 1 97.75 155 ILE B N 1
ATOM 5694 C CA . ILE B 1 155 ? 15.477 -29.188 -25.078 1 97.75 155 ILE B CA 1
ATOM 5695 C C . ILE B 1 155 ? 15.75 -28.875 -26.547 1 97.75 155 ILE B C 1
ATOM 5697 O O . ILE B 1 155 ? 14.828 -28.766 -27.359 1 97.75 155 ILE B O 1
ATOM 5701 N N . HIS B 1 156 ? 16.984 -28.828 -26.938 1 97.06 156 HIS B N 1
ATOM 5702 C CA . HIS B 1 156 ? 17.359 -28.484 -28.312 1 97.06 156 HIS B CA 1
ATOM 5703 C C . HIS B 1 156 ? 16.984 -29.625 -29.266 1 97.06 156 HIS B C 1
ATOM 5705 O O . HIS B 1 156 ? 16.641 -29.375 -30.422 1 97.06 156 HIS B O 1
ATOM 5711 N N . GLU B 1 157 ? 16.984 -30.859 -28.75 1 96.69 157 GLU B N 1
ATOM 5712 C CA . GLU B 1 157 ? 16.703 -32 -29.594 1 96.69 157 GLU B CA 1
ATOM 5713 C C . GLU B 1 157 ? 15.203 -32.25 -29.719 1 96.69 157 GLU B C 1
ATOM 5715 O O . GLU B 1 157 ? 14.719 -32.688 -30.766 1 96.69 157 GLU B O 1
ATOM 5720 N N . ASN B 1 158 ? 14.508 -31.953 -28.625 1 96.75 158 ASN B N 1
ATOM 5721 C CA . ASN B 1 158 ? 13.133 -32.438 -28.578 1 96.75 158 ASN B CA 1
ATOM 5722 C C . ASN B 1 158 ? 12.141 -31.281 -28.641 1 96.75 158 ASN B C 1
ATOM 5724 O O . ASN B 1 158 ? 10.969 -31.484 -28.984 1 96.75 158 ASN B O 1
ATOM 5728 N N . LEU B 1 159 ? 12.547 -30.094 -28.234 1 97.25 159 LEU B N 1
ATOM 5729 C CA . LEU B 1 159 ? 11.641 -28.953 -28.312 1 97.25 159 LEU B CA 1
ATOM 5730 C C . LEU B 1 159 ? 11.922 -28.125 -29.562 1 97.25 159 LEU B C 1
ATOM 5732 O O . LEU B 1 159 ? 11.07 -28.031 -30.453 1 97.25 159 LEU B O 1
ATOM 5736 N N . HIS B 1 160 ? 13.109 -27.484 -29.656 1 96.69 160 HIS B N 1
ATOM 5737 C CA . HIS B 1 160 ? 13.445 -26.656 -30.812 1 96.69 160 HIS B CA 1
ATOM 5738 C C . HIS B 1 160 ? 14.93 -26.312 -30.828 1 96.69 160 HIS B C 1
ATOM 5740 O O . HIS B 1 160 ? 15.5 -25.984 -29.781 1 96.69 160 HIS B O 1
ATOM 5746 N N . LYS B 1 161 ? 15.539 -26.203 -31.938 1 94.94 161 LYS B N 1
ATOM 5747 C CA . LYS B 1 161 ? 16.969 -25.922 -32.094 1 94.94 161 LYS B CA 1
ATOM 5748 C C . LYS B 1 161 ? 17.281 -24.484 -31.688 1 94.94 161 LYS B C 1
ATOM 5750 O O . LYS B 1 161 ? 18.391 -24.172 -31.25 1 94.94 161 LYS B O 1
ATOM 5755 N N . GLN B 1 162 ? 16.344 -23.656 -31.828 1 93.81 162 GLN B N 1
ATOM 5756 C CA . GLN B 1 162 ? 16.547 -22.234 -31.531 1 93.81 162 GLN B CA 1
ATOM 5757 C C . GLN B 1 162 ? 15.953 -21.875 -30.172 1 93.81 162 GLN B C 1
ATOM 5759 O O . GLN B 1 162 ? 15.734 -20.703 -29.875 1 93.81 162 GLN B O 1
ATOM 5764 N N . ALA B 1 163 ? 15.664 -22.828 -29.344 1 97.69 163 ALA B N 1
ATOM 5765 C CA . ALA B 1 163 ? 15.086 -22.578 -28.031 1 97.69 163 ALA B CA 1
ATOM 5766 C C . ALA B 1 163 ? 15.961 -21.641 -27.203 1 97.69 163 ALA B C 1
ATOM 5768 O O . ALA B 1 163 ? 17.188 -21.797 -27.188 1 97.69 163 ALA B O 1
ATOM 5769 N N . LYS B 1 164 ? 15.391 -20.609 -26.656 1 98 164 LYS B N 1
ATOM 5770 C CA . LYS B 1 164 ? 16.062 -19.766 -25.672 1 98 164 LYS B CA 1
ATOM 5771 C C . LYS B 1 164 ? 15.938 -20.375 -24.266 1 98 164 LYS B C 1
ATOM 5773 O O . LYS B 1 164 ? 14.836 -20.531 -23.75 1 98 164 LYS B O 1
ATOM 5778 N N . VAL B 1 165 ? 17.078 -20.672 -23.656 1 98.12 165 VAL B N 1
ATOM 5779 C CA . VAL B 1 165 ? 17.047 -21.328 -22.344 1 98.12 165 VAL B CA 1
ATOM 5780 C C . VAL B 1 165 ? 17.734 -20.438 -21.312 1 98.12 165 VAL B C 1
ATOM 5782 O O . VAL B 1 165 ? 18.828 -19.938 -21.531 1 98.12 165 VAL B O 1
ATOM 5785 N N . PHE B 1 166 ? 17 -20.172 -20.188 1 98.44 166 PHE B N 1
ATOM 5786 C CA . PHE B 1 166 ? 17.562 -19.531 -19 1 98.44 166 PHE B CA 1
ATOM 5787 C C . PHE B 1 166 ? 17.797 -20.562 -17.891 1 98.44 166 PHE B C 1
ATOM 5789 O O . PHE B 1 166 ? 17.078 -21.562 -17.812 1 98.44 166 PHE B O 1
ATOM 5796 N N . VAL B 1 167 ? 18.797 -20.359 -17.109 1 98.12 167 VAL B N 1
ATOM 5797 C CA . VAL B 1 167 ? 18.969 -21.047 -15.836 1 98.12 167 VAL B CA 1
ATOM 5798 C C . VAL B 1 167 ? 18.719 -20.062 -14.688 1 98.12 167 VAL B C 1
ATOM 5800 O O . VAL B 1 167 ? 19.312 -18.984 -14.648 1 98.12 167 VAL B O 1
ATOM 5803 N N . ASN B 1 168 ? 17.797 -20.406 -13.836 1 97.94 168 ASN B N 1
ATOM 5804 C CA . ASN B 1 168 ? 17.453 -19.578 -12.688 1 97.94 168 ASN B CA 1
ATOM 5805 C C . ASN B 1 168 ? 18.016 -20.141 -11.391 1 97.94 168 ASN B C 1
ATOM 5807 O O . ASN B 1 168 ? 17.672 -21.25 -10.992 1 97.94 168 ASN B O 1
ATOM 5811 N N . PHE B 1 169 ? 18.906 -19.375 -10.727 1 97.12 169 PHE B N 1
ATOM 5812 C CA . PHE B 1 169 ? 19.328 -19.719 -9.367 1 97.12 169 PHE B CA 1
ATOM 5813 C C . PHE B 1 169 ? 18.281 -19.266 -8.352 1 97.12 169 PHE B C 1
ATOM 5815 O O . PHE B 1 169 ? 18.328 -18.141 -7.852 1 97.12 169 PHE B O 1
ATOM 5822 N N . ARG B 1 170 ? 17.422 -20.156 -7.879 1 94.12 170 ARG B N 1
ATOM 5823 C CA . ARG B 1 170 ? 16.25 -19.844 -7.078 1 94.12 170 ARG B CA 1
ATOM 5824 C C . ARG B 1 170 ? 16.641 -19.422 -5.668 1 94.12 170 ARG B C 1
ATOM 5826 O O . ARG B 1 170 ? 15.945 -18.609 -5.039 1 94.12 170 ARG B O 1
ATOM 5833 N N . ASP B 1 171 ? 17.75 -19.984 -5.141 1 93.44 171 ASP B N 1
ATOM 5834 C CA . ASP B 1 171 ? 18.109 -19.781 -3.738 1 93.44 171 ASP B CA 1
ATOM 5835 C C . ASP B 1 171 ? 19.453 -19.078 -3.604 1 93.44 171 ASP B C 1
ATOM 5837 O O . ASP B 1 171 ? 20.203 -19.344 -2.666 1 93.44 171 ASP B O 1
ATOM 5841 N N . LEU B 1 172 ? 19.75 -18.219 -4.531 1 95.94 172 LEU B N 1
ATOM 5842 C CA . LEU B 1 172 ? 21.062 -17.578 -4.629 1 95.94 172 LEU B CA 1
ATOM 5843 C C . LEU B 1 172 ? 21.422 -16.891 -3.318 1 95.94 172 LEU B C 1
ATOM 5845 O O . LEU B 1 172 ? 22.516 -17.062 -2.799 1 95.94 172 LEU B O 1
ATOM 5849 N N . PRO B 1 173 ? 20.531 -16.047 -2.705 1 94.06 173 PRO B N 1
ATOM 5850 C CA . PRO B 1 173 ? 20.906 -15.336 -1.488 1 94.06 173 PRO B CA 1
ATOM 5851 C C . PRO B 1 173 ? 21.219 -16.266 -0.322 1 94.06 173 PRO B C 1
ATOM 5853 O O . PRO B 1 173 ? 21.922 -15.891 0.614 1 94.06 173 PRO B O 1
ATOM 5856 N N . GLU B 1 174 ? 20.75 -17.453 -0.406 1 91.25 174 GLU B N 1
ATOM 5857 C CA . GLU B 1 174 ? 21 -18.438 0.649 1 91.25 174 GLU B CA 1
ATOM 5858 C C . GLU B 1 174 ? 22.281 -19.203 0.392 1 91.25 174 GLU B C 1
ATOM 5860 O O . GLU B 1 174 ? 22.859 -19.797 1.312 1 91.25 174 GLU B O 1
ATOM 5865 N N . VAL B 1 175 ? 22.75 -19.234 -0.807 1 94.69 175 VAL B N 1
ATOM 5866 C CA . VAL B 1 175 ? 23.875 -20.094 -1.203 1 94.69 175 VAL B CA 1
ATOM 5867 C C . VAL B 1 175 ? 25.141 -19.25 -1.321 1 94.69 175 VAL B C 1
ATOM 5869 O O . VAL B 1 175 ? 26.188 -19.609 -0.793 1 94.69 175 VAL B O 1
ATOM 5872 N N . MET B 1 176 ? 25.031 -18.109 -1.908 1 95 176 MET B N 1
ATOM 5873 C CA . MET B 1 176 ? 26.188 -17.328 -2.324 1 95 176 MET B CA 1
ATOM 5874 C C . MET B 1 176 ? 27.031 -16.906 -1.119 1 95 176 MET B C 1
ATOM 5876 O O . MET B 1 176 ? 28.266 -16.953 -1.169 1 95 176 MET B O 1
ATOM 5880 N N . PRO B 1 177 ? 26.422 -16.562 0.021 1 92.69 177 PRO B N 1
ATOM 5881 C CA . PRO B 1 177 ? 27.219 -16.125 1.166 1 92.69 177 PRO B CA 1
ATOM 5882 C C . PRO B 1 177 ? 28.047 -17.266 1.779 1 92.69 177 PRO B C 1
ATOM 5884 O O . PRO B 1 177 ? 29.078 -17.016 2.393 1 92.69 177 PRO B O 1
ATOM 5887 N N . PHE B 1 178 ? 27.656 -18.5 1.555 1 91.62 178 PHE B N 1
ATOM 5888 C CA . PHE B 1 178 ? 28.281 -19.609 2.273 1 91.62 178 PHE B CA 1
ATOM 5889 C C . PHE B 1 178 ? 28.969 -20.562 1.305 1 91.62 178 PHE B C 1
ATOM 5891 O O . PHE B 1 178 ? 29.938 -21.219 1.668 1 91.62 178 PHE B O 1
ATOM 5898 N N . ASN B 1 179 ? 28.391 -20.641 0.091 1 93.75 179 ASN B N 1
ATOM 5899 C CA . ASN B 1 179 ? 28.875 -21.609 -0.892 1 93.75 179 ASN B CA 1
ATOM 5900 C C . ASN B 1 179 ? 28.984 -20.984 -2.283 1 93.75 179 ASN B C 1
ATOM 5902 O O . ASN B 1 179 ? 28.453 -21.547 -3.252 1 93.75 179 ASN B O 1
ATOM 5906 N N . SER B 1 180 ? 29.688 -19.812 -2.32 1 96.31 180 SER B N 1
ATOM 5907 C CA . SER B 1 180 ? 29.781 -19.109 -3.594 1 96.31 180 SER B CA 1
ATOM 5908 C C . SER B 1 180 ? 30.5 -19.953 -4.641 1 96.31 180 SER B C 1
ATOM 5910 O O . SER B 1 180 ? 30.281 -19.797 -5.84 1 96.31 180 SER B O 1
ATOM 5912 N N . GLU B 1 181 ? 31.344 -20.859 -4.23 1 95.19 181 GLU B N 1
ATOM 5913 C CA . GLU B 1 181 ? 32.094 -21.734 -5.141 1 95.19 181 GLU B CA 1
ATOM 5914 C C . GLU B 1 181 ? 31.156 -22.547 -6.016 1 95.19 181 GLU B C 1
ATOM 5916 O O . GLU B 1 181 ? 31.469 -22.844 -7.172 1 95.19 181 GLU B O 1
ATOM 5921 N N . ARG B 1 182 ? 30.031 -22.984 -5.477 1 95.38 182 ARG B N 1
ATOM 5922 C CA . ARG B 1 182 ? 29.047 -23.75 -6.242 1 95.38 182 ARG B CA 1
ATOM 5923 C C . ARG B 1 182 ? 28.516 -22.922 -7.41 1 95.38 182 ARG B C 1
ATOM 5925 O O . ARG B 1 182 ? 28.391 -23.438 -8.531 1 95.38 182 ARG B O 1
ATOM 5932 N N . ILE B 1 183 ? 28.203 -21.672 -7.113 1 96.88 183 ILE B N 1
ATOM 5933 C CA . ILE B 1 183 ? 27.656 -20.766 -8.117 1 96.88 183 ILE B CA 1
ATOM 5934 C C . ILE B 1 183 ? 28.672 -20.547 -9.227 1 96.88 183 ILE B C 1
ATOM 5936 O O . ILE B 1 183 ? 28.359 -20.672 -10.414 1 96.88 183 ILE B O 1
ATOM 5940 N N . PHE B 1 184 ? 29.906 -20.25 -8.844 1 97.44 184 PHE B N 1
ATOM 5941 C CA . PHE B 1 184 ? 30.953 -19.953 -9.812 1 97.44 184 PHE B CA 1
ATOM 5942 C C . PHE B 1 184 ? 31.281 -21.172 -10.656 1 97.44 184 PHE B C 1
ATOM 5944 O O . PHE B 1 184 ? 31.547 -21.062 -11.852 1 97.44 184 PHE B O 1
ATOM 5951 N N . TYR B 1 185 ? 31.25 -22.328 -10.016 1 96.19 185 TYR B N 1
ATOM 5952 C CA . TYR B 1 185 ? 31.516 -23.562 -10.742 1 96.19 185 TYR B CA 1
ATOM 5953 C C . TYR B 1 185 ? 30.484 -23.766 -11.844 1 96.19 185 TYR B C 1
ATOM 5955 O O . TYR B 1 185 ? 30.828 -24.109 -12.977 1 96.19 185 TYR B O 1
ATOM 5963 N N . ILE B 1 186 ? 29.234 -23.641 -11.484 1 96.88 186 ILE B N 1
ATOM 5964 C CA . ILE B 1 186 ? 28.156 -23.844 -12.445 1 96.88 186 ILE B CA 1
ATOM 5965 C C . ILE B 1 186 ? 28.297 -22.844 -13.594 1 96.88 186 ILE B C 1
ATOM 5967 O O . ILE B 1 186 ? 28.125 -23.219 -14.766 1 96.88 186 ILE B O 1
ATOM 5971 N N . ILE B 1 187 ? 28.578 -21.594 -13.297 1 97.31 187 ILE B N 1
ATOM 5972 C CA . ILE B 1 187 ? 28.734 -20.578 -14.328 1 97.31 187 ILE B CA 1
ATOM 5973 C C . ILE B 1 187 ? 29.891 -20.938 -15.258 1 97.31 187 ILE B C 1
ATOM 5975 O O . ILE B 1 187 ? 29.766 -20.859 -16.484 1 97.31 187 ILE B O 1
ATOM 5979 N N . ASP B 1 188 ? 31.016 -21.422 -14.695 1 97.06 188 ASP B N 1
ATOM 5980 C CA . ASP B 1 188 ? 32.156 -21.859 -15.484 1 97.06 188 ASP B CA 1
ATOM 5981 C C . ASP B 1 188 ? 31.766 -23.016 -16.406 1 97.06 188 ASP B C 1
ATOM 5983 O O . ASP B 1 188 ? 32.125 -23.031 -17.578 1 97.06 188 ASP B O 1
ATOM 5987 N N . TYR B 1 189 ? 31.125 -23.922 -15.844 1 96.94 189 TYR B N 1
ATOM 5988 C CA . TYR B 1 189 ? 30.719 -25.109 -16.594 1 96.94 189 TYR B CA 1
ATOM 5989 C C . TYR B 1 189 ? 29.812 -24.719 -17.766 1 96.94 189 TYR B C 1
ATOM 5991 O O . TYR B 1 189 ? 30.047 -25.141 -18.906 1 96.94 189 TYR B O 1
ATOM 5999 N N . LEU B 1 190 ? 28.781 -23.906 -17.5 1 96.5 190 LEU B N 1
ATOM 6000 C CA . LEU B 1 190 ? 27.797 -23.516 -18.516 1 96.5 190 LEU B CA 1
ATOM 6001 C C . LEU B 1 190 ? 28.438 -22.656 -19.594 1 96.5 190 LEU B C 1
ATOM 6003 O O . LEU B 1 190 ? 28.047 -22.734 -20.766 1 96.5 190 LEU B O 1
ATOM 6007 N N . ALA B 1 191 ? 29.375 -21.844 -19.203 1 95.25 191 ALA B N 1
ATOM 6008 C CA . ALA B 1 191 ? 30.047 -20.953 -20.156 1 95.25 191 ALA B CA 1
ATOM 6009 C C . ALA B 1 191 ? 30.875 -21.766 -21.156 1 95.25 191 ALA B C 1
ATOM 6011 O O . ALA B 1 191 ? 31.109 -21.312 -22.281 1 95.25 191 ALA B O 1
ATOM 6012 N N . ARG B 1 192 ? 31.297 -22.938 -20.781 1 94.38 192 ARG B N 1
ATOM 6013 C CA . ARG B 1 192 ? 32.188 -23.75 -21.609 1 94.38 192 ARG B CA 1
ATOM 6014 C C . ARG B 1 192 ? 31.406 -24.672 -22.531 1 94.38 192 ARG B C 1
ATOM 6016 O O . ARG B 1 192 ? 31.984 -25.344 -23.391 1 94.38 192 ARG B O 1
ATOM 6023 N N . LEU B 1 193 ? 30.156 -24.656 -22.391 1 95.31 193 LEU B N 1
ATOM 6024 C CA . LEU B 1 193 ? 29.344 -25.484 -23.266 1 95.31 193 LEU B CA 1
ATOM 6025 C C . LEU B 1 193 ? 29.5 -25.062 -24.719 1 95.31 193 LEU B C 1
ATOM 6027 O O . LEU B 1 193 ? 29.812 -23.906 -25.016 1 95.31 193 LEU B O 1
ATOM 6031 N N . PRO B 1 194 ? 29.312 -26.016 -25.672 1 93.62 194 PRO B N 1
ATOM 6032 C CA . PRO B 1 194 ? 29.406 -25.672 -27.094 1 93.62 194 PRO B CA 1
ATOM 6033 C C . PRO B 1 194 ? 28.406 -24.594 -27.516 1 93.62 194 PRO B C 1
ATOM 6035 O O . PRO B 1 194 ? 27.391 -24.391 -26.844 1 93.62 194 PRO B O 1
ATOM 6038 N N . SER B 1 195 ? 28.672 -23.953 -28.609 1 90.94 195 SER B N 1
ATOM 6039 C CA . SER B 1 195 ? 27.922 -22.781 -29.078 1 90.94 195 SER B CA 1
ATOM 6040 C C . SER B 1 195 ? 26.453 -23.125 -29.281 1 90.94 195 SER B C 1
ATOM 6042 O O . SER B 1 195 ? 25.578 -22.281 -29.016 1 90.94 195 SER B O 1
ATOM 6044 N N . HIS B 1 196 ? 26.203 -24.328 -29.734 1 91 196 HIS B N 1
ATOM 6045 C CA . HIS B 1 196 ? 24.812 -24.703 -30.031 1 91 196 HIS B CA 1
ATOM 6046 C C . HIS B 1 196 ? 24.031 -24.984 -28.75 1 91 196 HIS B C 1
ATOM 6048 O O . HIS B 1 196 ? 22.797 -25.047 -28.766 1 91 196 HIS B O 1
ATOM 6054 N N . LEU B 1 197 ? 24.719 -25.016 -27.578 1 93.5 197 LEU B N 1
ATOM 6055 C CA . LEU B 1 197 ? 24.078 -25.234 -26.281 1 93.5 197 LEU B CA 1
ATOM 6056 C C . LEU B 1 197 ? 24.219 -24.016 -25.391 1 93.5 197 LEU B C 1
ATOM 6058 O O . LEU B 1 197 ? 23.953 -24.078 -24.188 1 93.5 197 LEU B O 1
ATOM 6062 N N . LYS B 1 198 ? 24.547 -22.938 -25.938 1 91.62 198 LYS B N 1
ATOM 6063 C CA . LYS B 1 198 ? 24.75 -21.734 -25.125 1 91.62 198 LYS B CA 1
ATOM 6064 C C . LYS B 1 198 ? 23.406 -21.219 -24.594 1 91.62 198 LYS B C 1
ATOM 6066 O O . LYS B 1 198 ? 22.406 -21.203 -25.312 1 91.62 198 LYS B O 1
ATOM 6071 N N . LEU B 1 199 ? 23.453 -20.828 -23.406 1 96.44 199 LEU B N 1
ATOM 6072 C CA . LEU B 1 199 ? 22.266 -20.297 -22.719 1 96.44 199 LEU B CA 1
ATOM 6073 C C . LEU B 1 199 ? 21.953 -18.875 -23.188 1 96.44 199 LEU B C 1
ATOM 6075 O O . LEU B 1 199 ? 22.859 -18.125 -23.562 1 96.44 199 LEU B O 1
ATOM 6079 N N . PHE B 1 200 ? 20.672 -18.609 -23.203 1 96.94 200 PHE B N 1
ATOM 6080 C CA . PHE B 1 200 ? 20.203 -17.25 -23.469 1 96.94 200 PHE B CA 1
ATOM 6081 C C . PHE B 1 200 ? 20.641 -16.312 -22.344 1 96.94 200 PHE B C 1
ATOM 6083 O O . PHE B 1 200 ? 20.875 -15.117 -22.594 1 96.94 200 PHE B O 1
ATOM 6090 N N . GLY B 1 201 ? 20.734 -16.828 -21.125 1 97.75 201 GLY B N 1
ATOM 6091 C CA . GLY B 1 201 ? 21.219 -16.047 -20 1 97.75 201 GLY B CA 1
ATOM 6092 C C . GLY B 1 201 ? 21 -16.734 -18.672 1 97.75 201 GLY B C 1
ATOM 6093 O O . GLY B 1 201 ? 20.703 -17.938 -18.625 1 97.75 201 GLY B O 1
ATOM 6094 N N . LEU B 1 202 ? 21.25 -16 -17.578 1 98.56 202 LEU B N 1
ATOM 6095 C CA . LEU B 1 202 ? 21.047 -16.438 -16.203 1 98.56 202 LEU B CA 1
ATOM 6096 C C . LEU B 1 202 ? 20 -15.578 -15.516 1 98.56 202 LEU B C 1
ATOM 6098 O O . LEU B 1 202 ? 19.875 -14.383 -15.805 1 98.56 202 LEU B O 1
ATOM 6102 N N . LEU B 1 203 ? 19.203 -16.234 -14.711 1 98.62 203 LEU B N 1
ATOM 6103 C CA . LEU B 1 203 ? 18.266 -15.57 -13.805 1 98.62 203 LEU B CA 1
ATOM 6104 C C . LEU B 1 203 ? 18.609 -15.891 -12.352 1 98.62 203 LEU B C 1
ATOM 6106 O O . LEU B 1 203 ? 19.188 -16.938 -12.055 1 98.62 203 LEU B O 1
ATOM 6110 N N . PHE B 1 204 ? 18.359 -14.969 -11.508 1 97.94 204 PHE B N 1
ATOM 6111 C CA . PHE B 1 204 ? 18.281 -15.305 -10.086 1 97.94 204 PHE B CA 1
ATOM 6112 C C . PHE B 1 204 ? 17.297 -14.391 -9.375 1 97.94 204 PHE B C 1
ATOM 6114 O O . PHE B 1 204 ? 16.812 -13.406 -9.945 1 97.94 204 PHE B O 1
ATOM 6121 N N . GLU B 1 205 ? 16.891 -14.797 -8.203 1 95.75 205 GLU B N 1
ATOM 6122 C CA . GLU B 1 205 ? 15.852 -14.047 -7.512 1 95.75 205 GLU B CA 1
ATOM 6123 C C . GLU B 1 205 ? 16.203 -13.852 -6.039 1 95.75 205 GLU B C 1
ATOM 6125 O O . GLU B 1 205 ? 17.031 -14.578 -5.488 1 95.75 205 GLU B O 1
ATOM 6130 N N . GLU B 1 206 ? 15.734 -12.789 -5.543 1 94.94 206 GLU B N 1
ATOM 6131 C CA . GLU B 1 206 ? 15.586 -12.602 -4.102 1 94.94 206 GLU B CA 1
ATOM 6132 C C . GLU B 1 206 ? 14.234 -13.109 -3.615 1 94.94 206 GLU B C 1
ATOM 6134 O O . GLU B 1 206 ? 13.234 -12.391 -3.695 1 94.94 206 GLU B O 1
ATOM 6139 N N . PRO B 1 207 ? 14.141 -14.297 -3.119 1 90.88 207 PRO B N 1
ATOM 6140 C CA . PRO B 1 207 ? 12.852 -14.969 -2.975 1 90.88 207 PRO B CA 1
ATOM 6141 C C . PRO B 1 207 ? 12.07 -14.484 -1.752 1 90.88 207 PRO B C 1
ATOM 6143 O O . PRO B 1 207 ? 10.844 -14.625 -1.703 1 90.88 207 PRO B O 1
ATOM 6146 N N . LYS B 1 208 ? 12.734 -13.859 -0.782 1 89.75 208 LYS B N 1
ATOM 6147 C CA . LYS B 1 208 ? 12.055 -13.586 0.482 1 89.75 208 LYS B CA 1
ATOM 6148 C C . LYS B 1 208 ? 11.977 -12.086 0.749 1 89.75 208 LYS B C 1
ATOM 6150 O O . LYS B 1 208 ? 11.227 -11.641 1.622 1 89.75 208 LYS B O 1
ATOM 6155 N N . GLY B 1 209 ? 12.703 -11.266 0.036 1 91.38 209 GLY B N 1
ATOM 6156 C CA . GLY B 1 209 ? 12.734 -9.828 0.254 1 91.38 209 GLY B CA 1
ATOM 6157 C C . GLY B 1 209 ? 13.531 -9.43 1.48 1 91.38 209 GLY B C 1
ATOM 6158 O O . GLY B 1 209 ? 13.336 -8.344 2.029 1 91.38 209 GLY B O 1
ATOM 6159 N N . THR B 1 210 ? 14.453 -10.281 1.949 1 92.25 210 THR B N 1
ATOM 6160 C CA . THR B 1 210 ? 15.141 -10.047 3.213 1 92.25 210 THR B CA 1
ATOM 6161 C C . THR B 1 210 ? 16.531 -9.461 2.973 1 92.25 210 THR B C 1
ATOM 6163 O O . THR B 1 210 ? 17.141 -8.914 3.889 1 92.25 210 THR B O 1
ATOM 6166 N N . SER B 1 211 ? 17.062 -9.562 1.704 1 93.62 211 SER B N 1
ATOM 6167 C CA . SER B 1 211 ? 18.422 -9.102 1.407 1 93.62 211 SER B CA 1
ATOM 6168 C C . SER B 1 211 ? 18.516 -7.582 1.45 1 93.62 211 SER B C 1
ATOM 6170 O O . SER B 1 211 ? 17.578 -6.887 1.033 1 93.62 211 SER B O 1
ATOM 6172 N N . LEU B 1 212 ? 19.609 -7.152 1.986 1 95.5 212 LEU B N 1
ATOM 6173 C CA . LEU B 1 212 ? 19.922 -5.738 1.818 1 95.5 212 LEU B CA 1
ATOM 6174 C C . LEU B 1 212 ? 20.312 -5.434 0.374 1 95.5 212 LEU B C 1
ATOM 6176 O O . LEU B 1 212 ? 20.938 -6.262 -0.297 1 95.5 212 LEU B O 1
ATOM 6180 N N . PRO B 1 213 ? 19.984 -4.23 -0.092 1 97.12 213 PRO B N 1
ATOM 6181 C CA . PRO B 1 213 ? 20.297 -3.881 -1.479 1 97.12 213 PRO B CA 1
ATOM 6182 C C . PRO B 1 213 ? 21.766 -4.055 -1.812 1 97.12 213 PRO B C 1
ATOM 6184 O O . PRO B 1 213 ? 22.109 -4.594 -2.869 1 97.12 213 PRO B O 1
ATOM 6187 N N . ASP B 1 214 ? 22.688 -3.717 -0.887 1 97 214 ASP B N 1
ATOM 6188 C CA . ASP B 1 214 ? 24.125 -3.83 -1.127 1 97 214 ASP B CA 1
ATOM 6189 C C . ASP B 1 214 ? 24.547 -5.293 -1.25 1 97 214 ASP B C 1
ATOM 6191 O O . ASP B 1 214 ? 25.406 -5.629 -2.061 1 97 214 ASP B O 1
ATOM 6195 N N . GLU B 1 215 ? 23.953 -6.133 -0.451 1 96.56 215 GLU B N 1
ATOM 6196 C CA . GLU B 1 215 ? 24.266 -7.555 -0.486 1 96.56 215 GLU B CA 1
ATOM 6197 C C . GLU B 1 215 ? 23.844 -8.188 -1.809 1 96.56 215 GLU B C 1
ATOM 6199 O O . GLU B 1 215 ? 24.625 -8.891 -2.447 1 96.56 215 GLU B O 1
ATOM 6204 N N . PHE B 1 216 ? 22.656 -7.941 -2.184 1 97.94 216 PHE B N 1
ATOM 6205 C CA . PHE B 1 216 ? 22.125 -8.492 -3.424 1 97.94 216 PHE B CA 1
ATOM 6206 C C . PHE B 1 216 ? 22.859 -7.914 -4.629 1 97.94 216 PHE B C 1
ATOM 6208 O O . PHE B 1 216 ? 23.125 -8.625 -5.602 1 97.94 216 PHE B O 1
ATOM 6215 N N . GLY B 1 217 ? 23.156 -6.57 -4.578 1 98.19 217 GLY B N 1
ATOM 6216 C CA . GLY B 1 217 ? 23.969 -5.949 -5.609 1 98.19 217 GLY B CA 1
ATOM 6217 C C . GLY B 1 217 ? 25.344 -6.582 -5.758 1 98.19 217 GLY B C 1
ATOM 6218 O O . GLY B 1 217 ? 25.812 -6.797 -6.875 1 98.19 217 GLY B O 1
ATOM 6219 N N . LEU B 1 218 ? 25.938 -6.895 -4.648 1 98.38 218 LEU B N 1
ATOM 6220 C CA . LEU B 1 218 ? 27.266 -7.516 -4.664 1 98.38 218 LEU B CA 1
ATOM 6221 C C . LEU B 1 218 ? 27.203 -8.898 -5.309 1 98.38 218 LEU B C 1
ATOM 6223 O O . LEU B 1 218 ? 28.094 -9.258 -6.082 1 98.38 218 LEU B O 1
ATOM 6227 N N . MET B 1 219 ? 26.141 -9.656 -4.969 1 98.38 219 MET B N 1
ATOM 6228 C CA . MET B 1 219 ? 25.953 -10.953 -5.613 1 98.38 219 MET B CA 1
ATOM 6229 C C . MET B 1 219 ? 25.875 -10.805 -7.129 1 98.38 219 MET B C 1
ATOM 6231 O O . MET B 1 219 ? 26.516 -11.547 -7.871 1 98.38 219 MET B O 1
ATOM 6235 N N . THR B 1 220 ? 25.125 -9.828 -7.555 1 98.69 220 THR B N 1
ATOM 6236 C CA . THR B 1 220 ? 24.938 -9.562 -8.977 1 98.69 220 THR B CA 1
ATOM 6237 C C . THR B 1 220 ? 26.266 -9.211 -9.641 1 98.69 220 THR B C 1
ATOM 6239 O O . THR B 1 220 ? 26.578 -9.711 -10.719 1 98.69 220 THR B O 1
ATOM 6242 N N . LYS B 1 221 ? 27 -8.375 -8.961 1 98.44 221 LYS B N 1
ATOM 6243 C CA . LYS B 1 221 ? 28.297 -7.922 -9.469 1 98.44 221 LYS B CA 1
ATOM 6244 C C . LYS B 1 221 ? 29.219 -9.102 -9.742 1 98.44 221 LYS B C 1
ATOM 6246 O O . LYS B 1 221 ? 29.859 -9.172 -10.797 1 98.44 221 LYS B O 1
ATOM 6251 N N . TYR B 1 222 ? 29.281 -10.031 -8.906 1 98.38 222 TYR B N 1
ATOM 6252 C CA . TYR B 1 222 ? 30.234 -11.125 -9.008 1 98.38 222 TYR B CA 1
ATOM 6253 C C . TYR B 1 222 ? 29.766 -12.164 -10.016 1 98.38 222 TYR B C 1
ATOM 6255 O O . TYR B 1 222 ? 30.578 -12.805 -10.688 1 98.38 222 TYR B O 1
ATOM 6263 N N . ILE B 1 223 ? 28.438 -12.375 -10.133 1 98.38 223 ILE B N 1
ATOM 6264 C CA . ILE B 1 223 ? 27.938 -13.25 -11.18 1 98.38 223 ILE B CA 1
ATOM 6265 C C . ILE B 1 223 ? 28.281 -12.672 -12.555 1 98.38 223 ILE B C 1
ATOM 6267 O O . ILE B 1 223 ? 28.781 -13.383 -13.422 1 98.38 223 ILE B O 1
ATOM 6271 N N . ARG B 1 224 ? 28.078 -11.383 -12.719 1 98.25 224 ARG B N 1
ATOM 6272 C CA . ARG B 1 224 ? 28.422 -10.734 -13.977 1 98.25 224 ARG B CA 1
ATOM 6273 C C . ARG B 1 224 ? 29.922 -10.82 -14.242 1 98.25 224 ARG B C 1
ATOM 6275 O O . ARG B 1 224 ? 30.359 -11.109 -15.359 1 98.25 224 ARG B O 1
ATOM 6282 N N . LYS B 1 225 ? 30.734 -10.523 -13.172 1 97.69 225 LYS B N 1
ATOM 6283 C CA . LYS B 1 225 ? 32.188 -10.633 -13.305 1 97.69 225 LYS B CA 1
ATOM 6284 C C . LYS B 1 225 ? 32.594 -12.031 -13.766 1 97.69 225 LYS B C 1
ATOM 6286 O O . LYS B 1 225 ? 33.469 -12.172 -14.609 1 97.69 225 LYS B O 1
ATOM 6291 N N . LYS B 1 226 ? 31.969 -13.047 -13.211 1 97.44 226 LYS B N 1
ATOM 6292 C CA . LYS B 1 226 ? 32.281 -14.43 -13.57 1 97.44 226 LYS B CA 1
ATOM 6293 C C . LYS B 1 226 ? 31.875 -14.727 -15.008 1 97.44 226 LYS B C 1
ATOM 6295 O O . LYS B 1 226 ? 32.594 -15.406 -15.742 1 97.44 226 LYS B O 1
ATOM 6300 N N . MET B 1 227 ? 30.703 -14.258 -15.43 1 97.5 227 MET B N 1
ATOM 6301 C CA . MET B 1 227 ? 30.266 -14.398 -16.812 1 97.5 227 MET B CA 1
ATOM 6302 C C . MET B 1 227 ? 31.266 -13.75 -17.766 1 97.5 227 MET B C 1
ATOM 6304 O O . MET B 1 227 ? 31.688 -14.367 -18.75 1 97.5 227 MET B O 1
ATOM 6308 N N . ASN B 1 228 ? 31.641 -12.547 -17.406 1 97 228 ASN B N 1
ATOM 6309 C CA . ASN B 1 228 ? 32.562 -11.797 -18.234 1 97 228 ASN B CA 1
ATOM 6310 C C . ASN B 1 228 ? 33.938 -12.492 -18.312 1 97 228 ASN B C 1
ATOM 6312 O O . ASN B 1 228 ? 34.562 -12.516 -19.375 1 97 228 ASN B O 1
ATOM 6316 N N . ALA B 1 229 ? 34.375 -12.992 -17.188 1 96.56 229 ALA B N 1
ATOM 6317 C CA . ALA B 1 229 ? 35.656 -13.703 -17.156 1 96.56 229 ALA B CA 1
ATOM 6318 C C . ALA B 1 229 ? 35.656 -14.898 -18.109 1 96.56 229 ALA B C 1
ATOM 6320 O O . ALA B 1 229 ? 36.688 -15.344 -18.578 1 96.56 229 ALA B O 1
ATOM 6321 N N . ASN B 1 230 ? 34.469 -15.391 -18.406 1 96.19 230 ASN B N 1
ATOM 6322 C CA . ASN B 1 230 ? 34.312 -16.516 -19.328 1 96.19 230 ASN B CA 1
ATOM 6323 C C . ASN B 1 230 ? 33.875 -16.047 -20.719 1 96.19 230 ASN B C 1
ATOM 6325 O O . ASN B 1 230 ? 33.406 -16.844 -21.531 1 96.19 230 ASN B O 1
ATOM 6329 N N . ASN B 1 231 ? 33.875 -14.75 -21.016 1 95.38 231 ASN B N 1
ATOM 6330 C CA . ASN B 1 231 ? 33.469 -14.133 -22.266 1 95.38 231 ASN B CA 1
ATOM 6331 C C . ASN B 1 231 ? 32.031 -14.477 -22.625 1 95.38 231 ASN B C 1
ATOM 6333 O O . ASN B 1 231 ? 31.719 -14.742 -23.781 1 95.38 231 ASN B O 1
ATOM 6337 N N . TRP B 1 232 ? 31.297 -14.625 -21.594 1 95.06 232 TRP B N 1
ATOM 6338 C CA . TRP B 1 232 ? 29.875 -14.898 -21.75 1 95.06 232 TRP B CA 1
ATOM 6339 C C . TRP B 1 232 ? 29.062 -13.609 -21.672 1 95.06 232 TRP B C 1
ATOM 6341 O O . TRP B 1 232 ? 28.828 -13.078 -20.578 1 95.06 232 TRP B O 1
ATOM 6351 N N . ASN B 1 233 ? 28.562 -13.102 -22.797 1 91.06 233 ASN B N 1
ATOM 6352 C CA . ASN B 1 233 ? 27.781 -11.867 -22.844 1 91.06 233 ASN B CA 1
ATOM 6353 C C . ASN B 1 233 ? 26.281 -12.141 -22.766 1 91.06 233 ASN B C 1
ATOM 6355 O O . ASN B 1 233 ? 25.469 -11.359 -23.266 1 91.06 233 ASN B O 1
ATOM 6359 N N . GLY B 1 234 ? 25.875 -13.172 -22.172 1 94 234 GLY B N 1
ATOM 6360 C CA . GLY B 1 234 ? 24.469 -13.523 -22.031 1 94 234 GLY B CA 1
ATOM 6361 C C . GLY B 1 234 ? 23.719 -12.594 -21.094 1 94 234 GLY B C 1
ATOM 6362 O O . GLY B 1 234 ? 24.328 -11.781 -20.391 1 94 234 GLY B O 1
ATOM 6363 N N . HIS B 1 235 ? 22.422 -12.664 -21.062 1 98.12 235 HIS B N 1
ATOM 6364 C CA . HIS B 1 235 ? 21.562 -11.859 -20.203 1 98.12 235 HIS B CA 1
ATOM 6365 C C . HIS B 1 235 ? 21.719 -12.273 -18.734 1 98.12 235 HIS B C 1
ATOM 6367 O O . HIS B 1 235 ? 21.938 -13.453 -18.438 1 98.12 235 HIS B O 1
ATOM 6373 N N . LEU B 1 236 ? 21.719 -11.359 -17.859 1 98.75 236 LEU B N 1
ATOM 6374 C CA . LEU B 1 236 ? 21.578 -11.539 -16.422 1 98.75 236 LEU B CA 1
ATOM 6375 C C . LEU B 1 236 ? 20.375 -10.773 -15.883 1 98.75 236 LEU B C 1
ATOM 6377 O O . LEU B 1 236 ? 20.391 -9.547 -15.805 1 98.75 236 LEU B O 1
ATOM 6381 N N . LEU B 1 237 ? 19.297 -11.547 -15.555 1 98.81 237 LEU B N 1
ATOM 6382 C CA . LEU B 1 237 ? 18.031 -10.945 -15.133 1 98.81 237 LEU B CA 1
ATOM 6383 C C . LEU B 1 237 ? 17.75 -11.227 -13.664 1 98.81 237 LEU B C 1
ATOM 6385 O O . LEU B 1 237 ? 18.141 -12.273 -13.148 1 98.81 237 LEU B O 1
ATOM 6389 N N . ILE B 1 238 ? 17.109 -10.258 -13.023 1 98.75 238 ILE B N 1
ATOM 6390 C CA . ILE B 1 238 ? 16.875 -10.398 -11.586 1 98.75 238 ILE B CA 1
ATOM 6391 C C . ILE B 1 238 ? 15.375 -10.297 -11.297 1 98.75 238 ILE B C 1
ATOM 6393 O O . ILE B 1 238 ? 14.633 -9.656 -12.047 1 98.75 238 ILE B O 1
ATOM 6397 N N . HIS B 1 239 ? 14.883 -10.945 -10.289 1 98.38 239 HIS B N 1
ATOM 6398 C CA . HIS B 1 239 ? 13.555 -10.891 -9.68 1 98.38 239 HIS B CA 1
ATOM 6399 C C . HIS B 1 239 ? 13.648 -10.664 -8.172 1 98.38 239 HIS B C 1
ATOM 6401 O O . HIS B 1 239 ? 14.281 -11.445 -7.461 1 98.38 239 HIS B O 1
ATOM 6407 N N . VAL B 1 240 ? 13.008 -9.562 -7.73 1 97.94 240 VAL B N 1
ATOM 6408 C CA . VAL B 1 240 ? 13.195 -9.18 -6.332 1 97.94 240 VAL B CA 1
ATOM 6409 C C . VAL B 1 240 ? 11.836 -9.109 -5.633 1 97.94 240 VAL B C 1
ATOM 6411 O O . VAL B 1 240 ? 10.93 -8.422 -6.098 1 97.94 240 VAL B O 1
ATOM 6414 N N . HIS B 1 241 ? 11.703 -9.789 -4.492 1 96.69 241 HIS B N 1
ATOM 6415 C CA . HIS B 1 241 ? 10.469 -9.734 -3.713 1 96.69 241 HIS B CA 1
ATOM 6416 C C . HIS B 1 241 ? 10.547 -8.664 -2.629 1 96.69 241 HIS B C 1
ATOM 6418 O O . HIS B 1 241 ? 11.617 -8.094 -2.395 1 96.69 241 HIS B O 1
ATOM 6424 N N . GLU B 1 242 ? 9.359 -8.375 -2.031 1 95.88 242 GLU B N 1
ATOM 6425 C CA . GLU B 1 242 ? 9.234 -7.348 -1.003 1 95.88 242 GLU B CA 1
ATOM 6426 C C . GLU B 1 242 ? 8.977 -7.969 0.369 1 95.88 242 GLU B C 1
ATOM 6428 O O . GLU B 1 242 ? 8.227 -8.938 0.488 1 95.88 242 GLU B O 1
ATOM 6433 N N . LYS B 1 243 ? 9.633 -7.398 1.377 1 94.44 243 LYS B N 1
ATOM 6434 C CA . LYS B 1 243 ? 9.305 -7.789 2.746 1 94.44 243 LYS B CA 1
ATOM 6435 C C . LYS B 1 243 ? 9.547 -6.637 3.719 1 94.44 243 LYS B C 1
ATOM 6437 O O . LYS B 1 243 ? 8.711 -6.363 4.582 1 94.44 243 LYS B O 1
ATOM 6442 N N . PHE B 1 244 ? 10.711 -5.93 3.516 1 95.94 244 PHE B N 1
ATOM 6443 C CA . PHE B 1 244 ? 11.133 -4.973 4.539 1 95.94 244 PHE B CA 1
ATOM 6444 C C . PHE B 1 244 ? 11.266 -3.576 3.947 1 95.94 244 PHE B C 1
ATOM 6446 O O . PHE B 1 244 ? 11.938 -2.717 4.527 1 95.94 244 PHE B O 1
ATOM 6453 N N . GLY B 1 245 ? 10.758 -3.346 2.742 1 95.88 245 GLY B N 1
ATOM 6454 C CA . GLY B 1 245 ? 10.664 -2.002 2.195 1 95.88 245 GLY B CA 1
ATOM 6455 C C . GLY B 1 245 ? 11.789 -1.666 1.238 1 95.88 245 GLY B C 1
ATOM 6456 O O . GLY B 1 245 ? 11.984 -0.501 0.886 1 95.88 245 GLY B O 1
ATOM 6457 N N . PHE B 1 246 ? 12.547 -2.701 0.715 1 96.62 246 PHE B N 1
ATOM 6458 C CA . PHE B 1 246 ? 13.75 -2.389 -0.046 1 96.62 246 PHE B CA 1
ATOM 6459 C C . PHE B 1 246 ? 13.641 -2.91 -1.474 1 96.62 246 PHE B C 1
ATOM 6461 O O . PHE B 1 246 ? 14.539 -2.688 -2.293 1 96.62 246 PHE B O 1
ATOM 6468 N N . SER B 1 247 ? 12.555 -3.537 -1.887 1 97.31 247 SER B N 1
ATOM 6469 C CA . SER B 1 247 ? 12.508 -4.332 -3.111 1 97.31 247 SER B CA 1
ATOM 6470 C C . SER B 1 247 ? 12.82 -3.477 -4.336 1 97.31 247 SER B C 1
ATOM 6472 O O . SER B 1 247 ? 13.625 -3.869 -5.184 1 97.31 247 SER B O 1
ATOM 6474 N N . ASP B 1 248 ? 12.234 -2.258 -4.406 1 97.69 248 ASP B N 1
ATOM 6475 C CA . ASP B 1 248 ? 12.414 -1.419 -5.586 1 97.69 248 ASP B CA 1
ATOM 6476 C C . ASP B 1 248 ? 13.867 -0.969 -5.727 1 97.69 248 ASP B C 1
ATOM 6478 O O . ASP B 1 248 ? 14.43 -1 -6.824 1 97.69 248 ASP B O 1
ATOM 6482 N N . TYR B 1 249 ? 14.484 -0.6 -4.637 1 97.69 249 TYR B N 1
ATOM 6483 C CA . TYR B 1 249 ? 15.867 -0.157 -4.715 1 97.69 249 TYR B CA 1
ATOM 6484 C C . TYR B 1 249 ? 16.812 -1.343 -4.906 1 97.69 249 TYR B C 1
ATOM 6486 O O . TYR B 1 249 ? 17.844 -1.226 -5.574 1 97.69 249 TYR B O 1
ATOM 6494 N N . THR B 1 250 ? 16.469 -2.49 -4.336 1 98.31 250 THR B N 1
ATOM 6495 C CA . THR B 1 250 ? 17.25 -3.695 -4.539 1 98.31 250 THR B CA 1
ATOM 6496 C C . THR B 1 250 ? 17.328 -4.051 -6.023 1 98.31 250 THR B C 1
ATOM 6498 O O . THR B 1 250 ? 18.391 -4.43 -6.523 1 98.31 250 THR B O 1
ATOM 6501 N N . ALA B 1 251 ? 16.219 -3.918 -6.691 1 98.31 251 AL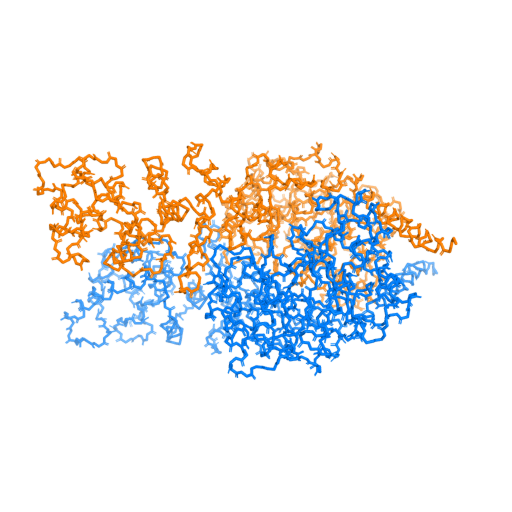A B N 1
ATOM 6502 C CA . ALA B 1 251 ? 16.219 -4.156 -8.133 1 98.31 251 ALA B CA 1
ATOM 6503 C C . ALA B 1 251 ? 17.141 -3.174 -8.852 1 98.31 251 ALA B C 1
ATOM 6505 O O . ALA B 1 251 ? 17.922 -3.572 -9.719 1 98.31 251 ALA B O 1
ATOM 6506 N N . LEU B 1 252 ? 17.078 -1.913 -8.477 1 97.94 252 LEU B N 1
ATOM 6507 C CA . LEU B 1 252 ? 17.938 -0.896 -9.086 1 97.94 252 LEU B CA 1
ATOM 6508 C C . LEU B 1 252 ? 19.406 -1.175 -8.805 1 97.94 252 LEU B C 1
ATOM 6510 O O . LEU B 1 252 ? 20.25 -1.024 -9.688 1 97.94 252 LEU B O 1
ATOM 6514 N N . GLU B 1 253 ? 19.688 -1.568 -7.559 1 97.81 253 GLU B N 1
ATOM 6515 C CA . GLU B 1 253 ? 21.062 -1.878 -7.156 1 97.81 253 GLU B CA 1
ATOM 6516 C C . GLU B 1 253 ? 21.625 -3.039 -7.969 1 97.81 253 GLU B C 1
ATOM 6518 O O . GLU B 1 253 ? 22.797 -3.031 -8.336 1 97.81 253 GLU B O 1
ATOM 6523 N N . ALA B 1 254 ? 20.781 -4.02 -8.227 1 98.62 254 ALA B N 1
ATOM 6524 C CA . ALA B 1 254 ? 21.219 -5.148 -9.047 1 98.62 254 ALA B CA 1
ATOM 6525 C C . ALA B 1 254 ? 21.516 -4.711 -10.477 1 98.62 254 ALA B C 1
ATOM 6527 O O . ALA B 1 254 ? 22.516 -5.129 -11.07 1 98.62 254 ALA B O 1
ATOM 6528 N N . LEU B 1 255 ? 20.688 -3.844 -11.023 1 98.62 255 LEU B N 1
ATOM 6529 C CA . LEU B 1 255 ? 20.906 -3.324 -12.375 1 98.62 255 LEU B CA 1
ATOM 6530 C C . LEU B 1 255 ? 22.172 -2.482 -12.43 1 98.62 255 LEU B C 1
ATOM 6532 O O . LEU B 1 255 ? 22.906 -2.51 -13.43 1 98.62 255 LEU B O 1
ATOM 6536 N N . LEU B 1 256 ? 22.5 -1.76 -11.359 1 97.94 256 LEU B N 1
ATOM 6537 C CA . LEU B 1 256 ? 23.703 -0.958 -11.25 1 97.94 256 LEU B CA 1
ATOM 6538 C C . LEU B 1 256 ? 24.953 -1.846 -11.25 1 97.94 256 LEU B C 1
ATOM 6540 O O . LEU B 1 256 ? 26.031 -1.407 -11.648 1 97.94 256 LEU B O 1
ATOM 6544 N N . ASN B 1 257 ? 24.75 -3.096 -10.852 1 98.12 257 ASN B N 1
ATOM 6545 C CA . ASN B 1 257 ? 25.906 -3.943 -10.57 1 98.12 257 ASN B CA 1
ATOM 6546 C C . ASN B 1 257 ? 26.031 -5.07 -11.594 1 98.12 257 ASN B C 1
ATOM 6548 O O . ASN B 1 257 ? 26.672 -6.09 -11.32 1 98.12 257 ASN B O 1
ATOM 6552 N N . GLY B 1 258 ? 25.375 -4.961 -12.711 1 98.06 258 GLY B N 1
ATOM 6553 C CA . GLY B 1 258 ? 25.75 -5.863 -13.789 1 98.06 258 GLY B CA 1
ATOM 6554 C C . GLY B 1 258 ? 24.562 -6.605 -14.375 1 98.06 258 GLY B C 1
ATOM 6555 O O . GLY B 1 258 ? 24.656 -7.176 -15.469 1 98.06 258 GLY B O 1
ATOM 6556 N N . ALA B 1 259 ? 23.375 -6.66 -13.688 1 98.75 259 ALA B N 1
ATOM 6557 C CA . ALA B 1 259 ? 22.172 -7.172 -14.336 1 98.75 259 ALA B CA 1
ATOM 6558 C C . ALA B 1 259 ? 21.75 -6.27 -15.492 1 98.75 259 ALA B C 1
ATOM 6560 O O . ALA B 1 259 ? 21.891 -5.047 -15.422 1 98.75 259 ALA B O 1
ATOM 6561 N N . ASN B 1 260 ? 21.281 -6.832 -16.562 1 98.44 260 ASN B N 1
ATOM 6562 C CA . ASN B 1 260 ? 20.859 -5.996 -17.688 1 98.44 260 ASN B CA 1
ATOM 6563 C C . ASN B 1 260 ? 19.375 -6.16 -17.969 1 98.44 260 ASN B C 1
ATOM 6565 O O . ASN B 1 260 ? 18.922 -5.859 -19.078 1 98.44 260 ASN B O 1
ATOM 6569 N N . GLY B 1 261 ? 18.641 -6.73 -17.062 1 98.31 261 GLY B N 1
ATOM 6570 C CA . GLY B 1 261 ? 17.203 -6.848 -17.203 1 98.31 261 GLY B CA 1
ATOM 6571 C C . GLY B 1 261 ? 16.516 -7.383 -15.953 1 98.31 261 GLY B C 1
ATOM 6572 O O . GLY B 1 261 ? 17.172 -7.629 -14.938 1 98.31 261 GLY B O 1
ATOM 6573 N N . VAL B 1 262 ? 15.172 -7.414 -16.016 1 98.69 262 VAL B N 1
ATOM 6574 C CA . VAL B 1 262 ? 14.359 -7.914 -14.898 1 98.69 262 VAL B CA 1
ATOM 6575 C C . VAL B 1 262 ? 13.344 -8.93 -15.422 1 98.69 262 VAL B C 1
ATOM 6577 O O . VAL B 1 262 ? 12.93 -8.867 -16.578 1 98.69 262 VAL B O 1
ATOM 6580 N N . TRP B 1 263 ? 13.039 -9.93 -14.688 1 98.56 263 TRP B N 1
ATOM 6581 C CA . TRP B 1 263 ? 11.836 -10.727 -14.867 1 98.56 263 TRP B CA 1
ATOM 6582 C C . TRP B 1 263 ? 10.859 -10.508 -13.711 1 98.56 263 TRP B C 1
ATOM 6584 O O . TRP B 1 263 ? 11.094 -10.992 -12.602 1 98.56 263 TRP B O 1
ATOM 6594 N N . ALA B 1 264 ? 9.867 -9.719 -13.969 1 98.31 264 ALA B N 1
ATOM 6595 C CA . ALA B 1 264 ? 8.961 -9.172 -12.953 1 98.31 264 ALA B CA 1
ATOM 6596 C C . ALA B 1 264 ? 7.547 -9.039 -13.5 1 98.31 264 ALA B C 1
ATOM 6598 O O . ALA B 1 264 ? 7.328 -9.125 -14.711 1 98.31 264 ALA B O 1
ATOM 6599 N N . SER B 1 265 ? 6.598 -8.945 -12.562 1 98.44 265 SER B N 1
ATOM 6600 C CA . SER B 1 265 ? 5.246 -8.531 -12.93 1 98.44 265 SER B CA 1
ATOM 6601 C C . SER B 1 265 ? 5.164 -7.02 -13.117 1 98.44 265 SER B C 1
ATOM 6603 O O . SER B 1 265 ? 5.906 -6.27 -12.484 1 98.44 265 SER B O 1
ATOM 6605 N N . VAL B 1 266 ? 4.246 -6.645 -14.008 1 98.69 266 VAL B N 1
ATOM 6606 C CA . VAL B 1 266 ? 4.066 -5.219 -14.25 1 98.69 266 VAL B CA 1
ATOM 6607 C C . VAL B 1 266 ? 3.596 -4.531 -12.969 1 98.69 266 VAL B C 1
ATOM 6609 O O . VAL B 1 266 ? 3.949 -3.379 -12.711 1 98.69 266 VAL B O 1
ATOM 6612 N N . CYS B 1 267 ? 2.869 -5.238 -12.141 1 98.38 267 CYS B N 1
ATOM 6613 C CA . CYS B 1 267 ? 2.355 -4.676 -10.891 1 98.38 267 CYS B CA 1
ATOM 6614 C C . CYS B 1 267 ? 3.045 -5.301 -9.688 1 98.38 267 CYS B C 1
ATOM 6616 O O . CYS B 1 267 ? 3.895 -6.18 -9.836 1 98.38 267 CYS B O 1
ATOM 6618 N N . LEU B 1 268 ? 2.727 -4.84 -8.523 1 97.56 268 LEU B N 1
ATOM 6619 C CA . LEU B 1 268 ? 3.359 -5.215 -7.262 1 97.56 268 LEU B CA 1
ATOM 6620 C C . LEU B 1 268 ? 2.98 -6.641 -6.867 1 97.56 268 LEU B C 1
ATOM 6622 O O . LEU B 1 268 ? 3.73 -7.312 -6.152 1 97.56 268 LEU B O 1
ATOM 6626 N N . GLU B 1 269 ? 1.855 -7.156 -7.309 1 97.25 269 GLU B N 1
ATOM 6627 C CA . GLU B 1 269 ? 1.302 -8.414 -6.812 1 97.25 269 GLU B CA 1
ATOM 6628 C C . GLU B 1 269 ? 2.266 -9.57 -7.047 1 97.25 269 GLU B C 1
ATOM 6630 O O . GLU B 1 269 ? 2.891 -9.664 -8.109 1 97.25 269 GLU B O 1
ATOM 6635 N N . GLY B 1 270 ? 2.445 -10.367 -6.082 1 94.38 270 GLY B N 1
ATOM 6636 C CA . GLY B 1 270 ? 3.361 -11.492 -6.156 1 94.38 270 GLY B CA 1
ATOM 6637 C C . GLY B 1 270 ? 3.436 -12.289 -4.867 1 94.38 270 GLY B C 1
ATOM 6638 O O . GLY B 1 270 ? 2.555 -12.18 -4.012 1 94.38 270 GLY B O 1
ATOM 6639 N N . ALA B 1 271 ? 4.504 -13.062 -4.789 1 87.06 271 ALA B N 1
ATOM 6640 C CA . ALA B 1 271 ? 4.734 -13.859 -3.586 1 87.06 271 ALA B CA 1
ATOM 6641 C C . ALA B 1 271 ? 5.137 -12.977 -2.412 1 87.06 271 ALA B C 1
ATOM 6643 O O . ALA B 1 271 ? 5.395 -11.781 -2.584 1 87.06 271 ALA B O 1
ATOM 6644 N N . ALA B 1 272 ? 5.23 -13.461 -1.184 1 79.94 272 ALA B N 1
ATOM 6645 C CA . ALA B 1 272 ? 5.543 -12.695 0.017 1 79.94 272 ALA B CA 1
ATOM 6646 C C . ALA B 1 272 ? 4.637 -11.469 0.136 1 79.94 272 ALA B C 1
ATOM 6648 O O . ALA B 1 272 ? 3.412 -11.594 0.124 1 79.94 272 ALA B O 1
ATOM 6649 N N . MET B 1 273 ? 5.223 -10.227 0.097 1 91.06 273 MET B N 1
ATOM 6650 C CA . MET B 1 273 ? 4.484 -8.969 0.139 1 91.06 273 MET B CA 1
ATOM 6651 C C . MET B 1 273 ? 4.426 -8.328 -1.243 1 91.06 273 MET B C 1
ATOM 6653 O O . MET B 1 273 ? 4.031 -7.168 -1.377 1 91.06 273 MET B O 1
ATOM 6657 N N . GLY B 1 274 ? 4.805 -9.133 -2.252 1 94.06 274 GLY B N 1
ATOM 6658 C CA . GLY B 1 274 ? 4.883 -8.609 -3.607 1 94.06 274 GLY B CA 1
ATOM 6659 C C . GLY B 1 274 ? 6.285 -8.656 -4.184 1 94.06 274 GLY B C 1
ATOM 6660 O O . GLY B 1 274 ? 7.168 -9.32 -3.635 1 94.06 274 GLY B O 1
ATOM 6661 N N . ASN B 1 275 ? 6.434 -8.141 -5.387 1 96.88 275 ASN B N 1
ATOM 6662 C CA . ASN B 1 275 ? 7.73 -8.07 -6.055 1 96.88 275 ASN B CA 1
ATOM 6663 C C . ASN B 1 275 ? 8.023 -6.66 -6.551 1 96.88 275 ASN B C 1
ATOM 6665 O O . ASN B 1 275 ? 7.137 -5.809 -6.582 1 96.88 275 ASN B O 1
ATOM 6669 N N . ALA B 1 276 ? 9.289 -6.352 -6.773 1 98 276 ALA B N 1
ATOM 6670 C CA . ALA B 1 276 ? 9.641 -5.102 -7.445 1 98 276 ALA B CA 1
ATOM 6671 C C . ALA B 1 276 ? 9.047 -5.051 -8.852 1 98 276 ALA B C 1
ATOM 6673 O O . ALA B 1 276 ? 9.578 -5.66 -9.781 1 98 276 ALA B O 1
ATOM 6674 N N . SER B 1 277 ? 7.988 -4.285 -9.016 1 97.94 277 SER B N 1
ATOM 6675 C CA . SER B 1 277 ? 7.238 -4.246 -10.266 1 97.94 277 SER B CA 1
ATOM 6676 C C . SER B 1 277 ? 8.078 -3.666 -11.391 1 97.94 277 SER B C 1
ATOM 6678 O O . SER B 1 277 ? 8.852 -2.732 -11.18 1 97.94 277 SER B O 1
ATOM 6680 N N . SER B 1 278 ? 7.879 -4.223 -12.609 1 98.69 278 SER B N 1
ATOM 6681 C CA . SER B 1 278 ? 8.586 -3.654 -13.75 1 98.69 278 SER B CA 1
ATOM 6682 C C . SER B 1 278 ? 8.117 -2.232 -14.039 1 98.69 278 SER B C 1
ATOM 6684 O O . SER B 1 278 ? 8.906 -1.392 -14.484 1 98.69 278 SER B O 1
ATOM 6686 N N . CYS B 1 279 ? 6.832 -1.932 -13.703 1 98.69 279 CYS B N 1
ATOM 6687 C CA . CYS B 1 279 ? 6.328 -0.579 -13.906 1 98.69 279 CYS B CA 1
ATOM 6688 C C . CYS B 1 279 ? 7.148 0.433 -13.109 1 98.69 279 CYS B C 1
ATOM 6690 O O . CYS B 1 279 ? 7.617 1.428 -13.672 1 98.69 279 CYS B O 1
ATOM 6692 N N . VAL B 1 280 ? 7.375 0.192 -11.859 1 98.5 280 VAL B N 1
ATOM 6693 C CA . VAL B 1 280 ? 8.102 1.11 -10.992 1 98.5 280 VAL B CA 1
ATOM 6694 C C . VAL B 1 280 ? 9.578 1.145 -11.391 1 98.5 280 VAL B C 1
ATOM 6696 O O . VAL B 1 280 ? 10.18 2.219 -11.477 1 98.5 280 VAL B O 1
ATOM 6699 N N . THR B 1 281 ? 10.148 -0.01 -11.664 1 98.69 281 THR B N 1
ATOM 6700 C CA . THR B 1 281 ? 11.555 -0.096 -12.047 1 98.69 281 THR B CA 1
ATOM 6701 C C . THR B 1 281 ? 11.812 0.692 -13.328 1 98.69 281 THR B C 1
ATOM 6703 O O . THR B 1 281 ? 12.734 1.509 -13.391 1 98.69 281 THR B O 1
ATOM 6706 N N . LEU B 1 282 ? 11.008 0.493 -14.383 1 98.5 282 LEU B N 1
ATOM 6707 C CA . LEU B 1 282 ? 11.203 1.146 -15.672 1 98.5 282 LEU B CA 1
ATOM 6708 C C . LEU B 1 282 ? 10.984 2.65 -15.555 1 98.5 282 LEU B C 1
ATOM 6710 O O . LEU B 1 282 ? 11.719 3.436 -16.172 1 98.5 282 LEU B O 1
ATOM 6714 N N . LEU B 1 283 ? 9.992 3.064 -14.766 1 98 283 LEU B N 1
ATOM 6715 C CA . LEU B 1 283 ? 9.758 4.496 -14.594 1 98 283 LEU B CA 1
ATOM 6716 C C . LEU B 1 283 ? 10.938 5.16 -13.898 1 98 283 LEU B C 1
ATOM 6718 O O . LEU B 1 283 ? 11.281 6.305 -14.211 1 98 283 LEU B O 1
ATOM 6722 N N . ASN B 1 284 ? 11.516 4.469 -12.922 1 97.75 284 ASN B N 1
ATOM 6723 C CA . ASN B 1 284 ? 12.703 5.008 -12.273 1 97.75 284 ASN B CA 1
ATOM 6724 C C . ASN B 1 284 ? 13.867 5.133 -13.25 1 97.75 284 ASN B C 1
ATOM 6726 O O . ASN B 1 284 ? 14.617 6.113 -13.211 1 97.75 284 ASN B O 1
ATOM 6730 N N . LEU B 1 285 ? 14.023 4.18 -14.164 1 98.25 285 LEU B N 1
ATOM 6731 C CA . LEU B 1 285 ? 15.07 4.262 -15.172 1 98.25 285 LEU B CA 1
ATOM 6732 C C . LEU B 1 285 ? 14.797 5.406 -16.141 1 98.25 285 LEU B C 1
ATOM 6734 O O . LEU B 1 285 ? 15.727 6.129 -16.531 1 98.25 285 LEU B O 1
ATOM 6738 N N . ILE B 1 286 ? 13.57 5.562 -16.5 1 97.69 286 ILE B N 1
ATOM 6739 C CA . ILE B 1 286 ? 13.172 6.621 -17.422 1 97.69 286 ILE B CA 1
ATOM 6740 C C . ILE B 1 286 ? 13.43 7.984 -16.781 1 97.69 286 ILE B C 1
ATOM 6742 O O . ILE B 1 286 ? 14.008 8.875 -17.422 1 97.69 286 ILE B O 1
ATOM 6746 N N . ARG B 1 287 ? 13.062 8.18 -15.508 1 94.62 287 ARG B N 1
ATOM 6747 C CA . ARG B 1 287 ? 13.266 9.461 -14.836 1 94.62 287 ARG B CA 1
ATOM 6748 C C . ARG B 1 287 ? 14.75 9.766 -14.688 1 94.62 287 ARG B C 1
ATOM 6750 O O . ARG B 1 287 ? 15.148 10.938 -14.609 1 94.62 287 ARG B O 1
ATOM 6757 N N . LEU B 1 288 ? 15.57 8.656 -14.695 1 94.69 288 LEU B N 1
ATOM 6758 C CA . LEU B 1 288 ? 17.016 8.836 -14.609 1 94.69 288 LEU B CA 1
ATOM 6759 C C . LEU B 1 288 ? 17.594 9.18 -15.977 1 94.69 288 LEU B C 1
ATOM 6761 O O . LEU B 1 288 ? 18.781 9.492 -16.094 1 94.69 288 LEU B O 1
ATOM 6765 N N . GLY B 1 289 ? 16.828 9.078 -17.078 1 95.19 289 GLY B N 1
ATOM 6766 C CA . GLY B 1 289 ? 17.266 9.523 -18.391 1 95.19 289 GLY B CA 1
ATOM 6767 C C . GLY B 1 289 ? 17.5 8.383 -19.375 1 95.19 289 GLY B C 1
ATOM 6768 O O . GLY B 1 289 ? 18.203 8.555 -20.375 1 95.19 289 GLY B O 1
ATOM 6769 N N . ASN B 1 290 ? 16.953 7.18 -19.094 1 97.62 290 ASN B N 1
ATOM 6770 C CA . ASN B 1 290 ? 17.125 6.062 -20.016 1 97.62 290 ASN B CA 1
ATOM 6771 C C . ASN B 1 290 ? 16.234 6.215 -21.234 1 97.62 290 ASN B C 1
ATOM 6773 O O . ASN B 1 290 ? 15.062 5.824 -21.219 1 97.62 290 ASN B O 1
ATOM 6777 N N . LYS B 1 291 ? 16.719 6.543 -22.344 1 96.12 291 LYS B N 1
ATOM 6778 C CA . LYS B 1 291 ? 15.969 6.793 -23.562 1 96.12 291 LYS B CA 1
ATOM 6779 C C . LYS B 1 291 ? 15.75 5.5 -24.344 1 96.12 291 LYS B C 1
ATOM 6781 O O . LYS B 1 291 ? 14.859 5.426 -25.203 1 96.12 291 LYS B O 1
ATOM 6786 N N . ASN B 1 292 ? 16.609 4.531 -24.094 1 97.12 292 ASN B N 1
ATOM 6787 C CA . ASN B 1 292 ? 16.484 3.256 -24.781 1 97.12 292 ASN B CA 1
ATOM 6788 C C . ASN B 1 292 ? 15.156 2.576 -24.484 1 97.12 292 ASN B C 1
ATOM 6790 O O . ASN B 1 292 ? 14.578 1.921 -25.344 1 97.12 292 ASN B O 1
ATOM 6794 N N . LEU B 1 293 ? 14.703 2.73 -23.281 1 96.81 293 LEU B N 1
ATOM 6795 C CA . LEU B 1 293 ? 13.438 2.135 -22.859 1 96.81 293 LEU B CA 1
ATOM 6796 C C . LEU B 1 293 ? 12.273 2.715 -23.672 1 96.81 293 LEU B C 1
ATOM 6798 O O . LEU B 1 293 ? 11.352 1.99 -24.047 1 96.81 293 LEU B O 1
ATOM 6802 N N . LEU B 1 294 ? 12.32 4.008 -23.922 1 95 294 LEU B N 1
ATOM 6803 C CA . LEU B 1 294 ? 11.258 4.715 -24.625 1 95 294 LEU B CA 1
ATOM 6804 C C . LEU B 1 294 ? 11.172 4.27 -26.078 1 95 294 LEU B C 1
ATOM 6806 O O . LEU B 1 294 ? 10.086 4.285 -26.672 1 95 294 LEU B O 1
ATOM 6810 N N . LYS B 1 295 ? 12.258 3.807 -26.609 1 94.12 295 LYS B N 1
ATOM 6811 C CA . LYS B 1 295 ? 12.312 3.334 -27.984 1 94.12 295 LYS B CA 1
ATOM 6812 C C . LYS B 1 295 ? 11.844 1.888 -28.094 1 94.12 295 LYS B C 1
ATOM 6814 O O . LYS B 1 295 ? 11.25 1.493 -29.109 1 94.12 295 LYS B O 1
ATOM 6819 N N . ARG B 1 296 ? 12.008 1.252 -27.062 1 95.38 296 ARG B N 1
ATOM 6820 C CA . ARG B 1 296 ? 11.852 -0.197 -27.141 1 95.38 296 ARG B CA 1
ATOM 6821 C C . ARG B 1 296 ? 10.477 -0.631 -26.656 1 95.38 296 ARG B C 1
ATOM 6823 O O . ARG B 1 296 ? 9.922 -1.619 -27.141 1 95.38 296 ARG B O 1
ATOM 6830 N N . TYR B 1 297 ? 9.914 0.031 -25.672 1 97.44 297 TYR B N 1
ATOM 6831 C CA . TYR B 1 297 ? 8.664 -0.373 -25.047 1 97.44 297 TYR B CA 1
ATOM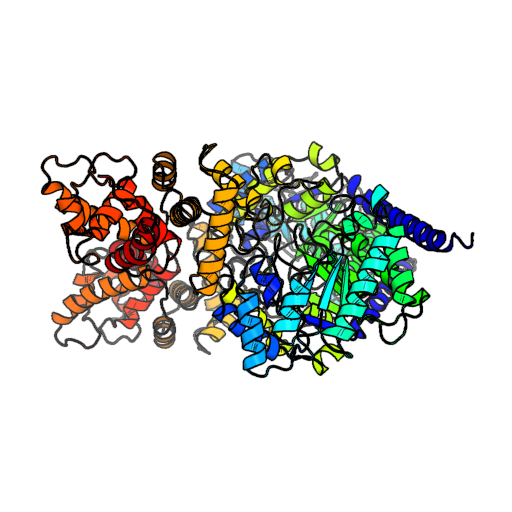 6832 C C . TYR B 1 297 ? 7.656 0.772 -25.047 1 97.44 297 TYR B C 1
ATOM 6834 O O . TYR B 1 297 ? 8.023 1.925 -25.297 1 97.44 297 TYR B O 1
ATOM 6842 N N . THR B 1 298 ? 6.379 0.402 -24.875 1 98 298 THR B N 1
ATOM 6843 C CA . THR B 1 298 ? 5.328 1.402 -24.719 1 98 298 THR B CA 1
ATOM 6844 C C . THR B 1 298 ? 5.199 1.834 -23.266 1 98 298 THR B C 1
ATOM 6846 O O . THR B 1 298 ? 4.23 1.48 -22.578 1 98 298 THR B O 1
ATOM 6849 N N . CYS B 1 299 ? 6.121 2.666 -22.875 1 97.56 299 CYS B N 1
ATOM 6850 C CA . CYS B 1 299 ? 6.297 2.986 -21.469 1 97.56 299 CYS B CA 1
ATOM 6851 C C . CYS B 1 299 ? 5.145 3.836 -20.953 1 97.56 299 CYS B C 1
ATOM 6853 O O . CYS B 1 299 ? 4.84 3.822 -19.75 1 97.56 299 CYS B O 1
ATOM 6855 N N . THR B 1 300 ? 4.406 4.598 -21.781 1 97.62 300 THR B N 1
ATOM 6856 C CA . THR B 1 300 ? 3.291 5.449 -21.375 1 97.62 300 THR B CA 1
ATOM 6857 C C . THR B 1 300 ? 2.072 4.605 -21.016 1 97.62 300 THR B C 1
ATOM 6859 O O . THR B 1 300 ? 1.113 5.109 -20.438 1 97.62 300 THR B O 1
ATOM 6862 N N . TYR B 1 301 ? 2.104 3.301 -21.359 1 98.38 301 TYR B N 1
ATOM 6863 C CA . TYR B 1 301 ? 0.976 2.43 -21.047 1 98.38 301 TYR B CA 1
ATOM 6864 C C . TYR B 1 301 ? 1.232 1.64 -19.766 1 98.38 301 TYR B C 1
ATOM 6866 O O . TYR B 1 301 ? 0.329 0.984 -19.25 1 98.38 301 TYR B O 1
ATOM 6874 N N . LEU B 1 302 ? 2.42 1.697 -19.203 1 98.62 302 LEU B N 1
ATOM 6875 C CA . LEU B 1 302 ? 2.828 0.885 -18.062 1 98.62 302 LEU B CA 1
ATOM 6876 C C . LEU B 1 302 ? 1.905 1.121 -16.875 1 98.62 302 LEU B C 1
ATOM 6878 O O . LEU B 1 302 ? 1.476 0.169 -16.219 1 98.62 302 LEU B O 1
ATOM 6882 N N . ARG B 1 303 ? 1.621 2.369 -16.594 1 98.44 303 ARG B N 1
ATOM 6883 C CA . ARG B 1 303 ? 0.773 2.699 -15.453 1 98.44 303 ARG B CA 1
ATOM 6884 C C . ARG B 1 303 ? -0.608 2.07 -15.602 1 98.44 303 ARG B C 1
ATOM 6886 O O . ARG B 1 303 ? -1.097 1.416 -14.672 1 98.44 303 ARG B O 1
ATOM 6893 N N . LYS B 1 304 ? -1.236 2.246 -16.75 1 98.5 304 LYS B N 1
ATOM 6894 C CA . LYS B 1 304 ? -2.557 1.677 -17 1 98.5 304 LYS B CA 1
ATOM 6895 C C . LYS B 1 304 ? -2.525 0.153 -16.906 1 98.5 304 LYS B C 1
ATOM 6897 O O . LYS B 1 304 ? -3.43 -0.458 -16.328 1 98.5 304 LYS B O 1
ATOM 6902 N N . ALA B 1 305 ? -1.498 -0.429 -17.5 1 98.88 305 ALA B N 1
ATOM 6903 C CA . ALA B 1 305 ? -1.359 -1.882 -17.438 1 98.88 305 ALA B CA 1
ATOM 6904 C C . ALA B 1 305 ? -1.262 -2.357 -15.984 1 98.88 305 ALA B C 1
ATOM 6906 O O . ALA B 1 305 ? -1.906 -3.336 -15.602 1 98.88 305 ALA B O 1
ATOM 6907 N N . ALA B 1 306 ? -0.403 -1.668 -15.188 1 98.88 306 ALA B N 1
ATOM 6908 C CA . ALA B 1 306 ? -0.228 -2.041 -13.781 1 98.88 306 ALA B CA 1
ATOM 6909 C C . ALA B 1 306 ? -1.546 -1.943 -13.023 1 98.88 306 ALA B C 1
ATOM 6911 O O . ALA B 1 306 ? -1.871 -2.82 -12.219 1 98.88 306 ALA B O 1
ATOM 6912 N N . ILE B 1 307 ? -2.328 -0.901 -13.234 1 98.75 307 ILE B N 1
ATOM 6913 C CA . ILE B 1 307 ? -3.631 -0.715 -12.609 1 98.75 307 ILE B CA 1
ATOM 6914 C C . ILE B 1 307 ? -4.57 -1.848 -13.016 1 98.75 307 ILE B C 1
ATOM 6916 O O . ILE B 1 307 ? -5.184 -2.494 -12.164 1 98.75 307 ILE B O 1
ATOM 6920 N N . ASN B 1 308 ? -4.645 -2.1 -14.32 1 98.88 308 ASN B N 1
ATOM 6921 C CA . ASN B 1 308 ? -5.551 -3.125 -14.836 1 98.88 308 ASN B CA 1
ATOM 6922 C C . ASN B 1 308 ? -5.188 -4.508 -14.305 1 98.88 308 ASN B C 1
ATOM 6924 O O . ASN B 1 308 ? -6.062 -5.266 -13.883 1 98.88 308 ASN B O 1
ATOM 6928 N N . ILE B 1 309 ? -3.936 -4.859 -14.305 1 98.81 309 ILE B N 1
ATOM 6929 C CA . ILE B 1 309 ? -3.5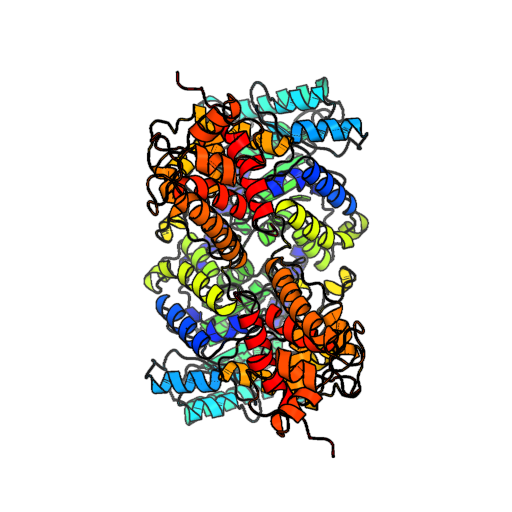04 -6.184 -13.859 1 98.81 309 ILE B CA 1
ATOM 6930 C C . ILE B 1 309 ? -3.766 -6.336 -12.367 1 98.81 309 ILE B C 1
ATOM 6932 O O . ILE B 1 309 ? -4.152 -7.41 -11.906 1 98.81 309 ILE B O 1
ATOM 6936 N N . THR B 1 310 ? -3.514 -5.262 -11.594 1 98.56 310 THR B N 1
ATOM 6937 C CA . THR B 1 310 ? -3.867 -5.305 -10.18 1 98.56 310 THR B CA 1
ATOM 6938 C C . THR B 1 310 ? -5.352 -5.605 -10 1 98.56 310 THR B C 1
ATOM 6940 O O . THR B 1 310 ? -5.727 -6.465 -9.203 1 98.56 310 THR B O 1
ATOM 6943 N N . LYS B 1 311 ? -6.219 -4.93 -10.766 1 98.12 311 LYS B N 1
ATOM 6944 C CA . LYS B 1 311 ? -7.664 -5.117 -10.672 1 98.12 311 LYS B CA 1
ATOM 6945 C C . LYS B 1 311 ? -8.062 -6.539 -11.055 1 98.12 311 LYS B C 1
ATOM 6947 O O . LYS B 1 311 ? -8.906 -7.152 -10.391 1 98.12 311 LYS B O 1
ATOM 6952 N N . ILE B 1 312 ? -7.48 -7.012 -12.109 1 98.06 312 ILE B N 1
ATOM 6953 C CA . ILE B 1 312 ? -7.766 -8.367 -12.57 1 98.06 312 ILE B CA 1
ATOM 6954 C C . ILE B 1 312 ? -7.387 -9.367 -11.484 1 98.06 312 ILE B C 1
ATOM 6956 O O . ILE B 1 312 ? -8.109 -10.336 -11.242 1 98.06 312 ILE B O 1
ATOM 6960 N N . THR B 1 313 ? -6.289 -9.156 -10.828 1 97.44 313 THR B N 1
ATOM 6961 C CA . THR B 1 313 ? -5.688 -10.086 -9.875 1 97.44 313 THR B CA 1
ATOM 6962 C C . THR B 1 313 ? -6.406 -10.023 -8.531 1 97.44 313 THR B C 1
ATOM 6964 O O . THR B 1 313 ? -6.699 -11.062 -7.93 1 97.44 313 THR B O 1
ATOM 6967 N N . THR B 1 314 ? -6.758 -8.828 -8.086 1 95.75 314 THR B N 1
ATOM 6968 C CA . THR B 1 314 ? -7.211 -8.672 -6.707 1 95.75 314 THR B CA 1
ATOM 6969 C C . THR B 1 314 ? -8.695 -8.336 -6.66 1 95.75 314 THR B C 1
ATOM 6971 O O . THR B 1 314 ? -9.336 -8.461 -5.613 1 95.75 314 THR B O 1
ATOM 6974 N N . GLY B 1 315 ? -9.211 -7.855 -7.742 1 95 315 GLY B N 1
ATOM 6975 C CA . GLY B 1 315 ? -10.578 -7.363 -7.77 1 95 315 GLY B CA 1
ATOM 6976 C C . GLY B 1 315 ? -10.695 -5.914 -7.336 1 95 315 GLY B C 1
ATOM 6977 O O . GLY B 1 315 ? -11.797 -5.352 -7.328 1 95 315 GLY B O 1
ATOM 6978 N N . GLU B 1 316 ? -9.562 -5.305 -7.027 1 94.81 316 GLU B N 1
ATOM 6979 C CA . GLU B 1 316 ? -9.57 -3.934 -6.523 1 94.81 316 GLU B CA 1
ATOM 6980 C C . GLU B 1 316 ? -8.508 -3.086 -7.223 1 94.81 316 GLU B C 1
ATOM 6982 O O . GLU B 1 316 ? -7.57 -3.621 -7.812 1 94.81 316 GLU B O 1
ATOM 6987 N N . ASP B 1 317 ? -8.672 -1.763 -7.16 1 96.56 317 ASP B N 1
ATOM 6988 C CA . ASP B 1 317 ? -7.625 -0.852 -7.617 1 96.56 317 ASP B CA 1
ATOM 6989 C C . ASP B 1 317 ? -6.363 -0.996 -6.766 1 96.56 317 ASP B C 1
ATOM 6991 O O . ASP B 1 317 ? -6.43 -1.447 -5.621 1 96.56 317 ASP B O 1
ATOM 6995 N N . PRO B 1 318 ? -5.191 -0.684 -7.355 1 97.5 318 PRO B N 1
ATOM 6996 C CA . PRO B 1 318 ? -4.008 -0.628 -6.5 1 97.5 318 PRO B CA 1
ATOM 6997 C C . PRO B 1 318 ? -4.199 0.274 -5.281 1 97.5 318 PRO B C 1
ATOM 6999 O O . PRO B 1 318 ? -5.047 1.169 -5.301 1 97.5 318 PRO B O 1
ATOM 7002 N N . HIS B 1 319 ? -3.461 -0.06 -4.219 1 95.88 319 HIS B N 1
ATOM 7003 C CA . HIS B 1 319 ? -3.473 0.858 -3.084 1 95.88 319 HIS B CA 1
ATOM 7004 C C . HIS B 1 319 ? -3.174 2.287 -3.527 1 95.88 319 HIS B C 1
ATOM 7006 O O . HIS B 1 319 ? -2.322 2.506 -4.391 1 95.88 319 HIS B O 1
ATOM 7012 N N . SER B 1 320 ? -3.877 3.195 -2.936 1 95.38 320 SER B N 1
ATOM 7013 C CA . SER B 1 320 ? -3.783 4.586 -3.369 1 95.38 320 SER B CA 1
ATOM 7014 C C . SER B 1 320 ? -2.352 5.102 -3.266 1 95.38 320 SER B C 1
ATOM 7016 O O . SER B 1 320 ? -1.944 5.973 -4.035 1 95.38 320 SER B O 1
ATOM 7018 N N . LYS B 1 321 ? -1.547 4.527 -2.402 1 95.56 321 LYS B N 1
ATOM 7019 C CA . LYS B 1 321 ? -0.199 5.035 -2.164 1 95.56 321 LYS B CA 1
ATOM 7020 C C . LYS B 1 321 ? 0.848 4.152 -2.836 1 95.56 321 LYS B C 1
ATOM 7022 O O . LYS B 1 321 ? 2.027 4.195 -2.477 1 95.56 321 LYS B O 1
ATOM 7027 N N . GLN B 1 322 ? 0.441 3.307 -3.758 1 96.94 322 GLN B N 1
ATOM 7028 C CA . GLN B 1 322 ? 1.381 2.547 -4.574 1 96.94 322 GLN B CA 1
ATOM 7029 C C . GLN B 1 322 ? 2.223 3.471 -5.449 1 96.94 322 GLN B C 1
ATOM 7031 O O . GLN B 1 322 ? 1.681 4.301 -6.188 1 96.94 322 GLN B O 1
ATOM 7036 N N . PRO B 1 323 ? 3.561 3.4 -5.383 1 97 323 PRO B N 1
ATOM 7037 C CA . PRO B 1 323 ? 4.406 4.246 -6.227 1 97 323 PRO B CA 1
ATOM 7038 C C . PRO B 1 323 ? 4.059 4.129 -7.711 1 97 323 PRO B C 1
ATOM 7040 O O . PRO B 1 323 ? 3.836 3.025 -8.211 1 97 323 PRO B O 1
ATOM 7043 N N . VAL B 1 324 ? 3.926 5.238 -8.398 1 97.56 324 VAL B N 1
ATOM 7044 C CA . VAL B 1 324 ? 3.824 5.402 -9.844 1 97.56 324 VAL B CA 1
ATOM 7045 C C . VAL B 1 324 ? 2.379 5.188 -10.289 1 97.56 324 VAL B C 1
ATOM 7047 O O . VAL B 1 324 ? 1.821 6.004 -11.031 1 97.56 324 VAL B O 1
ATOM 7050 N N . TYR B 1 325 ? 1.731 4.125 -9.766 1 98 325 TYR B N 1
ATOM 7051 C CA . TYR B 1 325 ? 0.46 3.826 -10.414 1 98 325 TYR B CA 1
ATOM 7052 C C . TYR B 1 325 ? -0.677 3.797 -9.398 1 98 325 TYR B C 1
ATOM 7054 O O . TYR B 1 325 ? -1.811 3.449 -9.742 1 98 325 TYR B O 1
ATOM 7062 N N . GLY B 1 326 ? -0.419 4.117 -8.094 1 96.69 326 GLY B N 1
ATOM 7063 C CA . GLY B 1 326 ? -1.506 4.449 -7.184 1 96.69 326 GLY B CA 1
ATOM 7064 C C . GLY B 1 326 ? -2.17 5.773 -7.508 1 96.69 326 GLY B C 1
ATOM 7065 O O . GLY B 1 326 ? -1.547 6.66 -8.094 1 96.69 326 GLY B O 1
ATOM 7066 N N . GLU B 1 327 ? -3.346 5.863 -7.078 1 94.5 327 GLU B N 1
ATOM 7067 C CA . GLU B 1 327 ? -4.098 7.074 -7.395 1 94.5 327 GLU B CA 1
ATOM 7068 C C . GLU B 1 327 ? -3.389 8.32 -6.871 1 94.5 327 GLU B C 1
ATOM 7070 O O . GLU B 1 327 ? -3.342 9.344 -7.551 1 94.5 327 GLU B O 1
ATOM 7075 N N . ARG B 1 328 ? -2.768 8.273 -5.75 1 93.94 328 ARG B N 1
ATOM 7076 C CA . ARG B 1 328 ? -2.152 9.422 -5.086 1 93.94 328 ARG B CA 1
ATOM 7077 C C . ARG B 1 328 ? -0.809 9.766 -5.715 1 93.94 328 ARG B C 1
ATOM 7079 O O . ARG B 1 328 ? -0.244 10.828 -5.449 1 93.94 328 ARG B O 1
ATOM 7086 N N . ALA B 1 329 ? -0.343 8.898 -6.539 1 94.62 329 ALA B N 1
ATOM 7087 C CA . ALA B 1 329 ? 0.983 9.109 -7.117 1 94.62 329 ALA B CA 1
ATOM 7088 C C . ALA B 1 329 ? 1.007 10.359 -7.992 1 94.62 329 ALA B C 1
ATOM 7090 O O . ALA B 1 329 ? 2.068 10.945 -8.211 1 94.62 329 ALA B O 1
ATOM 7091 N N . LEU B 1 330 ? -0.139 10.82 -8.453 1 93.06 330 LEU B N 1
ATOM 7092 C CA . LEU B 1 330 ? -0.218 11.945 -9.375 1 93.06 330 LEU B CA 1
ATOM 7093 C C . LEU B 1 330 ? -0.628 13.219 -8.641 1 93.06 330 LEU B C 1
ATOM 7095 O O . LEU B 1 330 ? -0.549 14.32 -9.203 1 93.06 330 LEU B O 1
ATOM 7099 N N . ASP B 1 331 ? -1.028 13.086 -7.352 1 92.31 331 ASP B N 1
ATOM 7100 C CA . ASP B 1 331 ? -1.641 14.203 -6.625 1 92.31 331 ASP B CA 1
ATOM 7101 C C . ASP B 1 331 ? -0.636 15.328 -6.395 1 92.31 331 ASP B C 1
ATOM 7103 O O . ASP B 1 331 ? 0.539 15.07 -6.121 1 92.31 331 ASP B O 1
ATOM 7107 N N . LEU B 1 332 ? -1.134 16.531 -6.465 1 90.56 332 LEU B N 1
ATOM 7108 C CA . LEU B 1 332 ? -0.403 17.688 -5.961 1 90.56 332 LEU B CA 1
ATOM 7109 C C . LEU B 1 332 ? -0.786 17.984 -4.512 1 90.56 332 LEU B C 1
ATOM 7111 O O . LEU B 1 332 ? -1.891 18.469 -4.242 1 90.56 332 LEU B O 1
ATOM 7115 N N . VAL B 1 333 ? 0.064 17.766 -3.545 1 84.56 333 VAL B N 1
ATOM 7116 C CA . VAL B 1 333 ? -0.304 17.812 -2.135 1 84.56 333 VAL B CA 1
ATOM 7117 C C . VAL B 1 333 ? 0.256 19.078 -1.491 1 84.56 333 VAL B C 1
ATOM 7119 O O . VAL B 1 333 ? -0.377 19.656 -0.613 1 84.56 333 VAL B O 1
ATOM 7122 N N . LEU B 1 334 ? 1.516 19.578 -1.671 1 78.12 334 LEU B N 1
ATOM 7123 C CA . LEU B 1 334 ? 2.143 20.672 -0.935 1 78.12 334 LEU B CA 1
ATOM 7124 C C . LEU B 1 334 ? 2.334 21.891 -1.829 1 78.12 334 LEU B C 1
ATOM 7126 O O . LEU B 1 334 ? 3 22.844 -1.44 1 78.12 334 LEU B O 1
ATOM 7130 N N . GLY B 1 335 ? 1.767 21.953 -2.945 1 76.06 335 GLY B N 1
ATOM 7131 C CA . GLY B 1 335 ? 1.926 23.109 -3.795 1 76.06 335 GLY B CA 1
ATOM 7132 C C . GLY B 1 335 ? 1.565 22.859 -5.246 1 76.06 335 GLY B C 1
ATOM 7133 O O . GLY B 1 335 ? 1.27 21.719 -5.621 1 76.06 335 GLY B O 1
ATOM 7134 N N . LEU B 1 336 ? 1.627 23.953 -5.887 1 73.12 336 LEU B N 1
ATOM 7135 C CA . LEU B 1 336 ? 1.185 23.875 -7.277 1 73.12 336 LEU B CA 1
ATOM 7136 C C . LEU B 1 336 ? 2.377 23.891 -8.227 1 73.12 336 LEU B C 1
ATOM 7138 O O . LEU B 1 336 ? 2.203 23.828 -9.445 1 73.12 336 LEU B O 1
ATOM 7142 N N . ASN B 1 337 ? 3.604 23.781 -7.559 1 75.19 337 ASN B N 1
ATOM 7143 C CA . ASN B 1 337 ? 4.797 23.828 -8.398 1 75.19 337 ASN B CA 1
ATOM 7144 C C . ASN B 1 337 ? 5.023 22.484 -9.102 1 75.19 337 ASN B C 1
ATOM 7146 O O . ASN B 1 337 ? 4.766 21.422 -8.531 1 75.19 337 ASN B O 1
ATOM 7150 N N . LYS B 1 338 ? 5.469 22.719 -10.336 1 71.31 338 LYS B N 1
ATOM 7151 C CA . LYS B 1 338 ? 5.75 21.531 -11.141 1 71.31 338 LYS B CA 1
ATOM 7152 C C . LYS B 1 338 ? 7.016 20.828 -10.664 1 71.31 338 LYS B C 1
ATOM 7154 O O . LYS B 1 338 ? 7.996 21.484 -10.297 1 71.31 338 LYS B O 1
ATOM 7159 N N . GLU B 1 339 ? 7.016 19.5 -10.711 1 77.81 339 GLU B N 1
ATOM 7160 C CA . GLU B 1 339 ? 8.18 18.688 -10.383 1 77.81 339 GLU B CA 1
ATOM 7161 C C . GLU B 1 339 ? 9.109 18.547 -11.586 1 77.81 339 GLU B C 1
ATOM 7163 O O . GLU B 1 339 ? 8.711 18.828 -12.719 1 77.81 339 GLU B O 1
ATOM 7168 N N . GLU B 1 340 ? 10.336 18.188 -11.289 1 78 340 GLU B N 1
ATOM 7169 C CA . GLU B 1 340 ? 11.305 17.953 -12.359 1 78 340 GLU B CA 1
ATOM 7170 C C . GLU B 1 340 ? 10.828 16.859 -13.312 1 78 340 GLU B C 1
ATOM 7172 O O . GLU B 1 340 ? 10.844 17.031 -14.531 1 78 340 GLU B O 1
ATOM 7177 N N . PHE B 1 341 ? 10.492 15.734 -12.82 1 88.94 341 PHE B N 1
ATOM 7178 C CA . PHE B 1 341 ? 9.836 14.688 -13.578 1 88.94 341 PHE B CA 1
ATOM 7179 C C . PHE B 1 341 ? 8.375 14.555 -13.172 1 88.94 341 PHE B C 1
ATOM 7181 O O . PHE B 1 341 ? 8.07 14.086 -12.07 1 88.94 341 PHE B O 1
ATOM 7188 N N . ASP B 1 342 ? 7.562 14.898 -14.062 1 90.31 342 ASP B N 1
ATOM 7189 C CA . ASP B 1 342 ? 6.133 14.938 -13.781 1 90.31 342 ASP B CA 1
ATOM 7190 C C . ASP B 1 342 ? 5.438 13.688 -14.32 1 90.31 342 ASP B C 1
ATOM 7192 O O . ASP B 1 342 ? 5.262 13.539 -15.531 1 90.31 342 ASP B O 1
ATOM 7196 N N . LEU B 1 343 ? 4.988 12.836 -13.422 1 92.75 343 LEU B N 1
ATOM 7197 C CA . LEU B 1 343 ? 4.34 11.578 -13.773 1 92.75 343 LEU B CA 1
ATOM 7198 C C . LEU B 1 343 ? 3.08 11.828 -14.594 1 92.75 343 LEU B C 1
ATOM 7200 O O . LEU B 1 343 ? 2.812 11.109 -15.562 1 92.75 343 LEU B O 1
ATOM 7204 N N . SER B 1 344 ? 2.287 12.789 -14.156 1 93.44 344 SER B N 1
ATOM 7205 C CA . SER B 1 344 ? 1.037 13.078 -14.859 1 93.44 344 SER B CA 1
ATOM 7206 C C . SER B 1 344 ? 1.294 13.484 -16.297 1 93.44 344 SER B C 1
ATOM 7208 O O . SER B 1 344 ? 0.58 13.055 -17.219 1 93.44 344 SER B O 1
ATOM 7210 N N . GLU B 1 345 ? 2.27 14.32 -16.531 1 94.12 345 GLU B N 1
ATOM 7211 C CA . GLU B 1 345 ? 2.631 14.727 -17.875 1 94.12 345 GLU B CA 1
ATOM 7212 C C . GLU B 1 345 ? 3.133 13.539 -18.703 1 94.12 345 GLU B C 1
ATOM 7214 O O . GLU B 1 345 ? 2.766 13.383 -19.859 1 94.12 345 GLU B O 1
ATOM 7219 N N . PHE B 1 346 ? 3.971 12.734 -18.141 1 96.31 346 PHE B N 1
ATOM 7220 C CA . PHE B 1 346 ? 4.535 11.578 -18.828 1 96.31 346 PHE B CA 1
ATOM 7221 C C . PHE B 1 346 ? 3.432 10.641 -19.297 1 96.31 346 PHE B C 1
ATOM 7223 O O . PHE B 1 346 ? 3.48 10.133 -20.422 1 96.31 346 PHE B O 1
ATOM 7230 N N . PHE B 1 347 ? 2.428 10.422 -18.422 1 96.94 347 PHE B N 1
ATOM 7231 C CA . PHE B 1 347 ? 1.379 9.461 -18.734 1 96.94 347 PHE B CA 1
ATOM 7232 C C . PHE B 1 347 ? 0.218 10.133 -19.453 1 96.94 347 PHE B C 1
ATOM 7234 O O . PHE B 1 347 ? -0.731 9.469 -19.875 1 96.94 347 PHE B O 1
ATOM 7241 N N . GLY B 1 348 ? 0.26 11.406 -19.625 1 95.69 348 GLY B N 1
ATOM 7242 C CA . GLY B 1 348 ? -0.822 12.133 -20.266 1 95.69 348 GLY B CA 1
ATOM 7243 C C . GLY B 1 348 ? -2.086 12.188 -19.438 1 95.69 348 GLY B C 1
ATOM 7244 O O . GLY B 1 348 ? -3.193 12.086 -19.969 1 95.69 348 GLY B O 1
ATOM 7245 N N . GLU B 1 349 ? -1.917 12.25 -18.109 1 93.75 349 GLU B N 1
ATOM 7246 C CA . GLU B 1 349 ? -3.033 12.328 -17.172 1 93.75 349 GLU B CA 1
ATOM 7247 C C . GLU B 1 349 ? -3.051 13.664 -16.453 1 93.75 349 GLU B C 1
ATOM 7249 O O . GLU B 1 349 ? -2.066 14.406 -16.469 1 93.75 349 GLU B O 1
ATOM 7254 N N . LYS B 1 350 ? -4.168 13.984 -15.875 1 90.62 350 LYS B N 1
ATOM 7255 C CA . LYS B 1 350 ? -4.262 15.203 -15.078 1 90.62 350 LYS B CA 1
ATOM 7256 C C . LYS B 1 350 ? -3.893 14.93 -13.617 1 90.62 350 LYS B C 1
ATOM 7258 O O . LYS B 1 350 ? -4.23 13.883 -13.07 1 90.62 350 LYS B O 1
ATOM 7263 N N . ALA B 1 351 ? -3.168 15.875 -13.062 1 91.38 351 ALA B N 1
ATOM 7264 C CA . ALA B 1 351 ? -2.795 15.781 -11.656 1 91.38 351 ALA B CA 1
ATOM 7265 C C . ALA B 1 351 ? -3.805 16.5 -10.766 1 91.38 351 ALA B C 1
ATOM 7267 O O . ALA B 1 351 ? -3.898 17.734 -10.805 1 91.38 351 ALA B O 1
ATOM 7268 N N . PRO B 1 352 ? -4.562 15.805 -10.016 1 92.88 352 PRO B N 1
ATOM 7269 C CA . PRO B 1 352 ? -5.508 16.5 -9.141 1 92.88 352 PRO B CA 1
ATOM 7270 C C . PRO B 1 352 ? -4.824 17.203 -7.969 1 92.88 352 PRO B C 1
ATOM 7272 O O . PRO B 1 352 ? -3.84 16.688 -7.43 1 92.88 352 PRO B O 1
ATOM 7275 N N . VAL B 1 353 ? -5.355 18.359 -7.621 1 95.06 353 VAL B N 1
ATOM 7276 C CA . VAL B 1 353 ? -4.898 19.047 -6.422 1 95.06 353 VAL B CA 1
ATOM 7277 C C . VAL B 1 353 ? -5.57 18.438 -5.191 1 95.06 353 VAL B C 1
ATOM 7279 O O . VAL B 1 353 ? -6.797 18.438 -5.086 1 95.06 353 VAL B O 1
ATOM 7282 N N . ARG B 1 354 ? -4.785 17.938 -4.305 1 94.75 354 ARG B N 1
ATOM 7283 C CA . ARG B 1 354 ? -5.312 17.297 -3.107 1 94.75 354 ARG B CA 1
ATOM 7284 C C . ARG B 1 354 ? -5.707 18.328 -2.057 1 94.75 354 ARG B C 1
ATOM 7286 O O . ARG B 1 354 ? -4.93 19.234 -1.746 1 94.75 354 ARG B O 1
ATOM 7293 N N . ILE B 1 355 ? -6.891 18.109 -1.511 1 96.62 355 ILE B N 1
ATOM 7294 C CA . ILE B 1 355 ? -7.379 19.031 -0.493 1 96.62 355 ILE B CA 1
ATOM 7295 C C . ILE B 1 355 ? -7.289 18.375 0.884 1 96.62 355 ILE B C 1
ATOM 7297 O O . ILE B 1 355 ? -8.188 17.641 1.285 1 96.62 355 ILE B O 1
ATOM 7301 N N . SER B 1 356 ? -6.207 18.641 1.562 1 94.06 356 SER B N 1
ATOM 7302 C CA . SER B 1 356 ? -6.004 18.266 2.957 1 94.06 356 SER B CA 1
ATOM 7303 C C . SER B 1 356 ? -6.102 19.484 3.879 1 94.06 356 SER B C 1
ATOM 7305 O O . SER B 1 356 ? -6.43 20.578 3.432 1 94.06 356 SER B O 1
ATOM 7307 N N . SER B 1 357 ? -5.875 19.297 5.16 1 90.31 357 SER B N 1
ATOM 7308 C CA . SER B 1 357 ? -5.984 20.375 6.133 1 90.31 357 SER B CA 1
ATOM 7309 C C . SER B 1 357 ? -4.871 21.406 5.941 1 90.31 357 SER B C 1
ATOM 7311 O O . SER B 1 357 ? -4.941 22.5 6.484 1 90.31 357 SER B O 1
ATOM 7313 N N . VAL B 1 358 ? -3.863 21.047 5.098 1 90.75 358 VAL B N 1
ATOM 7314 C CA . VAL B 1 358 ? -2.766 21.984 4.902 1 90.75 358 VAL B CA 1
ATOM 7315 C C . VAL B 1 358 ? -2.865 22.625 3.518 1 90.75 358 VAL B C 1
ATOM 7317 O O . VAL B 1 358 ? -1.992 23.406 3.119 1 90.75 358 VAL B O 1
ATOM 7320 N N . ALA B 1 359 ? -3.893 22.281 2.754 1 93.94 359 ALA B N 1
ATOM 7321 C CA . ALA B 1 359 ? -4.078 22.875 1.438 1 93.94 359 ALA B CA 1
ATOM 7322 C C . ALA B 1 359 ? -4.195 24.406 1.542 1 93.94 359 ALA B C 1
ATOM 7324 O O . ALA B 1 359 ? -4.855 24.922 2.445 1 93.94 359 ALA B O 1
ATOM 7325 N N . SER B 1 360 ? -3.539 25.125 0.665 1 94.31 360 SER B N 1
ATOM 7326 C CA . SER B 1 360 ? -3.652 26.578 0.619 1 94.31 360 SER B CA 1
ATOM 7327 C C . SER B 1 360 ? -4.941 27.016 -0.066 1 94.31 360 SER B C 1
ATOM 7329 O O . SER B 1 360 ? -5.578 26.219 -0.766 1 94.31 360 SER B O 1
ATOM 7331 N N . PRO B 1 361 ? -5.324 28.297 0.215 1 96.5 361 PRO B N 1
ATOM 7332 C CA . PRO B 1 361 ? -6.488 28.797 -0.512 1 96.5 361 PRO B CA 1
ATOM 7333 C C . PRO B 1 361 ? -6.332 28.703 -2.027 1 96.5 361 PRO B C 1
ATOM 7335 O O . PRO B 1 361 ? -7.301 28.406 -2.734 1 96.5 361 PRO B O 1
ATOM 7338 N N . GLU B 1 362 ? -5.129 28.891 -2.535 1 96.69 362 GLU B N 1
ATOM 7339 C CA . GLU B 1 362 ? -4.875 28.75 -3.967 1 96.69 362 GLU B CA 1
ATOM 7340 C C . GLU B 1 362 ? -5.148 27.328 -4.449 1 96.69 362 GLU B C 1
ATOM 7342 O O . GLU B 1 362 ? -5.707 27.141 -5.531 1 96.69 362 GLU B O 1
ATOM 7347 N N . MET B 1 363 ? -4.762 26.375 -3.701 1 96.88 363 MET B N 1
ATOM 7348 C CA . MET B 1 363 ? -5.004 24.984 -4.031 1 96.88 363 MET B CA 1
ATOM 7349 C C . MET B 1 363 ? -6.496 24.672 -4.043 1 96.88 363 MET B C 1
ATOM 7351 O O . MET B 1 363 ? -6.984 23.984 -4.934 1 96.88 363 MET B O 1
ATOM 7355 N N . ILE B 1 364 ? -7.188 25.172 -3.025 1 98.06 364 ILE B N 1
ATOM 7356 C CA . ILE B 1 364 ? -8.625 24.969 -2.928 1 98.06 364 ILE B CA 1
ATOM 7357 C C . ILE B 1 364 ? -9.32 25.547 -4.156 1 98.06 364 ILE B C 1
ATOM 7359 O O . ILE B 1 364 ? -10.156 24.891 -4.781 1 98.06 364 ILE B O 1
ATOM 7363 N N . ARG B 1 365 ? -8.953 26.766 -4.504 1 98.12 365 ARG B N 1
ATOM 7364 C CA . ARG B 1 365 ? -9.531 27.406 -5.68 1 98.12 365 ARG B CA 1
ATOM 7365 C C . ARG B 1 365 ? -9.242 26.609 -6.941 1 98.12 365 ARG B C 1
ATOM 7367 O O . ARG B 1 365 ? -10.125 26.422 -7.781 1 98.12 365 ARG B O 1
ATOM 7374 N N . THR B 1 366 ? -7.984 26.203 -7.074 1 97.06 366 THR B N 1
ATOM 7375 C CA . THR B 1 366 ? -7.594 25.422 -8.25 1 97.06 366 THR B CA 1
ATOM 7376 C C . THR B 1 366 ? -8.422 24.156 -8.359 1 97.06 366 THR B C 1
ATOM 7378 O O . THR B 1 366 ? -8.836 23.766 -9.453 1 97.06 366 THR B O 1
ATOM 7381 N N . ARG B 1 367 ? -8.664 23.484 -7.27 1 97.38 367 ARG B N 1
ATOM 7382 C CA . ARG B 1 367 ? -9.461 22.266 -7.273 1 97.38 367 ARG B CA 1
ATOM 7383 C C . ARG B 1 367 ? -10.906 22.562 -7.672 1 97.38 367 ARG B C 1
ATOM 7385 O O . ARG B 1 367 ? -11.523 21.781 -8.391 1 97.38 367 ARG B O 1
ATOM 7392 N N . LEU B 1 368 ? -11.477 23.641 -7.176 1 98.12 368 LEU B N 1
ATOM 7393 C CA . LEU B 1 368 ? -12.812 24.062 -7.59 1 98.12 368 LEU B CA 1
ATOM 7394 C C . LEU B 1 368 ? -12.898 24.172 -9.109 1 98.12 368 LEU B C 1
ATOM 7396 O O . LEU B 1 368 ? -13.828 23.656 -9.719 1 98.12 368 LEU B O 1
ATOM 7400 N N . VAL B 1 369 ? -11.922 24.812 -9.648 1 97.5 369 VAL B N 1
ATOM 7401 C CA . VAL B 1 369 ? -11.898 25.047 -11.086 1 97.5 369 VAL B CA 1
ATOM 7402 C C . VAL B 1 369 ? -11.719 23.719 -11.828 1 97.5 369 VAL B C 1
ATOM 7404 O O . VAL B 1 369 ? -12.336 23.5 -12.875 1 97.5 369 VAL B O 1
ATOM 7407 N N . GLN B 1 370 ? -10.852 22.828 -11.289 1 96 370 GLN B N 1
ATOM 7408 C CA . GLN B 1 370 ? -10.594 21.531 -11.906 1 96 370 GLN B CA 1
ATOM 7409 C C . GLN B 1 370 ? -11.883 20.719 -12.023 1 96 370 GLN B C 1
ATOM 7411 O O . GLN B 1 370 ? -12.078 20 -13.008 1 96 370 GLN B O 1
ATOM 7416 N N . ILE B 1 371 ? -12.727 20.828 -11.016 1 96.75 371 ILE B N 1
ATOM 7417 C CA . ILE B 1 371 ? -13.891 19.953 -10.945 1 96.75 371 ILE B CA 1
ATOM 7418 C C . ILE B 1 371 ? -15.078 20.625 -11.625 1 96.75 371 ILE B C 1
ATOM 7420 O O . ILE B 1 371 ? -15.836 19.984 -12.352 1 96.75 371 ILE B O 1
ATOM 7424 N N . PHE B 1 372 ? -15.258 21.938 -11.461 1 97.25 372 PHE B N 1
ATOM 7425 C CA . PHE B 1 372 ? -16.531 22.578 -11.828 1 97.25 372 PHE B CA 1
ATOM 7426 C C . PHE B 1 372 ? -16.328 23.594 -12.945 1 97.25 372 PHE B C 1
ATOM 7428 O O . PHE B 1 372 ? -17.281 24.188 -13.422 1 97.25 372 PHE B O 1
ATOM 7435 N N . GLY B 1 373 ? -15.141 23.797 -13.422 1 96.19 373 GLY B N 1
ATOM 7436 C CA . GLY B 1 373 ? -14.844 24.828 -14.406 1 96.19 373 GLY B CA 1
ATOM 7437 C C . GLY B 1 373 ? -14.703 26.203 -13.797 1 96.19 373 GLY B C 1
ATOM 7438 O O . GLY B 1 373 ? -14.898 26.375 -12.594 1 96.19 373 GLY B O 1
ATOM 7439 N N . GLU B 1 374 ? -14.367 27.188 -14.578 1 96 374 GLU B N 1
ATOM 7440 C CA . GLU B 1 374 ? -14.188 28.562 -14.109 1 96 374 GLU B CA 1
ATOM 7441 C C . GLU B 1 374 ? -15.508 29.172 -13.648 1 96 374 GLU B C 1
ATOM 7443 O O . GLU B 1 374 ? -16.547 28.938 -14.258 1 96 374 GLU B O 1
ATOM 7448 N N . ASP B 1 375 ? -15.469 29.859 -12.594 1 95.62 375 ASP B N 1
ATOM 7449 C CA . ASP B 1 375 ? -16.609 30.578 -12.023 1 95.62 375 ASP B CA 1
ATOM 7450 C C . ASP B 1 375 ? -16.156 31.828 -11.273 1 95.62 375 ASP B C 1
ATOM 7452 O O . ASP B 1 375 ? -15.141 31.812 -10.578 1 95.62 375 ASP B O 1
ATOM 7456 N N . GLU B 1 376 ? -16.875 32.906 -11.453 1 95.69 376 GLU B N 1
ATOM 7457 C CA . GLU B 1 376 ? -16.531 34.188 -10.844 1 95.69 376 GLU B CA 1
ATOM 7458 C C . GLU B 1 376 ? -16.578 34.125 -9.32 1 95.69 376 GLU B C 1
ATOM 7460 O O . GLU B 1 376 ? -15.883 34.875 -8.625 1 95.69 376 GLU B O 1
ATOM 7465 N N . LYS B 1 377 ? -17.281 33.219 -8.828 1 95.25 377 LYS B N 1
ATOM 7466 C CA . LYS B 1 377 ? -17.438 33.094 -7.379 1 95.25 377 LYS B CA 1
ATOM 7467 C C . LYS B 1 377 ? -16.25 32.344 -6.758 1 95.25 377 LYS B C 1
ATOM 7469 O O . LYS B 1 377 ? -16.078 32.375 -5.539 1 95.25 377 LYS B O 1
ATOM 7474 N N . PHE B 1 378 ? -15.492 31.672 -7.574 1 97.75 378 PHE B N 1
ATOM 7475 C CA . PHE B 1 378 ? -14.328 30.938 -7.066 1 97.75 378 PHE B CA 1
ATOM 7476 C C . PHE B 1 378 ? -13.172 31.891 -6.805 1 97.75 378 PHE B C 1
ATOM 7478 O O . PHE B 1 378 ? -12.141 31.828 -7.48 1 97.75 378 PHE B O 1
ATOM 7485 N N . THR B 1 379 ? -13.297 32.719 -5.758 1 97.88 379 THR B N 1
ATOM 7486 C CA . THR B 1 379 ? -12.297 33.719 -5.414 1 97.88 379 THR B CA 1
ATOM 7487 C C . THR B 1 379 ? -11.352 33.188 -4.34 1 97.88 379 THR B C 1
ATOM 7489 O O . THR B 1 379 ? -11.664 32.219 -3.643 1 97.88 379 THR B O 1
ATOM 7492 N N . LEU B 1 380 ? -10.227 33.812 -4.227 1 97.75 380 LEU B N 1
ATOM 7493 C CA . LEU B 1 380 ? -9.281 33.438 -3.174 1 97.75 380 LEU B CA 1
ATOM 7494 C C . LEU B 1 380 ? -9.867 33.75 -1.798 1 97.75 380 LEU B C 1
ATOM 7496 O O . LEU B 1 380 ? -9.578 33.062 -0.828 1 97.75 380 LEU B O 1
ATOM 7500 N N . GLU B 1 381 ? -10.625 34.781 -1.727 1 97.75 381 GLU B N 1
ATOM 7501 C CA . GLU B 1 381 ? -11.273 35.156 -0.47 1 97.75 381 GLU B CA 1
ATOM 7502 C C . GLU B 1 381 ? -12.195 34.031 0.016 1 97.75 381 GLU B C 1
ATOM 7504 O O . GLU B 1 381 ? -12.164 33.656 1.191 1 97.75 381 GLU B O 1
ATOM 7509 N N . LEU B 1 382 ? -12.992 33.562 -0.887 1 97.75 382 LEU B N 1
ATOM 7510 C CA . LEU B 1 382 ? -13.883 32.469 -0.514 1 97.75 382 LEU B CA 1
ATOM 7511 C C . LEU B 1 382 ? -13.094 31.188 -0.197 1 97.75 382 LEU B C 1
ATOM 7513 O O . LEU B 1 382 ? -13.469 30.422 0.696 1 97.75 382 LEU B O 1
ATOM 7517 N N . ALA B 1 383 ? -12.047 30.953 -0.979 1 98.06 383 ALA B N 1
ATOM 7518 C CA . ALA B 1 383 ? -11.188 29.812 -0.703 1 98.06 383 ALA B CA 1
ATOM 7519 C C . ALA B 1 383 ? -10.586 29.891 0.698 1 98.06 383 ALA B C 1
ATOM 7521 O O . ALA B 1 383 ? -10.422 28.875 1.373 1 98.06 383 ALA B O 1
ATOM 7522 N N . TYR B 1 384 ? -10.242 31.094 1.093 1 97.62 384 TYR B N 1
ATOM 7523 C CA . TYR B 1 384 ? -9.742 31.312 2.447 1 97.62 384 TYR B CA 1
ATOM 7524 C C . TYR B 1 384 ? -10.805 30.938 3.48 1 97.62 384 TYR B C 1
ATOM 7526 O O . TYR B 1 384 ? -10.5 30.297 4.484 1 97.62 384 TYR B O 1
ATOM 7534 N N . LYS B 1 385 ? -12.031 31.344 3.238 1 97.5 385 LYS B N 1
ATOM 7535 C CA . LYS B 1 385 ? -13.133 31 4.133 1 97.5 385 LYS B CA 1
ATOM 7536 C C . LYS B 1 385 ? -13.359 29.5 4.172 1 97.5 385 LYS B C 1
ATOM 7538 O O . LYS B 1 385 ? -13.695 28.938 5.219 1 97.5 385 LYS B O 1
ATOM 7543 N N . MET B 1 386 ? -13.266 28.906 2.982 1 97.94 386 MET B N 1
ATOM 7544 C CA . MET B 1 386 ? -13.383 27.453 2.918 1 97.94 386 MET B CA 1
ATOM 7545 C C . MET B 1 386 ? -12.344 26.781 3.816 1 97.94 386 MET B C 1
ATOM 7547 O O . MET B 1 386 ? -12.664 25.828 4.535 1 97.94 386 MET B O 1
ATOM 7551 N N . LYS B 1 387 ? -11.133 27.266 3.816 1 97.44 387 LYS B N 1
ATOM 7552 C CA . LYS B 1 387 ? -10.078 26.734 4.68 1 97.44 387 LYS B CA 1
ATOM 7553 C C . LYS B 1 387 ? -10.438 26.906 6.152 1 97.44 387 LYS B C 1
ATOM 7555 O O . LYS B 1 387 ? -10.227 26 6.961 1 97.44 387 LYS B O 1
ATOM 7560 N N . GLU B 1 388 ? -10.969 28.031 6.5 1 96.88 388 GLU B N 1
ATOM 7561 C CA . GLU B 1 388 ? -11.383 28.281 7.879 1 96.88 388 GLU B CA 1
ATOM 7562 C C . GLU B 1 388 ? -12.438 27.281 8.336 1 96.88 388 GLU B C 1
ATOM 7564 O O . GLU B 1 388 ? -12.375 26.781 9.461 1 96.88 388 GLU B O 1
ATOM 7569 N N . VAL B 1 389 ? -13.359 27.016 7.434 1 97 389 VAL B N 1
ATOM 7570 C CA . VAL B 1 389 ? -14.43 26.078 7.766 1 97 389 VAL B CA 1
ATOM 7571 C C . VAL B 1 389 ? -13.844 24.672 7.977 1 97 389 VAL B C 1
ATOM 7573 O O . VAL B 1 389 ? -14.219 23.969 8.914 1 97 389 VAL B O 1
ATOM 7576 N N . MET B 1 390 ? -12.953 24.281 7.105 1 96.75 390 MET B N 1
ATOM 7577 C CA . MET B 1 390 ? -12.297 22.984 7.227 1 96.75 390 MET B CA 1
ATOM 7578 C C . MET B 1 390 ? -11.617 22.844 8.586 1 96.75 390 MET B C 1
ATOM 7580 O O . MET B 1 390 ? -11.742 21.797 9.234 1 96.75 390 MET B O 1
ATOM 7584 N N . LEU B 1 391 ? -10.883 23.828 8.992 1 96.5 391 LEU B N 1
ATOM 7585 C CA . LEU B 1 391 ? -10.148 23.797 10.25 1 96.5 391 LEU B CA 1
ATOM 7586 C C . LEU B 1 391 ? -11.109 23.812 11.438 1 96.5 391 LEU B C 1
ATOM 7588 O O . LEU B 1 391 ? -10.875 23.141 12.445 1 96.5 391 LEU B O 1
ATOM 7592 N N . ASP B 1 392 ? -12.172 24.594 11.297 1 96.56 392 ASP B N 1
ATOM 7593 C CA . ASP B 1 392 ? -13.18 24.641 12.352 1 96.56 392 ASP B CA 1
ATOM 7594 C C . ASP B 1 392 ? -13.859 23.297 12.539 1 96.56 392 ASP B C 1
ATOM 7596 O O . ASP B 1 392 ? -14.172 22.891 13.664 1 96.56 392 ASP B O 1
ATOM 7600 N N . ASP B 1 393 ? -14.141 22.641 11.43 1 96.94 393 ASP B N 1
ATOM 7601 C CA . ASP B 1 393 ? -14.727 21.297 11.484 1 96.94 393 ASP B CA 1
ATOM 7602 C C . ASP B 1 393 ? -13.867 20.359 12.344 1 96.94 393 ASP B C 1
ATOM 7604 O O . ASP B 1 393 ? -14.391 19.656 13.211 1 96.94 393 ASP B O 1
ATOM 7608 N N . LEU B 1 394 ? -12.594 20.359 12.117 1 96.44 394 LEU B N 1
ATOM 7609 C CA . LEU B 1 394 ? -11.688 19.469 12.852 1 96.44 394 LEU B CA 1
ATOM 7610 C C . LEU B 1 394 ? -11.664 19.828 14.336 1 96.44 394 LEU B C 1
ATOM 7612 O O . LEU B 1 394 ? -11.633 18.938 15.188 1 96.44 394 LEU B O 1
ATOM 7616 N N . LYS B 1 395 ? -11.711 21.109 14.633 1 95.62 395 LYS B N 1
ATOM 7617 C CA . LYS B 1 395 ? -11.734 21.547 16.016 1 95.62 395 LYS B CA 1
ATOM 7618 C C . LYS B 1 395 ? -13.023 21.109 16.719 1 95.62 395 LYS B C 1
ATOM 7620 O O . LYS B 1 395 ? -13.016 20.828 17.922 1 95.62 395 LYS B O 1
ATOM 7625 N N . LYS B 1 396 ? -14.062 20.953 15.953 1 95.75 396 LYS B N 1
ATOM 7626 C CA . LYS B 1 396 ? -15.359 20.562 16.484 1 95.75 396 LYS B CA 1
ATOM 7627 C C . LYS B 1 396 ? -15.586 19.062 16.328 1 95.75 396 LYS B C 1
ATOM 7629 O O . LYS B 1 396 ? -16.719 18.594 16.438 1 95.75 396 LYS B O 1
ATOM 7634 N N . SER B 1 397 ? -14.609 18.344 15.891 1 95.5 397 SER B N 1
ATOM 7635 C CA . SER B 1 397 ? -14.586 16.891 15.805 1 95.5 397 SER B CA 1
ATOM 7636 C C . SER B 1 397 ? -15.414 16.391 14.625 1 95.5 397 SER B C 1
ATOM 7638 O O . SER B 1 397 ? -15.953 15.273 14.664 1 95.5 397 SER B O 1
ATOM 7640 N N . ARG B 1 398 ? -15.688 17.281 13.688 1 95.38 398 ARG B N 1
ATOM 7641 C CA . ARG B 1 398 ? -16.25 16.875 12.406 1 95.38 398 ARG B CA 1
ATOM 7642 C C . ARG B 1 398 ? -15.164 16.375 11.461 1 95.38 398 ARG B C 1
ATOM 7644 O O . ARG B 1 398 ? -14.383 17.172 10.938 1 95.38 398 ARG B O 1
ATOM 7651 N N . LYS B 1 399 ? -15.086 15.086 11.281 1 94.81 399 LYS B N 1
ATOM 7652 C CA . LYS B 1 399 ? -14.039 14.461 10.484 1 94.81 399 LYS B CA 1
ATOM 7653 C C . LYS B 1 399 ? -14.547 14.078 9.102 1 94.81 399 LYS B C 1
ATOM 7655 O O . LYS B 1 399 ? -14.906 12.922 8.859 1 94.81 399 LYS B O 1
ATOM 7660 N N . GLU B 1 400 ? -14.5 14.961 8.102 1 96.75 400 GLU B N 1
ATOM 7661 C CA . GLU B 1 400 ? -15 14.797 6.738 1 96.75 400 GLU B CA 1
ATOM 7662 C C . GLU B 1 400 ? -13.922 15.133 5.711 1 96.75 400 GLU B C 1
ATOM 7664 O O . GLU B 1 400 ? -12.844 15.625 6.066 1 96.75 400 GLU B O 1
ATOM 7669 N N . GLU B 1 401 ? -14.102 14.664 4.48 1 97.31 401 GLU B N 1
ATOM 7670 C CA . GLU B 1 401 ? -13.164 14.992 3.408 1 97.31 401 GLU B CA 1
ATOM 7671 C C . GLU B 1 401 ? -13.727 16.062 2.486 1 97.31 401 GLU B C 1
ATOM 7673 O O . GLU B 1 401 ? -14.945 16.203 2.355 1 97.31 401 GLU B O 1
ATOM 7678 N N . TYR B 1 402 ? -12.859 16.812 1.767 1 97.81 402 TYR B N 1
ATOM 7679 C CA . TYR B 1 402 ? -13.258 17.969 0.969 1 97.81 402 TYR B CA 1
ATOM 7680 C C . TYR B 1 402 ? -12.57 17.953 -0.391 1 97.81 402 TYR B C 1
ATOM 7682 O O . TYR B 1 402 ? -12.273 19.016 -0.953 1 97.81 402 TYR B O 1
ATOM 7690 N N . MET B 1 403 ? -12.289 16.812 -0.846 1 95.88 403 MET B N 1
ATOM 7691 C CA . MET B 1 403 ? -11.586 16.609 -2.109 1 95.88 403 MET B CA 1
ATOM 7692 C C . MET B 1 403 ? -12.555 16.203 -3.215 1 95.88 403 MET B C 1
ATOM 7694 O O . MET B 1 403 ? -12.414 16.641 -4.359 1 95.88 403 MET B O 1
ATOM 7698 N N . SER B 1 404 ? -13.492 15.359 -2.904 1 96.69 404 SER B N 1
ATOM 7699 C CA . SER B 1 404 ? -14.461 14.844 -3.865 1 96.69 404 SER B CA 1
ATOM 7700 C C . SER B 1 404 ? -15.359 15.953 -4.398 1 96.69 404 SER B C 1
ATOM 7702 O O . SER B 1 404 ? -15.406 17.047 -3.83 1 96.69 404 SER B O 1
ATOM 7704 N N . THR B 1 405 ? -16.031 15.602 -5.484 1 97.81 405 THR B N 1
ATOM 7705 C CA . THR B 1 405 ? -16.969 16.547 -6.078 1 97.81 405 THR B CA 1
ATOM 7706 C C . THR B 1 405 ? -18 17.016 -5.047 1 97.81 405 THR B C 1
ATOM 7708 O O . THR B 1 405 ? -18.203 18.219 -4.863 1 97.81 405 THR B O 1
ATOM 7711 N N . VAL B 1 406 ? -18.562 16.094 -4.375 1 97.56 406 VAL B N 1
ATOM 7712 C CA . VAL B 1 406 ? -19.641 16.406 -3.447 1 97.56 406 VAL B CA 1
ATOM 7713 C C . VAL B 1 406 ? -19.062 17.047 -2.184 1 97.56 406 VAL B C 1
ATOM 7715 O O . VAL B 1 406 ? -19.656 17.984 -1.63 1 97.56 406 VAL B O 1
ATOM 7718 N N . GLY B 1 407 ? -17.953 16.562 -1.681 1 97.81 407 GLY B N 1
ATOM 7719 C CA . GLY B 1 407 ? -17.328 17.156 -0.505 1 97.81 407 GLY B CA 1
ATOM 7720 C C . GLY B 1 407 ? -16.891 18.594 -0.711 1 97.81 407 GLY B C 1
ATOM 7721 O O . GLY B 1 407 ? -17.109 19.438 0.162 1 97.81 407 GLY B O 1
ATOM 7722 N N . LEU B 1 408 ? -16.328 18.875 -1.853 1 98.25 408 LEU B N 1
ATOM 7723 C CA . LEU B 1 408 ? -15.859 20.219 -2.17 1 98.25 408 LEU B CA 1
ATOM 7724 C C . LEU B 1 408 ? -17.031 21.172 -2.363 1 98.25 408 LEU B C 1
ATOM 7726 O O . LEU B 1 408 ? -16.984 22.328 -1.931 1 98.25 408 LEU B O 1
ATOM 7730 N N . ALA B 1 409 ? -18.094 20.703 -3.023 1 98.06 409 ALA B N 1
ATOM 7731 C CA . ALA B 1 409 ? -19.297 21.531 -3.238 1 98.06 409 ALA B CA 1
ATOM 7732 C C . ALA B 1 409 ? -19.922 21.922 -1.911 1 98.06 409 ALA B C 1
ATOM 7734 O O . ALA B 1 409 ? -20.312 23.078 -1.723 1 98.06 409 ALA B O 1
ATOM 7735 N N . MET B 1 410 ? -20.031 21.016 -1.032 1 97.56 410 MET B N 1
ATOM 7736 C CA . MET B 1 410 ? -20.656 21.281 0.263 1 97.56 410 MET B CA 1
ATOM 7737 C C . MET B 1 410 ? -19.797 22.234 1.083 1 97.56 410 MET B C 1
ATOM 7739 O O . MET B 1 410 ? -20.344 23.094 1.797 1 97.56 410 MET B O 1
ATOM 7743 N N . LEU B 1 411 ? -18.469 22.016 1.031 1 97.81 411 LEU B N 1
ATOM 7744 C CA . LEU B 1 411 ? -17.578 22.938 1.713 1 97.81 411 LEU B CA 1
ATOM 7745 C C . LEU B 1 411 ? -17.734 24.359 1.167 1 97.81 411 LEU B C 1
ATOM 7747 O O . LEU B 1 411 ? -17.75 25.328 1.933 1 97.81 411 LEU B O 1
ATOM 7751 N N . PHE B 1 412 ? -17.844 24.469 -0.155 1 97.88 412 PHE B N 1
ATOM 7752 C CA . PHE B 1 412 ? -18.031 25.75 -0.821 1 97.88 412 PHE B CA 1
ATOM 7753 C C . PHE B 1 412 ? -19.297 26.438 -0.325 1 97.88 412 PHE B C 1
ATOM 7755 O O . PHE B 1 412 ? -19.281 27.625 -0.007 1 97.88 412 PHE B O 1
ATOM 7762 N N . ASP B 1 413 ? -20.312 25.688 -0.258 1 97 413 ASP B N 1
ATOM 7763 C CA . ASP B 1 413 ? -21.594 26.203 0.201 1 97 413 ASP B CA 1
ATOM 7764 C C . ASP B 1 413 ? -21.516 26.688 1.649 1 97 413 ASP B C 1
ATOM 7766 O O . ASP B 1 413 ? -21.938 27.797 1.968 1 97 413 ASP B O 1
ATOM 7770 N N . ARG B 1 414 ? -20.953 25.922 2.516 1 96.44 414 ARG B N 1
ATOM 7771 C CA . ARG B 1 414 ? -20.891 26.219 3.943 1 96.44 414 ARG B CA 1
ATOM 7772 C C . ARG B 1 414 ? -19.984 27.406 4.219 1 96.44 414 ARG B C 1
ATOM 7774 O O . ARG B 1 414 ? -20.047 28 5.297 1 96.44 414 ARG B O 1
ATOM 7781 N N . ALA B 1 415 ? -19.109 27.703 3.291 1 96.88 415 ALA B N 1
ATOM 7782 C CA . ALA B 1 415 ? -18.141 28.781 3.479 1 96.88 415 ALA B CA 1
ATOM 7783 C C . ALA B 1 415 ? -18.703 30.109 2.971 1 96.88 415 ALA B C 1
ATOM 7785 O O . ALA B 1 415 ? -18 31.125 2.973 1 96.88 415 ALA B O 1
ATOM 7786 N N . GLY B 1 416 ? -19.891 30.109 2.527 1 94.88 416 GLY B N 1
ATOM 7787 C CA . GLY B 1 416 ? -20.516 31.344 2.09 1 94.88 416 GLY B CA 1
ATOM 7788 C C . GLY B 1 416 ? -20.875 31.344 0.613 1 94.88 416 GLY B C 1
ATOM 7789 O O . GLY B 1 416 ? -21.5 32.281 0.118 1 94.88 416 GLY B O 1
ATOM 7790 N N . GLY B 1 417 ? -20.484 30.25 -0.091 1 94.69 417 GLY B N 1
ATOM 7791 C CA . GLY B 1 417 ? -20.938 30.078 -1.46 1 94.69 417 GLY B CA 1
ATOM 7792 C C . GLY B 1 417 ? -22.328 29.469 -1.554 1 94.69 417 GLY B C 1
ATOM 7793 O O . GLY B 1 417 ? -23.078 29.453 -0.569 1 94.69 417 GLY B O 1
ATOM 7794 N N . ALA B 1 418 ? -22.734 29.156 -2.783 1 93.19 418 ALA B N 1
ATOM 7795 C CA . ALA B 1 418 ? -24 28.469 -3.045 1 93.19 418 ALA B CA 1
ATOM 7796 C C . ALA B 1 418 ? -23.812 27.375 -4.09 1 93.19 418 ALA B C 1
ATOM 7798 O O . ALA B 1 418 ? -23.109 27.562 -5.078 1 93.19 418 ALA B O 1
ATOM 7799 N N . ILE B 1 419 ? -24.438 26.25 -3.752 1 94.75 419 ILE B N 1
ATOM 7800 C CA . ILE B 1 419 ? -24.359 25.172 -4.734 1 94.75 419 ILE B CA 1
ATOM 7801 C C . ILE B 1 419 ? -25.047 25.594 -6.023 1 94.75 419 ILE B C 1
ATOM 7803 O O . ILE B 1 419 ? -26.219 25.969 -6.004 1 94.75 419 ILE B O 1
ATOM 7807 N N . THR B 1 420 ? -24.359 25.516 -7.141 1 92.81 420 THR B N 1
ATOM 7808 C CA . THR B 1 420 ? -24.891 25.922 -8.438 1 92.81 420 THR B CA 1
ATOM 7809 C C . THR B 1 420 ? -25.5 24.719 -9.164 1 92.81 420 THR B C 1
ATOM 7811 O O . THR B 1 420 ? -25.328 23.578 -8.742 1 92.81 420 THR B O 1
ATOM 7814 N N . VAL B 1 421 ? -26.172 25.062 -10.234 1 94 421 VAL B N 1
ATOM 7815 C CA . VAL B 1 421 ? -26.75 24.031 -11.086 1 94 421 VAL B CA 1
ATOM 7816 C C . VAL B 1 421 ? -25.641 23.172 -11.672 1 94 421 VAL B C 1
ATOM 7818 O O . VAL B 1 421 ? -25.781 21.953 -11.797 1 94 421 VAL B O 1
ATOM 7821 N N . THR B 1 422 ? -24.578 23.797 -11.961 1 94.69 422 THR B N 1
ATOM 7822 C CA . THR B 1 422 ? -23.422 23.078 -12.484 1 94.69 422 THR B CA 1
ATOM 7823 C C . THR B 1 422 ? -22.891 22.078 -11.469 1 94.69 422 THR B C 1
ATOM 7825 O O . THR B 1 422 ? -22.562 20.938 -11.812 1 94.69 422 THR B O 1
ATOM 7828 N N . MET B 1 423 ? -22.75 22.484 -10.219 1 96.69 423 MET B N 1
ATOM 7829 C CA . MET B 1 423 ? -22.297 21.609 -9.148 1 96.69 423 MET B CA 1
ATOM 7830 C C . MET B 1 423 ? -23.281 20.469 -8.93 1 96.69 423 MET B C 1
ATOM 7832 O O . MET B 1 423 ? -22.875 19.312 -8.812 1 96.69 423 MET B O 1
ATOM 7836 N N . ARG B 1 424 ? -24.531 20.859 -8.891 1 96.81 424 ARG B N 1
ATOM 7837 C CA . ARG B 1 424 ? -25.594 19.875 -8.734 1 96.81 424 ARG B CA 1
ATOM 7838 C C . ARG B 1 424 ? -25.5 18.797 -9.812 1 96.81 424 ARG B C 1
ATOM 7840 O O . ARG B 1 424 ? -25.531 17.609 -9.508 1 96.81 424 ARG B O 1
ATOM 7847 N N . ASP B 1 425 ? -25.375 19.219 -11.055 1 96.75 425 ASP B N 1
ATOM 7848 C CA . ASP B 1 425 ? -25.359 18.297 -12.188 1 96.75 425 ASP B CA 1
ATOM 7849 C C . ASP B 1 425 ? -24.125 17.391 -12.133 1 96.75 425 ASP B C 1
ATOM 7851 O O . ASP B 1 425 ? -24.203 16.203 -12.453 1 96.75 425 ASP B O 1
ATOM 7855 N N . ALA B 1 426 ? -23 17.938 -11.766 1 96.75 426 ALA B N 1
ATOM 7856 C CA . ALA B 1 426 ? -21.781 17.156 -11.617 1 96.75 426 ALA B CA 1
ATOM 7857 C C . ALA B 1 426 ? -21.938 16.062 -10.57 1 96.75 426 ALA B C 1
ATOM 7859 O O . ALA B 1 426 ? -21.484 14.93 -10.75 1 96.75 426 ALA B O 1
ATOM 7860 N N . ILE B 1 427 ? -22.531 16.344 -9.453 1 97.19 427 ILE B N 1
ATOM 7861 C CA . ILE B 1 427 ? -22.734 15.406 -8.352 1 97.19 427 ILE B CA 1
ATOM 7862 C C . ILE B 1 427 ? -23.75 14.336 -8.766 1 97.19 427 ILE B C 1
ATOM 7864 O O . ILE B 1 427 ? -23.547 13.148 -8.5 1 97.19 427 ILE B O 1
ATOM 7868 N N . SER B 1 428 ? -24.797 14.812 -9.422 1 94.94 428 SER B N 1
ATOM 7869 C CA . SER B 1 428 ? -25.859 13.906 -9.844 1 94.94 428 SER B CA 1
ATOM 7870 C C . SER B 1 428 ? -25.328 12.867 -10.828 1 94.94 428 SER B C 1
ATOM 7872 O O . SER B 1 428 ? -25.781 11.719 -10.828 1 94.94 428 SER B O 1
ATOM 7874 N N . LYS B 1 429 ? -24.453 13.234 -11.617 1 94.19 429 LYS B N 1
ATOM 7875 C CA . LYS B 1 429 ? -23.938 12.375 -12.68 1 94.19 429 LYS B CA 1
ATOM 7876 C C . LYS B 1 429 ? -23.016 11.305 -12.117 1 94.19 429 LYS B C 1
ATOM 7878 O O . LYS B 1 429 ? -22.797 10.266 -12.742 1 94.19 429 LYS B O 1
ATOM 7883 N N . GLU B 1 430 ? -22.422 11.547 -10.984 1 94.38 430 GLU B N 1
ATOM 7884 C CA . GLU B 1 430 ? -21.531 10.555 -10.383 1 94.38 430 GLU B CA 1
ATOM 7885 C C . GLU B 1 430 ? -22.297 9.297 -9.977 1 94.38 430 GLU B C 1
ATOM 7887 O O . GLU B 1 430 ? -23.328 9.391 -9.32 1 94.38 430 GLU B O 1
ATOM 7892 N N . GLU B 1 431 ? -21.734 8.25 -10.352 1 92.25 431 GLU B N 1
ATOM 7893 C CA . GLU B 1 431 ? -22.422 6.98 -10.102 1 92.25 431 GLU B CA 1
ATOM 7894 C C . GLU B 1 431 ? -22.188 6.508 -8.664 1 92.25 431 GLU B C 1
ATOM 7896 O O . GLU B 1 431 ? -21.094 6.641 -8.125 1 92.25 431 GLU B O 1
ATOM 7901 N N . VAL B 1 432 ? -23.266 6.027 -8.07 1 91.94 432 VAL B N 1
ATOM 7902 C CA . VAL B 1 432 ? -23.188 5.328 -6.797 1 91.94 432 VAL B CA 1
ATOM 7903 C C . VAL B 1 432 ? -23 3.83 -7.035 1 91.94 432 VAL B C 1
ATOM 7905 O O . VAL B 1 432 ? -23.891 3.174 -7.586 1 91.94 432 VAL B O 1
ATOM 7908 N N . VAL B 1 433 ? -21.906 3.273 -6.547 1 87.88 433 VAL B N 1
ATOM 7909 C CA . VAL B 1 433 ? -21.531 1.93 -6.98 1 87.88 433 VAL B CA 1
ATOM 7910 C C . VAL B 1 433 ? -21.953 0.911 -5.922 1 87.88 433 VAL B C 1
ATOM 7912 O O . VAL B 1 433 ? -22.344 -0.213 -6.25 1 87.88 433 VAL B O 1
ATOM 7915 N N . ARG B 1 434 ? -22.016 1.139 -4.637 1 91.5 434 ARG B N 1
ATOM 7916 C CA . ARG B 1 434 ? -22.281 0.178 -3.57 1 91.5 434 ARG B CA 1
ATOM 7917 C C . ARG B 1 434 ? -23.766 -0.175 -3.504 1 91.5 434 ARG B C 1
ATOM 7919 O O . ARG B 1 434 ? -24.609 0.708 -3.365 1 91.5 434 ARG B O 1
ATOM 7926 N N . PRO B 1 435 ? -24.047 -1.45 -3.428 1 92.69 435 PRO B N 1
ATOM 7927 C CA . PRO B 1 435 ? -25.453 -1.873 -3.422 1 92.69 435 PRO B CA 1
ATOM 7928 C C . PRO B 1 435 ? -26.234 -1.31 -2.238 1 92.69 435 PRO B C 1
ATOM 7930 O O . PRO B 1 435 ? -27.391 -0.917 -2.389 1 92.69 435 PRO B O 1
ATOM 7933 N N . HIS B 1 436 ? -25.578 -1.289 -1.131 1 94.25 436 HIS B N 1
ATOM 7934 C CA . HIS B 1 436 ? -26.25 -0.765 0.053 1 94.25 436 HIS B CA 1
ATOM 7935 C C . HIS B 1 436 ? -26.703 0.677 -0.161 1 94.25 436 HIS B C 1
ATOM 7937 O O . HIS B 1 436 ? -27.828 1.035 0.174 1 94.25 436 HIS B O 1
ATOM 7943 N N . ALA B 1 437 ? -25.828 1.477 -0.705 1 95.94 437 ALA B N 1
ATOM 7944 C CA . ALA B 1 437 ? -26.125 2.875 -0.996 1 95.94 437 ALA B CA 1
ATOM 7945 C C . ALA B 1 437 ? -27.219 2.994 -2.043 1 95.94 437 ALA B C 1
ATOM 7947 O O . ALA B 1 437 ? -28.125 3.822 -1.912 1 95.94 437 ALA B O 1
ATOM 7948 N N . GLN B 1 438 ? -27.156 2.182 -3.062 1 95.81 438 GLN B N 1
ATOM 7949 C CA . GLN B 1 438 ? -28.172 2.174 -4.113 1 95.81 438 GLN B CA 1
ATOM 7950 C C . GLN B 1 438 ? -29.547 1.853 -3.545 1 95.81 438 GLN B C 1
ATOM 7952 O O . GLN B 1 438 ? -30.531 2.508 -3.887 1 95.81 438 GLN B O 1
ATOM 7957 N N . ASN B 1 439 ? -29.547 0.888 -2.719 1 94.88 439 ASN B N 1
ATOM 7958 C CA . ASN B 1 439 ? -30.797 0.454 -2.123 1 94.88 439 ASN B CA 1
ATOM 7959 C C . ASN B 1 439 ? -31.406 1.545 -1.248 1 94.88 439 ASN B C 1
ATOM 7961 O O . ASN B 1 439 ? -32.625 1.738 -1.249 1 94.88 439 ASN B O 1
ATOM 7965 N N . MET B 1 440 ? -30.594 2.221 -0.464 1 96.94 440 MET B N 1
ATOM 7966 C CA . MET B 1 440 ? -31.094 3.289 0.391 1 96.94 440 MET B CA 1
ATOM 7967 C C . MET B 1 440 ? -31.641 4.445 -0.444 1 96.94 440 MET B C 1
ATOM 7969 O O . MET B 1 440 ? -32.688 5.008 -0.129 1 96.94 440 MET B O 1
ATOM 7973 N N . ILE B 1 441 ? -30.953 4.777 -1.532 1 97.69 441 ILE B N 1
ATOM 7974 C CA . ILE B 1 441 ? -31.391 5.844 -2.42 1 97.69 441 ILE B CA 1
ATOM 7975 C C . ILE B 1 441 ? -32.719 5.449 -3.064 1 97.69 441 ILE B C 1
ATOM 7977 O O . ILE B 1 441 ? -33.625 6.273 -3.18 1 97.69 441 ILE B O 1
ATOM 7981 N N . ALA B 1 442 ? -32.812 4.23 -3.471 1 97.12 442 ALA B N 1
ATOM 7982 C CA . ALA B 1 442 ? -34.062 3.738 -4.086 1 97.12 442 ALA B CA 1
ATOM 7983 C C . ALA B 1 442 ? -35.219 3.832 -3.115 1 97.12 442 ALA B C 1
ATOM 7985 O O . ALA B 1 442 ? -36.344 4.16 -3.516 1 97.12 442 ALA B O 1
ATOM 7986 N N . GLU B 1 443 ? -35 3.473 -1.894 1 97.38 443 GLU B N 1
ATOM 7987 C CA . GLU B 1 443 ? -36.031 3.578 -0.883 1 97.38 443 GLU B CA 1
ATOM 7988 C C . GLU B 1 443 ? -36.469 5.027 -0.7 1 97.38 443 GLU B C 1
ATOM 7990 O O . GLU B 1 443 ? -37.688 5.309 -0.624 1 97.38 443 GLU B O 1
ATOM 7995 N N . ILE B 1 444 ? -35.531 5.922 -0.61 1 98.38 444 ILE B N 1
ATOM 7996 C CA . ILE B 1 444 ? -35.844 7.34 -0.459 1 98.38 444 ILE B CA 1
ATOM 7997 C C . ILE B 1 444 ? -36.594 7.84 -1.701 1 98.38 444 ILE B C 1
ATOM 7999 O O . ILE B 1 444 ? -37.531 8.648 -1.599 1 98.38 444 ILE B O 1
ATOM 8003 N N . ARG B 1 445 ? -36.188 7.387 -2.854 1 98.19 445 ARG B N 1
ATOM 8004 C CA . ARG B 1 445 ? -36.844 7.754 -4.102 1 98.19 445 ARG B CA 1
ATOM 8005 C C . ARG B 1 445 ? -38.312 7.309 -4.098 1 98.19 445 ARG B C 1
ATOM 8007 O O . ARG B 1 445 ? -39.188 8.031 -4.578 1 98.19 445 ARG B O 1
ATOM 8014 N N . ARG B 1 446 ? -38.562 6.109 -3.586 1 97.69 446 ARG B N 1
ATOM 8015 C CA . ARG B 1 446 ? -39.938 5.641 -3.496 1 97.69 446 ARG B CA 1
ATOM 8016 C C . ARG B 1 446 ? -40.781 6.566 -2.621 1 97.69 446 ARG B C 1
ATOM 8018 O O . ARG B 1 446 ? -41.938 6.883 -2.959 1 97.69 446 ARG B O 1
ATOM 8025 N N . ARG B 1 447 ? -40.25 6.965 -1.528 1 97.88 447 ARG B N 1
ATOM 8026 C CA . ARG B 1 447 ? -40.906 7.926 -0.667 1 97.88 447 ARG B CA 1
ATOM 8027 C C . ARG B 1 447 ? -41.188 9.234 -1.405 1 97.88 447 ARG B C 1
ATOM 8029 O O . ARG B 1 447 ? -42.25 9.812 -1.287 1 97.88 447 ARG B O 1
ATOM 8036 N N . TRP B 1 448 ? -40.156 9.664 -2.1 1 98.19 448 TRP B N 1
ATOM 8037 C CA . TRP B 1 448 ? -40.25 10.867 -2.922 1 98.19 448 TRP B CA 1
ATOM 8038 C C . TRP B 1 448 ? -41.375 10.75 -3.924 1 98.19 448 TRP B C 1
ATOM 8040 O O . TRP B 1 448 ? -42.188 11.68 -4.066 1 98.19 448 TRP B O 1
ATOM 8050 N N . ASP B 1 449 ? -41.438 9.664 -4.59 1 97.81 449 ASP B N 1
ATOM 8051 C CA . ASP B 1 449 ? -42.469 9.438 -5.613 1 97.81 449 ASP B CA 1
ATOM 8052 C C . ASP B 1 449 ? -43.875 9.43 -5.004 1 97.81 449 ASP B C 1
ATOM 8054 O O . ASP B 1 449 ? -44.812 9.898 -5.625 1 97.81 449 ASP B O 1
ATOM 8058 N N . ASP B 1 450 ? -44 8.906 -3.834 1 97.44 450 ASP B N 1
ATOM 8059 C CA . ASP B 1 450 ? -45.281 8.922 -3.133 1 97.44 450 ASP B CA 1
ATOM 8060 C C . ASP B 1 450 ? -45.781 10.352 -2.918 1 97.44 450 ASP B C 1
ATOM 8062 O O . ASP B 1 450 ? -46.969 10.625 -3.057 1 97.44 450 ASP B O 1
ATOM 8066 N N . TRP B 1 451 ? -44.906 11.188 -2.58 1 97.19 451 TRP B N 1
ATOM 8067 C CA . TRP B 1 451 ? -45.25 12.586 -2.336 1 97.19 451 TRP B CA 1
ATOM 8068 C C . TRP B 1 451 ? -45.469 13.328 -3.65 1 97.19 451 TRP B C 1
ATOM 8070 O O . TRP B 1 451 ? -46.281 14.258 -3.721 1 97.19 451 TRP B O 1
ATOM 8080 N N . ASP B 1 452 ? -44.656 12.945 -4.625 1 96.62 452 ASP B N 1
ATOM 8081 C CA . ASP B 1 452 ? -44.812 13.539 -5.945 1 96.62 452 ASP B CA 1
ATOM 8082 C C . ASP B 1 452 ? -46.25 13.312 -6.465 1 96.62 452 ASP B C 1
ATOM 8084 O O . ASP B 1 452 ? -46.812 14.172 -7.137 1 96.62 452 ASP B O 1
ATOM 8088 N N . LEU B 1 453 ? -46.844 12.219 -6.105 1 95.62 453 LEU B N 1
ATOM 8089 C CA . LEU B 1 453 ? -48.188 11.867 -6.527 1 95.62 453 LEU B CA 1
ATOM 8090 C C . LEU B 1 453 ? -49.219 12.789 -5.887 1 95.62 453 LEU B C 1
ATOM 8092 O O . LEU B 1 453 ? -50.375 12.875 -6.348 1 95.62 453 LEU B O 1
ATOM 8096 N N . LYS B 1 454 ? -48.844 13.477 -4.887 1 94.44 454 LYS B N 1
ATOM 8097 C CA . LYS B 1 454 ? -49.75 14.367 -4.168 1 94.44 454 LYS B CA 1
ATOM 8098 C C . LYS B 1 454 ? -49.656 15.797 -4.688 1 94.44 454 LYS B C 1
ATOM 8100 O O . LYS B 1 454 ? -50.5 16.641 -4.371 1 94.44 454 LYS B O 1
ATOM 8105 N N . ASP B 1 455 ? -48.656 16.047 -5.469 1 94.81 455 ASP B N 1
ATOM 8106 C CA . ASP B 1 455 ? -48.438 17.391 -6.012 1 94.81 455 ASP B CA 1
ATOM 8107 C C . ASP B 1 455 ? -49.438 17.688 -7.145 1 94.81 455 ASP B C 1
ATOM 8109 O O . ASP B 1 455 ? -50.062 16.781 -7.676 1 94.81 455 ASP B O 1
ATOM 8113 N N . GLU B 1 456 ? -49.5 18.953 -7.48 1 92.88 456 GLU B N 1
ATOM 8114 C CA . GLU B 1 456 ? -50.344 19.375 -8.594 1 92.88 456 GLU B CA 1
ATOM 8115 C C . GLU B 1 456 ? -49.875 18.781 -9.914 1 92.88 456 GLU B C 1
ATOM 8117 O O . GLU B 1 456 ? -50.656 18.25 -10.688 1 92.88 456 GLU B O 1
ATOM 8122 N N . VAL B 1 457 ? -48.594 18.984 -10.18 1 94.31 457 VAL B N 1
ATOM 8123 C CA . VAL B 1 457 ? -47.938 18.328 -11.328 1 94.31 457 VAL B CA 1
ATOM 8124 C C . VAL B 1 457 ? -47.188 17.094 -10.867 1 94.31 457 VAL B C 1
ATOM 8126 O O . VAL B 1 457 ? -46.25 17.188 -10.078 1 94.31 457 VAL B O 1
ATOM 8129 N N . GLN B 1 458 ? -47.594 15.953 -11.422 1 93.69 458 GLN B N 1
ATOM 8130 C CA . GLN B 1 458 ? -47.031 14.68 -10.977 1 93.69 458 GLN B CA 1
ATOM 8131 C C . GLN B 1 458 ? -46.031 14.148 -11.977 1 93.69 458 GLN B C 1
ATOM 8133 O O . GLN B 1 458 ? -46.094 14.43 -13.18 1 93.69 458 GLN B O 1
ATOM 8138 N N . GLY B 1 459 ? -44.969 13.43 -11.531 1 92.69 459 GLY B N 1
ATOM 8139 C CA . GLY B 1 459 ? -44.031 12.688 -12.367 1 92.69 459 GLY B CA 1
ATOM 8140 C C . GLY B 1 459 ? -43.031 13.578 -13.039 1 92.69 459 GLY B C 1
ATOM 8141 O O . GLY B 1 459 ? -42.469 13.227 -14.086 1 92.69 459 GLY B O 1
ATOM 8142 N N . ASP B 1 460 ? -42.781 14.805 -12.508 1 92.94 460 ASP B N 1
ATOM 8143 C CA . ASP B 1 460 ? -41.844 15.727 -13.164 1 92.94 460 ASP B CA 1
ATOM 8144 C C . ASP B 1 460 ? -40.531 15.812 -12.398 1 92.94 460 ASP B C 1
ATOM 8146 O O . ASP B 1 460 ? -39.781 16.766 -12.586 1 92.94 460 ASP B O 1
ATOM 8150 N N . ASP B 1 461 ? -40.312 14.906 -11.453 1 95 461 ASP B N 1
ATOM 8151 C CA . ASP B 1 461 ? -39.094 14.805 -10.648 1 95 461 ASP B CA 1
ATOM 8152 C C . ASP B 1 461 ? -38.906 16.047 -9.773 1 95 461 ASP B C 1
ATOM 8154 O O . ASP B 1 461 ? -37.781 16.422 -9.453 1 95 461 ASP B O 1
ATOM 8158 N N . MET B 1 462 ? -39.969 16.703 -9.461 1 97.12 462 MET B N 1
ATOM 8159 C CA . MET B 1 462 ? -39.969 17.859 -8.562 1 97.12 462 MET B CA 1
ATOM 8160 C C . MET B 1 462 ? -41.031 17.719 -7.488 1 97.12 462 MET B C 1
ATOM 8162 O O . MET B 1 462 ? -42.062 17.094 -7.715 1 97.12 462 MET B O 1
ATOM 8166 N N . LEU B 1 463 ? -40.719 18.281 -6.363 1 97.88 463 LEU B N 1
ATOM 8167 C CA . LEU B 1 463 ? -41.719 18.391 -5.305 1 97.88 463 LEU B CA 1
ATOM 8168 C C . LEU B 1 463 ? -42 19.859 -4.977 1 97.88 463 LEU B C 1
ATOM 8170 O O . LEU B 1 463 ? -41.062 20.656 -4.875 1 97.88 463 LEU B O 1
ATOM 8174 N N . GLU B 1 464 ? -43.312 20.156 -4.859 1 96.75 464 GLU B N 1
ATOM 8175 C CA . GLU B 1 464 ? -43.688 21.453 -4.285 1 96.75 464 GLU B CA 1
ATOM 8176 C C . GLU B 1 464 ? -43.156 21.578 -2.863 1 96.75 464 GLU B C 1
ATOM 8178 O O . GLU B 1 464 ? -42.938 20.578 -2.17 1 96.75 464 GLU B O 1
ATOM 8183 N N . TYR B 1 465 ? -42.906 22.812 -2.42 1 96.31 465 TYR B N 1
ATOM 8184 C CA . TYR B 1 465 ? -42.344 23.062 -1.104 1 96.31 465 TYR B CA 1
ATOM 8185 C C . TYR B 1 465 ? -43.156 22.391 -0.012 1 96.31 465 TYR B C 1
ATOM 8187 O O . TYR B 1 465 ? -42.594 21.812 0.929 1 96.31 465 TYR B O 1
ATOM 8195 N N . ASP B 1 466 ? -44.438 22.406 -0.158 1 95 466 ASP B N 1
ATOM 8196 C CA . ASP B 1 466 ? -45.344 21.797 0.837 1 95 466 ASP B CA 1
ATOM 8197 C C . ASP B 1 466 ? -45.125 20.297 0.906 1 95 466 ASP B C 1
ATOM 8199 O O . ASP B 1 466 ? -45.031 19.719 1.995 1 95 466 ASP B O 1
ATOM 8203 N N . SER B 1 467 ? -45.031 19.688 -0.206 1 96.69 467 SER B N 1
ATOM 8204 C CA . SER B 1 467 ? -44.844 18.25 -0.271 1 96.69 467 SER B CA 1
ATOM 8205 C C . SER B 1 467 ? -43.469 17.859 0.248 1 96.69 467 SER B C 1
ATOM 8207 O O . SER B 1 467 ? -43.312 16.859 0.958 1 96.69 467 SER B O 1
ATOM 8209 N N . PHE B 1 468 ? -42.469 18.609 -0.151 1 97.88 468 PHE B N 1
ATOM 8210 C CA . PHE B 1 468 ? -41.094 18.297 0.308 1 97.88 468 PHE B CA 1
ATOM 8211 C C . PHE B 1 468 ? -41 18.469 1.818 1 97.88 468 PHE B C 1
ATOM 8213 O O . PHE B 1 468 ? -40.344 17.656 2.492 1 97.88 468 PHE B O 1
ATOM 8220 N N . TYR B 1 469 ? -41.625 19.516 2.348 1 97 469 TYR B N 1
ATOM 8221 C CA . TYR B 1 469 ? -41.594 19.734 3.789 1 97 469 TYR B CA 1
ATOM 8222 C C . TYR B 1 469 ? -42.25 18.578 4.527 1 97 469 TYR B C 1
ATOM 8224 O O . TYR B 1 469 ? -41.688 18.016 5.449 1 97 469 TYR B O 1
ATOM 8232 N N . ASN B 1 470 ? -43.438 18.172 4.137 1 95.94 470 ASN B N 1
ATOM 8233 C CA . ASN B 1 470 ? -44.188 17.125 4.816 1 95.94 470 ASN B CA 1
ATOM 8234 C C . ASN B 1 470 ? -43.531 15.766 4.652 1 95.94 470 ASN B C 1
ATOM 8236 O O . ASN B 1 470 ? -43.562 14.93 5.559 1 95.94 470 ASN B O 1
ATOM 8240 N N . GLY B 1 471 ? -42.969 15.625 3.586 1 96.75 471 GLY B N 1
ATOM 8241 C CA . GLY B 1 471 ? -42.406 14.336 3.287 1 96.75 471 GLY B CA 1
ATOM 8242 C C . GLY B 1 471 ? -41.031 14.133 3.916 1 96.75 471 GLY B C 1
ATOM 8243 O O . GLY B 1 471 ? -40.688 13.016 4.301 1 96.75 471 GLY B O 1
ATOM 8244 N N . PHE B 1 472 ? -40.188 15.219 3.982 1 97.75 472 PHE B N 1
ATOM 8245 C CA . PHE B 1 472 ? -38.812 14.969 4.301 1 97.75 472 PHE B CA 1
ATOM 8246 C C . PHE B 1 472 ? -38.281 15.953 5.348 1 97.75 472 PHE B C 1
ATOM 8248 O O . PHE B 1 472 ? -37.375 15.656 6.094 1 97.75 472 PHE B O 1
ATOM 8255 N N . MET B 1 473 ? -38.875 17.156 5.492 1 97.12 473 MET B N 1
ATOM 8256 C CA . MET B 1 473 ? -38.281 18.203 6.316 1 97.12 473 MET B CA 1
ATOM 8257 C C . MET B 1 473 ? -38.938 18.266 7.688 1 97.12 473 MET B C 1
ATOM 8259 O O . MET B 1 473 ? -38.344 18.719 8.656 1 97.12 473 MET B O 1
ATOM 8263 N N . ALA B 1 474 ? -40.156 17.781 7.816 1 95.69 474 ALA B N 1
ATOM 8264 C CA . ALA B 1 474 ? -41 17.969 9 1 95.69 474 ALA B CA 1
ATOM 8265 C C . ALA B 1 474 ? -40.312 17.453 10.25 1 95.69 474 ALA B C 1
ATOM 8267 O O . ALA B 1 474 ? -40.406 18.047 11.328 1 95.69 474 ALA B O 1
ATOM 8268 N N . PRO B 1 475 ? -39.562 16.328 10.203 1 95.44 475 PRO B N 1
ATOM 8269 C CA . PRO B 1 475 ? -38.906 15.82 11.406 1 95.44 475 PRO B CA 1
ATOM 8270 C C . PRO B 1 475 ? -37.781 16.75 11.906 1 95.44 475 PRO B C 1
ATOM 8272 O O . PRO B 1 475 ? -37.375 16.641 13.062 1 95.44 475 PRO B O 1
ATOM 8275 N N . TYR B 1 476 ? -37.344 17.703 11.133 1 96.06 476 TYR B N 1
ATOM 8276 C CA . TYR B 1 476 ? -36.125 18.469 11.445 1 96.06 476 TYR B CA 1
ATOM 8277 C C . TYR B 1 476 ? -36.469 19.953 11.641 1 96.06 476 TYR B C 1
ATOM 8279 O O . TYR B 1 476 ? -35.688 20.703 12.242 1 96.06 476 TYR B O 1
ATOM 8287 N N . PHE B 1 477 ? -37.562 20.328 11.016 1 93.94 477 PHE B N 1
ATOM 8288 C CA . PHE B 1 477 ? -38.062 21.688 11.109 1 93.94 477 PHE B CA 1
ATOM 8289 C C . PHE B 1 477 ? -39.469 21.719 11.664 1 93.94 477 PHE B C 1
ATOM 8291 O O . PHE B 1 477 ? -40.406 21.312 10.992 1 93.94 477 PHE B O 1
ATOM 8298 N N . SER B 1 478 ? -39.719 22.297 12.758 1 88.56 478 SER B N 1
ATOM 8299 C CA . SER B 1 478 ? -40.938 22.172 13.523 1 88.56 478 SER B CA 1
ATOM 8300 C C . SER B 1 478 ? -42.062 23.016 12.906 1 88.56 478 SER B C 1
ATOM 8302 O O . SER B 1 478 ? -43.25 22.781 13.18 1 88.56 478 SER B O 1
ATOM 8304 N N . CYS B 1 479 ? -41.688 24.047 12.102 1 88.06 479 CYS B N 1
ATOM 8305 C CA . CYS B 1 479 ? -42.719 24.938 11.57 1 88.06 479 CYS B CA 1
ATOM 8306 C C . CYS B 1 479 ? -42.5 25.188 10.086 1 88.06 479 CYS B C 1
ATOM 8308 O O . CYS B 1 479 ? -41.438 25.656 9.68 1 88.06 479 CYS B O 1
ATOM 8310 N N . TYR B 1 480 ? -43.5 25 9.305 1 87.44 480 TYR B N 1
ATOM 8311 C CA . TYR B 1 480 ? -43.438 25.156 7.855 1 87.44 480 TYR B CA 1
ATOM 8312 C C . TYR B 1 480 ? -43.219 26.609 7.469 1 87.44 480 TYR B C 1
ATOM 8314 O O . TYR B 1 480 ? -42.5 26.891 6.516 1 87.44 480 TYR B O 1
ATOM 8322 N N . ARG B 1 481 ? -43.781 27.531 8.164 1 85.5 481 ARG B N 1
ATOM 8323 C CA . ARG B 1 481 ? -43.781 28.922 7.746 1 85.5 481 ARG B CA 1
ATOM 8324 C C . ARG B 1 481 ? -42.688 29.719 8.453 1 85.5 481 ARG B C 1
ATOM 8326 O O . ARG B 1 481 ? -42.531 30.922 8.227 1 85.5 481 ARG B O 1
ATOM 8333 N N . CYS B 1 482 ? -41.906 29 9.148 1 88.94 482 CYS B N 1
ATOM 8334 C CA . CYS B 1 482 ? -40.875 29.688 9.922 1 88.94 482 CYS B CA 1
ATOM 8335 C C . CYS B 1 482 ? -39.656 30.016 9.055 1 88.94 482 CYS B C 1
ATOM 8337 O O . CYS B 1 482 ? -39.469 29.422 7.996 1 88.94 482 CYS B O 1
ATOM 8339 N N . SER B 1 483 ? -38.906 30.969 9.523 1 90.62 483 SER B N 1
ATOM 8340 C CA . SER B 1 483 ? -37.781 31.5 8.805 1 90.62 483 SER B CA 1
ATOM 8341 C C . SER B 1 483 ? -36.75 30.406 8.508 1 90.62 483 SER B C 1
ATOM 8343 O O . SER B 1 483 ? -36.156 30.375 7.426 1 90.62 483 SER B O 1
ATOM 8345 N N . GLU B 1 484 ? -36.5 29.547 9.383 1 92.62 484 GLU B N 1
ATOM 8346 C CA . GLU B 1 484 ? -35.531 28.484 9.211 1 92.62 484 GLU B CA 1
ATOM 8347 C C . GLU B 1 484 ? -35.938 27.547 8.07 1 92.62 484 GLU B C 1
ATOM 8349 O O . GLU B 1 484 ? -35.094 27.141 7.27 1 92.62 484 GLU B O 1
ATOM 8354 N N . THR B 1 485 ? -37.156 27.203 8.078 1 95 485 THR B N 1
ATOM 8355 C CA . THR B 1 485 ? -37.656 26.344 7.008 1 95 485 THR B CA 1
ATOM 8356 C C . THR B 1 485 ? -37.5 27.031 5.652 1 95 485 THR B C 1
ATOM 8358 O O . THR B 1 485 ? -37.094 26.391 4.676 1 95 485 THR B O 1
ATOM 8361 N N . LYS B 1 486 ? -37.844 28.297 5.613 1 93.88 486 LYS B N 1
ATOM 8362 C CA . LYS B 1 486 ? -37.719 29.047 4.367 1 93.88 486 LYS B CA 1
ATOM 8363 C C . LYS B 1 486 ? -36.25 29.094 3.895 1 93.88 486 LYS B C 1
ATOM 8365 O O . LYS B 1 486 ? -36 28.953 2.699 1 93.88 486 LYS B O 1
ATOM 8370 N N . LYS B 1 487 ? -35.375 29.281 4.816 1 94.69 487 LYS B N 1
ATOM 8371 C CA . LYS B 1 487 ? -33.938 29.297 4.496 1 94.69 487 LYS B CA 1
ATOM 8372 C C . LYS B 1 487 ? -33.5 27.938 3.928 1 94.69 487 LYS B C 1
ATOM 8374 O O . LYS B 1 487 ? -32.75 27.891 2.969 1 94.69 487 LYS B O 1
ATOM 8379 N N . ALA B 1 488 ? -33.969 26.891 4.57 1 96.06 488 ALA B N 1
ATOM 8380 C CA . ALA B 1 488 ? -33.625 25.547 4.133 1 96.06 488 ALA B CA 1
ATOM 8381 C C . ALA B 1 488 ? -34.156 25.266 2.727 1 96.06 488 ALA B C 1
ATOM 8383 O O . ALA B 1 488 ? -33.438 24.688 1.899 1 96.06 488 ALA B O 1
ATOM 8384 N N . LEU B 1 489 ? -35.375 25.656 2.451 1 95.88 489 LEU B N 1
ATOM 8385 C CA . LEU B 1 489 ? -36 25.469 1.137 1 95.88 489 LEU B CA 1
ATOM 8386 C C . LEU B 1 489 ? -35.25 26.297 0.081 1 95.88 489 LEU B C 1
ATOM 8388 O O . LEU B 1 489 ? -35.062 25.844 -1.049 1 95.88 489 LEU B O 1
ATOM 8392 N N . GLN B 1 490 ? -34.906 27.5 0.48 1 93.62 490 GLN B N 1
ATOM 8393 C CA . GLN B 1 490 ? -34.125 28.344 -0.428 1 93.62 490 GLN B CA 1
ATOM 8394 C C . GLN B 1 490 ? -32.781 27.703 -0.745 1 93.62 490 GLN B C 1
ATOM 8396 O O . GLN B 1 490 ? -32.312 27.766 -1.886 1 93.62 490 GLN B O 1
ATOM 8401 N N . ALA B 1 491 ? -32.125 27.156 0.274 1 94.12 491 ALA B N 1
ATOM 8402 C CA . ALA B 1 491 ? -30.812 26.547 0.12 1 94.12 491 ALA B CA 1
ATOM 8403 C C . ALA B 1 491 ? -30.859 25.328 -0.802 1 94.12 491 ALA B C 1
ATOM 8405 O O . ALA B 1 491 ? -29.953 25.125 -1.612 1 94.12 491 ALA B O 1
ATOM 8406 N N . ILE B 1 492 ? -31.875 24.5 -0.648 1 96.06 492 ILE B N 1
ATOM 8407 C CA . ILE B 1 492 ? -31.938 23.25 -1.404 1 96.06 492 ILE B CA 1
ATOM 8408 C C . ILE B 1 492 ? -32.438 23.531 -2.816 1 96.06 492 ILE B C 1
ATOM 8410 O O . ILE B 1 492 ? -32.125 22.797 -3.756 1 96.06 492 ILE B O 1
ATOM 8414 N N . ASP B 1 493 ? -33.281 24.578 -3.018 1 95.62 493 ASP B N 1
ATOM 8415 C CA . ASP B 1 493 ? -33.781 24.984 -4.316 1 95.62 493 ASP B CA 1
ATOM 8416 C C . ASP B 1 493 ? -32.75 25.766 -5.117 1 95.62 493 ASP B C 1
ATOM 8418 O O . ASP B 1 493 ? -32.844 26.984 -5.281 1 95.62 493 ASP B O 1
ATOM 8422 N N . MET B 1 494 ? -31.844 25.078 -5.746 1 93.94 494 MET B N 1
ATOM 8423 C CA . MET B 1 494 ? -30.609 25.609 -6.316 1 93.94 494 MET B CA 1
ATOM 8424 C C . MET B 1 494 ? -30.891 26.406 -7.586 1 93.94 494 MET B C 1
ATOM 8426 O O . MET B 1 494 ? -30.109 27.281 -7.965 1 93.94 494 MET B O 1
ATOM 8430 N N . ASP B 1 495 ? -32.062 26.156 -8.266 1 93.31 495 ASP B N 1
ATOM 8431 C CA . ASP B 1 495 ? -32.375 26.906 -9.477 1 93.31 495 ASP B CA 1
ATOM 8432 C C . ASP B 1 495 ? -33.469 27.953 -9.203 1 93.31 495 ASP B C 1
ATOM 8434 O O . ASP B 1 495 ? -33.906 28.656 -10.109 1 93.31 495 ASP B O 1
ATOM 8438 N N . THR B 1 496 ? -34 28.047 -8.008 1 93 496 THR B N 1
ATOM 8439 C CA . THR B 1 496 ? -34.938 29.062 -7.508 1 93 496 THR B CA 1
ATOM 8440 C C . THR B 1 496 ? -36.25 29.047 -8.273 1 93 496 THR B C 1
ATOM 8442 O O . THR B 1 496 ? -36.75 30.094 -8.656 1 93 496 THR B O 1
ATOM 8445 N N . ASP B 1 497 ? -36.75 27.906 -8.516 1 94 497 ASP B N 1
ATOM 8446 C CA . ASP B 1 497 ? -38 27.828 -9.266 1 94 497 ASP B CA 1
ATOM 8447 C C . ASP B 1 497 ? -39.156 27.547 -8.336 1 94 497 ASP B C 1
ATOM 8449 O O . ASP B 1 497 ? -40.281 27.328 -8.797 1 94 497 ASP B O 1
ATOM 8453 N N . GLY B 1 498 ? -38.938 27.469 -7.094 1 94.44 498 GLY B N 1
ATOM 8454 C CA . GLY B 1 498 ? -40 27.344 -6.105 1 94.44 498 GLY B CA 1
ATOM 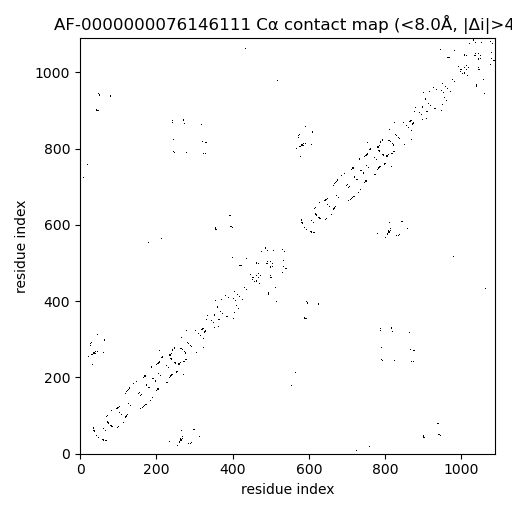8455 C C . GLY B 1 498 ? -40.375 25.906 -5.816 1 94.44 498 GLY B C 1
ATOM 8456 O O . GLY B 1 498 ? -41.375 25.641 -5.16 1 94.44 498 GLY B O 1
ATOM 8457 N N . GLN B 1 499 ? -39.594 25.016 -6.309 1 96.94 499 GLN B N 1
ATOM 8458 C CA . GLN B 1 499 ? -39.75 23.578 -6.086 1 96.94 499 GLN B CA 1
ATOM 8459 C C . GLN B 1 499 ? -38.406 22.922 -5.809 1 96.94 499 GLN B C 1
ATOM 8461 O O . GLN B 1 499 ? -37.375 23.516 -6.074 1 96.94 499 GLN B O 1
ATOM 8466 N N . VAL B 1 500 ? -38.469 21.766 -5.203 1 97.5 500 VAL B N 1
ATOM 8467 C CA . VAL B 1 500 ? -37.25 21 -4.996 1 97.5 500 VAL B CA 1
ATOM 8468 C C . VAL B 1 500 ? -37.156 19.891 -6.035 1 97.5 500 VAL B C 1
ATOM 8470 O O . VAL B 1 500 ? -38.031 19.031 -6.129 1 97.5 500 VAL B O 1
ATOM 8473 N N . ASP B 1 501 ? -36.094 19.922 -6.797 1 96.94 501 ASP B N 1
ATOM 8474 C CA . ASP B 1 501 ? -35.812 18.859 -7.75 1 96.94 501 ASP B CA 1
ATOM 8475 C C . ASP B 1 501 ? -35.188 17.641 -7.059 1 96.94 501 ASP B C 1
ATOM 8477 O O . ASP B 1 501 ? -34.469 17.797 -6.066 1 96.94 501 ASP B O 1
ATOM 8481 N N . TRP B 1 502 ? -35.469 16.484 -7.691 1 97.75 502 TRP B N 1
ATOM 8482 C CA . TRP B 1 502 ? -34.844 15.281 -7.156 1 97.75 502 TRP B CA 1
ATOM 8483 C C . TRP B 1 502 ? -33.344 15.422 -7.125 1 97.75 502 TRP B C 1
ATOM 8485 O O . TRP B 1 502 ? -32.688 15.031 -6.148 1 97.75 502 TRP B O 1
ATOM 8495 N N . ASP B 1 503 ? -32.75 15.984 -8.211 1 97.5 503 ASP B N 1
ATOM 8496 C CA . ASP B 1 503 ? -31.312 16.125 -8.32 1 97.5 503 ASP B CA 1
ATOM 8497 C C . ASP B 1 503 ? -30.766 17.078 -7.25 1 97.5 503 ASP B C 1
ATOM 8499 O O . ASP B 1 503 ? -29.641 16.922 -6.789 1 97.5 503 ASP B O 1
ATOM 8503 N N . GLU B 1 504 ? -31.578 18.047 -6.871 1 97.81 504 GLU B N 1
ATOM 8504 C CA . GLU B 1 504 ? -31.188 18.953 -5.797 1 97.81 504 GLU B CA 1
ATOM 8505 C C . GLU B 1 504 ? -31.141 18.234 -4.457 1 97.81 504 GLU B C 1
ATOM 8507 O O . GLU B 1 504 ? -30.172 18.391 -3.697 1 97.81 504 GLU B O 1
ATOM 8512 N N . PHE B 1 505 ? -32.156 17.438 -4.211 1 98 505 PHE B N 1
ATOM 8513 C CA . PHE B 1 505 ? -32.219 16.641 -2.99 1 98 505 PHE B CA 1
ATOM 8514 C C . PHE B 1 505 ? -31.094 15.602 -2.979 1 98 505 PHE B C 1
ATOM 8516 O O . PHE B 1 505 ? -30.484 15.352 -1.938 1 98 505 PHE B O 1
ATOM 8523 N N . LEU B 1 506 ? -30.828 15.047 -4.125 1 97.88 506 LEU B N 1
ATOM 8524 C CA . LEU B 1 506 ? -29.828 14 -4.305 1 97.88 506 LEU B CA 1
ATOM 8525 C C . LEU B 1 506 ? -28.438 14.5 -3.918 1 97.88 506 LEU B C 1
ATOM 8527 O O . LEU B 1 506 ? -27.609 13.719 -3.465 1 97.88 506 LEU B O 1
ATOM 8531 N N . VAL B 1 507 ? -28.141 15.789 -4.039 1 97.88 507 VAL B N 1
ATOM 8532 C CA . VAL B 1 507 ? -26.859 16.359 -3.648 1 97.88 507 VAL B CA 1
ATOM 8533 C C . VAL B 1 507 ? -26.578 16.047 -2.182 1 97.88 507 VAL B C 1
ATOM 8535 O O . VAL B 1 507 ? -25.5 15.555 -1.846 1 97.88 507 VAL B O 1
ATOM 8538 N N . TYR B 1 508 ? -27.547 16.25 -1.358 1 98.12 508 TYR B N 1
ATOM 8539 C CA . TYR B 1 508 ? -27.375 16.062 0.076 1 98.12 508 TYR B CA 1
ATOM 8540 C C . TYR B 1 508 ? -27.359 14.57 0.427 1 98.12 508 TYR B C 1
ATOM 8542 O O . TYR B 1 508 ? -26.609 14.148 1.318 1 98.12 508 TYR B O 1
ATOM 8550 N N . ILE B 1 509 ? -28.156 13.805 -0.266 1 98.25 509 ILE B N 1
ATOM 8551 C CA . ILE B 1 509 ? -28.203 12.367 -0.032 1 98.25 509 ILE B CA 1
ATOM 8552 C C . ILE B 1 509 ? -26.859 11.742 -0.424 1 98.25 509 ILE B C 1
ATOM 8554 O O . ILE B 1 509 ? -26.297 10.953 0.338 1 98.25 509 ILE B O 1
ATOM 8558 N N . LYS B 1 510 ? -26.344 12.078 -1.573 1 98.12 510 LYS B N 1
ATOM 8559 C CA . LYS B 1 510 ? -25.078 11.523 -2.051 1 98.12 510 LYS B CA 1
ATOM 8560 C C . LYS B 1 510 ? -23.922 12 -1.188 1 98.12 510 LYS B C 1
ATOM 8562 O O . LYS B 1 510 ? -22.953 11.25 -0.974 1 98.12 510 LYS B O 1
ATOM 8567 N N . TRP B 1 511 ? -23.984 13.203 -0.748 1 97.94 511 TRP B N 1
ATOM 8568 C CA . TRP B 1 511 ? -22.984 13.688 0.189 1 97.94 511 TRP B CA 1
ATOM 8569 C C . TRP B 1 511 ? -22.953 12.828 1.449 1 97.94 511 TRP B C 1
ATOM 8571 O O . TRP B 1 511 ? -21.875 12.398 1.889 1 97.94 511 TRP B O 1
ATOM 8581 N N . ALA B 1 512 ? -24.125 12.594 2.035 1 98.19 512 ALA B N 1
ATOM 8582 C CA . ALA B 1 512 ? -24.219 11.812 3.264 1 98.19 512 ALA B CA 1
ATOM 8583 C C . ALA B 1 512 ? -23.688 10.398 3.064 1 98.19 512 ALA B C 1
ATOM 8585 O O . ALA B 1 512 ? -22.984 9.867 3.926 1 98.19 512 ALA B O 1
ATOM 8586 N N . ILE B 1 513 ? -24.031 9.844 1.914 1 96.94 513 ILE B N 1
ATOM 8587 C CA . ILE B 1 513 ? -23.562 8.508 1.585 1 96.94 513 ILE B CA 1
ATOM 8588 C C . ILE B 1 513 ? -22.031 8.5 1.472 1 96.94 513 ILE B C 1
ATOM 8590 O O . ILE B 1 513 ? -21.375 7.566 1.928 1 96.94 513 ILE B O 1
ATOM 8594 N N . HIS B 1 514 ? -21.516 9.484 0.862 1 96.81 514 HIS B N 1
ATOM 8595 C CA . HIS B 1 514 ? -20.094 9.57 0.606 1 96.81 514 HIS B CA 1
ATOM 8596 C C . HIS B 1 514 ? -19.312 9.773 1.901 1 96.81 514 HIS B C 1
ATOM 8598 O O . HIS B 1 514 ? -18.312 9.094 2.141 1 96.81 514 HIS B O 1
ATOM 8604 N N . GLU B 1 515 ? -19.734 10.656 2.766 1 96.88 515 GLU B N 1
ATOM 8605 C CA . GLU B 1 515 ? -19.016 11.016 3.988 1 96.88 515 GLU B CA 1
ATOM 8606 C C . GLU B 1 515 ? -19.219 9.961 5.074 1 96.88 515 GLU B C 1
ATOM 8608 O O . GLU B 1 515 ? -18.344 9.766 5.922 1 96.88 515 GLU B O 1
ATOM 8613 N N . TYR B 1 516 ? -20.359 9.281 5.066 1 95.5 516 TYR B N 1
ATOM 8614 C CA . TYR B 1 516 ? -20.734 8.312 6.094 1 95.5 516 TYR B CA 1
ATOM 8615 C C . TYR B 1 516 ? -21.219 7.008 5.465 1 95.5 516 TYR B C 1
ATOM 8617 O O . TYR B 1 516 ? -22.391 6.652 5.586 1 95.5 516 TYR B O 1
ATOM 8625 N N . PRO B 1 517 ? -20.312 6.262 4.984 1 91.75 517 PRO B N 1
ATOM 8626 C CA . PRO B 1 517 ? -20.688 5.086 4.199 1 91.75 517 PRO B CA 1
ATOM 8627 C C . PRO B 1 517 ? -21.266 3.959 5.059 1 91.75 517 PRO B C 1
ATOM 8629 O O . PRO B 1 517 ? -21.891 3.037 4.535 1 91.75 517 PRO B O 1
ATOM 8632 N N . ASP B 1 518 ? -21.125 3.965 6.402 1 90.69 518 ASP B N 1
ATOM 8633 C CA . ASP B 1 518 ? -21.562 2.873 7.27 1 90.69 518 ASP B CA 1
ATOM 8634 C C . ASP B 1 518 ? -22.969 3.123 7.797 1 90.69 518 ASP B C 1
ATOM 8636 O O . ASP B 1 518 ? -23.406 2.463 8.742 1 90.69 518 ASP B O 1
ATOM 8640 N N . VAL B 1 519 ? -23.625 4.086 7.188 1 95.56 519 VAL B N 1
ATOM 8641 C CA . VAL B 1 519 ? -25 4.375 7.578 1 95.56 519 VAL B CA 1
ATOM 8642 C C . VAL B 1 519 ? -25.844 3.111 7.449 1 95.56 519 VAL B C 1
ATOM 8644 O O . VAL B 1 519 ? -25.672 2.338 6.504 1 95.56 519 VAL B O 1
ATOM 8647 N N . GLN B 1 520 ? -26.797 2.895 8.32 1 94.19 520 GLN B N 1
ATOM 8648 C CA . GLN B 1 520 ? -27.453 1.6 8.461 1 94.19 520 GLN B CA 1
ATOM 8649 C C . GLN B 1 520 ? -28.672 1.489 7.535 1 94.19 520 GLN B C 1
ATOM 8651 O O . GLN B 1 520 ? -28.984 0.402 7.051 1 94.19 520 GLN B O 1
ATOM 8656 N N . ASN B 1 521 ? -29.375 2.576 7.43 1 95.75 521 ASN B N 1
ATOM 8657 C CA . ASN B 1 521 ? -30.625 2.539 6.66 1 95.75 521 ASN B CA 1
ATOM 8658 C C . ASN B 1 521 ? -30.984 3.916 6.113 1 95.75 521 ASN B C 1
ATOM 8660 O O . ASN B 1 521 ? -30.266 4.895 6.359 1 95.75 521 ASN B O 1
ATOM 8664 N N . ALA B 1 522 ? -32.062 3.996 5.41 1 97.5 522 ALA B N 1
ATOM 8665 C CA . ALA B 1 522 ? -32.5 5.211 4.715 1 97.5 522 ALA B CA 1
ATOM 8666 C C . ALA B 1 522 ? -32.844 6.32 5.707 1 97.5 522 ALA B C 1
ATOM 8668 O O . ALA B 1 522 ? -32.562 7.496 5.453 1 97.5 522 ALA B O 1
ATOM 8669 N N . ASP B 1 523 ? -33.469 5.988 6.855 1 97.94 523 ASP B N 1
ATOM 8670 C CA . ASP B 1 523 ? -33.844 6.992 7.848 1 97.94 523 ASP B CA 1
ATOM 8671 C C . ASP B 1 523 ? -32.594 7.664 8.445 1 97.94 523 ASP B C 1
ATOM 8673 O O . ASP B 1 523 ? -32.562 8.883 8.602 1 97.94 523 ASP B O 1
ATOM 8677 N N . GLU B 1 524 ? -31.672 6.84 8.789 1 97.81 524 GLU B N 1
ATOM 8678 C CA . GLU B 1 524 ? -30.422 7.391 9.305 1 97.81 524 GLU B CA 1
ATOM 8679 C C . GLU B 1 524 ? -29.719 8.242 8.25 1 97.81 524 GLU B C 1
ATOM 8681 O O . GLU B 1 524 ? -29.141 9.281 8.578 1 97.81 524 GLU B O 1
ATOM 8686 N N . LEU B 1 525 ? -29.719 7.797 7.016 1 98.19 525 LEU B N 1
ATOM 8687 C CA . LEU B 1 525 ? -29.125 8.539 5.91 1 98.19 525 LEU B CA 1
ATOM 8688 C C . LEU B 1 525 ? -29.781 9.914 5.77 1 98.19 525 LEU B C 1
ATOM 8690 O O . LEU B 1 525 ? -29.078 10.922 5.602 1 98.19 525 LEU B O 1
ATOM 8694 N N . LEU B 1 526 ? -31.125 10 5.836 1 98.5 526 LEU B N 1
ATOM 8695 C CA . LEU B 1 526 ? -31.859 11.258 5.766 1 98.5 526 LEU B CA 1
ATOM 8696 C C . LEU B 1 526 ? -31.5 12.156 6.945 1 98.5 526 LEU B C 1
ATOM 8698 O O . LEU B 1 526 ? -31.328 13.367 6.781 1 98.5 526 LEU B O 1
ATOM 8702 N N . ASP B 1 527 ? -31.406 11.523 8.117 1 98.44 527 ASP B N 1
ATOM 8703 C CA . ASP B 1 527 ? -31.031 12.281 9.305 1 98.44 527 ASP B CA 1
ATOM 8704 C C . ASP B 1 527 ? -29.688 12.977 9.109 1 98.44 527 ASP B C 1
ATOM 8706 O O . ASP B 1 527 ? -29.547 14.164 9.43 1 98.44 527 ASP B O 1
ATOM 8710 N N . ILE B 1 528 ? -28.703 12.281 8.562 1 98.25 528 ILE B N 1
ATOM 8711 C CA . ILE B 1 528 ? -27.375 12.828 8.305 1 98.25 528 ILE B CA 1
ATOM 8712 C C . ILE B 1 528 ? -27.469 13.914 7.238 1 98.25 528 ILE B C 1
ATOM 8714 O O . ILE B 1 528 ? -26.875 14.992 7.387 1 98.25 528 ILE B O 1
ATOM 8718 N N . ALA B 1 529 ? -28.172 13.688 6.156 1 98.38 529 ALA B N 1
ATOM 8719 C CA . ALA B 1 529 ? -28.312 14.633 5.051 1 98.38 529 ALA B CA 1
ATOM 8720 C C . ALA B 1 529 ? -28.875 15.969 5.539 1 98.38 529 ALA B C 1
ATOM 8722 O O . ALA B 1 529 ? -28.438 17.031 5.082 1 98.38 529 ALA B O 1
ATOM 8723 N N . PHE B 1 530 ? -29.812 15.898 6.469 1 98 530 PHE B N 1
ATOM 8724 C CA . PHE B 1 530 ? -30.422 17.125 6.957 1 98 530 PHE B CA 1
ATOM 8725 C C . PHE B 1 530 ? -29.594 17.75 8.07 1 98 530 PHE B C 1
ATOM 8727 O O . PHE B 1 530 ? -29.172 18.906 7.965 1 98 530 PHE B O 1
ATOM 8734 N N . ARG B 1 531 ? -29.25 17.016 9.109 1 97.5 531 ARG B N 1
ATOM 8735 C CA . ARG B 1 531 ? -28.625 17.562 10.32 1 97.5 531 ARG B CA 1
ATOM 8736 C C . ARG B 1 531 ? -27.188 17.984 10.055 1 97.5 531 ARG B C 1
ATOM 8738 O O . ARG B 1 531 ? -26.703 18.969 10.625 1 97.5 531 ARG B O 1
ATOM 8745 N N . LYS B 1 532 ? -26.5 17.234 9.203 1 97.06 532 LYS B N 1
ATOM 8746 C CA . LYS B 1 532 ? -25.078 17.516 8.969 1 97.06 532 LYS B CA 1
ATOM 8747 C C . LYS B 1 532 ? -24.875 18.156 7.594 1 97.06 532 LYS B C 1
ATOM 8749 O O . LYS B 1 532 ? -23.797 18.703 7.32 1 97.06 532 LYS B O 1
ATOM 8754 N N . GLY B 1 533 ? -25.859 18.078 6.781 1 97.06 533 GLY B N 1
ATOM 8755 C CA . GLY B 1 533 ? -25.734 18.609 5.43 1 97.06 533 GLY B CA 1
ATOM 8756 C C . GLY B 1 533 ? -26.469 19.906 5.219 1 97.06 533 GLY B C 1
ATOM 8757 O O . GLY B 1 533 ? -25.891 20.984 5.305 1 97.06 533 GLY B O 1
ATOM 8758 N N . LEU B 1 534 ? -27.797 19.844 5.113 1 96.94 534 LEU B N 1
ATOM 8759 C CA . LEU B 1 534 ? -28.625 20.984 4.719 1 96.94 534 LEU B CA 1
ATOM 8760 C C . LEU B 1 534 ? -28.641 22.047 5.809 1 96.94 534 LEU B C 1
ATOM 8762 O O . LEU B 1 534 ? -28.516 23.234 5.52 1 96.94 534 LEU B O 1
ATOM 8766 N N . ILE B 1 535 ? -28.812 21.688 7.035 1 95.88 535 ILE B N 1
ATOM 8767 C CA . ILE B 1 535 ? -28.969 22.641 8.125 1 95.88 535 ILE B CA 1
ATOM 8768 C C . ILE B 1 535 ? -27.719 23.484 8.266 1 95.88 535 ILE B C 1
ATOM 8770 O O . ILE B 1 535 ? -27.797 24.719 8.328 1 95.88 535 ILE B O 1
ATOM 8774 N N . PRO B 1 536 ? -26.516 22.891 8.25 1 94.31 536 PRO B N 1
ATOM 8775 C CA . PRO B 1 536 ? -25.312 23.734 8.266 1 94.31 536 PRO B CA 1
ATOM 8776 C C . PRO B 1 536 ? -25.172 24.578 6.996 1 94.31 536 PRO B C 1
ATOM 8778 O O . PRO B 1 536 ? -24.656 25.688 7.047 1 94.31 536 PRO B O 1
ATOM 8781 N N . ALA B 1 537 ? -25.609 24.078 5.855 1 92.62 537 ALA B N 1
ATOM 8782 C CA . ALA B 1 537 ? -25.438 24.734 4.562 1 92.62 537 ALA B CA 1
ATOM 8783 C C . ALA B 1 537 ? -26.344 25.953 4.449 1 92.62 537 ALA B C 1
ATOM 8785 O O . ALA B 1 537 ? -26 26.922 3.756 1 92.62 537 ALA B O 1
ATOM 8786 N N . MET B 1 538 ? -27.453 25.984 5.141 1 92.19 538 MET B N 1
ATOM 8787 C CA . MET B 1 538 ? -28.453 27.031 4.961 1 92.19 538 MET B CA 1
ATOM 8788 C C . MET B 1 538 ? -28.141 28.25 5.828 1 92.19 538 MET B C 1
ATOM 8790 O O . MET B 1 538 ? -28.812 29.281 5.727 1 92.19 538 MET B O 1
ATOM 8794 N N . GLN B 1 539 ? -27.109 28.188 6.617 1 90.31 539 GLN B N 1
ATOM 8795 C CA . GLN B 1 539 ? -26.891 29.172 7.66 1 90.31 539 GLN B CA 1
ATOM 8796 C C . GLN B 1 539 ? -26.578 30.547 7.059 1 90.31 539 GLN B C 1
ATOM 8798 O O . GLN B 1 539 ? -26.891 31.578 7.656 1 90.31 539 GLN B O 1
ATOM 8803 N N . ASP B 1 540 ? -26.016 30.594 5.938 1 87.25 540 ASP B N 1
ATOM 8804 C CA . ASP B 1 540 ? -25.625 31.875 5.348 1 87.25 540 ASP B CA 1
ATOM 8805 C C . ASP B 1 540 ? -26.688 32.375 4.383 1 87.25 540 ASP B C 1
ATOM 8807 O O . ASP B 1 540 ? -26.516 33.438 3.75 1 87.25 540 ASP B O 1
ATOM 8811 N N . GLU B 1 541 ? -27.797 31.656 4.289 1 89.44 541 GLU B N 1
ATOM 8812 C CA . GLU B 1 541 ? -28.875 32.094 3.408 1 89.44 541 GLU B CA 1
ATOM 8813 C C . GLU B 1 541 ? -29.547 33.344 3.936 1 89.44 541 GLU B C 1
ATOM 8815 O O . GLU B 1 541 ? -29.844 33.438 5.129 1 89.44 541 GLU B O 1
ATOM 8820 N N . LEU B 1 542 ? -29.719 34.281 3.064 1 86.81 542 LEU B N 1
ATOM 8821 C CA . LEU B 1 542 ? -30.531 35.469 3.367 1 86.81 542 LEU B CA 1
ATOM 8822 C C . LEU B 1 542 ? -31.922 35.344 2.744 1 86.81 542 LEU B C 1
ATOM 8824 O O . LEU B 1 542 ? -32.062 35.062 1.552 1 86.81 542 LEU B O 1
ATOM 8828 N N . LEU B 1 543 ? -32.875 35.438 3.621 1 86.19 543 LEU B N 1
ATOM 8829 C CA . LEU B 1 543 ? -34.25 35.281 3.129 1 86.19 543 LEU B CA 1
ATOM 8830 C C . LEU B 1 543 ? -34.594 36.344 2.084 1 86.19 543 LEU B C 1
ATOM 8832 O O . LEU B 1 543 ? -34.312 37.531 2.291 1 86.19 543 LEU B O 1
ATOM 8836 N N . LYS B 1 544 ? -35.031 35.938 1.009 1 74.38 544 LYS B N 1
ATOM 8837 C CA . LYS B 1 544 ? -35.469 36.812 -0.064 1 74.38 544 LYS B CA 1
ATOM 8838 C C . LYS B 1 544 ? -36.875 37.344 0.201 1 74.38 544 LYS B C 1
ATOM 8840 O O . LYS B 1 544 ? -37.719 36.625 0.729 1 74.38 544 LYS B O 1
ATOM 8845 N N . ASN B 1 545 ? -37.031 38.781 0.321 1 58.47 545 ASN B N 1
ATOM 8846 C CA . ASN B 1 545 ? -38.344 39.438 0.473 1 58.47 545 ASN B CA 1
ATOM 8847 C C . ASN B 1 545 ? -39.281 39.094 -0.68 1 58.47 545 ASN B C 1
ATOM 8849 O O . ASN B 1 545 ? -38.844 38.938 -1.821 1 58.47 545 ASN B O 1
#

Secondary structure (DSSP, 8-state):
----HHHHHHHHHHHHHHHHHHHHHHHHH---EEEE-HHHHHHHT-SS---HHHHHHHHHHHHHTT--EEEEE---SS--HHHHHHHHHHHTT--GGGEEEEEE-SSS-HHHHHHHHHT--EEEEEE--STTT--TTTS-HHHHHHHHHHHHHHHHHHT-TT--EEEEETTHHHHHHHHHHHHHHHHHHHHTS-GGG--SEEEEEESSS-S-HHHHHHHHHHHHHHHHHTT---EEEEEEB-SSS-HHHHHHHHHHTT--EEEE-SSS-SSTT-B--HHHHHHHHHHTT-HHHHHHS-GGGHHHHHHHHHHHHHSSPPPTT-TTTSGGGG-B-S-SPPPSS-HHHHHT---PBP--TT--HHHHHHHHHHHH---TT--HHHHHHHHHHHHHHHHTT-----SSHHHHHHHHHHTT----HHHHHHHHHSPP--HHHHHHHHHHHHHHHHHHTTSSS-SSSEEEHHHHIIIIITTT-S-TTSHHHHHHHHHH-TT-SSEEEHHHHHHHHHHHHHH-TT--SHHHHHHHIIIIIIHHHGGGPPPP-/----HHHHHHHHHHHHHHHHHHHHHHHHH---EEEE-HHHHHHHT-SS---HHHHHHHHHHHHHTT--EEEEE---SS--HHHHHHHHHHHTT--GGGEEEEEE-SSS-HHHHHHHHHT--EEEEEE--STTT--TTTS-HHHHHHHHHHHHHHHHHHT-TT--EEEEETTHHHHHHHHHHHHHHHHHHHHTS-GGG--SEEEEEESSS-S-HHHHHHHHHHHHHHHHHTT---EEEEEEB-SSS-HHHHHHHHHHTT--EEEE-SSS-SSTT-B--HHHHHHHHHHTT-HHHHHHS-GGGHHHHHHHHHHHHHSSPPPTT-TTTSGGGG-B-S-SPPPSS-HHHHHT---PBP--TT--HHHHHHHHHHHH---TT--HHHHHHHHHHHHHHHHTT-----SSHHHHHHHHHHTT----HHHHHHHHHSPP--HHHHHHHHHHHHHHHHHHTTSSS-SSSEEEHHHHIIIIITTT-S-TTSHHHHHHHHHH-TT-SSEEEHHHHHHHHHHHHHH-TT--SHHHHHHHIIIIIIHHHGGGPPPP-

pLDDT: mean 94.48, std 7.6, range [23.39, 98.88]

InterPro domains:
  IPR002048 EF-hand domain [PS50222] (480-515)
  IPR011992 EF-hand domain pair [SSF47473] (439-511)
  IPR013785 Aldolase-type TIM barrel [G3DSA:3.20.20.70] (32-343)
  IPR018247 EF-Hand 1, calcium-binding site [PS00018] (493-505)

Foldseek 3Di:
DPDDPVVVVVVVVVVVVVVVLVLCVLLQAFQAAEQEELLPFQQAAFPDGAALVLSVLLVVLCVQFQHQAYEQEEDDPDDDNSLVNLLVCVVVPPDLQRYEYEWELDPDIPVLVSCLVSQHQAYEYEDEDDCVVDPCVPCPLVNVLVSVLVVLVVSCVRRHQPHAYEYEHECCLVQCVPPVVSVLVSLLSQLPDDPSSHHLYYEYEAQAQPDDLVSLLVSLQVSQVSCVVSVNPHAYEYKYAHDPPCQQVSRVSSSSRHHRYYHAHLEQRGPHRGINHPLSNVVVSVLSNRCSSVVNTNNLSSLVSHQSSNCSNHVDGPDLPPDLNHVCNQEDEQDDDADPDHSCVSNVHDHQYADDLNDALVSLLVNCCVQQNDDPLSDSVLSVLLSVVVVVCVVVVNDFGCRDLLNVQQSSLLSQHARAPSSLVSLLPDDDDDPQLVVLLVVVVVLVQVLLVVDPDHDPQKAALVSCCVRQVCVPDVDCPDPLSLLLQVRLCNVPPRIHGNSSLVSLLSRLCVGPVVQDHNVSSSVCSVVVGRSSSSVNGDRDD/DPPCVVVVVVVVVVVVVVVVLVLCVLLQAFQAAEAEELLPFQQAAFPDHAALVLSVLLVVLCVQFQHQAYEQEEDDPDDDNSLVNLLVCVVVPPDLQRYEYEWELDPDIPVLVSCLVSQHQAYEYEDEDDCVVDPCVPCPLVNSLVSVQVVLVVSCVRRHQPHAYEYEHECCLVQCVPPVVSVLVSLLSQLPDDPSSHHLYYEYEAQAQPDDLVSLLVSLQVSQVSCVVSVNPHAYEYKYAHDPPCQQVSRVSSSSRHHRYYHAHLEQRGPHRGINHPLSNVVVSVLSNRCSSVVNTNNLSSLVSHQSSCCSNHVDGPDLPPDLNHVCNQEDEQDDDDDPDHSCVSNVHDHQYADDLNDALVSLLVLCCVQQNDDPLSDSVLSVLLSVVVVVCVVVVNDFGCRDLLNVQQSSLLSQHARAPSSLVSLLPDDDDDPQLVVLLVVVVVLVQVLLVVDPDHDPQKHALVSCCVRQVCVPDVDCPDPLNQLLQVRLPNVPPRIHGNSSLVSLLSRLCVGPVVQDHNVSSSVCSVPVGRSSSSVNGDRDD